Protein AF-0000000084445459 (afdb_homodimer)

Organism: NCBI:txid207340

pLDDT: mean 95.45, std 6.91, range [26.14, 98.94]

InterPro domains:
  IPR000587 Creatinase, N-terminal [PF01321] (14-141)
  IPR000994 Peptidase M24 [PF00557] (312-526)
  IPR029149 Creatinase/Aminopeptidase P/Spt16, N-terminal [G3DSA:3.40.350.10] (8-148)
  IPR029149 Creatinase/Aminopeptidase P/Spt16, N-terminal [G3DSA:3.40.350.10] (149-299)
  IPR029149 Creatinase/Aminopeptidase P/Spt16, N-terminal [SSF53092] (13-140)
  IPR032416 Peptidase M24, C-terminal domain [PF16188] (536-599)
  IPR033740 Aminopeptidase P [cd01085] (311-531)
  IPR036005 Creatinase/aminopeptidase-like [G3DSA:3.90.230.10] (302-599)
  IPR036005 Creatinase/aminopeptidase-like [SSF55920] (305-560)
  IPR050422 Xaa-Pro aminopeptidase P [PTHR43763] (5-599)

Structure (mmCIF, N/CA/C/O backbone):
data_AF-0000000084445459-model_v1
#
loop_
_entity.id
_entity.type
_entity.pdbx_description
1 polymer 'X-Pro aminopeptidase'
#
loop_
_atom_site.group_PDB
_atom_site.id
_atom_site.type_symbol
_atom_site.label_atom_id
_atom_site.label_alt_id
_atom_site.label_comp_id
_atom_site.label_asym_id
_atom_site.label_entity_id
_atom_site.label_seq_id
_atom_site.pdbx_PDB_ins_code
_atom_site.Cartn_x
_atom_site.Cartn_y
_atom_site.Cartn_z
_atom_site.occupancy
_atom_site.B_iso_or_equiv
_atom_site.auth_seq_id
_atom_site.auth_comp_id
_atom_site.auth_asym_id
_atom_site.auth_atom_id
_atom_site.pdbx_PDB_model_num
ATOM 1 N N . MET A 1 1 ? 0.961 -32.969 -24.312 1 26.14 1 MET A N 1
ATOM 2 C CA . MET A 1 1 ? 0.76 -31.781 -25.156 1 26.14 1 MET A CA 1
ATOM 3 C C . MET A 1 1 ? -0.561 -31.875 -25.922 1 26.14 1 MET A C 1
ATOM 5 O O . MET A 1 1 ? -0.675 -32.625 -26.875 1 26.14 1 MET A O 1
ATOM 9 N N . SER A 1 2 ? -1.608 -31.953 -25.141 1 30.81 2 SER A N 1
ATOM 10 C CA . SER A 1 2 ? -2.84 -32.25 -25.875 1 30.81 2 SER A CA 1
ATOM 11 C C . SER A 1 2 ? -3.01 -31.297 -27.062 1 30.81 2 SER A C 1
ATOM 13 O O . SER A 1 2 ? -2.775 -30.094 -26.953 1 30.81 2 SER A O 1
ATOM 15 N N . ALA A 1 3 ? -2.773 -31.781 -28.125 1 37.22 3 ALA A N 1
ATOM 16 C CA . ALA A 1 3 ? -3.055 -31.141 -29.406 1 37.22 3 ALA A CA 1
ATOM 17 C C . ALA A 1 3 ? -4.359 -30.359 -29.359 1 37.22 3 ALA A C 1
ATOM 19 O O . ALA A 1 3 ? -5.438 -30.938 -29.234 1 37.22 3 ALA A O 1
ATOM 20 N N . VAL A 1 4 ? -4.324 -29.156 -28.859 1 42.72 4 VAL A N 1
ATOM 21 C CA . VAL A 1 4 ? -5.523 -28.328 -28.938 1 42.72 4 VAL A CA 1
ATOM 22 C C . VAL A 1 4 ? -6.047 -28.297 -30.375 1 42.72 4 VAL A C 1
ATOM 24 O O . VAL A 1 4 ? -5.355 -27.828 -31.281 1 42.72 4 VAL A O 1
ATOM 27 N N . VAL A 1 5 ? -6.875 -29.203 -30.766 1 43.19 5 VAL A N 1
ATOM 28 C CA . VAL A 1 5 ? -7.586 -29.141 -32.031 1 43.19 5 VAL A CA 1
ATOM 29 C C . VAL A 1 5 ? -8.148 -27.734 -32.25 1 43.19 5 VAL A C 1
ATOM 31 O O . VAL A 1 5 ? -8.852 -27.203 -31.391 1 43.19 5 VAL A O 1
ATOM 34 N N . PRO A 1 6 ? -7.57 -27.062 -33.312 1 51.88 6 PRO A N 1
ATOM 35 C CA . PRO A 1 6 ? -8.148 -25.75 -33.594 1 51.88 6 PRO A CA 1
ATOM 36 C C . PRO A 1 6 ? -9.672 -25.781 -33.656 1 51.88 6 PRO A C 1
ATOM 38 O O . PRO A 1 6 ? -10.258 -26.75 -34.156 1 51.88 6 PRO A O 1
ATOM 41 N N . PRO A 1 7 ? -10.289 -24.875 -32.875 1 59.19 7 PRO A N 1
ATOM 42 C CA . PRO A 1 7 ? -11.75 -24.844 -32.906 1 59.19 7 PRO A CA 1
ATOM 43 C C . PRO A 1 7 ? -12.305 -24.797 -34.344 1 59.19 7 PRO A C 1
ATOM 45 O O . PRO A 1 7 ? -11.648 -24.281 -35.25 1 59.19 7 PRO A O 1
ATOM 48 N N . ALA A 1 8 ? -13.305 -25.484 -34.656 1 67.94 8 ALA A N 1
ATOM 49 C CA . ALA A 1 8 ? -14.008 -25.609 -35.938 1 67.94 8 ALA A CA 1
ATOM 50 C C . ALA A 1 8 ? -14.391 -24.234 -36.5 1 67.94 8 ALA A C 1
ATOM 52 O O . ALA A 1 8 ? -14.477 -24.062 -37.719 1 67.94 8 ALA A O 1
ATOM 53 N N . SER A 1 9 ? -14.445 -23.25 -35.594 1 80.12 9 SER A N 1
ATOM 54 C CA . SER A 1 9 ? -14.898 -21.938 -36.031 1 80.12 9 SER A CA 1
ATOM 55 C C . SER A 1 9 ? -13.812 -20.891 -35.844 1 80.12 9 SER A C 1
ATOM 57 O O . SER A 1 9 ? -12.984 -21 -34.906 1 80.12 9 SER A O 1
ATOM 59 N N . SER A 1 10 ? -13.797 -19.969 -36.719 1 86.56 10 SER A N 1
ATOM 60 C CA . SER A 1 10 ? -12.859 -18.844 -36.625 1 86.56 10 SER A CA 1
ATOM 61 C C . SER A 1 10 ? -13.25 -17.875 -35.5 1 86.56 10 SER A C 1
ATOM 63 O O . SER A 1 10 ? -14.398 -17.875 -35.062 1 86.56 10 SER A O 1
ATOM 65 N N . PRO A 1 11 ? -12.297 -17.094 -35 1 89.69 11 PRO A N 1
ATOM 66 C CA . PRO A 1 11 ? -12.617 -16.094 -33.969 1 89.69 11 PRO A CA 1
ATOM 67 C C . PRO A 1 11 ? -13.734 -15.148 -34.406 1 89.69 11 PRO A C 1
ATOM 69 O O . PRO A 1 11 ? -14.57 -14.766 -33.594 1 89.69 11 PRO A O 1
ATOM 72 N N . GLY A 1 12 ? -13.711 -14.781 -35.688 1 92.81 12 GLY A N 1
ATOM 73 C CA . GLY A 1 12 ? -14.773 -13.93 -36.188 1 92.81 12 GLY A CA 1
ATOM 74 C C . GLY A 1 12 ? -16.141 -14.578 -36.125 1 92.81 12 GLY A C 1
ATOM 75 O O . GLY A 1 12 ? -17.125 -13.93 -35.75 1 92.81 12 GLY A O 1
ATOM 76 N N . GLU A 1 13 ? -16.203 -15.82 -36.5 1 93.88 13 GLU A N 1
ATOM 77 C CA . GLU A 1 13 ? -17.453 -16.562 -36.438 1 93.88 13 GLU A CA 1
ATOM 78 C C . GLU A 1 13 ? -17.922 -16.719 -35 1 93.88 13 GLU A C 1
ATOM 80 O O . GLU A 1 13 ? -19.125 -16.641 -34.719 1 93.88 13 GLU A O 1
ATOM 85 N N . ARG A 1 14 ? -17.016 -16.953 -34.125 1 95.44 14 ARG A N 1
ATOM 86 C CA . ARG A 1 14 ? -17.359 -17.109 -32.719 1 95.44 14 ARG A CA 1
ATOM 87 C C . ARG A 1 14 ? -17.922 -15.812 -32.156 1 95.44 14 ARG A C 1
ATOM 89 O O . ARG A 1 14 ? -18.891 -15.828 -31.406 1 95.44 14 ARG A O 1
ATOM 96 N N . LEU A 1 15 ? -17.281 -14.672 -32.531 1 96 15 LEU A N 1
ATOM 97 C CA . LEU A 1 15 ? -17.734 -13.359 -32.094 1 96 15 LEU A CA 1
ATOM 98 C C . LEU A 1 15 ? -19.141 -13.062 -32.594 1 96 15 LEU A C 1
ATOM 100 O O . LEU A 1 15 ? -19.984 -12.57 -31.844 1 96 15 LEU A O 1
ATOM 104 N N . GLU A 1 16 ? -19.406 -13.414 -33.812 1 94.56 16 GLU A N 1
ATOM 105 C CA . GLU A 1 16 ? -20.719 -13.188 -34.406 1 94.56 16 GLU A CA 1
ATOM 106 C C . GLU A 1 16 ? -21.781 -14.094 -33.781 1 94.56 16 GLU A C 1
ATOM 108 O O . GLU A 1 16 ? -22.922 -13.68 -33.594 1 94.56 16 GLU A O 1
ATOM 113 N N . ALA A 1 17 ? -21.406 -15.289 -33.562 1 94.56 17 ALA A N 1
ATOM 114 C CA . ALA A 1 17 ? -22.328 -16.203 -32.875 1 94.56 17 ALA A CA 1
ATOM 115 C C . ALA A 1 17 ? -22.75 -15.672 -31.516 1 94.56 17 ALA A C 1
ATOM 117 O O . ALA A 1 17 ? -23.922 -15.734 -31.141 1 94.56 17 ALA A O 1
ATOM 118 N N . LEU A 1 18 ? -21.766 -15.172 -30.719 1 96.06 18 LEU A N 1
ATOM 119 C CA . LEU A 1 18 ? -22.078 -14.578 -29.422 1 96.06 18 LEU A CA 1
ATOM 120 C C . LEU A 1 18 ? -23 -13.383 -29.578 1 96.06 18 LEU A C 1
ATOM 122 O O . LEU A 1 18 ? -23.984 -13.25 -28.844 1 96.06 18 LEU A O 1
ATOM 126 N N . ARG A 1 19 ? -22.75 -12.508 -30.562 1 96 19 ARG A N 1
ATOM 127 C CA . ARG A 1 19 ? -23.578 -11.32 -30.797 1 96 19 ARG A CA 1
ATOM 128 C C . ARG A 1 19 ? -25.016 -11.703 -31.109 1 96 19 ARG A C 1
ATOM 130 O O . ARG A 1 19 ? -25.953 -11.055 -30.641 1 96 19 ARG A O 1
ATOM 137 N N . ARG A 1 20 ? -25.188 -12.727 -31.828 1 94.5 20 ARG A N 1
ATOM 138 C CA . ARG A 1 20 ? -26.531 -13.203 -32.156 1 94.5 20 ARG A CA 1
ATOM 139 C C . ARG A 1 20 ? -27.266 -13.664 -30.891 1 94.5 20 ARG A C 1
ATOM 141 O O . ARG A 1 20 ? -28.453 -13.414 -30.719 1 94.5 20 ARG A O 1
ATOM 148 N N . ASN A 1 21 ? -26.578 -14.273 -30.047 1 95.38 21 ASN A N 1
ATOM 149 C CA . ASN A 1 21 ? -27.172 -14.805 -28.828 1 95.38 21 ASN A CA 1
ATOM 150 C C . ASN A 1 21 ? -27.5 -13.688 -27.828 1 95.38 21 ASN A C 1
ATOM 152 O O . ASN A 1 21 ? -28.344 -13.867 -26.953 1 95.38 21 ASN A O 1
ATOM 156 N N . LEU A 1 22 ? -26.797 -12.516 -27.906 1 94.81 22 LEU A N 1
ATOM 157 C CA . LEU A 1 22 ? -27.031 -11.406 -26.984 1 94.81 22 LEU A CA 1
ATOM 158 C C . LEU A 1 22 ? -28.453 -10.852 -27.141 1 94.81 22 LEU A C 1
ATOM 160 O O . LEU A 1 22 ? -29.125 -10.562 -26.156 1 94.81 22 LEU A O 1
ATOM 164 N N . ALA A 1 23 ? -28.812 -10.75 -28.328 1 87.31 23 ALA A N 1
ATOM 165 C CA . ALA A 1 23 ? -30.156 -10.242 -28.625 1 87.31 23 ALA A CA 1
ATOM 166 C C . ALA A 1 23 ? -31.234 -11.125 -27.984 1 87.31 23 ALA A C 1
ATOM 168 O O . ALA A 1 23 ? -32.188 -10.625 -27.406 1 87.31 23 ALA A O 1
ATOM 169 N N . ALA A 1 24 ? -31.031 -12.32 -28.062 1 89.31 24 ALA A N 1
ATOM 170 C CA . ALA A 1 24 ? -31.984 -13.289 -27.5 1 89.31 24 ALA A CA 1
ATOM 171 C C . ALA A 1 24 ? -32.031 -13.188 -25.984 1 89.31 24 ALA A C 1
ATOM 173 O O . ALA A 1 24 ? -33.062 -13.422 -25.375 1 89.31 24 ALA A O 1
ATOM 174 N N . ALA A 1 25 ? -30.953 -12.844 -25.344 1 92.56 25 ALA A N 1
ATOM 175 C CA . ALA A 1 25 ? -30.844 -12.758 -23.891 1 92.56 25 ALA A CA 1
ATOM 176 C C . ALA A 1 25 ? -31.297 -11.391 -23.391 1 92.56 25 ALA A C 1
ATOM 178 O O . ALA A 1 25 ? -31.344 -11.148 -22.188 1 92.56 25 ALA A O 1
ATOM 179 N N . GLY A 1 26 ? -31.594 -10.453 -24.297 1 93.12 26 GLY A N 1
ATOM 180 C CA . GLY A 1 26 ? -32.125 -9.141 -23.922 1 93.12 26 GLY A CA 1
ATOM 181 C C . GLY A 1 26 ? -31.047 -8.188 -23.438 1 93.12 26 GLY A C 1
ATOM 182 O O . GLY A 1 26 ? -31.312 -7.344 -22.578 1 93.12 26 GLY A O 1
ATOM 183 N N . VAL A 1 27 ? -29.797 -8.43 -23.828 1 97.44 27 VAL A N 1
ATOM 184 C CA . VAL A 1 27 ? -28.703 -7.551 -23.422 1 97.44 27 VAL A CA 1
ATOM 185 C C . VAL A 1 27 ? -28 -7 -24.672 1 97.44 27 VAL A C 1
ATOM 187 O O . VAL A 1 27 ? -28.203 -7.512 -25.781 1 97.44 27 VAL A O 1
ATOM 190 N N . GLU A 1 28 ? -27.312 -5.945 -24.484 1 97.06 28 GLU A N 1
ATOM 191 C CA . GLU A 1 28 ? -26.656 -5.234 -25.578 1 97.06 28 GLU A CA 1
ATOM 192 C C . GLU A 1 28 ? -25.141 -5.426 -25.516 1 97.06 28 GLU A C 1
ATOM 194 O O . GLU A 1 28 ? -24.406 -4.734 -26.219 1 97.06 28 GLU A O 1
ATOM 199 N N . GLY A 1 29 ? -24.688 -6.285 -24.75 1 97.81 29 GLY A N 1
ATOM 200 C CA . GLY A 1 29 ? -23.281 -6.645 -24.594 1 97.81 29 GLY A CA 1
ATOM 201 C C . GLY A 1 29 ? -23.062 -7.742 -23.578 1 97.81 29 GLY A C 1
ATOM 202 O O . GLY A 1 29 ? -24.016 -8.219 -22.953 1 97.81 29 GLY A O 1
ATOM 203 N N . PHE A 1 30 ? -21.781 -8.188 -23.469 1 98.19 30 PHE A N 1
ATOM 204 C CA . PHE A 1 30 ? -21.484 -9.297 -22.578 1 98.19 30 PHE A CA 1
ATOM 205 C C . PHE A 1 30 ? -20.031 -9.258 -22.141 1 98.19 30 PHE A C 1
ATOM 207 O O . PHE A 1 30 ? -19.141 -8.969 -22.953 1 98.19 30 PHE A O 1
ATOM 214 N N . VAL A 1 31 ? -19.828 -9.477 -20.844 1 98.25 31 VAL A N 1
ATOM 215 C CA . VAL A 1 31 ? -18.5 -9.555 -20.266 1 98.25 31 VAL A CA 1
ATOM 216 C C . VAL A 1 31 ? -18.031 -11.008 -20.219 1 98.25 31 VAL A C 1
ATOM 218 O O . VAL A 1 31 ? -18.75 -11.875 -19.703 1 98.25 31 VAL A O 1
ATOM 221 N N . VAL A 1 32 ? -16.859 -11.305 -20.734 1 97.75 32 VAL A N 1
ATOM 222 C CA . VAL A 1 32 ? -16.281 -12.641 -20.703 1 97.75 32 VAL A CA 1
ATOM 223 C C . VAL A 1 32 ? -14.992 -12.617 -19.891 1 97.75 32 VAL A C 1
ATOM 225 O O . VAL A 1 32 ? -13.922 -12.336 -20.422 1 97.75 32 VAL A O 1
ATOM 228 N N . PRO A 1 33 ? -15.109 -13.016 -18.656 1 96.56 33 PRO A N 1
ATOM 229 C CA . PRO A 1 33 ? -13.883 -13.086 -17.844 1 96.56 33 PRO A CA 1
ATOM 230 C C . PRO A 1 33 ? -13.039 -14.32 -18.141 1 96.56 33 PRO A C 1
ATOM 232 O O . PRO A 1 33 ? -13.523 -15.258 -18.781 1 96.56 33 PRO A O 1
ATOM 235 N N . ARG A 1 34 ? -11.805 -14.289 -17.75 1 94.94 34 ARG A N 1
ATOM 236 C CA . ARG A 1 34 ? -10.914 -15.438 -17.859 1 94.94 34 ARG A CA 1
ATOM 237 C C . ARG A 1 34 ? -11.289 -16.516 -16.844 1 94.94 34 ARG A C 1
ATOM 239 O O . ARG A 1 34 ? -10.984 -17.688 -17.047 1 94.94 34 ARG A O 1
ATOM 246 N N . SER A 1 35 ? -11.977 -16.219 -15.867 1 93.94 35 SER A N 1
ATOM 247 C CA . SER A 1 35 ? -12.203 -17.078 -14.711 1 93.94 35 SER A CA 1
ATOM 248 C C . SER A 1 35 ? -13.281 -18.109 -15.008 1 93.94 35 SER A C 1
ATOM 250 O O . SER A 1 35 ? -14.117 -17.922 -15.891 1 93.94 35 SER A O 1
ATOM 252 N N . ASP A 1 36 ? -13.195 -19.234 -14.281 1 95.75 36 ASP A N 1
ATOM 253 C CA . ASP A 1 36 ? -14.25 -20.234 -14.211 1 95.75 36 ASP A CA 1
ATOM 254 C C . ASP A 1 36 ? -15.07 -20.078 -12.93 1 95.75 36 ASP A C 1
ATOM 256 O O . ASP A 1 36 ? -15.062 -19.031 -12.305 1 95.75 36 ASP A O 1
ATOM 260 N N . GLU A 1 37 ? -15.867 -21.094 -12.609 1 96.25 37 GLU A N 1
ATOM 261 C CA . GLU A 1 37 ? -16.781 -21.016 -11.469 1 96.25 37 GLU A CA 1
ATOM 262 C C . GLU A 1 37 ? -16.031 -21.078 -10.148 1 96.25 37 GLU A C 1
ATOM 264 O O . GLU A 1 37 ? -16.594 -20.812 -9.086 1 96.25 37 GLU A O 1
ATOM 269 N N . TYR A 1 38 ? -14.734 -21.438 -10.18 1 96.81 38 TYR A N 1
ATOM 270 C CA . TYR A 1 38 ? -13.898 -21.5 -8.984 1 96.81 38 TYR A CA 1
ATOM 271 C C . TYR A 1 38 ? -13.039 -20.25 -8.859 1 96.81 38 TYR A C 1
ATOM 273 O O . TYR A 1 38 ? -12.328 -20.078 -7.867 1 96.81 38 TYR A O 1
ATOM 281 N N . LEU A 1 39 ? -13.102 -19.375 -9.898 1 95.12 39 LEU A N 1
ATOM 282 C CA . LEU A 1 39 ? -12.359 -18.125 -10.016 1 95.12 39 LEU A CA 1
ATOM 283 C C . LEU A 1 39 ? -10.859 -18.375 -9.914 1 95.12 39 LEU A C 1
ATOM 285 O O . LEU A 1 39 ? -10.125 -17.562 -9.344 1 95.12 39 LEU A O 1
ATOM 289 N N . GLY A 1 40 ? -10.445 -19.516 -10.352 1 89.06 40 GLY A N 1
ATOM 290 C CA . GLY A 1 40 ? -9.039 -19.875 -10.266 1 89.06 40 GLY A CA 1
ATOM 291 C C . GLY A 1 40 ? -8.195 -19.25 -11.352 1 89.06 40 GLY A C 1
ATOM 292 O O . GLY A 1 40 ? -8.711 -18.812 -12.383 1 89.06 40 GLY A O 1
ATOM 293 N N . GLU A 1 41 ? -6.949 -19.156 -11.125 1 86.62 41 GLU A N 1
ATOM 294 C CA . GLU A 1 41 ? -5.977 -18.672 -12.102 1 86.62 41 GLU A CA 1
ATOM 295 C C . GLU A 1 41 ? -5.871 -19.625 -13.289 1 86.62 41 GLU A C 1
ATOM 297 O O . GLU A 1 41 ? -5.832 -19.172 -14.438 1 86.62 41 GLU A O 1
ATOM 302 N N . TYR A 1 42 ? -5.828 -20.922 -12.945 1 87.94 42 TYR A N 1
ATOM 303 C CA . TYR A 1 42 ? -5.824 -21.953 -13.984 1 87.94 42 TYR A CA 1
ATOM 304 C C . TYR A 1 42 ? -7.227 -22.516 -14.188 1 87.94 42 TYR A C 1
ATOM 306 O O . TYR A 1 42 ? -7.941 -22.797 -13.219 1 87.94 42 TYR A O 1
ATOM 314 N N . VAL A 1 43 ? -7.574 -22.594 -15.477 1 93.38 43 VAL A N 1
ATOM 315 C CA . VAL A 1 43 ? -8.898 -23.125 -15.797 1 93.38 43 VAL A CA 1
ATOM 316 C C . VAL A 1 43 ? -8.766 -24.328 -16.719 1 93.38 43 VAL A C 1
ATOM 318 O O . VAL A 1 43 ? -7.848 -24.375 -17.547 1 93.38 43 VAL A O 1
ATOM 321 N N . PRO A 1 44 ? -9.617 -25.328 -16.516 1 95.06 44 PRO A N 1
ATOM 322 C CA . PRO A 1 44 ? -9.586 -26.453 -17.453 1 95.06 44 PRO A CA 1
ATOM 323 C C . PRO A 1 44 ? -10.031 -26.078 -18.859 1 95.06 44 PRO A C 1
ATOM 325 O O . PRO A 1 44 ? -10.68 -25.047 -19.047 1 95.06 44 PRO A O 1
ATOM 328 N N . GLY A 1 45 ? -9.625 -26.891 -19.766 1 94.19 45 GLY A N 1
ATOM 329 C CA . GLY A 1 45 ? -9.977 -26.656 -21.156 1 94.19 45 GLY A CA 1
ATOM 330 C C . GLY A 1 45 ? -11.453 -26.406 -21.359 1 94.19 45 GLY A C 1
ATOM 331 O O . GLY A 1 45 ? -11.844 -25.609 -22.219 1 94.19 45 GLY A O 1
ATOM 332 N N . SER A 1 46 ? -12.289 -27 -20.547 1 95.62 46 SER A N 1
ATOM 333 C CA . SER A 1 46 ? -13.742 -26.906 -20.656 1 95.62 46 SER A CA 1
ATOM 334 C C . SER A 1 46 ? -14.227 -25.516 -20.234 1 95.62 46 SER A C 1
ATOM 336 O O . SER A 1 46 ? -15.367 -25.141 -20.516 1 95.62 46 SER A O 1
ATOM 338 N N . ALA A 1 47 ? -13.375 -24.703 -19.609 1 96 47 ALA A N 1
ATOM 339 C CA . ALA A 1 47 ? -13.797 -23.422 -19.062 1 96 47 ALA A CA 1
ATOM 340 C C . ALA A 1 47 ? -13.008 -22.266 -19.688 1 96 47 ALA A C 1
ATOM 342 O O . ALA A 1 47 ? -13.133 -21.125 -19.25 1 96 47 ALA A O 1
ATOM 343 N N . GLU A 1 48 ? -12.203 -22.5 -20.656 1 95.38 48 GLU A N 1
ATOM 344 C CA . GLU A 1 48 ? -11.375 -21.484 -21.297 1 95.38 48 GLU A CA 1
ATOM 345 C C . GLU A 1 48 ? -12.195 -20.656 -22.266 1 95.38 48 GLU A C 1
ATOM 347 O O . GLU A 1 48 ? -11.859 -20.547 -23.453 1 95.38 48 GLU A O 1
ATOM 352 N N . ARG A 1 49 ? -13.211 -19.953 -21.812 1 96.19 49 ARG A N 1
ATOM 353 C CA . ARG A 1 49 ? -14.148 -19.188 -22.609 1 96.19 49 ARG A CA 1
ATOM 354 C C . ARG A 1 49 ? -13.445 -18.016 -23.312 1 96.19 49 ARG A C 1
ATOM 356 O O . ARG A 1 49 ? -13.664 -17.766 -24.5 1 96.19 49 ARG A O 1
ATOM 363 N N . LEU A 1 50 ? -12.609 -17.344 -22.562 1 96.25 50 LEU A N 1
ATOM 364 C CA . LEU A 1 50 ? -11.906 -16.203 -23.141 1 96.25 50 LEU A CA 1
ATOM 365 C C . LEU A 1 50 ? -11.008 -16.656 -24.297 1 96.25 50 LEU A C 1
ATOM 367 O O . LEU A 1 50 ? -10.977 -16.016 -25.344 1 96.25 50 LEU A O 1
ATOM 371 N N . ALA A 1 51 ? -10.281 -17.766 -24.062 1 94.06 51 ALA A N 1
ATOM 372 C CA . ALA A 1 51 ? -9.406 -18.297 -25.094 1 94.06 51 ALA A CA 1
ATOM 373 C C . ALA A 1 51 ? -10.203 -18.734 -26.312 1 94.06 51 ALA A C 1
ATOM 375 O O . ALA A 1 51 ? -9.797 -18.484 -27.453 1 94.06 51 ALA A O 1
ATOM 376 N N . TRP A 1 52 ? -11.281 -19.391 -26.109 1 95.31 52 TRP A N 1
ATOM 377 C CA . TRP A 1 52 ? -12.117 -19.859 -27.219 1 95.31 52 TRP A CA 1
ATOM 378 C C . TRP A 1 52 ? -12.633 -18.688 -28.047 1 95.31 52 TRP A C 1
ATOM 380 O O . TRP A 1 52 ? -12.57 -18.719 -29.281 1 95.31 52 TRP A O 1
ATOM 390 N N . LEU A 1 53 ? -13.047 -17.641 -27.375 1 96.5 53 LEU A N 1
ATOM 391 C CA . LEU A 1 53 ? -13.688 -16.516 -28.016 1 96.5 53 LEU A CA 1
ATOM 392 C C . LEU A 1 53 ? -12.672 -15.656 -28.766 1 96.5 53 LEU A C 1
ATOM 394 O O . LEU A 1 53 ? -12.922 -15.219 -29.891 1 96.5 53 LEU A O 1
ATOM 398 N N . THR A 1 54 ? -11.5 -15.422 -28.141 1 95.62 54 THR A N 1
ATOM 399 C CA . THR A 1 54 ? -10.617 -14.367 -28.625 1 95.62 54 THR A CA 1
ATOM 400 C C . THR A 1 54 ? -9.344 -14.961 -29.219 1 95.62 54 THR A C 1
ATOM 402 O O . THR A 1 54 ? -8.617 -14.289 -29.953 1 95.62 54 THR A O 1
ATOM 405 N N . GLY A 1 55 ? -9.008 -16.156 -28.781 1 92.31 55 GLY A N 1
ATOM 406 C CA . GLY A 1 55 ? -7.711 -16.734 -29.094 1 92.31 55 GLY A CA 1
ATOM 407 C C . GLY A 1 55 ? -6.656 -16.438 -28.047 1 92.31 55 GLY A C 1
ATOM 408 O O . GLY A 1 55 ? -5.598 -17.062 -28.016 1 92.31 55 GLY A O 1
ATOM 409 N N . PHE A 1 56 ? -6.949 -15.5 -27.156 1 92.75 56 PHE A N 1
ATOM 410 C CA . PHE A 1 56 ? -5.988 -15.117 -26.141 1 92.75 56 PHE A CA 1
ATOM 411 C C . PHE A 1 56 ? -5.891 -16.188 -25.047 1 92.75 56 PHE A C 1
ATOM 413 O O . PHE A 1 56 ? -6.883 -16.5 -24.391 1 92.75 56 PHE A O 1
ATOM 420 N N . THR A 1 57 ? -4.688 -16.656 -24.734 1 89.12 57 THR A N 1
ATOM 421 C CA . THR A 1 57 ? -4.543 -17.797 -23.844 1 89.12 57 THR A CA 1
ATOM 422 C C . THR A 1 57 ? -3.82 -17.391 -22.562 1 89.12 57 THR A C 1
ATOM 424 O O . THR A 1 57 ? -3.416 -18.25 -21.766 1 89.12 57 THR A O 1
ATOM 427 N N . GLY A 1 58 ? -3.631 -16.094 -22.375 1 87.44 58 GLY A N 1
ATOM 428 C CA . GLY A 1 58 ? -3.018 -15.648 -21.125 1 87.44 58 GLY A CA 1
ATOM 429 C C . GLY A 1 58 ? -3.861 -15.953 -19.906 1 87.44 58 GLY A C 1
ATOM 430 O O . GLY A 1 58 ? -5.062 -16.203 -20.016 1 87.44 58 GLY A O 1
ATOM 431 N N . SER A 1 59 ? -3.238 -15.883 -18.734 1 86.44 59 SER A N 1
ATOM 432 C CA . SER A 1 59 ? -3.895 -16.312 -17.5 1 86.44 59 SER A CA 1
ATOM 433 C C . SER A 1 59 ? -4.602 -15.148 -16.812 1 86.44 59 SER A C 1
ATOM 435 O O . SER A 1 59 ? -5.074 -15.281 -15.68 1 86.44 59 SER A O 1
ATOM 437 N N . ALA A 1 60 ? -4.609 -14 -17.406 1 87.44 60 ALA A N 1
ATOM 438 C CA . ALA A 1 60 ? -5.312 -12.852 -16.844 1 87.44 60 ALA A CA 1
ATOM 439 C C . ALA A 1 60 ? -5.895 -11.977 -17.938 1 87.44 60 ALA A C 1
ATOM 441 O O . ALA A 1 60 ? -5.184 -11.578 -18.859 1 87.44 60 ALA A O 1
ATOM 442 N N . GLY A 1 61 ? -7.148 -11.695 -17.828 1 91.94 61 GLY A N 1
ATOM 443 C CA . GLY A 1 61 ? -7.801 -10.844 -18.812 1 91.94 61 GLY A CA 1
ATOM 444 C C . GLY A 1 61 ? -9.305 -11.008 -18.828 1 91.94 61 GLY A C 1
ATOM 445 O O . GLY A 1 61 ? -9.867 -11.812 -18.078 1 91.94 61 GLY A O 1
ATOM 446 N N . LEU A 1 62 ? -9.906 -10.18 -19.562 1 96.5 62 LEU A N 1
ATOM 447 C CA . LEU A 1 62 ? -11.336 -10.281 -19.844 1 96.5 62 LEU A CA 1
ATOM 448 C C . LEU A 1 62 ? -11.672 -9.648 -21.188 1 96.5 62 LEU A C 1
ATOM 450 O O . LEU A 1 62 ? -10.859 -8.914 -21.75 1 96.5 62 LEU A O 1
ATOM 454 N N . ALA A 1 63 ? -12.75 -10 -21.734 1 98 63 ALA A N 1
ATOM 455 C CA . ALA A 1 63 ? -13.266 -9.406 -22.969 1 98 63 ALA A CA 1
ATOM 456 C C . ALA A 1 63 ? -14.656 -8.828 -22.766 1 98 63 ALA A C 1
ATOM 458 O O . ALA A 1 63 ? -15.414 -9.305 -21.922 1 98 63 ALA A O 1
ATOM 459 N N . ILE A 1 64 ? -14.93 -7.809 -23.438 1 98.44 64 ILE A N 1
ATOM 460 C CA . ILE A 1 64 ? -16.281 -7.246 -23.5 1 98.44 64 ILE A CA 1
ATOM 461 C C . ILE A 1 64 ? -16.734 -7.164 -24.953 1 98.44 64 ILE A C 1
ATOM 463 O O . ILE A 1 64 ? -16 -6.66 -25.812 1 98.44 64 ILE A O 1
ATOM 467 N N . VAL A 1 65 ? -17.859 -7.656 -25.203 1 98.12 65 VAL A N 1
ATOM 468 C CA . VAL A 1 65 ? -18.422 -7.684 -26.562 1 98.12 65 VAL A CA 1
ATOM 469 C C . VAL A 1 65 ? -19.672 -6.805 -26.625 1 98.12 65 VAL A C 1
ATOM 471 O O . VAL A 1 65 ? -20.609 -6.996 -25.859 1 98.12 65 VAL A O 1
ATOM 474 N N . LEU A 1 66 ? -19.656 -5.816 -27.453 1 97.5 66 LEU A N 1
ATOM 475 C CA . LEU A 1 66 ? -20.812 -5.012 -27.828 1 97.5 66 LEU A CA 1
ATOM 476 C C . LEU A 1 66 ? -21.266 -5.332 -29.25 1 97.5 66 LEU A C 1
ATOM 478 O O . LEU A 1 66 ? -20.578 -6.047 -29.969 1 97.5 66 LEU A O 1
ATOM 482 N N . PRO A 1 67 ? -22.453 -4.84 -29.656 1 95.25 67 PRO A N 1
ATOM 483 C CA . PRO A 1 67 ? -22.938 -5.152 -31 1 95.25 67 PRO A CA 1
ATOM 484 C C . PRO A 1 67 ? -22 -4.641 -32.094 1 95.25 67 PRO A C 1
ATOM 486 O O . PRO A 1 67 ? -21.828 -5.305 -33.125 1 95.25 67 PRO A O 1
ATOM 489 N N . GLU A 1 68 ? -21.344 -3.535 -31.875 1 94.75 68 GLU A N 1
ATOM 490 C CA . GLU A 1 68 ? -20.625 -2.881 -32.969 1 94.75 68 GLU A CA 1
ATOM 491 C C . GLU A 1 68 ? -19.109 -2.895 -32.719 1 94.75 68 GLU A C 1
ATOM 493 O O . GLU A 1 68 ? -18.328 -2.535 -33.594 1 94.75 68 GLU A O 1
ATOM 498 N N . ARG A 1 69 ? -18.656 -3.254 -31.531 1 96.56 69 ARG A N 1
ATOM 499 C CA . ARG A 1 69 ? -17.234 -3.27 -31.188 1 96.56 69 ARG A CA 1
ATOM 500 C C . ARG A 1 69 ? -16.969 -4.234 -30.047 1 96.56 69 ARG A C 1
ATOM 502 O O . ARG A 1 69 ? -17.891 -4.66 -29.344 1 96.56 69 ARG A O 1
ATOM 509 N N . ALA A 1 70 ? -15.758 -4.66 -29.859 1 98.19 70 ALA A N 1
ATOM 510 C CA . ALA A 1 70 ? -15.32 -5.57 -28.812 1 98.19 70 ALA A CA 1
ATOM 511 C C . ALA A 1 70 ? -13.898 -5.254 -28.359 1 98.19 70 ALA A C 1
ATOM 513 O O . ALA A 1 70 ? -13.102 -4.719 -29.141 1 98.19 70 ALA A O 1
ATOM 514 N N . ALA A 1 71 ? -13.633 -5.574 -27.094 1 98.38 71 ALA A N 1
ATOM 515 C CA . ALA A 1 71 ? -12.305 -5.289 -26.547 1 98.38 71 ALA A CA 1
ATOM 516 C C . ALA A 1 71 ? 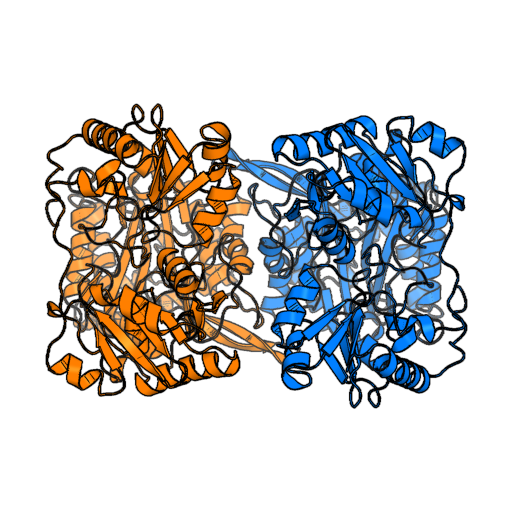-11.812 -6.441 -25.688 1 98.38 71 ALA A C 1
ATOM 518 O O . ALA A 1 71 ? -12.609 -7.137 -25.047 1 98.38 71 ALA A O 1
ATOM 519 N N . VAL A 1 72 ? -10.516 -6.668 -25.766 1 97.56 72 VAL A N 1
ATOM 520 C CA . VAL A 1 72 ? -9.805 -7.566 -24.859 1 97.56 72 VAL A CA 1
ATOM 521 C C . VAL A 1 72 ? -8.906 -6.754 -23.922 1 97.56 72 VAL A C 1
ATOM 523 O O . VAL A 1 72 ? -8.195 -5.852 -24.375 1 97.56 72 VAL A O 1
ATOM 526 N N . PHE A 1 73 ? -9.039 -7.02 -22.641 1 96.69 73 PHE A N 1
ATOM 527 C CA . PHE A 1 73 ? -8.266 -6.332 -21.625 1 96.69 73 PHE A CA 1
ATOM 528 C C . PHE A 1 73 ? -7.258 -7.277 -20.984 1 96.69 73 PHE A C 1
ATOM 530 O O . PHE A 1 73 ? -7.617 -8.367 -20.531 1 96.69 73 PHE A O 1
ATOM 537 N N . THR A 1 74 ? -5.98 -6.922 -20.938 1 93.69 74 THR A N 1
ATOM 538 C CA . THR A 1 74 ? -4.945 -7.703 -20.266 1 93.69 74 THR A CA 1
ATOM 539 C C . THR A 1 74 ? -3.994 -6.789 -19.5 1 93.69 74 THR A C 1
ATOM 541 O O . THR A 1 74 ? -4.086 -5.566 -19.594 1 93.69 74 THR A O 1
ATOM 544 N N . ASP A 1 75 ? -3.15 -7.34 -18.688 1 87.25 75 ASP A N 1
ATOM 545 C CA . ASP A 1 75 ? -2.164 -6.527 -17.984 1 87.25 75 ASP A CA 1
ATOM 546 C C . ASP A 1 75 ? -0.815 -6.559 -18.688 1 87.25 75 ASP A C 1
ATOM 548 O O . ASP A 1 75 ? -0.693 -7.125 -19.781 1 87.25 75 ASP A O 1
ATOM 552 N N . GLY A 1 76 ? 0.18 -5.832 -18.188 1 82.12 76 GLY A N 1
ATOM 553 C CA . GLY A 1 76 ? 1.466 -5.621 -18.844 1 82.12 76 GLY A CA 1
ATOM 554 C C . GLY A 1 76 ? 2.199 -6.914 -19.141 1 82.12 76 GLY A C 1
ATOM 555 O O . GLY A 1 76 ? 2.998 -6.973 -20.078 1 82.12 76 GLY A O 1
ATOM 556 N N . ARG A 1 77 ? 1.896 -8.062 -18.531 1 84.81 77 ARG A N 1
ATOM 557 C CA . ARG A 1 77 ? 2.535 -9.359 -18.734 1 84.81 77 ARG A CA 1
ATOM 558 C C . ARG A 1 77 ? 2.193 -9.938 -20.094 1 84.81 77 ARG A C 1
ATOM 560 O O . ARG A 1 77 ? 2.932 -10.773 -20.625 1 84.81 77 ARG A O 1
ATOM 567 N N . TYR A 1 78 ? 1.007 -9.43 -20.562 1 87 78 TYR A N 1
ATOM 568 C CA . TYR A 1 78 ? 0.478 -10.164 -21.703 1 87 78 TYR A CA 1
ATOM 569 C C . TYR A 1 78 ? 0.28 -9.242 -22.891 1 87 78 TYR A C 1
ATOM 571 O O . TYR A 1 78 ? -0.365 -9.617 -23.875 1 87 78 TYR A O 1
ATOM 579 N N . THR A 1 79 ? 0.752 -8.055 -22.828 1 85.5 79 THR A N 1
ATOM 580 C CA . THR A 1 79 ? 0.545 -7.102 -23.922 1 85.5 79 THR A CA 1
ATOM 581 C C . THR A 1 79 ? 1.023 -7.68 -25.25 1 85.5 79 THR A C 1
ATOM 583 O O . THR A 1 79 ? 0.284 -7.68 -26.234 1 85.5 79 THR A O 1
ATOM 586 N N . THR A 1 80 ? 2.23 -8.211 -25.219 1 84.44 80 THR A N 1
ATOM 587 C CA . THR A 1 80 ? 2.805 -8.773 -26.438 1 84.44 80 THR A CA 1
ATOM 588 C C . THR A 1 80 ? 2.051 -10.031 -26.859 1 84.44 80 THR A C 1
ATOM 590 O O . THR A 1 80 ? 1.799 -10.242 -28.047 1 84.44 80 THR A O 1
ATOM 593 N N . GLN A 1 81 ? 1.681 -10.82 -25.922 1 86.5 81 GLN A N 1
ATOM 594 C CA . GLN A 1 81 ? 0.954 -12.055 -26.203 1 86.5 81 GLN A CA 1
ATOM 595 C C . GLN A 1 81 ? -0.426 -11.758 -26.781 1 86.5 81 GLN A C 1
ATOM 597 O O . GLN A 1 81 ? -0.847 -12.398 -27.75 1 86.5 81 GLN A O 1
ATOM 602 N N . ALA A 1 82 ? -1.101 -10.812 -26.234 1 91.44 82 ALA A N 1
ATOM 603 C CA . ALA A 1 82 ? -2.422 -10.438 -26.719 1 91.44 82 ALA A CA 1
ATOM 604 C C . ALA A 1 82 ? -2.346 -9.922 -28.156 1 91.44 82 ALA A C 1
ATOM 606 O O . ALA A 1 82 ? -3.213 -10.234 -28.984 1 91.44 82 ALA A O 1
ATOM 607 N N . ALA A 1 83 ? -1.313 -9.188 -28.453 1 89.81 83 ALA A N 1
ATOM 608 C CA . ALA A 1 83 ? -1.123 -8.664 -29.797 1 89.81 83 ALA A CA 1
ATOM 609 C C . ALA A 1 83 ? -0.897 -9.789 -30.797 1 89.81 83 ALA A C 1
ATOM 611 O O . ALA A 1 83 ? -1.364 -9.727 -31.938 1 89.81 83 ALA A O 1
ATOM 612 N N . ALA A 1 84 ? -0.243 -10.82 -30.328 1 84.5 84 ALA A N 1
ATOM 613 C CA . ALA A 1 84 ? 0.106 -11.93 -31.203 1 84.5 84 ALA A CA 1
ATOM 614 C C . ALA A 1 84 ? -1.074 -12.883 -31.375 1 84.5 84 ALA A C 1
ATOM 616 O O . ALA A 1 84 ? -1.204 -13.539 -32.406 1 84.5 84 ALA A O 1
ATOM 617 N N . GLN A 1 85 ? -1.979 -12.914 -30.391 1 90.06 85 GLN A N 1
ATOM 618 C CA . GLN A 1 85 ? -2.957 -14 -30.359 1 90.06 85 GLN A CA 1
ATOM 619 C C . GLN A 1 85 ? -4.344 -13.5 -30.766 1 90.06 85 GLN A C 1
ATOM 621 O O . GLN A 1 85 ? -5.242 -14.297 -31.031 1 90.06 85 GLN A O 1
ATOM 626 N N . THR A 1 86 ? -4.52 -12.211 -30.812 1 94.94 86 THR A N 1
ATOM 627 C CA . THR A 1 86 ? -5.848 -11.688 -31.125 1 94.94 86 THR A CA 1
ATOM 628 C C . THR A 1 86 ? -5.828 -10.859 -32.406 1 94.94 86 THR A C 1
ATOM 630 O O . THR A 1 86 ? -4.84 -10.18 -32.688 1 94.94 86 THR A O 1
ATOM 633 N N . ASP A 1 87 ? -6.918 -10.906 -33.188 1 94.88 87 ASP A N 1
ATOM 634 C CA . ASP A 1 87 ? -7.074 -10.156 -34.406 1 94.88 87 ASP A CA 1
ATOM 635 C C . ASP A 1 87 ? -7.465 -8.703 -34.125 1 94.88 87 ASP A C 1
ATOM 637 O O . ASP A 1 87 ? -8.555 -8.438 -33.625 1 94.88 87 ASP A O 1
ATOM 641 N N . PRO A 1 88 ? -6.645 -7.789 -34.5 1 94.94 88 PRO A N 1
ATOM 642 C CA . PRO A 1 88 ? -6.938 -6.383 -34.219 1 94.94 88 PRO A CA 1
ATOM 643 C C . PRO A 1 88 ? -8.172 -5.871 -34.969 1 94.94 88 PRO A C 1
ATOM 645 O O . PRO A 1 88 ? -8.719 -4.828 -34.594 1 94.94 88 PRO A O 1
ATOM 648 N N . ALA A 1 89 ? -8.562 -6.535 -35.969 1 95.56 89 ALA A N 1
ATOM 649 C CA . ALA A 1 89 ? -9.773 -6.148 -36.688 1 95.56 89 ALA A CA 1
ATOM 650 C C . ALA A 1 89 ? -11.023 -6.488 -35.875 1 95.56 89 ALA A C 1
ATOM 652 O O . ALA A 1 89 ? -12.078 -5.879 -36.062 1 95.56 89 ALA A O 1
ATOM 653 N N . LEU A 1 90 ? -10.891 -7.41 -35 1 96.75 90 LEU A N 1
ATOM 654 C CA . LEU A 1 90 ? -12.023 -7.879 -34.219 1 96.75 90 LEU A CA 1
ATOM 655 C C . LEU A 1 90 ? -12 -7.289 -32.812 1 96.75 90 LEU A C 1
ATOM 657 O O . LEU A 1 90 ? -13.055 -7.078 -32.188 1 96.75 90 LEU A O 1
ATOM 661 N N . TRP A 1 91 ? -10.805 -7.113 -32.25 1 97.81 91 TRP A N 1
ATOM 662 C CA . TRP A 1 91 ? -10.664 -6.797 -30.844 1 97.81 91 TRP A CA 1
ATOM 663 C C . TRP A 1 91 ? -9.828 -5.539 -30.641 1 97.81 91 TRP A C 1
ATOM 665 O O . TRP A 1 91 ? -8.672 -5.48 -31.062 1 97.81 91 TRP A O 1
ATOM 675 N N . GLU A 1 92 ? -10.406 -4.562 -29.922 1 97.62 92 GLU A N 1
ATOM 676 C CA . GLU A 1 92 ? -9.57 -3.523 -29.328 1 97.62 92 GLU A CA 1
ATOM 677 C C . GLU A 1 92 ? -8.742 -4.07 -28.172 1 97.62 92 GLU A C 1
ATOM 679 O O . GLU A 1 92 ? -9.25 -4.809 -27.328 1 97.62 92 GLU A O 1
ATOM 684 N N . ARG A 1 93 ? -7.5 -3.812 -28.219 1 96.62 93 ARG A N 1
ATOM 685 C CA . ARG A 1 93 ? -6.605 -4.258 -27.156 1 96.62 93 ARG A CA 1
ATOM 686 C C . ARG A 1 93 ? -6.387 -3.154 -26.125 1 96.62 93 ARG A C 1
ATOM 688 O O . ARG A 1 93 ? -5.973 -2.047 -26.484 1 96.62 93 ARG A O 1
ATOM 695 N N . ARG A 1 94 ? -6.758 -3.523 -24.875 1 95.94 94 ARG A N 1
ATOM 696 C CA . ARG A 1 94 ? -6.676 -2.518 -23.812 1 95.94 94 ARG A CA 1
ATOM 697 C C . ARG A 1 94 ? -5.898 -3.047 -22.609 1 95.94 94 ARG A C 1
ATOM 699 O O . ARG A 1 94 ? -5.902 -4.25 -22.344 1 95.94 94 ARG A O 1
ATOM 706 N N . HIS A 1 95 ? -5.148 -2.164 -21.984 1 90.81 95 HIS A N 1
ATOM 707 C CA . HIS A 1 95 ? -4.457 -2.506 -20.734 1 90.81 95 HIS A CA 1
ATOM 708 C C . HIS A 1 95 ? -5.402 -2.443 -19.547 1 90.81 95 HIS A C 1
ATOM 710 O O . HIS A 1 95 ? -5.992 -1.396 -19.266 1 90.81 95 HIS A O 1
ATOM 716 N N . ILE A 1 96 ? -5.473 -3.453 -18.781 1 89.62 96 ILE A N 1
ATOM 717 C CA . ILE A 1 96 ? -6.527 -3.654 -17.781 1 89.62 96 ILE A CA 1
ATOM 718 C C . ILE A 1 96 ? -6.395 -2.615 -16.672 1 89.62 96 ILE A C 1
ATOM 720 O O . ILE A 1 96 ? -7.391 -2.207 -16.078 1 89.62 96 ILE A O 1
ATOM 724 N N . THR A 1 97 ? -5.184 -2.158 -16.359 1 82.5 97 THR A N 1
ATOM 725 C CA . THR A 1 97 ? -4.953 -1.184 -15.297 1 82.5 97 THR A CA 1
ATOM 726 C C . THR A 1 97 ? -4.945 0.235 -15.852 1 82.5 97 THR A C 1
ATOM 728 O O . THR A 1 97 ? -5.539 1.144 -15.273 1 82.5 97 THR A O 1
ATOM 731 N N . GLU A 1 98 ? -4.305 0.455 -17.031 1 82.19 98 GLU A N 1
ATOM 732 C CA . GLU A 1 98 ? -4.152 1.785 -17.609 1 82.19 98 GLU A CA 1
ATOM 733 C C . GLU A 1 98 ? -5.406 2.201 -18.375 1 82.19 98 GLU A C 1
ATOM 735 O O . GLU A 1 98 ? -5.699 3.393 -18.5 1 82.19 98 GLU A O 1
ATOM 740 N N . GLU A 1 99 ? -6.094 1.241 -18.859 1 90.88 99 GLU A N 1
ATOM 741 C CA . GLU A 1 99 ? -7.34 1.426 -19.609 1 90.88 99 GLU A CA 1
ATOM 742 C C . GLU A 1 99 ? -8.422 0.462 -19.109 1 90.88 99 GLU A C 1
ATOM 744 O O . GLU A 1 99 ? -8.875 -0.4 -19.875 1 90.88 99 GLU A O 1
ATOM 749 N N . PRO A 1 100 ? -8.906 0.754 -17.938 1 92.06 100 PRO A N 1
ATOM 750 C CA . PRO A 1 100 ? -9.789 -0.21 -17.281 1 92.06 100 PRO A CA 1
ATOM 751 C C . PRO A 1 100 ? -11.086 -0.448 -18.047 1 92.06 100 PRO A C 1
ATOM 753 O O . PRO A 1 100 ? -11.602 0.469 -18.703 1 92.06 100 PRO A O 1
ATOM 756 N N . ALA A 1 101 ? -11.617 -1.595 -17.922 1 96 101 ALA A N 1
ATOM 757 C CA . ALA A 1 101 ? -12.836 -2.033 -18.594 1 96 101 ALA A CA 1
ATOM 758 C C . ALA A 1 101 ? -14.008 -1.115 -18.25 1 96 101 ALA A C 1
ATOM 760 O O . ALA A 1 101 ? -14.852 -0.833 -19.109 1 96 101 ALA A O 1
ATOM 761 N N . ALA A 1 102 ? -14.055 -0.622 -17.062 1 94.19 102 ALA A N 1
ATOM 762 C CA . ALA A 1 102 ? -15.141 0.257 -16.641 1 94.19 102 ALA A CA 1
ATOM 763 C C . ALA A 1 102 ? -15.141 1.554 -17.438 1 94.19 102 ALA A C 1
ATOM 765 O O . ALA A 1 102 ? -16.203 2.072 -17.797 1 94.19 102 ALA A O 1
ATOM 766 N N . ASP A 1 103 ? -13.977 2.074 -17.719 1 92.69 103 ASP A N 1
ATOM 767 C CA . ASP A 1 103 ? -13.867 3.295 -18.5 1 92.69 103 ASP A CA 1
ATOM 768 C C . ASP A 1 103 ? -14.32 3.062 -19.953 1 92.69 103 ASP A C 1
ATOM 770 O O . ASP A 1 103 ? -14.992 3.914 -20.531 1 92.69 103 ASP A O 1
ATOM 774 N N . TRP A 1 104 ? -13.898 1.958 -20.484 1 96.25 104 TRP A N 1
ATOM 775 C CA . TRP A 1 104 ? -14.297 1.582 -21.828 1 96.25 104 TRP A CA 1
ATOM 776 C C . TRP A 1 104 ? -15.812 1.445 -21.938 1 96.25 104 TRP A C 1
ATOM 778 O O . TRP A 1 104 ? -16.422 1.917 -22.891 1 96.25 104 TRP A O 1
ATOM 788 N N . LEU A 1 105 ? -16.438 0.863 -20.938 1 96.12 105 LEU A N 1
ATOM 789 C CA . LEU A 1 105 ? -17.875 0.72 -20.891 1 96.12 105 LEU A CA 1
ATOM 790 C C . LEU A 1 105 ? -18.562 2.08 -20.75 1 96.12 105 LEU A C 1
ATOM 792 O O . LEU A 1 105 ? -19.594 2.328 -21.391 1 96.12 105 LEU A O 1
ATOM 796 N N . ARG A 1 106 ? -17.969 2.877 -19.922 1 91.69 106 ARG A N 1
ATOM 797 C CA . ARG A 1 106 ? -18.516 4.219 -19.75 1 91.69 106 ARG A CA 1
ATOM 798 C C . ARG A 1 106 ? -18.547 4.969 -21.078 1 91.69 106 ARG A C 1
ATOM 800 O O . ARG A 1 106 ? -19.5 5.699 -21.359 1 91.69 106 ARG A O 1
ATOM 807 N N . GLU A 1 107 ? -17.578 4.852 -21.891 1 93.12 107 GLU A N 1
ATOM 808 C CA . GLU A 1 107 ? -17.453 5.547 -23.172 1 93.12 107 GLU A CA 1
ATOM 809 C C . GLU A 1 107 ? -18.406 4.953 -24.219 1 93.12 107 GLU A C 1
ATOM 811 O O . GLU A 1 107 ? -18.969 5.684 -25.031 1 93.12 107 GLU A O 1
ATOM 816 N N . HIS A 1 108 ? -18.641 3.652 -24.109 1 95.38 108 HIS A N 1
ATOM 817 C CA . HIS A 1 108 ? -19.25 3.025 -25.281 1 95.38 108 HIS A CA 1
ATOM 818 C C . HIS A 1 108 ? -20.594 2.383 -24.938 1 95.38 108 HIS A C 1
ATOM 820 O O . HIS A 1 108 ? -21.344 1.988 -25.828 1 95.38 108 HIS A O 1
ATOM 826 N N . ALA A 1 109 ? -20.891 2.277 -23.641 1 94.31 109 ALA A N 1
ATOM 827 C CA . ALA A 1 109 ? -22.062 1.474 -23.297 1 94.31 109 ALA A CA 1
ATOM 828 C C . ALA A 1 109 ? -22.828 2.094 -22.125 1 94.31 109 ALA A C 1
ATOM 830 O O . ALA A 1 109 ? -23.453 1.382 -21.328 1 94.31 109 ALA A O 1
ATOM 831 N N . LYS A 1 110 ? -22.656 3.379 -21.953 1 88.12 110 LYS A N 1
ATOM 832 C CA . LYS A 1 110 ? -23.391 4.047 -20.891 1 88.12 110 LYS A CA 1
ATOM 833 C C . LYS A 1 110 ? -24.906 3.838 -21.047 1 88.12 110 LYS A C 1
ATOM 835 O O . LYS A 1 110 ? -25.453 4.078 -22.125 1 88.12 110 LYS A O 1
ATOM 840 N N . GLY A 1 111 ? -25.516 3.322 -19.969 1 89.44 111 GLY A N 1
ATOM 841 C CA . GLY A 1 111 ? -26.953 3.139 -19.969 1 89.44 111 GLY A CA 1
ATOM 842 C C . GLY A 1 111 ? -27.406 1.871 -20.688 1 89.44 111 GLY A C 1
ATOM 843 O O . GLY A 1 111 ? -28.578 1.504 -20.641 1 89.44 111 GLY A O 1
ATOM 844 N N . ARG A 1 112 ? -26.453 1.166 -21.281 1 94.94 112 ARG A N 1
ATOM 845 C CA . ARG A 1 112 ? -26.781 -0.059 -22 1 94.94 112 ARG A CA 1
ATOM 846 C C . ARG A 1 112 ? -26.844 -1.252 -21.047 1 94.94 112 ARG A C 1
ATOM 848 O O . ARG A 1 112 ? -26.188 -1.246 -20 1 94.94 112 ARG A O 1
ATOM 855 N N . ARG A 1 113 ? -27.625 -2.203 -21.406 1 97.06 113 ARG A N 1
ATOM 856 C CA . ARG A 1 113 ? -27.719 -3.445 -20.641 1 97.06 113 ARG A CA 1
ATOM 857 C C . ARG A 1 113 ? -26.594 -4.41 -21.031 1 97.06 113 ARG A C 1
ATOM 859 O O . ARG A 1 113 ? -26.578 -4.941 -22.141 1 97.06 113 ARG A O 1
ATOM 866 N N . ILE A 1 114 ? -25.656 -4.582 -20.172 1 98 114 ILE A N 1
ATOM 867 C CA . ILE A 1 114 ? -24.5 -5.453 -20.406 1 98 114 ILE A CA 1
ATOM 868 C C . ILE A 1 114 ? -24.641 -6.719 -19.562 1 98 114 ILE A C 1
ATOM 870 O O . ILE A 1 114 ? -24.641 -6.656 -18.328 1 98 114 ILE A O 1
ATOM 874 N N . GLY A 1 115 ? -24.766 -7.852 -20.188 1 98.19 115 GLY A N 1
ATOM 875 C CA . GLY A 1 115 ? -24.906 -9.117 -19.484 1 98.19 115 GLY A CA 1
ATOM 876 C C . GLY A 1 115 ? -23.594 -9.641 -18.938 1 98.19 115 GLY A C 1
ATOM 877 O O . GLY A 1 115 ? -22.516 -9.289 -19.422 1 98.19 115 GLY A O 1
ATOM 878 N N . TYR A 1 116 ? -23.609 -10.422 -17.906 1 98.06 116 TYR A N 1
ATOM 879 C CA . TYR A 1 116 ? -22.5 -11.188 -17.359 1 98.06 116 TYR A CA 1
ATOM 880 C C . TYR A 1 116 ? -22.984 -12.484 -16.719 1 98.06 116 TYR A C 1
ATOM 882 O O . TYR A 1 116 ? -24.156 -12.609 -16.391 1 98.06 116 TYR A O 1
ATOM 890 N N . ASP A 1 117 ? -22.188 -13.484 -16.719 1 97.62 117 ASP A N 1
ATOM 891 C CA . ASP A 1 117 ? -22.453 -14.719 -15.984 1 97.62 117 ASP A CA 1
ATOM 892 C C . ASP A 1 117 ? -22.062 -14.586 -14.516 1 97.62 117 ASP A C 1
ATOM 894 O O . ASP A 1 117 ? -20.875 -14.562 -14.188 1 97.62 117 ASP A O 1
ATOM 898 N N . PRO A 1 118 ? -23 -14.523 -13.594 1 97.94 118 PRO A N 1
ATOM 899 C CA . PRO A 1 118 ? -22.688 -14.281 -12.188 1 97.94 118 PRO A CA 1
ATOM 900 C C . PRO A 1 118 ? -21.906 -15.438 -11.547 1 97.94 118 PRO A C 1
ATOM 902 O O . PRO A 1 118 ? -21.406 -15.305 -10.43 1 97.94 118 PRO A O 1
ATOM 905 N N . ARG A 1 119 ? -21.734 -16.562 -12.227 1 97.44 119 ARG A N 1
ATOM 906 C CA . ARG A 1 119 ? -20.984 -17.703 -11.703 1 97.44 119 ARG A CA 1
ATOM 907 C C . ARG A 1 119 ? -19.5 -17.562 -12.008 1 97.44 119 ARG A C 1
ATOM 909 O O . ARG A 1 119 ? -18.672 -18.297 -11.453 1 97.44 119 ARG A O 1
ATOM 916 N N . LEU A 1 120 ? -19.188 -16.516 -12.812 1 97.44 120 LEU A N 1
ATOM 917 C CA . LEU A 1 120 ? -17.812 -16.469 -13.297 1 97.44 120 LEU A CA 1
ATOM 918 C C . LEU A 1 120 ? -17.125 -15.188 -12.828 1 97.44 120 LEU A C 1
ATOM 920 O O . LEU A 1 120 ? -15.969 -14.938 -13.18 1 97.44 120 LEU A O 1
ATOM 924 N N . MET A 1 121 ? -17.812 -14.391 -12.055 1 97 121 MET A N 1
ATOM 925 C CA . MET A 1 121 ? -17.234 -13.141 -11.57 1 97 121 MET A CA 1
ATOM 926 C C . MET A 1 121 ? -17.594 -12.906 -10.109 1 97 121 MET A C 1
ATOM 928 O O . MET A 1 121 ? -18.719 -13.203 -9.688 1 97 121 MET A O 1
ATOM 932 N N . PRO A 1 122 ? -16.656 -12.414 -9.406 1 97.06 122 PRO A N 1
ATOM 933 C CA . PRO A 1 122 ? -17 -12.047 -8.031 1 97.06 122 PRO A CA 1
ATOM 934 C C . PRO A 1 122 ? -17.781 -10.734 -7.945 1 97.06 122 PRO A C 1
ATOM 936 O O . PRO A 1 122 ? -17.781 -9.945 -8.891 1 97.06 122 PRO A O 1
ATOM 939 N N . GLU A 1 123 ? -18.375 -10.484 -6.855 1 95.12 123 GLU A N 1
ATOM 940 C CA . GLU A 1 123 ? -19.172 -9.273 -6.672 1 95.12 123 GLU A CA 1
ATOM 941 C C . GLU A 1 123 ? -18.312 -8.023 -6.82 1 95.12 123 GLU A C 1
ATOM 943 O O . GLU A 1 123 ? -18.766 -7.012 -7.367 1 95.12 123 GLU A O 1
ATOM 948 N N . SER A 1 124 ? -17.125 -8.117 -6.328 1 93.88 124 SER A N 1
ATOM 949 C CA . SER A 1 124 ? -16.234 -6.961 -6.383 1 93.88 124 SER A CA 1
ATOM 950 C C . SER A 1 124 ? -15.961 -6.547 -7.824 1 93.88 124 SER A C 1
ATOM 952 O O . SER A 1 124 ? -15.906 -5.355 -8.133 1 93.88 124 SER A O 1
ATOM 954 N N . ALA A 1 125 ? -15.75 -7.469 -8.688 1 94.62 125 ALA A N 1
ATOM 955 C CA . ALA A 1 125 ? -15.492 -7.188 -10.094 1 94.62 125 ALA A CA 1
ATOM 956 C C . ALA A 1 125 ? -16.734 -6.602 -10.773 1 94.62 125 ALA A C 1
ATOM 958 O O . ALA A 1 125 ? -16.625 -5.688 -11.594 1 94.62 125 ALA A O 1
ATOM 959 N N . VAL A 1 126 ? -17.891 -7.117 -10.414 1 95.69 126 VAL A N 1
ATOM 960 C CA . VAL A 1 126 ? -19.141 -6.637 -10.969 1 95.69 126 VAL A CA 1
ATOM 961 C C . VAL A 1 126 ? -19.375 -5.184 -10.562 1 95.69 126 VAL A C 1
ATOM 963 O O . VAL A 1 126 ? -19.75 -4.352 -11.391 1 95.69 126 VAL A O 1
ATOM 966 N N . GLU A 1 127 ? -19.125 -4.949 -9.32 1 90.56 127 GLU A N 1
ATOM 967 C CA . GLU A 1 127 ? -19.297 -3.598 -8.797 1 90.56 127 GLU A CA 1
ATOM 968 C C . GLU A 1 127 ? -18.391 -2.604 -9.516 1 90.56 127 GLU A C 1
ATOM 970 O O . GLU A 1 127 ? -18.812 -1.489 -9.836 1 90.56 127 GLU A O 1
ATOM 975 N N . LYS A 1 128 ? -17.219 -2.971 -9.766 1 90.06 128 LYS A N 1
ATOM 976 C CA . LYS A 1 128 ? -16.266 -2.117 -10.477 1 90.06 128 LYS A CA 1
ATOM 977 C C . LYS A 1 128 ? -16.766 -1.786 -11.883 1 90.06 128 LYS A C 1
ATOM 979 O O . LYS A 1 128 ? -16.625 -0.653 -12.344 1 90.06 128 LYS A O 1
ATOM 984 N N . LEU A 1 129 ? -17.297 -2.764 -12.539 1 94.25 129 LEU A N 1
ATOM 985 C CA . LEU A 1 129 ? -17.812 -2.545 -13.883 1 94.25 129 LEU A CA 1
ATOM 986 C C . LEU A 1 129 ? -19.078 -1.684 -13.836 1 94.25 129 LEU A C 1
ATOM 988 O O . LEU A 1 129 ? -19.312 -0.881 -14.742 1 94.25 129 LEU A O 1
ATOM 992 N N . ALA A 1 130 ? -19.797 -1.885 -12.797 1 88.88 130 ALA A N 1
ATOM 993 C CA . ALA A 1 130 ? -21.047 -1.145 -12.664 1 88.88 130 ALA A CA 1
ATOM 994 C C . ALA A 1 130 ? -20.781 0.353 -12.516 1 88.88 130 ALA A C 1
ATOM 996 O O . ALA A 1 130 ? -21.641 1.174 -12.875 1 88.88 130 ALA A O 1
ATOM 997 N N . ALA A 1 131 ? -19.672 0.702 -12.047 1 81.25 131 ALA A N 1
ATOM 998 C CA . ALA A 1 131 ? -19.297 2.104 -11.875 1 81.25 131 ALA A CA 1
ATOM 999 C C . ALA A 1 131 ? -19.219 2.814 -13.227 1 81.25 131 ALA A C 1
ATOM 1001 O O . ALA A 1 131 ? -19.188 4.047 -13.281 1 81.25 131 ALA A O 1
ATOM 1002 N N . SER A 1 132 ? -19.25 2.084 -14.289 1 87.62 132 SER A N 1
ATOM 1003 C CA . SER A 1 132 ? -19.203 2.625 -15.648 1 87.62 132 SER A CA 1
ATOM 1004 C C . SER A 1 132 ? -20.5 3.332 -16.016 1 87.62 132 SER A C 1
ATOM 1006 O O . SER A 1 132 ? -20.547 4.102 -16.984 1 87.62 132 SER A O 1
ATOM 1008 N N . GLY A 1 133 ? -21.594 3.068 -15.352 1 85.75 133 GLY A N 1
ATOM 1009 C CA . GLY A 1 133 ? -22.906 3.57 -15.719 1 85.75 133 GLY A CA 1
ATOM 1010 C C . GLY A 1 133 ? -23.688 2.605 -16.594 1 85.75 133 GLY A C 1
ATOM 1011 O O . GLY A 1 133 ? -24.875 2.824 -16.859 1 85.75 133 GLY A O 1
ATOM 1012 N N . ALA A 1 134 ? -23.047 1.526 -16.953 1 92.56 134 ALA A N 1
ATOM 1013 C CA . ALA A 1 134 ? -23.781 0.474 -17.656 1 92.56 134 ALA A CA 1
ATOM 1014 C C . ALA A 1 134 ? -24.672 -0.302 -16.688 1 92.56 134 ALA A C 1
ATOM 1016 O O . ALA A 1 134 ? -24.391 -0.352 -15.484 1 92.56 134 ALA A O 1
ATOM 1017 N N . GLU A 1 135 ? -25.703 -0.783 -17.188 1 94.38 135 GLU A N 1
ATOM 1018 C CA . GLU A 1 135 ? -26.531 -1.685 -16.391 1 94.38 135 GLU A CA 1
ATOM 1019 C C . GLU A 1 135 ? -26.047 -3.125 -16.5 1 94.38 135 GLU A C 1
ATOM 1021 O O . GLU A 1 135 ? -26.234 -3.773 -17.531 1 94.38 135 GLU A O 1
ATOM 1026 N N . LEU A 1 136 ? -25.453 -3.611 -15.484 1 96.94 136 LEU A N 1
ATOM 1027 C CA . LEU A 1 136 ? -24.969 -4.988 -15.5 1 96.94 136 LEU A CA 1
ATOM 1028 C C . LEU A 1 136 ? -26.094 -5.965 -15.188 1 96.94 136 LEU A C 1
ATOM 1030 O O . LEU A 1 136 ? -26.734 -5.871 -14.133 1 96.94 136 LEU A O 1
ATOM 1034 N N . VAL A 1 137 ? -26.312 -6.879 -16.062 1 97.38 137 VAL A N 1
ATOM 1035 C CA . VAL A 1 137 ? -27.438 -7.797 -15.961 1 97.38 137 VAL A CA 1
ATOM 1036 C C . VAL A 1 137 ? -26.938 -9.219 -15.75 1 97.38 137 VAL A C 1
ATOM 1038 O O . VAL A 1 137 ? -26.297 -9.797 -16.641 1 97.38 137 VAL A O 1
ATOM 1041 N N . PRO A 1 138 ? -27.172 -9.789 -14.562 1 97.69 138 PRO A N 1
ATOM 1042 C CA . PRO A 1 138 ? -26.828 -11.195 -14.383 1 97.69 138 PRO A CA 1
ATOM 1043 C C . PRO A 1 138 ? -27.656 -12.133 -15.25 1 97.69 138 PRO A C 1
ATOM 1045 O O . PRO A 1 138 ? -28.891 -11.992 -15.312 1 97.69 138 PRO A O 1
ATOM 1048 N N . LEU A 1 139 ? -27 -13.055 -15.906 1 96.94 139 LEU A N 1
ATOM 1049 C CA . LEU A 1 139 ? -27.719 -13.984 -16.781 1 96.94 139 LEU A CA 1
ATOM 1050 C C . LEU A 1 139 ? -27.734 -15.383 -16.172 1 96.94 139 LEU A C 1
ATOM 1052 O O . LEU A 1 139 ? -26.75 -15.82 -15.57 1 96.94 139 LEU A O 1
ATOM 1056 N N . ASP A 1 140 ? -28.766 -16.219 -16.297 1 90.19 140 ASP A N 1
ATOM 1057 C CA . ASP A 1 140 ? -28.859 -17.594 -15.852 1 90.19 140 ASP A CA 1
ATOM 1058 C C . ASP A 1 140 ? -28.094 -18.531 -16.797 1 90.19 140 ASP A C 1
ATOM 1060 O O . ASP A 1 140 ? -27.547 -19.547 -16.359 1 90.19 140 ASP A O 1
ATOM 1064 N N . GLY A 1 141 ? -27.906 -18.188 -17.922 1 90.88 141 GLY A N 1
ATOM 1065 C CA . GLY A 1 141 ? -27.125 -18.922 -18.906 1 90.88 141 GLY A CA 1
ATOM 1066 C C . GLY A 1 141 ? -26.031 -18.078 -19.547 1 90.88 141 GLY A C 1
ATOM 1067 O O . GLY A 1 141 ? -26.062 -16.844 -19.484 1 90.88 141 GLY A O 1
ATOM 1068 N N . ASN A 1 142 ? -25 -18.781 -20 1 95.88 142 ASN A N 1
ATOM 1069 C CA . ASN A 1 142 ? -23.906 -18.109 -20.672 1 95.88 142 ASN A CA 1
ATOM 1070 C C . ASN A 1 142 ? -24.078 -18.141 -22.188 1 95.88 142 ASN A C 1
ATOM 1072 O O . ASN A 1 142 ? -24 -19.203 -22.812 1 95.88 142 ASN A O 1
ATOM 1076 N N . PRO A 1 143 ? -24.297 -17.016 -22.734 1 96 143 PRO A N 1
ATOM 1077 C CA . PRO A 1 143 ? -24.531 -16.969 -24.188 1 96 143 PRO A CA 1
ATOM 1078 C C . PRO A 1 143 ? -23.359 -17.531 -25 1 96 143 PRO A C 1
ATOM 1080 O O . PRO A 1 143 ? -23.547 -17.953 -26.141 1 96 143 PRO A O 1
ATOM 1083 N N . LEU A 1 144 ? -22.188 -17.484 -24.438 1 95.94 144 LEU A N 1
ATOM 1084 C CA . LEU A 1 144 ? -21.031 -18.031 -25.125 1 95.94 144 LEU A CA 1
ATOM 1085 C C . LEU A 1 144 ? -21.078 -19.562 -25.156 1 95.94 144 LEU A C 1
ATOM 1087 O O . LEU A 1 144 ? -20.734 -20.172 -26.172 1 95.94 144 LEU A O 1
ATOM 1091 N N . ASP A 1 145 ? -21.484 -20.172 -24.062 1 94.69 145 ASP A N 1
ATOM 1092 C CA . ASP A 1 145 ? -21.547 -21.625 -23.969 1 94.69 145 ASP A CA 1
ATOM 1093 C C . ASP A 1 145 ? -22.484 -22.203 -25.016 1 94.69 145 ASP A C 1
ATOM 1095 O O . ASP A 1 145 ? -22.25 -23.281 -25.547 1 94.69 145 ASP A O 1
ATOM 1099 N N . ALA A 1 146 ? -23.484 -21.469 -25.344 1 90.25 146 ALA A N 1
ATOM 1100 C CA . ALA A 1 146 ? -24.469 -21.906 -26.328 1 90.25 146 ALA A CA 1
ATOM 1101 C C . ALA A 1 146 ? -23.844 -21.984 -27.719 1 90.25 146 ALA A C 1
ATOM 1103 O O . ALA A 1 146 ? -24.297 -22.766 -28.562 1 90.25 146 ALA A O 1
ATOM 1104 N N . ALA A 1 147 ? -22.828 -21.234 -27.906 1 91.62 147 ALA A N 1
ATOM 1105 C CA . ALA A 1 147 ? -22.188 -21.172 -29.219 1 91.62 147 ALA A CA 1
ATOM 1106 C C . ALA A 1 147 ? -21 -22.125 -29.281 1 91.62 147 ALA A C 1
ATOM 1108 O O . ALA A 1 147 ? -20.469 -22.375 -30.375 1 91.62 147 ALA A O 1
ATOM 1109 N N . TRP A 1 148 ? -20.562 -22.703 -28.172 1 93.94 148 TRP A N 1
ATOM 1110 C CA . TRP A 1 148 ? -19.344 -23.516 -28.078 1 93.94 148 TRP A CA 1
ATOM 1111 C C . TRP A 1 148 ? -19.641 -24.984 -28.297 1 93.94 148 TRP A C 1
ATOM 1113 O O . TRP A 1 148 ? -19.594 -25.797 -27.375 1 93.94 148 TRP A O 1
ATOM 1123 N N . ALA A 1 149 ? -19.734 -25.422 -29.5 1 89.94 149 ALA A N 1
ATOM 1124 C CA . ALA A 1 149 ? -20.219 -26.75 -29.875 1 89.94 149 ALA A CA 1
ATOM 1125 C C . ALA A 1 149 ? -19.172 -27.812 -29.562 1 89.94 149 ALA A C 1
ATOM 1127 O O . ALA A 1 149 ? -19.516 -28.953 -29.234 1 89.94 149 ALA A O 1
ATOM 1128 N N . ASP A 1 150 ? -17.953 -27.531 -29.656 1 91.75 150 ASP A N 1
ATOM 1129 C CA . ASP A 1 150 ? -16.891 -28.5 -29.453 1 91.75 150 ASP A CA 1
ATOM 1130 C C . ASP A 1 150 ? -16.25 -28.344 -28.062 1 91.75 150 ASP A C 1
ATOM 1132 O O . ASP A 1 150 ? -15.062 -28.594 -27.891 1 91.75 150 ASP A O 1
ATOM 1136 N N . ARG A 1 151 ? -17.031 -27.891 -27.125 1 94.44 151 ARG A N 1
ATOM 1137 C CA . ARG A 1 151 ? -16.516 -27.656 -25.781 1 94.44 151 ARG A CA 1
ATOM 1138 C C . ARG A 1 151 ? -15.992 -28.938 -25.156 1 94.44 151 ARG A C 1
ATOM 1140 O O . ARG A 1 151 ? -16.703 -29.953 -25.125 1 94.44 151 ARG A O 1
ATOM 1147 N N . PRO A 1 152 ? -14.797 -28.969 -24.656 1 95.81 152 PRO A N 1
ATOM 1148 C CA . PRO A 1 152 ? -14.273 -30.141 -23.969 1 95.81 152 PRO A CA 1
ATOM 1149 C C . PRO A 1 152 ? -15.07 -30.484 -22.719 1 95.81 152 PRO A C 1
ATOM 1151 O O . PRO A 1 152 ? -15.734 -29.625 -22.125 1 95.81 152 PRO A O 1
ATOM 1154 N N . ALA A 1 153 ? -14.969 -31.75 -22.328 1 95.25 153 ALA A N 1
ATOM 1155 C CA . ALA A 1 153 ? -15.602 -32.188 -21.078 1 95.25 153 ALA A CA 1
ATOM 1156 C C . ALA A 1 153 ? -14.852 -31.641 -19.859 1 95.25 153 ALA A C 1
ATOM 1158 O O . ALA A 1 153 ? -13.625 -31.484 -19.891 1 95.25 153 ALA A O 1
ATOM 1159 N N . PRO A 1 154 ? -15.609 -31.312 -18.828 1 95.62 154 PRO A N 1
ATOM 1160 C CA . PRO A 1 154 ? -14.922 -30.938 -17.594 1 95.62 154 PRO A CA 1
ATOM 1161 C C . PRO A 1 154 ? -14.047 -32.062 -17.047 1 95.62 154 PRO A C 1
ATOM 1163 O O . PRO A 1 154 ? -14.352 -33.219 -17.234 1 95.62 154 PRO A O 1
ATOM 1166 N N . PRO A 1 155 ? -12.969 -31.734 -16.375 1 96.81 155 PRO A N 1
ATOM 1167 C CA . PRO A 1 155 ? -12.109 -32.75 -15.789 1 96.81 155 PRO A CA 1
ATOM 1168 C C . PRO A 1 155 ? -12.781 -33.5 -14.641 1 96.81 155 PRO A C 1
ATOM 1170 O O . PRO A 1 155 ? -13.539 -32.906 -13.875 1 96.81 155 PRO A O 1
ATOM 1173 N N . LEU A 1 156 ? -12.5 -34.781 -14.484 1 97.5 156 LEU A N 1
ATOM 1174 C CA . LEU A 1 156 ? -13.117 -35.625 -13.477 1 97.5 156 LEU A CA 1
ATOM 1175 C C . LEU A 1 156 ? -12.062 -36.469 -12.766 1 97.5 156 LEU A C 1
ATOM 1177 O O . LEU A 1 156 ? -12.336 -37.625 -12.383 1 97.5 156 LEU A O 1
ATOM 1181 N N . ALA A 1 157 ? -10.883 -35.938 -12.656 1 97.25 157 ALA A N 1
ATOM 1182 C CA . ALA A 1 157 ? -9.859 -36.656 -11.922 1 97.25 157 ALA A CA 1
ATOM 1183 C C . ALA A 1 157 ? -10.305 -36.938 -10.492 1 97.25 157 ALA A C 1
ATOM 1185 O O . ALA A 1 157 ? -10.961 -36.125 -9.859 1 97.25 157 ALA A O 1
ATOM 1186 N N . ARG A 1 158 ? -9.883 -38.062 -9.969 1 97.38 158 ARG A N 1
ATOM 1187 C CA . ARG A 1 158 ? -10.258 -38.469 -8.625 1 97.38 158 ARG A CA 1
ATOM 1188 C C . ARG A 1 158 ? -9.672 -37.531 -7.578 1 97.38 158 ARG A C 1
ATOM 1190 O O . ARG A 1 158 ? -8.555 -37.031 -7.73 1 97.38 158 ARG A O 1
ATOM 1197 N N . ALA A 1 159 ? -10.461 -37.281 -6.551 1 98.44 159 ALA A N 1
ATOM 1198 C CA . ALA A 1 159 ? -9.938 -36.625 -5.352 1 98.44 159 ALA A CA 1
ATOM 1199 C C . ALA A 1 159 ? -9.227 -37.625 -4.445 1 98.44 159 ALA A C 1
ATOM 1201 O O . ALA A 1 159 ? -9.711 -38.75 -4.238 1 98.44 159 ALA A O 1
ATOM 1202 N N . VAL A 1 160 ? -8.07 -37.312 -3.945 1 97.88 160 VAL A N 1
ATOM 1203 C CA . VAL A 1 160 ? -7.27 -38.219 -3.143 1 97.88 160 VAL A CA 1
ATOM 1204 C C . VAL A 1 160 ? -6.91 -37.562 -1.812 1 97.88 160 VAL A C 1
ATOM 1206 O O . VAL A 1 160 ? -6.633 -36.375 -1.759 1 97.88 160 VAL A O 1
ATOM 1209 N N . PRO A 1 161 ? -6.922 -38.375 -0.75 1 97.62 161 PRO A N 1
ATOM 1210 C CA . PRO A 1 161 ? -6.5 -37.812 0.537 1 97.62 161 PRO A CA 1
ATOM 1211 C C . PRO A 1 161 ? -5.027 -37.406 0.551 1 97.62 161 PRO A C 1
ATOM 1213 O O . PRO A 1 161 ? -4.188 -38.094 -0.027 1 97.62 161 PRO A O 1
ATOM 1216 N N . GLN A 1 162 ? -4.719 -36.281 1.074 1 96.5 162 GLN A N 1
ATOM 1217 C CA . GLN A 1 162 ? -3.355 -35.875 1.406 1 96.5 162 GLN A CA 1
ATOM 1218 C C . GLN A 1 162 ? -2.963 -36.375 2.797 1 96.5 162 GLN A C 1
ATOM 1220 O O . GLN A 1 162 ? -3.633 -36.062 3.783 1 96.5 162 GLN A O 1
ATOM 1225 N N . ALA A 1 163 ? -1.905 -37.031 2.893 1 94.38 163 ALA A N 1
ATOM 1226 C CA . ALA A 1 163 ? -1.491 -37.688 4.137 1 94.38 163 ALA A CA 1
ATOM 1227 C C . ALA A 1 163 ? -1.1 -36.656 5.184 1 94.38 163 ALA A C 1
ATOM 1229 O O . ALA A 1 163 ? -0.578 -35.594 4.848 1 94.38 163 ALA A O 1
ATOM 1230 N N . ALA A 1 164 ? -1.3 -37 6.43 1 91.88 164 ALA A N 1
ATOM 1231 C CA . ALA A 1 164 ? -0.989 -36.125 7.559 1 91.88 164 ALA A CA 1
ATOM 1232 C C . ALA A 1 164 ? 0.504 -35.781 7.609 1 91.88 164 ALA A C 1
ATOM 1234 O O . ALA A 1 164 ? 0.9 -34.719 8.031 1 91.88 164 ALA A O 1
ATOM 1235 N N . GLU A 1 165 ? 1.273 -36.75 7.16 1 93.81 165 GLU A N 1
ATOM 1236 C CA . GLU A 1 165 ? 2.725 -36.594 7.172 1 93.81 165 GLU A CA 1
ATOM 1237 C C . GLU A 1 165 ? 3.156 -35.406 6.285 1 93.81 165 GLU A C 1
ATOM 1239 O O . GLU A 1 165 ? 4.223 -34.844 6.492 1 93.81 165 GLU A O 1
ATOM 1244 N N . GLN A 1 166 ? 2.375 -35.094 5.359 1 95.25 166 GLN A N 1
ATOM 1245 C CA . GLN A 1 166 ? 2.676 -33.969 4.469 1 95.25 166 GLN A CA 1
ATOM 1246 C C . GLN A 1 166 ? 1.896 -32.719 4.867 1 95.25 166 GLN A C 1
ATOM 1248 O O . GLN A 1 166 ? 2.406 -31.609 4.758 1 95.25 166 GLN A O 1
ATOM 1253 N N . ALA A 1 167 ? 0.679 -32.969 5.363 1 96.69 167 ALA A N 1
ATOM 1254 C CA . ALA A 1 167 ? -0.199 -31.844 5.676 1 96.69 167 ALA A CA 1
ATOM 1255 C C . ALA A 1 167 ? 0.181 -31.203 7.008 1 96.69 167 ALA A C 1
ATOM 1257 O O . ALA A 1 167 ? -0.001 -30 7.203 1 96.69 167 ALA A O 1
ATOM 1258 N N . GLY A 1 168 ? 0.664 -31.969 7.988 1 97.62 168 GLY A N 1
ATOM 1259 C CA . GLY A 1 168 ? 1.126 -31.469 9.273 1 97.62 168 GLY A CA 1
ATOM 1260 C C . GLY A 1 168 ? -0.006 -31.172 10.242 1 97.62 168 GLY A C 1
ATOM 1261 O O . GLY A 1 168 ? 0.22 -31.016 11.438 1 97.62 168 GLY A O 1
ATOM 1262 N N . GLN A 1 169 ? -1.231 -31.016 9.797 1 97.19 169 GLN A N 1
ATOM 1263 C CA . GLN A 1 169 ? -2.418 -30.734 10.594 1 97.19 169 GLN A CA 1
ATOM 1264 C C . GLN A 1 169 ? -3.631 -31.5 10.07 1 97.19 169 GLN A C 1
ATOM 1266 O O . GLN A 1 169 ? -3.836 -31.594 8.859 1 97.19 169 GLN A O 1
ATOM 1271 N N . GLY A 1 170 ? -4.422 -32.062 10.969 1 97.25 170 GLY A N 1
ATOM 1272 C CA . GLY A 1 170 ? -5.602 -32.812 10.555 1 97.25 170 GLY A CA 1
ATOM 1273 C C . GLY A 1 170 ? -6.723 -31.922 10.055 1 97.25 170 GLY A C 1
ATOM 1274 O O . GLY A 1 170 ? -6.812 -30.75 10.438 1 97.25 170 GLY A O 1
ATOM 1275 N N . ALA A 1 171 ? -7.57 -32.531 9.219 1 97.44 171 ALA A N 1
ATOM 1276 C CA . ALA A 1 171 ? -8.703 -31.797 8.664 1 97.44 171 ALA A CA 1
ATOM 1277 C C . ALA A 1 171 ? -9.656 -31.344 9.766 1 97.44 171 ALA A C 1
ATOM 1279 O O . ALA A 1 171 ? -10.227 -30.25 9.688 1 97.44 171 ALA A O 1
ATOM 1280 N N . GLU A 1 172 ? -9.844 -32.156 10.758 1 97.25 172 GLU A N 1
ATOM 1281 C CA . GLU A 1 172 ? -10.734 -31.828 11.867 1 97.25 172 GLU A CA 1
ATOM 1282 C C . GLU A 1 172 ? -10.266 -30.562 12.594 1 97.25 172 GLU A C 1
ATOM 1284 O O . GLU A 1 172 ? -11.062 -29.688 12.891 1 97.25 172 GLU A O 1
ATOM 1289 N N . GLU A 1 173 ? -8.992 -30.562 12.891 1 97.56 173 GLU A N 1
ATOM 1290 C CA . GLU A 1 173 ? -8.43 -29.391 13.57 1 97.56 173 GLU A CA 1
ATOM 1291 C C . GLU A 1 173 ? -8.586 -28.141 12.727 1 97.56 173 GLU A C 1
ATOM 1293 O O . GLU A 1 173 ? -8.898 -27.062 13.25 1 97.56 173 GLU A O 1
ATOM 1298 N N . LYS A 1 174 ? -8.344 -28.266 11.438 1 98.25 174 LYS A N 1
ATOM 1299 C CA . LYS A 1 174 ? -8.469 -27.125 10.523 1 98.25 174 LYS A CA 1
ATOM 1300 C C . LYS A 1 174 ? -9.906 -26.625 10.469 1 98.25 174 LYS A C 1
ATOM 1302 O O . LYS A 1 174 ? -10.156 -25.422 10.555 1 98.25 174 LYS A O 1
ATOM 1307 N N . ARG A 1 175 ? -10.852 -27.516 10.344 1 98.5 175 ARG A N 1
ATOM 1308 C CA . ARG A 1 175 ? -12.266 -27.156 10.297 1 98.5 175 ARG A CA 1
ATOM 1309 C C . ARG A 1 175 ? -12.695 -26.453 11.57 1 98.5 175 ARG A C 1
ATOM 1311 O O . ARG A 1 175 ? -13.422 -25.453 11.523 1 98.5 175 ARG A O 1
ATOM 1318 N N . GLU A 1 176 ? -12.242 -26.953 12.641 1 98.25 176 GLU A N 1
ATOM 1319 C CA . GLU A 1 176 ? -12.617 -26.359 13.922 1 98.25 176 GLU A CA 1
ATOM 1320 C C . GLU A 1 176 ? -12.078 -24.938 14.047 1 98.25 176 GLU A C 1
ATOM 1322 O O . GLU A 1 176 ? -12.766 -24.031 14.539 1 98.25 176 GLU A O 1
ATOM 1327 N N . ALA A 1 177 ? -10.844 -24.781 13.711 1 98.06 177 ALA A N 1
ATOM 1328 C CA . ALA A 1 177 ? -10.242 -23.453 13.773 1 98.06 177 ALA A CA 1
ATOM 1329 C C . ALA A 1 177 ? -11.008 -22.469 12.906 1 98.06 177 ALA A C 1
ATOM 1331 O O . ALA A 1 177 ? -11.281 -21.328 13.328 1 98.06 177 ALA A O 1
ATOM 1332 N N . ALA A 1 178 ? -11.336 -22.844 11.68 1 98.38 178 ALA A N 1
ATOM 1333 C CA . ALA A 1 178 ? -12.094 -21.984 10.773 1 98.38 178 ALA A CA 1
ATOM 1334 C C . ALA A 1 178 ? -13.492 -21.703 11.312 1 98.38 178 ALA A C 1
ATOM 1336 O O . ALA A 1 178 ? -13.984 -20.578 11.227 1 98.38 178 ALA A O 1
ATOM 1337 N N . ALA A 1 179 ? -14.102 -22.719 11.859 1 98.5 179 ALA A N 1
ATOM 1338 C CA . ALA A 1 179 ? -15.43 -22.578 12.445 1 98.5 179 ALA A CA 1
ATOM 1339 C C . ALA A 1 179 ? -15.414 -21.641 13.648 1 98.5 179 ALA A C 1
ATOM 1341 O O . ALA A 1 179 ? -16.344 -20.875 13.852 1 98.5 179 ALA A O 1
ATOM 1342 N N . ALA A 1 180 ? -14.438 -21.781 14.438 1 97.75 180 ALA A N 1
ATOM 1343 C CA . ALA A 1 180 ? -14.289 -20.922 15.602 1 97.75 180 ALA A CA 1
ATOM 1344 C C . ALA A 1 180 ? -14.242 -19.453 15.188 1 97.75 180 ALA A C 1
ATOM 1346 O O . ALA A 1 180 ? -14.773 -18.578 15.883 1 97.75 180 ALA A O 1
ATOM 1347 N N . ALA A 1 181 ? -13.586 -19.188 14.102 1 95.5 181 ALA A N 1
ATOM 1348 C CA . ALA A 1 181 ? -13.539 -17.812 13.586 1 95.5 181 ALA A CA 1
ATOM 1349 C C . ALA A 1 181 ? -14.93 -17.328 13.219 1 95.5 181 ALA A C 1
ATOM 1351 O O . ALA A 1 181 ? -15.266 -16.156 13.453 1 95.5 181 ALA A O 1
ATOM 1352 N N . LEU A 1 182 ? -15.742 -18.172 12.648 1 97 182 LEU A N 1
ATOM 1353 C CA . LEU A 1 182 ? -17.125 -17.812 12.32 1 97 182 LEU A CA 1
ATOM 1354 C C . LEU A 1 182 ? -17.922 -17.516 13.578 1 97 182 LEU A C 1
ATOM 1356 O O . LEU A 1 182 ? -18.641 -16.516 13.648 1 97 182 LEU A O 1
ATOM 1360 N N . ARG A 1 183 ? -17.75 -18.422 14.586 1 95.56 183 ARG A N 1
ATOM 1361 C CA . ARG A 1 183 ? -18.453 -18.219 15.844 1 95.56 183 ARG A CA 1
ATOM 1362 C C . ARG A 1 183 ? -18.078 -16.891 16.484 1 95.56 183 ARG A C 1
ATOM 1364 O O . ARG A 1 183 ? -18.953 -16.156 16.953 1 95.56 183 ARG A O 1
ATOM 1371 N N . THR A 1 184 ? -16.844 -16.641 16.453 1 89 184 THR A N 1
ATOM 1372 C CA . THR A 1 184 ? -16.359 -15.391 17.016 1 89 184 THR A CA 1
ATOM 1373 C C . THR A 1 184 ? -16.984 -14.188 16.328 1 89 184 THR A C 1
ATOM 1375 O O . THR A 1 184 ? -17.281 -13.18 16.969 1 89 184 THR A O 1
ATOM 1378 N N . ALA A 1 185 ? -17.281 -14.281 15.062 1 88.38 185 ALA A N 1
ATOM 1379 C CA . ALA A 1 185 ? -17.828 -13.188 14.273 1 88.38 185 ALA A CA 1
ATOM 1380 C C . ALA A 1 185 ? -19.359 -13.211 14.312 1 88.38 185 ALA A C 1
ATOM 1382 O O . ALA A 1 185 ? -20.016 -12.336 13.742 1 88.38 185 ALA A O 1
ATOM 1383 N N . GLY A 1 186 ? -19.922 -14.188 14.93 1 90.5 186 GLY A N 1
ATOM 1384 C CA . GLY A 1 186 ? -21.359 -14.312 14.984 1 90.5 186 GLY A CA 1
ATOM 1385 C C . GLY A 1 186 ? -21.969 -14.742 13.664 1 90.5 186 GLY A C 1
ATOM 1386 O O . GLY A 1 186 ? -23.062 -14.289 13.305 1 90.5 186 GLY A O 1
ATOM 1387 N N . GLU A 1 187 ? -21.281 -15.539 12.914 1 96.12 187 GLU A N 1
ATOM 1388 C CA . GLU A 1 187 ? -21.719 -16.016 11.609 1 96.12 187 GLU A CA 1
ATOM 1389 C C . GLU A 1 187 ? -22.031 -17.5 11.625 1 96.12 187 GLU A C 1
ATOM 1391 O O . GLU A 1 187 ? -21.406 -18.266 12.375 1 96.12 187 GLU A O 1
ATOM 1396 N N . ASP A 1 188 ? -22.953 -17.891 10.773 1 98.19 188 ASP A N 1
ATOM 1397 C CA . ASP A 1 188 ? -23.453 -19.266 10.852 1 98.19 188 ASP A CA 1
ATOM 1398 C C . ASP A 1 188 ? -22.719 -20.172 9.875 1 98.19 188 ASP A C 1
ATOM 1400 O O . ASP A 1 188 ? -22.625 -21.391 10.094 1 98.19 188 ASP A O 1
ATOM 1404 N N . ALA A 1 189 ? -22.281 -19.625 8.773 1 98.75 189 ALA A N 1
ATOM 1405 C CA . ALA A 1 189 ? -21.641 -20.422 7.727 1 98.75 189 ALA A CA 1
ATOM 1406 C C . ALA A 1 189 ? -20.781 -19.547 6.824 1 98.75 189 ALA A C 1
ATOM 1408 O O . ALA A 1 189 ? -20.844 -18.312 6.887 1 98.75 189 ALA A O 1
ATOM 1409 N N . ALA A 1 190 ? -19.938 -20.188 6.07 1 98.88 190 ALA A N 1
ATOM 1410 C CA . ALA A 1 190 ? -19.125 -19.531 5.047 1 98.88 190 ALA A CA 1
ATOM 1411 C C . ALA A 1 190 ? -19.125 -20.328 3.75 1 98.88 190 ALA A C 1
ATOM 1413 O O . ALA A 1 190 ? -18.984 -21.547 3.771 1 98.88 190 ALA A O 1
ATOM 1414 N N . VAL A 1 191 ? -19.328 -19.625 2.645 1 98.88 191 VAL A N 1
ATOM 1415 C CA . VAL A 1 191 ? -19.172 -20.266 1.337 1 98.88 191 VAL A CA 1
ATOM 1416 C C . VAL A 1 191 ? -17.703 -20.359 0.975 1 98.88 191 VAL A C 1
ATOM 1418 O O . VAL A 1 191 ? -16.969 -19.359 1.003 1 98.88 191 VAL A O 1
ATOM 1421 N N . LEU A 1 192 ? -17.234 -21.547 0.678 1 98.62 192 LEU A N 1
ATOM 1422 C CA . LEU A 1 192 ? -15.875 -21.797 0.188 1 98.62 192 LEU A CA 1
ATOM 1423 C C . LEU A 1 192 ? -15.883 -22.078 -1.309 1 98.62 192 LEU A C 1
ATOM 1425 O O . LEU A 1 192 ? -15.922 -23.25 -1.72 1 98.62 192 LEU A O 1
ATOM 1429 N N . ALA A 1 193 ? -15.766 -21.031 -2.07 1 97.94 193 ALA A N 1
ATOM 1430 C CA . ALA A 1 193 ? -15.883 -21.188 -3.518 1 97.94 193 ALA A CA 1
ATOM 1431 C C . ALA A 1 193 ? -14.531 -21.484 -4.148 1 97.94 193 ALA A C 1
ATOM 1433 O O . ALA A 1 193 ? -14.461 -21.953 -5.293 1 97.94 193 ALA A O 1
ATOM 1434 N N . ASP A 1 194 ? -13.43 -21.234 -3.5 1 96.62 194 ASP A N 1
ATOM 1435 C CA . ASP A 1 194 ? -12.062 -21.484 -3.943 1 96.62 194 ASP A CA 1
ATOM 1436 C C . ASP A 1 194 ? -11.672 -22.938 -3.693 1 96.62 194 ASP A C 1
ATOM 1438 O O . ASP A 1 194 ? -11.57 -23.375 -2.543 1 96.62 194 ASP A O 1
ATOM 1442 N N . ALA A 1 195 ? -11.359 -23.625 -4.723 1 98 195 ALA A N 1
ATOM 1443 C CA . ALA A 1 195 ? -11.023 -25.031 -4.594 1 98 195 ALA A CA 1
ATOM 1444 C C . ALA A 1 195 ? -9.781 -25.234 -3.732 1 98 195 ALA A C 1
ATOM 1446 O O . ALA A 1 195 ? -9.602 -26.297 -3.129 1 98 195 ALA A O 1
ATOM 1447 N N . HIS A 1 196 ? -8.906 -24.25 -3.645 1 98 196 HIS A N 1
ATOM 1448 C CA . HIS A 1 196 ? -7.742 -24.344 -2.771 1 98 196 HIS A CA 1
ATOM 1449 C C . HIS A 1 196 ? -8.156 -24.453 -1.309 1 98 196 HIS A C 1
ATOM 1451 O O . HIS A 1 196 ? -7.484 -25.094 -0.509 1 98 196 HIS A O 1
ATOM 1457 N N . SER A 1 197 ? -9.281 -23.797 -0.967 1 98.31 197 SER A N 1
ATOM 1458 C CA . SER A 1 197 ? -9.758 -23.797 0.412 1 98.31 197 SER A CA 1
ATOM 1459 C C . SER A 1 197 ? -10.297 -25.156 0.815 1 98.31 197 SER A C 1
ATOM 1461 O O . SER A 1 197 ? -9.992 -25.656 1.898 1 98.31 197 SER A O 1
ATOM 1463 N N . THR A 1 198 ? -11.055 -25.75 -0.066 1 98.44 198 THR A N 1
ATOM 1464 C CA . THR A 1 198 ? -11.547 -27.078 0.256 1 98.44 198 THR A CA 1
ATOM 1465 C C . THR A 1 198 ? -10.398 -28.094 0.289 1 98.44 198 THR A C 1
ATOM 1467 O O . THR A 1 198 ? -10.367 -28.969 1.148 1 98.44 198 THR A O 1
ATOM 1470 N N . ALA A 1 199 ? -9.461 -27.953 -0.635 1 98.5 199 ALA A N 1
ATOM 1471 C CA . ALA A 1 199 ? -8.312 -28.859 -0.688 1 98.5 199 ALA A CA 1
ATOM 1472 C C . ALA A 1 199 ? -7.516 -28.797 0.613 1 98.5 199 ALA A C 1
ATOM 1474 O O . ALA A 1 199 ? -7.215 -29.844 1.205 1 98.5 199 ALA A O 1
ATOM 1475 N N . TRP A 1 200 ? -7.16 -27.594 1.069 1 98.69 200 TRP A N 1
ATOM 1476 C CA . TRP A 1 200 ? -6.348 -27.438 2.271 1 98.69 200 TRP A CA 1
ATOM 1477 C C . TRP A 1 200 ? -7.141 -27.812 3.52 1 98.69 200 TRP A C 1
ATOM 1479 O O . TRP A 1 200 ? -6.648 -28.562 4.367 1 98.69 200 TRP A O 1
ATOM 1489 N N . LEU A 1 201 ? -8.375 -27.359 3.643 1 98.69 201 LEU A N 1
ATOM 1490 C CA . LEU A 1 201 ? -9.203 -27.531 4.828 1 98.69 201 LEU A CA 1
ATOM 1491 C C . LEU A 1 201 ? -9.453 -29.016 5.098 1 98.69 201 LEU A C 1
ATOM 1493 O O . LEU A 1 201 ? -9.453 -29.453 6.254 1 98.69 201 LEU A O 1
ATOM 1497 N N . LEU A 1 202 ? -9.664 -29.75 3.975 1 98.75 202 LEU A N 1
ATOM 1498 C CA . LEU A 1 202 ? -10.094 -31.125 4.121 1 98.75 202 LEU A CA 1
ATOM 1499 C C . LEU A 1 202 ? -8.945 -32.094 3.824 1 98.75 202 LEU A C 1
ATOM 1501 O O . LEU A 1 202 ? -9.141 -33.312 3.814 1 98.75 202 LEU A O 1
ATOM 1505 N N . ASN A 1 203 ? -7.777 -31.594 3.555 1 98.44 203 ASN A N 1
ATOM 1506 C CA . ASN A 1 203 ? -6.621 -32.406 3.199 1 98.44 203 ASN A CA 1
ATOM 1507 C C . ASN A 1 203 ? -6.93 -33.344 2.029 1 98.44 203 ASN A C 1
ATOM 1509 O O . ASN A 1 203 ? -6.691 -34.531 2.109 1 98.44 203 ASN A O 1
ATOM 1513 N N . ILE A 1 204 ? -7.391 -32.781 0.944 1 98.56 204 ILE A N 1
ATOM 1514 C CA . ILE A 1 204 ? -7.602 -33.531 -0.287 1 98.56 204 ILE A CA 1
ATOM 1515 C C . ILE A 1 204 ? -6.84 -32.875 -1.434 1 98.56 204 ILE A C 1
ATOM 1517 O O . ILE A 1 204 ? -6.531 -31.672 -1.376 1 98.56 204 ILE A O 1
ATOM 1521 N N . ARG A 1 205 ? -6.473 -33.562 -2.422 1 98.38 205 ARG A N 1
ATOM 1522 C CA . ARG A 1 205 ? -5.828 -33.125 -3.652 1 98.38 205 ARG A CA 1
ATOM 1523 C C . ARG A 1 205 ? -6.422 -33.844 -4.867 1 98.38 205 ARG A C 1
ATOM 1525 O O . ARG A 1 205 ? -7.348 -34.625 -4.738 1 98.38 205 ARG A O 1
ATOM 1532 N N . GLY A 1 206 ? -5.977 -33.469 -6.031 1 97.69 206 GLY A N 1
ATOM 1533 C CA . GLY A 1 206 ? -6.496 -34.062 -7.25 1 97.69 206 GLY A CA 1
ATOM 1534 C C . GLY A 1 206 ? -5.727 -33.656 -8.492 1 97.69 206 GLY A C 1
ATOM 1535 O O . GLY A 1 206 ? -4.672 -33.031 -8.398 1 97.69 206 GLY A O 1
ATOM 1536 N N . GLY A 1 207 ? -6.199 -34.094 -9.648 1 97.25 207 GLY A N 1
ATOM 1537 C CA . GLY A 1 207 ? -5.504 -33.875 -10.906 1 97.25 207 GLY A CA 1
ATOM 1538 C C . GLY A 1 207 ? -6.359 -33.156 -11.938 1 97.25 207 GLY A C 1
ATOM 1539 O O . GLY A 1 207 ? -6.168 -33.344 -13.148 1 97.25 207 GLY A O 1
ATOM 1540 N N . ASP A 1 208 ? -7.379 -32.406 -11.461 1 97.56 208 ASP A N 1
ATOM 1541 C CA . ASP A 1 208 ? -8.289 -31.75 -12.398 1 97.56 208 ASP A CA 1
ATOM 1542 C C . ASP A 1 208 ? -7.547 -30.719 -13.25 1 97.56 208 ASP A C 1
ATOM 1544 O O . ASP A 1 208 ? -7.98 -30.391 -14.352 1 97.56 208 ASP A O 1
ATOM 1548 N N . LEU A 1 209 ? -6.469 -30.188 -12.734 1 95.69 209 LEU A N 1
ATOM 1549 C CA . LEU A 1 209 ? -5.621 -29.234 -13.438 1 95.69 209 LEU A CA 1
ATOM 1550 C C . LEU A 1 209 ? -4.203 -29.781 -13.586 1 95.69 209 LEU A C 1
ATOM 1552 O O . LEU A 1 209 ? -3.678 -30.422 -12.672 1 95.69 209 LEU A O 1
ATOM 1556 N N . GLU A 1 210 ? -3.574 -29.531 -14.648 1 91.88 210 GLU A N 1
ATOM 1557 C CA . GLU A 1 210 ? -2.295 -30.141 -15.008 1 91.88 210 GLU A CA 1
ATOM 1558 C C . GLU A 1 210 ? -1.199 -29.734 -14.023 1 91.88 210 GLU A C 1
ATOM 1560 O O . GLU A 1 210 ? -0.331 -30.547 -13.688 1 91.88 210 GLU A O 1
ATOM 1565 N N . ASN A 1 211 ? -1.154 -28.547 -13.57 1 95.06 211 ASN A N 1
ATOM 1566 C CA . ASN A 1 211 ? -0.014 -28.047 -12.812 1 95.06 211 ASN A CA 1
ATOM 1567 C C . ASN A 1 211 ? -0.403 -27.719 -11.375 1 95.06 211 ASN A C 1
ATOM 1569 O O . ASN A 1 211 ? 0.437 -27.281 -10.586 1 95.06 211 ASN A O 1
ATOM 1573 N N . THR A 1 212 ? -1.621 -27.891 -11.016 1 96.56 212 THR A N 1
ATOM 1574 C CA . THR A 1 212 ? -2.121 -27.578 -9.68 1 96.56 212 THR A CA 1
ATOM 1575 C C . THR A 1 212 ? -2.891 -28.766 -9.102 1 96.56 212 THR A C 1
ATOM 1577 O O . THR A 1 212 ? -3.904 -29.188 -9.664 1 96.56 212 THR A O 1
ATOM 1580 N N . PRO A 1 213 ? -2.434 -29.328 -8.039 1 97.44 213 PRO A N 1
ATOM 1581 C CA . PRO A 1 213 ? -3.023 -30.547 -7.504 1 97.44 213 PRO A CA 1
ATOM 1582 C C . PRO A 1 213 ? -4.375 -30.312 -6.836 1 97.44 213 PRO A C 1
ATOM 1584 O O . PRO A 1 213 ? -4.5 -30.469 -5.617 1 97.44 213 PRO A O 1
ATOM 1587 N N . LEU A 1 214 ? -5.387 -30.125 -7.652 1 97.75 214 LEU A N 1
ATOM 1588 C CA . LEU A 1 214 ? -6.715 -29.812 -7.137 1 97.75 214 LEU A CA 1
ATOM 1589 C C . LEU A 1 214 ? -7.75 -30.797 -7.664 1 97.75 214 LEU A C 1
ATOM 1591 O O . LEU A 1 214 ? -7.699 -31.188 -8.828 1 97.75 214 LEU A O 1
ATOM 1595 N N . ALA A 1 215 ? -8.578 -31.234 -6.844 1 98.12 215 ALA A N 1
ATOM 1596 C CA . ALA A 1 215 ? -9.914 -31.719 -7.219 1 98.12 215 ALA A CA 1
ATOM 1597 C C . ALA A 1 215 ? -10.93 -30.578 -7.168 1 98.12 215 ALA A C 1
ATOM 1599 O O . ALA A 1 215 ? -11.352 -30.156 -6.086 1 98.12 215 ALA A O 1
ATOM 1600 N N . LEU A 1 216 ? -11.305 -30.062 -8.273 1 98.19 216 LEU A N 1
ATOM 1601 C CA . LEU A 1 216 ? -12.188 -28.906 -8.32 1 98.19 216 LEU A CA 1
ATOM 1602 C C . LEU A 1 216 ? -13.469 -29.172 -7.543 1 98.19 216 LEU A C 1
ATOM 1604 O O . LEU A 1 216 ? -14.203 -30.109 -7.848 1 98.19 216 LEU A O 1
ATOM 1608 N N . SER A 1 217 ? -13.672 -28.438 -6.551 1 98.44 217 SER A N 1
ATOM 1609 C CA . SER A 1 217 ? -14.805 -28.562 -5.641 1 98.44 217 SER A CA 1
ATOM 1610 C C . SER A 1 217 ? -15.055 -27.266 -4.883 1 98.44 217 SER A C 1
ATOM 1612 O O . SER A 1 217 ? -14.242 -26.344 -4.945 1 98.44 217 SER A O 1
ATOM 1614 N N . GLN A 1 218 ? -16.172 -27.109 -4.32 1 98.62 218 GLN A N 1
ATOM 1615 C CA . GLN A 1 218 ? -16.562 -26.016 -3.445 1 98.62 218 GLN A CA 1
ATOM 1616 C C . GLN A 1 218 ? -17.141 -26.531 -2.131 1 98.62 218 GLN A C 1
ATOM 1618 O O . GLN A 1 218 ? -17.359 -27.734 -1.977 1 98.62 218 GLN A O 1
ATOM 1623 N N . GLY A 1 219 ? -17.312 -25.656 -1.187 1 98.75 219 GLY A N 1
ATOM 1624 C CA . GLY A 1 219 ? -17.781 -26.125 0.108 1 98.75 219 GLY A CA 1
ATOM 1625 C C . GLY A 1 219 ? -18.609 -25.109 0.854 1 98.75 219 GLY A C 1
ATOM 1626 O O . GLY A 1 219 ? -18.641 -23.938 0.482 1 98.75 219 GLY A O 1
ATOM 1627 N N . LEU A 1 220 ? -19.359 -25.531 1.757 1 98.88 220 LEU A N 1
ATOM 1628 C CA . LEU A 1 220 ? -20.078 -24.75 2.768 1 98.88 220 LEU A CA 1
ATOM 1629 C C . LEU A 1 220 ? -19.625 -25.156 4.172 1 98.88 220 LEU A C 1
ATOM 1631 O O . LEU A 1 220 ? -19.906 -26.266 4.617 1 98.88 220 LEU A O 1
ATOM 1635 N N . LEU A 1 221 ? -18.906 -24.297 4.797 1 98.88 221 LEU A N 1
ATOM 1636 C CA . LEU A 1 221 ? -18.438 -24.531 6.164 1 98.88 221 LEU A CA 1
ATOM 1637 C C . LEU A 1 221 ? -19.422 -23.938 7.172 1 98.88 221 LEU A C 1
ATOM 1639 O O . LEU A 1 221 ? -19.797 -22.766 7.074 1 98.88 221 LEU A O 1
ATOM 1643 N N . ARG A 1 222 ? -19.844 -24.688 8.07 1 98.62 222 ARG A N 1
ATOM 1644 C CA . ARG A 1 222 ? -20.766 -24.219 9.102 1 98.62 222 ARG A CA 1
ATOM 1645 C C . ARG A 1 222 ? -20.016 -23.906 10.398 1 98.62 222 ARG A C 1
ATOM 1647 O O . ARG A 1 222 ? -18.938 -24.438 10.633 1 98.62 222 ARG A O 1
ATOM 1654 N N . ALA A 1 223 ? -20.656 -23.172 11.273 1 98.25 223 ALA A N 1
ATOM 1655 C CA . ALA A 1 223 ? -20.062 -22.719 12.523 1 98.25 223 ALA A CA 1
ATOM 1656 C C . ALA A 1 223 ? -19.797 -23.891 13.477 1 98.25 223 ALA A C 1
ATOM 1658 O O . ALA A 1 223 ? -19.031 -23.75 14.438 1 98.25 223 ALA A O 1
ATOM 1659 N N . ASP A 1 224 ? -20.391 -25.016 13.273 1 98.25 224 ASP A N 1
ATOM 1660 C CA . ASP A 1 224 ? -20.172 -26.172 14.148 1 98.25 224 ASP A CA 1
ATOM 1661 C C . ASP A 1 224 ? -19.031 -27.031 13.641 1 98.25 224 ASP A C 1
ATOM 1663 O O . ASP A 1 224 ? -18.75 -28.094 14.195 1 98.25 224 ASP A O 1
ATOM 1667 N N . GLY A 1 225 ? -18.422 -26.656 12.531 1 98.19 225 GLY A N 1
ATOM 1668 C CA . GLY A 1 225 ? -17.25 -27.359 12.023 1 98.19 225 GLY A CA 1
ATOM 1669 C C . GLY A 1 225 ? -17.594 -28.375 10.945 1 98.19 225 GLY A C 1
ATOM 1670 O O . GLY A 1 225 ? -16.703 -28.969 10.336 1 98.19 225 GLY A O 1
ATOM 1671 N N . THR A 1 226 ? -18.891 -28.594 10.648 1 98.62 226 THR A N 1
ATOM 1672 C CA . THR A 1 226 ? -19.281 -29.5 9.578 1 98.62 226 THR A CA 1
ATOM 1673 C C . THR A 1 226 ? -19.156 -28.812 8.219 1 98.62 226 THR A C 1
ATOM 1675 O O . THR A 1 226 ? -19.188 -27.578 8.133 1 98.62 226 THR A O 1
ATOM 1678 N N . VAL A 1 227 ? -18.938 -29.641 7.191 1 98.81 227 VAL A N 1
ATOM 1679 C CA . VAL A 1 227 ? -18.75 -29.125 5.84 1 98.81 227 VAL A CA 1
ATOM 1680 C C . VAL A 1 227 ? -19.625 -29.891 4.859 1 98.81 227 VAL A C 1
ATOM 1682 O O . VAL A 1 227 ? -19.734 -31.125 4.949 1 98.81 227 VAL A O 1
ATOM 1685 N N . ASP A 1 228 ? -20.375 -29.203 4.012 1 98.81 228 ASP A N 1
ATOM 1686 C CA . ASP A 1 228 ? -20.875 -29.797 2.77 1 98.81 228 ASP A CA 1
ATOM 1687 C C . ASP A 1 228 ? -19.859 -29.625 1.638 1 98.81 228 ASP A C 1
ATOM 1689 O O . ASP A 1 228 ? -19.531 -28.5 1.26 1 98.81 228 ASP A O 1
ATOM 1693 N N . LEU A 1 229 ? -19.312 -30.688 1.194 1 98.88 229 LEU A N 1
ATOM 1694 C CA . LEU A 1 229 ? -18.391 -30.641 0.063 1 98.88 229 LEU A CA 1
ATOM 1695 C C . LEU A 1 229 ? -19.125 -30.906 -1.246 1 98.88 229 LEU A C 1
ATOM 1697 O O . LEU A 1 229 ? -19.688 -31.984 -1.449 1 98.88 229 LEU A O 1
ATOM 1701 N N . PHE A 1 230 ? -19.188 -29.891 -2.078 1 98.81 230 PHE A N 1
ATOM 1702 C CA . PHE A 1 230 ? -19.812 -30.016 -3.389 1 98.81 230 PHE A CA 1
ATOM 1703 C C . PHE A 1 230 ? -18.797 -30.438 -4.438 1 98.81 230 PHE A C 1
ATOM 1705 O O . PHE A 1 230 ? -17.984 -29.625 -4.887 1 98.81 230 PHE A O 1
ATOM 1712 N N . ILE A 1 231 ? -18.828 -31.656 -4.863 1 98.69 231 ILE A N 1
ATOM 1713 C CA . ILE A 1 231 ? -17.844 -32.281 -5.734 1 98.69 231 ILE A CA 1
ATOM 1714 C C . ILE A 1 231 ? -18.531 -33.312 -6.645 1 98.69 231 ILE A C 1
ATOM 1716 O O . ILE A 1 231 ? -19.5 -33.938 -6.246 1 98.69 231 ILE A O 1
ATOM 1720 N N . ALA A 1 232 ? -18.078 -33.406 -7.914 1 98.12 232 ALA A N 1
ATOM 1721 C CA . ALA A 1 232 ? -18.641 -34.406 -8.82 1 98.12 232 ALA A CA 1
ATOM 1722 C C . ALA A 1 232 ? -18.516 -35.812 -8.219 1 98.12 232 ALA A C 1
ATOM 1724 O O . ALA A 1 232 ? -17.438 -36.219 -7.82 1 98.12 232 ALA A O 1
ATOM 1725 N N . PRO A 1 233 ? -19.609 -36.531 -8.266 1 97.5 233 PRO A N 1
ATOM 1726 C CA . PRO A 1 233 ? -19.594 -37.844 -7.637 1 97.5 233 PRO A CA 1
ATOM 1727 C C . PRO A 1 233 ? -18.547 -38.781 -8.242 1 97.5 233 PRO A C 1
ATOM 1729 O O . PRO A 1 233 ? -17.984 -39.625 -7.539 1 97.5 233 PRO A O 1
ATOM 1732 N N . ALA A 1 234 ? -18.25 -38.594 -9.461 1 97.5 234 ALA A N 1
ATOM 1733 C CA . ALA A 1 234 ? -17.312 -39.438 -10.172 1 97.5 234 ALA A CA 1
ATOM 1734 C C . ALA A 1 234 ? -15.906 -39.312 -9.578 1 97.5 234 ALA A C 1
ATOM 1736 O O . ALA A 1 234 ? -15.055 -40.188 -9.797 1 97.5 234 ALA A O 1
ATOM 1737 N N . LYS A 1 235 ? -15.641 -38.25 -8.805 1 98.12 235 LYS A N 1
ATOM 1738 C CA . LYS A 1 235 ? -14.312 -38 -8.234 1 98.12 235 LYS A CA 1
ATOM 1739 C C . LYS A 1 235 ? -14.148 -38.719 -6.895 1 98.12 235 LYS A C 1
ATOM 1741 O O . LYS A 1 235 ? -13.039 -38.781 -6.348 1 98.12 235 LYS A O 1
ATOM 1746 N N . VAL A 1 236 ? -15.203 -39.281 -6.379 1 98.25 236 VAL A N 1
ATOM 1747 C CA . VAL A 1 236 ? -15.234 -39.75 -4.996 1 98.25 236 VAL A CA 1
ATOM 1748 C C . VAL A 1 236 ? -15.172 -41.281 -4.961 1 98.25 236 VAL A C 1
ATOM 1750 O O . VAL A 1 236 ? -15.992 -41.969 -5.586 1 98.25 236 VAL A O 1
ATOM 1753 N N . ASP A 1 237 ? -14.219 -41.812 -4.266 1 97.44 237 ASP A N 1
ATOM 1754 C CA . ASP A 1 237 ? -14.164 -43.25 -4.02 1 97.44 237 ASP A CA 1
ATOM 1755 C C . ASP A 1 237 ? -14.258 -43.562 -2.525 1 97.44 237 ASP A C 1
ATOM 1757 O O . ASP A 1 237 ? -14.531 -42.688 -1.72 1 97.44 237 ASP A O 1
ATOM 1761 N N . GLU A 1 238 ? -14.117 -44.781 -2.188 1 96.5 238 GLU A N 1
ATOM 1762 C CA . GLU A 1 238 ? -14.312 -45.219 -0.807 1 96.5 238 GLU A CA 1
ATOM 1763 C C . GLU A 1 238 ? -13.211 -44.688 0.105 1 96.5 238 GLU A C 1
ATOM 1765 O O . GLU A 1 238 ? -13.469 -44.344 1.267 1 96.5 238 GLU A O 1
ATOM 1770 N N . ALA A 1 239 ? -12.078 -44.625 -0.388 1 95.81 239 ALA A N 1
ATOM 1771 C CA . ALA A 1 239 ? -10.953 -44.094 0.395 1 95.81 239 ALA A CA 1
ATOM 1772 C C . ALA A 1 239 ? -11.172 -42.656 0.775 1 95.81 239 ALA A C 1
ATOM 1774 O O . ALA A 1 239 ? -10.883 -42.25 1.901 1 95.81 239 ALA A O 1
ATOM 1775 N N . LEU A 1 240 ? -11.625 -41.875 -0.164 1 97.06 240 LEU A N 1
ATOM 1776 C CA . LEU A 1 240 ? -11.914 -40.469 0.104 1 97.06 240 LEU A CA 1
ATOM 1777 C C . LEU A 1 240 ? -13.031 -40.344 1.136 1 97.06 240 LEU A C 1
ATOM 1779 O O . LEU A 1 240 ? -12.945 -39.5 2.039 1 97.06 240 LEU A O 1
ATOM 1783 N N . ARG A 1 241 ? -14.117 -41.094 0.995 1 97.38 241 ARG A N 1
ATOM 1784 C CA . ARG A 1 241 ? -15.227 -41.062 1.946 1 97.38 241 ARG A CA 1
ATOM 1785 C C . ARG A 1 241 ? -14.734 -41.344 3.367 1 97.38 241 ARG A C 1
ATOM 1787 O O . ARG A 1 241 ? -15.125 -40.625 4.305 1 97.38 241 ARG A O 1
ATOM 1794 N N . ALA A 1 242 ? -13.938 -42.344 3.42 1 96.88 242 ALA A N 1
ATOM 1795 C CA . ALA A 1 242 ? -13.391 -42.719 4.727 1 96.88 242 ALA A CA 1
ATOM 1796 C C . ALA A 1 242 ? -12.539 -41.562 5.293 1 96.88 242 ALA A C 1
ATOM 1798 O O . ALA A 1 242 ? -12.594 -41.281 6.492 1 96.88 242 ALA A O 1
ATOM 1799 N N . HIS A 1 243 ? -11.75 -40.969 4.488 1 96.94 243 HIS A N 1
ATOM 1800 C CA . HIS A 1 243 ? -10.875 -39.875 4.871 1 96.94 243 HIS A CA 1
ATOM 1801 C C . HIS A 1 243 ? -11.688 -38.688 5.371 1 96.94 243 HIS A C 1
ATOM 1803 O O . HIS A 1 243 ? -11.328 -38.062 6.375 1 96.94 243 HIS A O 1
ATOM 1809 N N . LEU A 1 244 ? -12.75 -38.312 4.758 1 97.62 244 LEU A N 1
ATOM 1810 C CA . LEU A 1 244 ? -13.547 -37.125 5.059 1 97.62 244 LEU A CA 1
ATOM 1811 C C . LEU A 1 244 ? -14.336 -37.312 6.352 1 97.62 244 LEU A C 1
ATOM 1813 O O . LEU A 1 244 ? -14.516 -36.375 7.121 1 97.62 244 LEU A O 1
ATOM 1817 N N . GLY A 1 245 ? -14.812 -38.594 6.52 1 96 245 GLY A N 1
ATOM 1818 C CA . GLY A 1 245 ? -15.539 -38.906 7.738 1 96 245 GLY A CA 1
ATOM 1819 C C . GLY A 1 245 ? -16.953 -38.375 7.75 1 96 245 GLY A C 1
ATOM 1820 O O . GLY A 1 245 ? -17.453 -37.906 6.723 1 96 245 GLY A O 1
ATOM 1821 N N . ASN A 1 246 ? -17.578 -38.312 8.891 1 95 246 ASN A N 1
ATOM 1822 C CA . ASN A 1 246 ? -19.016 -38.062 9.031 1 95 246 ASN A CA 1
ATOM 1823 C C . ASN A 1 246 ? -19.281 -36.562 9.125 1 95 246 ASN A C 1
ATOM 1825 O O . ASN A 1 246 ? -20.406 -36.094 8.93 1 95 246 ASN A O 1
ATOM 1829 N N . ALA A 1 247 ? -18.25 -35.812 9.438 1 96.31 247 ALA A N 1
ATOM 1830 C CA . ALA A 1 247 ? -18.422 -34.375 9.609 1 96.31 247 ALA A CA 1
ATOM 1831 C C . ALA A 1 247 ? -18.453 -33.656 8.258 1 96.31 247 ALA A C 1
ATOM 1833 O O . ALA A 1 247 ? -18.797 -32.5 8.188 1 96.31 247 ALA A O 1
ATOM 1834 N N . VAL A 1 248 ? -18.141 -34.375 7.18 1 98.56 248 VAL A N 1
ATOM 1835 C CA . VAL A 1 248 ? -18.172 -33.812 5.832 1 98.56 248 VAL A CA 1
ATOM 1836 C C . VAL A 1 248 ? -19.219 -34.562 4.988 1 98.56 248 VAL A C 1
ATOM 1838 O O . VAL A 1 248 ? -19.109 -35.75 4.762 1 98.56 248 VAL A O 1
ATOM 1841 N N . ALA A 1 249 ? -20.203 -33.844 4.562 1 98.44 249 ALA A N 1
ATOM 1842 C CA . ALA A 1 249 ? -21.234 -34.406 3.682 1 98.44 249 ALA A CA 1
ATOM 1843 C C . ALA A 1 249 ? -20.875 -34.156 2.215 1 98.44 249 ALA A C 1
ATOM 1845 O O . ALA A 1 249 ? -20.484 -33.062 1.829 1 98.44 249 ALA A O 1
ATOM 1846 N N . LEU A 1 250 ? -20.938 -35.219 1.411 1 98.44 250 LEU A N 1
ATOM 1847 C CA . LEU A 1 250 ? -20.703 -35.125 -0.026 1 98.44 250 LEU A CA 1
ATOM 1848 C C . LEU A 1 250 ? -21.984 -34.75 -0.763 1 98.44 250 LEU A C 1
ATOM 1850 O O . LEU A 1 250 ? -23.016 -35.375 -0.56 1 98.44 250 LEU A O 1
ATOM 1854 N N . ARG A 1 251 ? -21.891 -33.719 -1.54 1 98.38 251 ARG A N 1
ATOM 1855 C CA . ARG A 1 251 ? -23.016 -33.219 -2.326 1 98.38 251 ARG A CA 1
ATOM 1856 C C . ARG A 1 251 ? -22.625 -33.031 -3.785 1 98.38 251 ARG A C 1
ATOM 1858 O O . ARG A 1 251 ? -21.484 -32.688 -4.082 1 98.38 251 ARG A O 1
ATOM 1865 N N . ALA A 1 252 ? -23.562 -33.25 -4.688 1 97.94 252 ALA A N 1
ATOM 1866 C CA . ALA A 1 252 ? -23.344 -32.875 -6.086 1 97.94 252 ALA A CA 1
ATOM 1867 C C . ALA A 1 252 ? -23.375 -31.375 -6.285 1 97.94 252 ALA A C 1
ATOM 1869 O O . ALA A 1 252 ? -24.141 -30.672 -5.629 1 97.94 252 ALA A O 1
ATOM 1870 N N . PRO A 1 253 ? -22.547 -30.906 -7.219 1 97.56 253 PRO A N 1
ATOM 1871 C CA . PRO A 1 253 ? -22.516 -29.453 -7.461 1 97.56 253 PRO A CA 1
ATOM 1872 C C . PRO A 1 253 ? -23.891 -28.891 -7.789 1 97.56 253 PRO A C 1
ATOM 1874 O O . PRO A 1 253 ? -24.188 -27.734 -7.453 1 97.56 253 PRO A O 1
ATOM 1877 N N . GLU A 1 254 ? -24.781 -29.609 -8.328 1 96.94 254 GLU A N 1
ATOM 1878 C CA . GLU A 1 254 ? -26.109 -29.172 -8.742 1 96.94 254 GLU A CA 1
ATOM 1879 C C . GLU A 1 254 ? -27.016 -28.953 -7.539 1 96.94 254 GLU A C 1
ATOM 1881 O O . GLU A 1 254 ? -28.094 -28.344 -7.668 1 96.94 254 GLU A O 1
ATOM 1886 N N . GLU A 1 255 ? -26.562 -29.328 -6.41 1 98.19 255 GLU A N 1
ATOM 1887 C CA . GLU A 1 255 ? -27.391 -29.234 -5.211 1 98.19 255 GLU A CA 1
ATOM 1888 C C . GLU A 1 255 ? -27.203 -27.891 -4.512 1 98.19 255 GLU A C 1
ATOM 1890 O O . GLU A 1 255 ? -27.844 -27.609 -3.502 1 98.19 255 GLU A O 1
ATOM 1895 N N . TRP A 1 256 ? -26.406 -27.016 -4.996 1 98.12 256 TRP A N 1
ATOM 1896 C CA . TRP A 1 256 ? -26.094 -25.734 -4.379 1 98.12 256 TRP A CA 1
ATOM 1897 C C . TRP A 1 256 ? -27.375 -24.922 -4.156 1 98.12 256 TRP A C 1
ATOM 1899 O O . TRP A 1 256 ? -27.578 -24.359 -3.076 1 98.12 256 TRP A O 1
ATOM 1909 N N . PRO A 1 257 ? -28.297 -24.828 -5.195 1 97.94 257 PRO A N 1
ATOM 1910 C CA . PRO A 1 257 ? -29.5 -24 -4.98 1 97.94 257 PRO A CA 1
ATOM 1911 C C . PRO A 1 257 ? -30.297 -24.438 -3.75 1 97.94 257 PRO A C 1
ATOM 1913 O O . PRO A 1 257 ? -30.719 -23.594 -2.959 1 97.94 257 PRO A O 1
ATOM 1916 N N . GLU A 1 258 ? -30.438 -25.703 -3.58 1 98.06 258 GLU A N 1
ATOM 1917 C CA . GLU A 1 258 ? -31.156 -26.219 -2.422 1 98.06 258 GLU A CA 1
ATOM 1918 C C . GLU A 1 258 ? -30.422 -25.906 -1.125 1 98.06 258 GLU A C 1
ATOM 1920 O O . GLU A 1 258 ? -31.031 -25.484 -0.137 1 98.06 258 GLU A O 1
ATOM 1925 N N . ALA A 1 259 ? -29.156 -26.125 -1.132 1 98.38 259 ALA A N 1
ATOM 1926 C CA . ALA A 1 259 ? -28.328 -25.875 0.051 1 98.38 259 ALA A CA 1
ATOM 1927 C C . ALA A 1 259 ? -28.422 -24.406 0.461 1 98.38 259 ALA A C 1
ATOM 1929 O O . ALA A 1 259 ? -28.484 -24.078 1.651 1 98.38 259 ALA A O 1
ATOM 1930 N N . LEU A 1 260 ? -28.391 -23.469 -0.492 1 98.56 260 LEU A N 1
ATOM 1931 C CA . LEU A 1 260 ? -28.422 -22.047 -0.212 1 98.56 260 LEU A CA 1
ATOM 1932 C C . LEU A 1 260 ? -29.781 -21.625 0.308 1 98.56 260 LEU A C 1
ATOM 1934 O O . LEU A 1 260 ? -29.891 -20.766 1.193 1 98.56 260 LEU A O 1
ATOM 1938 N N . ARG A 1 261 ? -30.828 -22.156 -0.221 1 98.06 261 ARG A N 1
ATOM 1939 C CA . ARG A 1 261 ? -32.188 -21.859 0.255 1 98.06 261 ARG A CA 1
ATOM 1940 C C . ARG A 1 261 ? -32.344 -22.25 1.724 1 98.06 261 ARG A C 1
ATOM 1942 O O . ARG A 1 261 ? -33.031 -21.562 2.473 1 98.06 261 ARG A O 1
ATOM 1949 N N . ALA A 1 262 ? -31.688 -23.297 2.066 1 98.19 262 ALA A N 1
ATOM 1950 C CA . ALA A 1 262 ? -31.781 -23.812 3.428 1 98.19 262 ALA A CA 1
ATOM 1951 C C . ALA A 1 262 ? -31.109 -22.859 4.426 1 98.19 262 ALA A C 1
ATOM 1953 O O . ALA A 1 262 ? -31.281 -23.016 5.637 1 98.19 262 ALA A O 1
ATOM 1954 N N . LEU A 1 263 ? -30.469 -21.859 3.998 1 98.5 263 LEU A N 1
ATOM 1955 C CA . LEU A 1 263 ? -29.75 -20.953 4.871 1 98.5 263 LEU A CA 1
ATOM 1956 C C . LEU A 1 263 ? -30.562 -19.688 5.141 1 98.5 263 LEU A C 1
ATOM 1958 O O . LEU A 1 263 ? -30.016 -18.688 5.613 1 98.5 263 LEU A O 1
ATOM 1962 N N . ALA A 1 264 ? -31.812 -19.703 4.793 1 98 264 ALA A N 1
ATOM 1963 C CA . ALA A 1 264 ? -32.688 -18.594 5.086 1 98 264 ALA A CA 1
ATOM 1964 C C . ALA A 1 264 ? -32.562 -18.156 6.543 1 98 264 ALA A C 1
ATOM 1966 O O . ALA A 1 264 ? -32.562 -19 7.449 1 98 264 ALA A O 1
ATOM 1967 N N . GLY A 1 265 ? -32.438 -16.828 6.719 1 97.5 265 GLY A N 1
ATOM 1968 C CA . GLY A 1 265 ? -32.406 -16.281 8.062 1 97.5 265 GLY A CA 1
ATOM 1969 C C . GLY A 1 265 ? -31.047 -16.406 8.719 1 97.5 265 GLY A C 1
ATOM 1970 O O . GLY A 1 265 ? -30.828 -15.93 9.836 1 97.5 265 GLY A O 1
ATOM 1971 N N . ARG A 1 266 ? -30.109 -17.047 8.031 1 97.81 266 ARG A N 1
ATOM 1972 C CA . ARG A 1 266 ? -28.766 -17.25 8.594 1 97.81 266 ARG A CA 1
ATOM 1973 C C . ARG A 1 266 ? -27.797 -16.172 8.125 1 97.81 266 ARG A C 1
ATOM 1975 O O . ARG A 1 266 ? -28.047 -15.5 7.121 1 97.81 266 ARG A O 1
ATOM 1982 N N . ARG A 1 267 ? -26.781 -15.922 8.914 1 97.19 267 ARG A N 1
ATOM 1983 C CA . ARG A 1 267 ? -25.688 -15.039 8.539 1 97.19 267 ARG A CA 1
ATOM 1984 C C . ARG A 1 267 ? -24.562 -15.812 7.852 1 97.19 267 ARG A C 1
ATOM 1986 O O . ARG A 1 267 ? -23.906 -16.641 8.477 1 97.19 267 ARG A O 1
ATOM 1993 N N . VAL A 1 268 ? -24.391 -15.57 6.598 1 98.62 268 VAL A N 1
ATOM 1994 C CA . VAL A 1 268 ? -23.469 -16.375 5.797 1 98.62 268 VAL A CA 1
ATOM 1995 C C . VAL A 1 268 ? -22.344 -15.492 5.273 1 98.62 268 VAL A C 1
ATOM 1997 O O . VAL A 1 268 ? -22.594 -14.492 4.605 1 98.62 268 VAL A O 1
ATOM 2000 N N . ARG A 1 269 ? -21.094 -15.867 5.621 1 98.25 269 ARG A N 1
ATOM 2001 C CA . ARG A 1 269 ? -19.922 -15.156 5.129 1 98.25 269 ARG A CA 1
ATOM 2002 C C . ARG A 1 269 ? -19.641 -15.516 3.672 1 98.25 269 ARG A C 1
ATOM 2004 O O . ARG A 1 269 ? -19.625 -16.688 3.307 1 98.25 269 ARG A O 1
ATOM 2011 N N . VAL A 1 270 ? -19.484 -14.516 2.83 1 98.31 270 VAL A N 1
ATOM 2012 C CA . VAL A 1 270 ? -19.109 -14.656 1.429 1 98.31 270 VAL A CA 1
ATOM 2013 C C . VAL A 1 270 ? -17.922 -13.734 1.122 1 98.31 270 VAL A C 1
ATOM 2015 O O . VAL A 1 270 ? -18 -12.523 1.342 1 98.31 270 VAL A O 1
ATOM 2018 N N . ASP A 1 271 ? -16.844 -14.32 0.697 1 97.38 271 ASP A N 1
ATOM 2019 C CA . ASP A 1 271 ? -15.703 -13.5 0.272 1 97.38 271 ASP A CA 1
ATOM 2020 C C . ASP A 1 271 ? -16.031 -12.75 -1.016 1 97.38 271 ASP A C 1
ATOM 2022 O O . ASP A 1 271 ? -16.234 -13.359 -2.066 1 97.38 271 ASP A O 1
ATOM 2026 N N . PRO A 1 272 ? -16.031 -11.492 -1.018 1 95.56 272 PRO A N 1
ATOM 2027 C CA . PRO A 1 272 ? -16.469 -10.75 -2.199 1 95.56 272 PRO A CA 1
ATOM 2028 C C . PRO A 1 272 ? -15.461 -10.812 -3.346 1 95.56 272 PRO A C 1
ATOM 2030 O O . PRO A 1 272 ? -15.797 -10.477 -4.484 1 95.56 272 PRO A O 1
ATOM 2033 N N . ASP A 1 273 ? -14.234 -11.305 -3.117 1 94.12 273 ASP A N 1
ATOM 2034 C CA . ASP A 1 273 ? -13.18 -11.328 -4.129 1 94.12 273 ASP A CA 1
ATOM 2035 C C . ASP A 1 273 ? -12.969 -12.742 -4.664 1 94.12 273 ASP A C 1
ATOM 2037 O O . ASP A 1 273 ? -12.438 -12.93 -5.762 1 94.12 273 ASP A O 1
ATOM 2041 N N . LEU A 1 274 ? -13.398 -13.742 -3.852 1 95.5 274 LEU A N 1
ATOM 2042 C CA . LEU A 1 274 ? -13.031 -15.117 -4.195 1 95.5 274 LEU A CA 1
ATOM 2043 C C . LEU A 1 274 ? -14.273 -15.961 -4.461 1 95.5 274 LEU A C 1
ATOM 2045 O O . LEU A 1 274 ? -14.172 -17.156 -4.766 1 95.5 274 LEU A O 1
ATOM 2049 N N . THR A 1 275 ? -15.43 -15.289 -4.312 1 98.12 275 THR A N 1
ATOM 2050 C CA . THR A 1 275 ? -16.672 -16.031 -4.496 1 98.12 275 THR A CA 1
ATOM 2051 C C . THR A 1 275 ? -17.484 -15.453 -5.656 1 98.12 275 THR A C 1
ATOM 2053 O O . THR A 1 275 ? -17.672 -14.234 -5.742 1 98.12 275 THR A O 1
ATOM 2056 N N . PRO A 1 276 ? -17.875 -16.328 -6.574 1 98.06 276 PRO A N 1
ATOM 2057 C CA . PRO A 1 276 ? -18.766 -15.828 -7.629 1 98.06 276 PRO A CA 1
ATOM 2058 C C . PRO A 1 276 ? -19.969 -15.078 -7.078 1 98.06 276 PRO A C 1
ATOM 2060 O O . PRO A 1 276 ? -20.531 -15.477 -6.059 1 98.06 276 PRO A O 1
ATOM 2063 N N . ALA A 1 277 ? -20.359 -14.07 -7.773 1 98 277 ALA A N 1
ATOM 2064 C CA . ALA A 1 277 ? -21.469 -13.211 -7.348 1 98 277 ALA A CA 1
ATOM 2065 C C . ALA A 1 277 ? -22.75 -14.008 -7.184 1 98 277 ALA A C 1
ATOM 2067 O O . ALA A 1 277 ? -23.609 -13.648 -6.375 1 98 277 ALA A O 1
ATOM 2068 N N . TRP A 1 278 ? -22.875 -15.086 -7.867 1 98.12 278 TRP A N 1
ATOM 2069 C CA . TRP A 1 278 ? -24.047 -15.945 -7.875 1 98.12 278 TRP A CA 1
ATOM 2070 C C . TRP A 1 278 ? -24.422 -16.375 -6.457 1 98.12 278 TRP A C 1
ATOM 2072 O O . TRP A 1 278 ? -25.594 -16.422 -6.098 1 98.12 278 TRP A O 1
ATOM 2082 N N . PHE A 1 279 ? -23.484 -16.688 -5.68 1 98.62 279 PHE A N 1
ATOM 2083 C CA . PHE A 1 279 ? -23.734 -17.188 -4.332 1 98.62 279 PHE A CA 1
ATOM 2084 C C . PHE A 1 279 ? -24.391 -16.125 -3.469 1 98.62 279 PHE A C 1
ATOM 2086 O O . PHE A 1 279 ? -25.406 -16.406 -2.816 1 98.62 279 PHE A O 1
ATOM 2093 N N . ALA A 1 280 ? -23.797 -14.961 -3.438 1 98.12 280 ALA A N 1
ATOM 2094 C CA . ALA A 1 280 ? -24.391 -13.883 -2.654 1 98.12 280 ALA A CA 1
ATOM 2095 C C . ALA A 1 280 ? -25.797 -13.57 -3.139 1 98.12 280 ALA A C 1
ATOM 2097 O O . ALA A 1 280 ? -26.703 -13.344 -2.33 1 98.12 280 ALA A O 1
ATOM 2098 N N . MET A 1 281 ? -26.016 -13.523 -4.426 1 97.19 281 MET A N 1
ATOM 2099 C CA . MET A 1 281 ? -27.328 -13.266 -5.023 1 97.19 281 MET A CA 1
ATOM 2100 C C . MET A 1 281 ? -28.359 -14.281 -4.543 1 97.19 281 MET A C 1
ATOM 2102 O O . MET A 1 281 ? -29.438 -13.906 -4.078 1 97.19 281 MET A O 1
ATOM 2106 N N . ARG A 1 282 ? -28.016 -15.531 -4.609 1 97.94 282 ARG A N 1
ATOM 2107 C CA . ARG A 1 282 ? -28.938 -16.594 -4.25 1 97.94 282 ARG A CA 1
ATOM 2108 C C . ARG A 1 282 ? -29.219 -16.609 -2.748 1 97.94 282 ARG A C 1
ATOM 2110 O O . ARG A 1 282 ? -30.328 -16.891 -2.316 1 97.94 282 ARG A O 1
ATOM 2117 N N . LEU A 1 283 ? -28.188 -16.328 -1.986 1 98.56 283 LEU A N 1
ATOM 2118 C CA . LEU A 1 283 ? -28.359 -16.25 -0.539 1 98.56 283 LEU A CA 1
ATOM 2119 C C . LEU A 1 283 ? -29.328 -15.141 -0.159 1 98.56 283 LEU A C 1
ATOM 2121 O O . LEU A 1 283 ? -30.234 -15.352 0.646 1 98.56 283 LEU A O 1
ATOM 2125 N N . ARG A 1 284 ? -29.156 -13.984 -0.72 1 97.19 284 ARG A N 1
ATOM 2126 C CA . ARG A 1 284 ? -30.062 -12.867 -0.447 1 97.19 284 ARG A CA 1
ATOM 2127 C C . ARG A 1 284 ? -31.484 -13.188 -0.87 1 97.19 284 ARG A C 1
ATOM 2129 O O . ARG A 1 284 ? -32.438 -12.891 -0.144 1 97.19 284 ARG A O 1
ATOM 2136 N N . GLU A 1 285 ? -31.625 -13.789 -1.998 1 97.12 285 GLU A N 1
ATOM 2137 C CA . GLU A 1 285 ? -32.938 -14.203 -2.492 1 97.12 285 GLU A CA 1
ATOM 2138 C C . GLU A 1 285 ? -33.594 -15.18 -1.525 1 97.12 285 GLU A C 1
ATOM 2140 O O . GLU A 1 285 ? -34.812 -15.164 -1.369 1 97.12 285 GLU A O 1
ATOM 2145 N N . ALA A 1 286 ? -32.75 -15.969 -0.957 1 97.75 286 ALA A N 1
ATOM 2146 C CA . ALA A 1 286 ? -33.281 -16.984 -0.04 1 97.75 286 ALA A CA 1
ATOM 2147 C C . ALA A 1 286 ? -33.625 -16.375 1.315 1 97.75 286 ALA A C 1
ATOM 2149 O O . ALA A 1 286 ? -34.25 -17.031 2.156 1 97.75 286 ALA A O 1
ATOM 2150 N N . GLY A 1 287 ? -33.219 -15.164 1.527 1 97.62 287 GLY A N 1
ATOM 2151 C CA . GLY A 1 287 ? -33.531 -14.5 2.783 1 97.62 287 GLY A CA 1
ATOM 2152 C C . GLY A 1 287 ? -32.406 -14.609 3.801 1 97.62 287 GLY A C 1
ATOM 2153 O O . GLY A 1 287 ? -32.594 -14.328 4.984 1 97.62 287 GLY A O 1
ATOM 2154 N N . ALA A 1 288 ? -31.219 -15.039 3.363 1 98.19 288 ALA A N 1
ATOM 2155 C CA . ALA A 1 288 ? -30.047 -15.047 4.238 1 98.19 288 ALA A CA 1
ATOM 2156 C C . ALA A 1 288 ? -29.422 -13.664 4.34 1 98.19 288 ALA A C 1
ATOM 2158 O O . ALA A 1 288 ? -29.688 -12.789 3.506 1 98.19 288 ALA A O 1
ATOM 2159 N N . THR A 1 289 ? -28.719 -13.414 5.414 1 96.19 289 THR A N 1
ATOM 2160 C CA . THR A 1 289 ? -27.891 -12.219 5.543 1 96.19 289 THR A CA 1
ATOM 2161 C C . THR A 1 289 ? -26.469 -12.5 5.066 1 96.19 289 THR A C 1
ATOM 2163 O O . THR A 1 289 ? -25.734 -13.281 5.684 1 96.19 289 THR A O 1
ATOM 2166 N N . VAL A 1 290 ? -26.125 -11.875 4 1 97.31 290 VAL A N 1
ATOM 2167 C CA . VAL A 1 290 ? -24.797 -12.062 3.453 1 97.31 290 VAL A CA 1
ATOM 2168 C C . VAL A 1 290 ? -23.812 -11.133 4.152 1 97.31 290 VAL A C 1
ATOM 2170 O O . VAL A 1 290 ? -24 -9.914 4.18 1 97.31 290 VAL A O 1
ATOM 2173 N N . VAL A 1 291 ? -22.828 -11.711 4.766 1 94.19 291 VAL A N 1
ATOM 2174 C CA . VAL A 1 291 ? -21.766 -10.93 5.398 1 94.19 291 VAL A CA 1
ATOM 2175 C C . VAL A 1 291 ? -20.5 -10.992 4.543 1 94.19 291 VAL A C 1
ATOM 2177 O O . VAL A 1 291 ? -19.953 -12.078 4.301 1 94.19 291 VAL A O 1
ATOM 2180 N N . ALA A 1 292 ? -20.094 -9.82 4.066 1 93.94 292 ALA A N 1
ATOM 2181 C CA . ALA A 1 292 ? -18.844 -9.766 3.318 1 93.94 292 ALA A CA 1
ATOM 2182 C C . ALA A 1 292 ? -17.641 -10 4.234 1 93.94 292 ALA A C 1
ATOM 2184 O O . ALA A 1 292 ? -17.469 -9.289 5.227 1 93.94 292 ALA A O 1
ATOM 2185 N N . GLY A 1 293 ? -16.875 -11.031 3.988 1 94.25 293 GLY A N 1
ATOM 2186 C CA . GLY A 1 293 ? -15.688 -11.352 4.762 1 94.25 293 GLY A CA 1
ATOM 2187 C C . GLY A 1 293 ? -14.734 -12.289 4.031 1 94.25 293 GLY A C 1
ATOM 2188 O O . GLY A 1 293 ? -15.141 -12.984 3.1 1 94.25 293 GLY A O 1
ATOM 2189 N N . GLU A 1 294 ? -13.523 -12.305 4.465 1 95.25 294 GLU A N 1
ATOM 2190 C CA . GLU A 1 294 ? -12.516 -13.164 3.844 1 95.25 294 GLU A CA 1
ATOM 2191 C C . GLU A 1 294 ? -12.805 -14.641 4.105 1 95.25 294 GLU A C 1
ATOM 2193 O O . GLU A 1 294 ? -13.266 -15 5.191 1 95.25 294 GLU A O 1
ATOM 2198 N N . ASP A 1 295 ? -12.484 -15.414 3.111 1 97.5 295 ASP A N 1
ATOM 2199 C CA . ASP A 1 295 ? -12.5 -16.859 3.287 1 97.5 295 ASP A CA 1
ATOM 2200 C C . ASP A 1 295 ? -11.695 -17.281 4.52 1 97.5 295 ASP A C 1
ATOM 2202 O O . ASP A 1 295 ? -10.492 -17.016 4.602 1 97.5 295 ASP A O 1
ATOM 2206 N N . PRO A 1 296 ? -12.328 -17.891 5.504 1 97.75 296 PRO A N 1
ATOM 2207 C CA . PRO A 1 296 ? -11.648 -18.172 6.773 1 97.75 296 PRO A CA 1
ATOM 2208 C C . PRO A 1 296 ? -10.508 -19.172 6.621 1 97.75 296 PRO A C 1
ATOM 2210 O O . PRO A 1 296 ? -9.734 -19.391 7.562 1 97.75 296 PRO A O 1
ATOM 2213 N N . VAL A 1 297 ? -10.352 -19.75 5.445 1 98.12 297 VAL A N 1
ATOM 2214 C CA . VAL A 1 297 ? -9.336 -20.766 5.191 1 98.12 297 VAL A CA 1
ATOM 2215 C C . VAL A 1 297 ? -8.109 -20.125 4.539 1 98.12 297 VAL A C 1
ATOM 2217 O O . VAL A 1 297 ? -7.02 -20.688 4.566 1 98.12 297 VAL A O 1
ATOM 2220 N N . ARG A 1 298 ? -8.25 -18.953 3.969 1 97.38 298 ARG A N 1
ATOM 2221 C CA . ARG A 1 298 ? -7.246 -18.359 3.1 1 97.38 298 ARG A CA 1
ATOM 2222 C C . ARG A 1 298 ? -5.988 -18 3.885 1 97.38 298 ARG A C 1
ATOM 2224 O O . ARG A 1 298 ? -4.883 -18.406 3.512 1 97.38 298 ARG A O 1
ATOM 2231 N N . LEU A 1 299 ? -6.086 -17.266 5.004 1 97.38 299 LEU A N 1
ATOM 2232 C CA . LEU A 1 299 ? -4.934 -16.812 5.773 1 97.38 299 LEU A CA 1
ATOM 2233 C C . LEU A 1 299 ? -4.262 -17.969 6.492 1 97.38 299 LEU A C 1
ATOM 2235 O O . LEU A 1 299 ? -3.035 -18.094 6.457 1 97.38 299 LEU A O 1
ATOM 2239 N N . PRO A 1 300 ? -5.047 -18.859 7.137 1 98 300 PRO A N 1
ATOM 2240 C CA . PRO A 1 300 ? -4.406 -20.016 7.766 1 98 300 PRO A CA 1
ATOM 2241 C C . PRO A 1 300 ? -3.617 -20.859 6.77 1 98 300 PRO A C 1
ATOM 2243 O O . PRO A 1 300 ? -2.52 -21.328 7.082 1 98 300 PRO A O 1
ATOM 2246 N N . ARG A 1 301 ? -4.184 -21.031 5.586 1 97.81 301 ARG A N 1
ATOM 2247 C CA . ARG A 1 301 ? -3.51 -21.781 4.535 1 97.81 301 ARG A CA 1
ATOM 2248 C C . ARG A 1 301 ? -2.199 -21.109 4.133 1 97.81 301 ARG A C 1
ATOM 2250 O O . ARG A 1 301 ? -1.215 -21.797 3.836 1 97.81 301 ARG A O 1
ATOM 2257 N N . ALA A 1 302 ? -2.121 -19.812 4.145 1 98.25 302 ALA A N 1
ATOM 2258 C CA . ALA A 1 302 ? -0.943 -19.047 3.734 1 98.25 302 ALA A CA 1
ATOM 2259 C C . ALA A 1 302 ? 0.172 -19.172 4.77 1 98.25 302 ALA A C 1
ATOM 2261 O O . ALA A 1 302 ? 1.346 -18.953 4.453 1 98.25 302 ALA A O 1
ATOM 2262 N N . ARG A 1 303 ? -0.153 -19.438 6.016 1 98.38 303 ARG A N 1
ATOM 2263 C CA . ARG A 1 303 ? 0.804 -19.641 7.098 1 98.38 303 ARG A CA 1
ATOM 2264 C C . ARG A 1 303 ? 1.173 -21.109 7.227 1 98.38 303 ARG A C 1
ATOM 2266 O O . ARG A 1 303 ? 0.578 -21.844 8.023 1 98.38 303 ARG A O 1
ATOM 2273 N N . LYS A 1 304 ? 2.193 -21.5 6.531 1 98.75 304 LYS A N 1
ATOM 2274 C CA . LYS A 1 304 ? 2.584 -22.906 6.535 1 98.75 304 LYS A CA 1
ATOM 2275 C C . LYS A 1 304 ? 2.979 -23.359 7.938 1 98.75 304 LYS A C 1
ATOM 2277 O O . LYS A 1 304 ? 3.705 -22.656 8.648 1 98.75 304 LYS A O 1
ATOM 2282 N N . ASN A 1 305 ? 2.461 -24.5 8.398 1 98.19 305 ASN A N 1
ATOM 2283 C CA . ASN A 1 305 ? 2.854 -25.094 9.672 1 98.19 305 ASN A CA 1
ATOM 2284 C C . ASN A 1 305 ? 4.25 -25.703 9.609 1 98.19 305 ASN A C 1
ATOM 2286 O O . ASN A 1 305 ? 4.902 -25.656 8.562 1 98.19 305 ASN A O 1
ATOM 2290 N N . ALA A 1 306 ? 4.742 -26.266 10.695 1 98.19 306 ALA A N 1
ATOM 2291 C CA . ALA A 1 306 ? 6.121 -26.75 10.797 1 98.19 306 ALA A CA 1
ATOM 2292 C C . ALA A 1 306 ? 6.395 -27.859 9.789 1 98.19 306 ALA A C 1
ATOM 2294 O O . ALA A 1 306 ? 7.477 -27.922 9.203 1 98.19 306 ALA A O 1
ATOM 2295 N N . VAL A 1 307 ? 5.453 -28.734 9.539 1 98.56 307 VAL A N 1
ATOM 2296 C CA . VAL A 1 307 ? 5.605 -29.859 8.617 1 98.56 307 VAL A CA 1
ATOM 2297 C C . VAL A 1 307 ? 5.668 -29.344 7.184 1 98.56 307 VAL A C 1
ATOM 2299 O O . VAL A 1 307 ? 6.512 -29.781 6.395 1 98.56 307 VAL A O 1
ATOM 2302 N N . GLU A 1 308 ? 4.789 -28.453 6.863 1 98.62 308 GLU A N 1
ATOM 2303 C CA . GLU A 1 308 ? 4.789 -27.859 5.527 1 98.62 308 GLU A CA 1
ATOM 2304 C C . GLU A 1 308 ? 6.082 -27.094 5.262 1 98.62 308 GLU A C 1
ATOM 2306 O O . GLU A 1 308 ? 6.613 -27.141 4.148 1 98.62 308 GLU A O 1
ATOM 2311 N N . GLN A 1 309 ? 6.578 -26.375 6.254 1 98.75 309 GLN A N 1
ATOM 2312 C CA . GLN A 1 309 ? 7.844 -25.656 6.113 1 98.75 309 GLN A CA 1
ATOM 2313 C C . GLN A 1 309 ? 9 -26.625 5.863 1 98.75 309 GLN A C 1
ATOM 2315 O O . GLN A 1 309 ? 9.828 -26.391 4.984 1 98.75 309 GLN A O 1
ATOM 2320 N N . ALA A 1 310 ? 9.07 -27.656 6.648 1 98.62 310 ALA A N 1
ATOM 2321 C CA . ALA A 1 310 ? 10.102 -28.688 6.453 1 98.62 310 ALA A CA 1
ATOM 2322 C C . ALA A 1 310 ? 9.977 -29.328 5.074 1 98.62 310 ALA A C 1
ATOM 2324 O O . ALA A 1 310 ? 10.984 -29.625 4.43 1 98.62 310 ALA A O 1
ATOM 2325 N N . GLY A 1 311 ? 8.742 -29.609 4.676 1 98.5 311 GLY A N 1
ATOM 2326 C CA . GLY A 1 311 ? 8.5 -30.125 3.342 1 98.5 311 GLY A CA 1
ATOM 2327 C C . GLY A 1 311 ? 9.023 -29.219 2.242 1 98.5 311 GLY A C 1
ATOM 2328 O O . GLY A 1 311 ? 9.617 -29.688 1.273 1 98.5 311 GLY A O 1
ATOM 2329 N N . ALA A 1 312 ? 8.789 -27.953 2.369 1 98.69 312 ALA A N 1
ATOM 2330 C CA . ALA A 1 312 ? 9.297 -27 1.395 1 98.69 312 ALA A CA 1
ATOM 2331 C C . ALA A 1 312 ? 10.82 -27.047 1.321 1 98.69 312 ALA A C 1
ATOM 2333 O O . ALA A 1 312 ? 11.398 -27.031 0.23 1 98.69 312 ALA A O 1
ATOM 2334 N N . ARG A 1 313 ? 11.516 -27.094 2.492 1 98.62 313 ARG A N 1
ATOM 2335 C CA . ARG A 1 313 ? 12.969 -27.188 2.529 1 98.62 313 ARG A CA 1
ATOM 2336 C C . ARG A 1 313 ? 13.453 -28.438 1.787 1 98.62 313 ARG A C 1
ATOM 2338 O O . ARG A 1 313 ? 14.367 -28.359 0.965 1 98.62 313 ARG A O 1
ATOM 2345 N N . THR A 1 314 ? 12.805 -29.531 2.018 1 98.25 314 THR A N 1
ATOM 2346 C CA . THR A 1 314 ? 13.219 -30.797 1.419 1 98.25 314 THR A CA 1
ATOM 2347 C C . THR A 1 314 ? 12.922 -30.812 -0.077 1 98.25 314 THR A C 1
ATOM 2349 O O . THR A 1 314 ? 13.703 -31.328 -0.869 1 98.25 314 THR A O 1
ATOM 2352 N N . ALA A 1 315 ? 11.766 -30.266 -0.41 1 98.62 315 ALA A N 1
ATOM 2353 C CA . ALA A 1 315 ? 11.406 -30.188 -1.823 1 98.62 315 ALA A CA 1
ATOM 2354 C C . ALA A 1 315 ? 12.422 -29.344 -2.598 1 98.62 315 ALA A C 1
ATOM 2356 O O . ALA A 1 315 ? 12.812 -29.703 -3.713 1 98.62 315 ALA A O 1
ATOM 2357 N N . HIS A 1 316 ? 12.844 -28.25 -2.025 1 98.75 316 HIS A N 1
ATOM 2358 C CA . HIS A 1 316 ? 13.805 -27.391 -2.705 1 98.75 316 HIS A CA 1
ATOM 2359 C C . HIS A 1 316 ? 15.18 -28.047 -2.789 1 98.75 316 HIS A C 1
ATOM 2361 O O . HIS A 1 316 ? 15.883 -27.891 -3.787 1 98.75 316 HIS A O 1
ATOM 2367 N N . ALA A 1 317 ? 15.555 -28.734 -1.738 1 98.44 317 ALA A N 1
ATOM 2368 C CA . ALA A 1 317 ? 16.812 -29.484 -1.78 1 98.44 317 ALA A CA 1
ATOM 2369 C C . ALA A 1 317 ? 16.781 -30.531 -2.885 1 98.44 317 ALA A C 1
ATOM 2371 O O . ALA A 1 317 ? 17.766 -30.719 -3.604 1 98.44 317 ALA A O 1
ATOM 2372 N N . ARG A 1 318 ? 15.68 -31.25 -2.998 1 98.06 318 ARG A N 1
ATOM 2373 C CA . ARG A 1 318 ? 15.484 -32.25 -4.043 1 98.06 318 ARG A CA 1
ATOM 2374 C C . ARG A 1 318 ? 15.523 -31.609 -5.426 1 98.06 318 ARG A C 1
ATOM 2376 O O . ARG A 1 318 ? 16.219 -32.094 -6.32 1 98.06 318 ARG A O 1
ATOM 2383 N N . ASP A 1 319 ? 14.812 -30.531 -5.609 1 98.69 319 ASP A N 1
ATOM 2384 C CA . ASP A 1 319 ? 14.742 -29.828 -6.887 1 98.69 319 ASP A CA 1
ATOM 2385 C C . ASP A 1 319 ? 16.109 -29.266 -7.285 1 98.69 319 ASP A C 1
ATOM 2387 O O . ASP A 1 319 ? 16.422 -29.172 -8.477 1 98.69 319 ASP A O 1
ATOM 2391 N N . ALA A 1 320 ? 16.906 -28.906 -6.285 1 98.75 320 ALA A N 1
ATOM 2392 C CA . ALA A 1 320 ? 18.219 -28.344 -6.523 1 98.75 320 ALA A CA 1
ATOM 2393 C C . ALA A 1 320 ? 19.109 -29.328 -7.289 1 98.75 320 ALA A C 1
ATOM 2395 O O . ALA A 1 320 ? 19.938 -28.922 -8.102 1 98.75 320 ALA A O 1
ATOM 2396 N N . VAL A 1 321 ? 18.922 -30.547 -7.059 1 98.44 321 VAL A N 1
ATOM 2397 C CA . VAL A 1 321 ? 19.703 -31.578 -7.758 1 98.44 321 VAL A CA 1
ATOM 2398 C C . VAL A 1 321 ? 19.344 -31.562 -9.242 1 98.44 321 VAL A C 1
ATOM 2400 O O . VAL A 1 321 ? 20.219 -31.594 -10.102 1 98.44 321 VAL A O 1
ATOM 2403 N N . ALA A 1 322 ? 18.031 -31.547 -9.508 1 98.56 322 ALA A N 1
ATOM 2404 C CA . ALA A 1 322 ? 17.578 -31.484 -10.898 1 98.56 322 ALA A CA 1
ATOM 2405 C C . ALA A 1 322 ? 18.078 -30.203 -11.57 1 98.56 322 ALA A C 1
ATOM 2407 O O . ALA A 1 322 ? 18.531 -30.234 -12.719 1 98.56 322 ALA A O 1
ATOM 2408 N N . LEU A 1 323 ? 18 -29.094 -10.906 1 98.75 323 LEU A N 1
ATOM 2409 C CA . LEU A 1 323 ? 18.422 -27.797 -11.445 1 98.75 323 LEU A CA 1
ATOM 2410 C C . LEU A 1 323 ? 19.922 -27.797 -11.75 1 98.75 323 LEU A C 1
ATOM 2412 O O . LEU A 1 323 ? 20.344 -27.328 -12.805 1 98.75 323 LEU A O 1
ATOM 2416 N N . ALA A 1 324 ? 20.703 -28.312 -10.812 1 98.69 324 ALA A N 1
ATOM 2417 C CA . ALA A 1 324 ? 22.156 -28.344 -11.008 1 98.69 324 ALA A CA 1
ATOM 2418 C C . ALA A 1 324 ? 22.516 -29.219 -12.203 1 98.69 324 ALA A C 1
ATOM 2420 O O . ALA A 1 324 ? 23.406 -28.875 -12.984 1 98.69 324 ALA A O 1
ATOM 2421 N N . ARG A 1 325 ? 21.875 -30.375 -12.367 1 98.5 325 ARG A N 1
ATOM 2422 C CA . ARG A 1 325 ? 22.109 -31.234 -13.516 1 98.5 325 ARG A CA 1
ATOM 2423 C C . ARG A 1 325 ? 21.75 -30.516 -14.82 1 98.5 325 ARG A C 1
ATOM 2425 O O . ARG A 1 325 ? 22.484 -30.625 -15.805 1 98.5 325 ARG A O 1
ATOM 2432 N N . PHE A 1 326 ? 20.719 -29.891 -14.836 1 98.69 326 PHE A N 1
ATOM 2433 C CA . PHE A 1 326 ? 20.281 -29.141 -16.016 1 98.69 326 PHE A CA 1
ATOM 2434 C C . PHE A 1 326 ? 21.297 -28.047 -16.359 1 98.69 326 PHE A C 1
ATOM 2436 O O . PHE A 1 326 ? 21.688 -27.906 -17.516 1 98.69 326 PHE A O 1
ATOM 2443 N N . LEU A 1 327 ? 21.594 -27.203 -15.289 1 98.62 327 LEU A N 1
ATOM 2444 C CA . LEU A 1 327 ? 22.516 -26.078 -15.516 1 98.62 327 LEU A CA 1
ATOM 2445 C C . LEU A 1 327 ? 23.859 -26.578 -16.031 1 98.62 327 LEU A C 1
ATOM 2447 O O . LEU A 1 327 ? 24.469 -25.953 -16.906 1 98.62 327 LEU A O 1
ATOM 2451 N N . HIS A 1 328 ? 24.344 -27.703 -15.531 1 98.25 328 HIS A N 1
ATOM 2452 C CA . HIS A 1 328 ? 25.562 -28.328 -16.031 1 98.25 328 HIS A CA 1
ATOM 2453 C C . HIS A 1 328 ? 25.406 -28.75 -17.484 1 98.25 328 HIS A C 1
ATOM 2455 O O . HIS A 1 328 ? 26.266 -28.469 -18.328 1 98.25 328 HIS A O 1
ATOM 2461 N N . TRP A 1 329 ? 24.312 -29.5 -17.75 1 98.25 329 TRP A N 1
ATOM 2462 C CA . TRP A 1 329 ? 24.016 -29.922 -19.125 1 98.25 329 TRP A CA 1
ATOM 2463 C C . TRP A 1 329 ? 23.984 -28.719 -20.062 1 98.25 329 TRP A C 1
ATOM 2465 O O . TRP A 1 329 ? 24.594 -28.75 -21.141 1 98.25 329 TRP A O 1
ATOM 2475 N N . PHE A 1 330 ? 23.281 -27.672 -19.656 1 97.88 330 PHE A N 1
ATOM 2476 C CA . PHE A 1 330 ? 23.078 -26.469 -20.453 1 97.88 330 PHE A CA 1
ATOM 2477 C C . PHE A 1 330 ? 24.406 -25.781 -20.734 1 97.88 330 PHE A C 1
ATOM 2479 O O . PHE A 1 330 ? 24.641 -25.312 -21.859 1 97.88 330 PHE A O 1
ATOM 2486 N N . ALA A 1 331 ? 25.266 -25.703 -19.734 1 95.88 331 ALA A N 1
ATOM 2487 C CA . ALA A 1 331 ? 26.578 -25.062 -19.859 1 95.88 331 ALA A CA 1
ATOM 2488 C C . ALA A 1 331 ? 27.406 -25.75 -20.953 1 95.88 331 ALA A C 1
ATOM 2490 O O . ALA A 1 331 ? 28.203 -25.109 -21.625 1 95.88 331 ALA A O 1
ATOM 2491 N N . GLY A 1 332 ? 27.219 -27.016 -21.125 1 94.56 332 GLY A N 1
ATOM 2492 C CA . GLY A 1 332 ? 27.938 -27.75 -22.156 1 94.56 332 GLY A CA 1
ATOM 2493 C C . GLY A 1 332 ? 27.234 -27.75 -23.5 1 94.56 332 GLY A C 1
ATOM 2494 O O . GLY A 1 332 ? 27.891 -27.625 -24.547 1 94.56 332 GLY A O 1
ATOM 2495 N N . ALA A 1 333 ? 25.953 -27.812 -23.5 1 95 333 ALA A N 1
ATOM 2496 C CA . ALA A 1 333 ? 25.156 -28.031 -24.703 1 95 333 ALA A CA 1
ATOM 2497 C C . ALA A 1 333 ? 24.938 -26.734 -25.469 1 95 333 ALA A C 1
ATOM 2499 O O . ALA A 1 333 ? 24.953 -26.703 -26.688 1 95 333 ALA A O 1
ATOM 2500 N N . ALA A 1 334 ? 24.703 -25.641 -24.781 1 92.19 334 ALA A N 1
ATOM 2501 C CA . ALA A 1 334 ? 24.281 -24.391 -25.406 1 92.19 334 ALA A CA 1
ATOM 2502 C C . ALA A 1 334 ? 25.328 -23.859 -26.375 1 92.19 334 ALA A C 1
ATOM 2504 O O . ALA A 1 334 ? 25.016 -23.484 -27.5 1 92.19 334 ALA A O 1
ATOM 2505 N N . PRO A 1 335 ? 26.641 -23.891 -25.984 1 90.56 335 PRO A N 1
ATOM 2506 C CA . PRO A 1 335 ? 27.656 -23.359 -26.906 1 90.56 335 PRO A CA 1
ATOM 2507 C C . PRO A 1 335 ? 27.812 -24.234 -28.156 1 90.56 335 PRO A C 1
ATOM 2509 O O . PRO A 1 335 ? 28.344 -23.766 -29.172 1 90.56 335 PRO A O 1
ATOM 2512 N N . GLN A 1 336 ? 27.391 -25.438 -28.109 1 91.62 336 GLN A N 1
ATOM 2513 C CA . GLN A 1 336 ? 27.531 -26.359 -29.234 1 91.62 336 GLN A CA 1
ATOM 2514 C C . GLN A 1 336 ? 26.391 -26.172 -30.234 1 91.62 336 GLN A C 1
ATOM 2516 O O . GLN A 1 336 ? 26.5 -26.594 -31.391 1 91.62 336 GLN A O 1
ATOM 2521 N N . GLY A 1 337 ? 25.375 -25.625 -29.703 1 91.81 337 GLY A N 1
ATOM 2522 C CA . GLY A 1 337 ? 24.203 -25.469 -30.562 1 91.81 337 GLY A CA 1
ATOM 2523 C C . GLY A 1 337 ? 23.391 -26.75 -30.688 1 91.81 337 GLY A C 1
ATOM 2524 O O . GLY A 1 337 ? 23.703 -27.766 -30.062 1 91.81 337 GLY A O 1
ATOM 2525 N N . GLY A 1 338 ? 22.188 -26.609 -31.359 1 94.19 338 GLY A N 1
ATOM 2526 C CA . GLY A 1 338 ? 21.359 -27.781 -31.625 1 94.19 338 GLY A CA 1
ATOM 2527 C C . GLY A 1 338 ? 20.203 -27.938 -30.641 1 94.19 338 GLY A C 1
ATOM 2528 O O . GLY A 1 338 ? 19.391 -28.844 -30.781 1 94.19 338 GLY A O 1
ATOM 2529 N N . GLN A 1 339 ? 20.219 -27.125 -29.641 1 96.88 339 GLN A N 1
ATOM 2530 C CA . GLN A 1 339 ? 19.125 -27.156 -28.672 1 96.88 339 GLN A CA 1
ATOM 2531 C C . GLN A 1 339 ? 18.094 -26.078 -28.984 1 96.88 339 GLN A C 1
ATOM 2533 O O . GLN A 1 339 ? 18.391 -25.094 -29.672 1 96.88 339 GLN A O 1
ATOM 2538 N N . SER A 1 340 ? 16.922 -26.266 -28.562 1 98.06 340 SER A N 1
ATOM 2539 C CA . SER A 1 340 ? 15.836 -25.297 -28.688 1 98.06 340 SER A CA 1
ATOM 2540 C C . SER A 1 340 ? 15.195 -25 -27.328 1 98.06 340 SER A C 1
ATOM 2542 O O . SER A 1 340 ? 15.555 -25.625 -26.328 1 98.06 340 SER A O 1
ATOM 2544 N N . GLU A 1 341 ? 14.312 -24.031 -27.328 1 98.31 341 GLU A N 1
ATOM 2545 C CA . GLU A 1 341 ? 13.578 -23.703 -26.109 1 98.31 341 GLU A CA 1
ATOM 2546 C C . GLU A 1 341 ? 12.836 -24.922 -25.562 1 98.31 341 GLU A C 1
ATOM 2548 O O . GLU A 1 341 ? 12.82 -25.156 -24.359 1 98.31 341 GLU A O 1
ATOM 2553 N N . ILE A 1 342 ? 12.266 -25.734 -26.438 1 98.06 342 ILE A N 1
ATOM 2554 C CA . ILE A 1 342 ? 11.492 -26.906 -26.031 1 98.06 342 ILE A CA 1
ATOM 2555 C C . ILE A 1 342 ? 12.43 -27.984 -25.5 1 98.06 342 ILE A C 1
ATOM 2557 O O . ILE A 1 342 ? 12.188 -28.578 -24.438 1 98.06 342 ILE A O 1
ATOM 2561 N N . THR A 1 343 ? 13.523 -28.25 -26.281 1 98.12 343 THR A N 1
ATOM 2562 C CA . THR A 1 343 ? 14.43 -29.312 -25.859 1 98.12 343 THR A CA 1
ATOM 2563 C C . THR A 1 343 ? 15.039 -28.969 -24.5 1 98.12 343 THR A C 1
ATOM 2565 O O . THR A 1 343 ? 15.273 -29.875 -23.672 1 98.12 343 THR A O 1
ATOM 2568 N N . ALA A 1 344 ? 15.32 -27.719 -24.234 1 98.38 344 ALA A N 1
ATOM 2569 C CA . ALA A 1 344 ? 15.859 -27.312 -22.938 1 98.38 344 ALA A CA 1
ATOM 2570 C C . ALA A 1 344 ? 14.836 -27.516 -21.828 1 98.38 344 ALA A C 1
ATOM 2572 O O . ALA A 1 344 ? 15.156 -28.062 -20.781 1 98.38 344 ALA A O 1
ATOM 2573 N N . ALA A 1 345 ? 13.594 -27.062 -22.047 1 98.19 345 ALA A N 1
ATOM 2574 C CA . ALA A 1 345 ? 12.531 -27.25 -21.062 1 98.19 345 ALA A CA 1
ATOM 2575 C C . ALA A 1 345 ? 12.305 -28.734 -20.781 1 98.19 345 ALA A C 1
ATOM 2577 O O . ALA A 1 345 ? 12.125 -29.125 -19.625 1 98.19 345 ALA A O 1
ATOM 2578 N N . GLU A 1 346 ? 12.336 -29.531 -21.797 1 97.94 346 GLU A N 1
ATOM 2579 C CA . GLU A 1 346 ? 12.117 -30.953 -21.656 1 97.94 346 GLU A CA 1
ATOM 2580 C C . GLU A 1 346 ? 13.258 -31.625 -20.875 1 97.94 346 GLU A C 1
ATOM 2582 O O . GLU A 1 346 ? 13.031 -32.562 -20.125 1 97.94 346 GLU A O 1
ATOM 2587 N N . LYS A 1 347 ? 14.453 -31.188 -21.156 1 98.44 347 LYS A N 1
ATOM 2588 C CA . LYS A 1 347 ? 15.602 -31.719 -20.438 1 98.44 347 LYS A CA 1
ATOM 2589 C C . LYS A 1 347 ? 15.484 -31.484 -18.938 1 98.44 347 LYS A C 1
ATOM 2591 O O . LYS A 1 347 ? 15.75 -32.375 -18.141 1 98.44 347 LYS A O 1
ATOM 2596 N N . LEU A 1 348 ? 15.148 -30.281 -18.531 1 98.62 348 LEU A N 1
ATOM 2597 C CA . LEU A 1 348 ? 14.953 -29.969 -17.125 1 98.62 348 LEU A CA 1
ATOM 2598 C C . LEU A 1 348 ? 13.836 -30.828 -16.531 1 98.62 348 LEU A C 1
ATOM 2600 O O . LEU A 1 348 ? 13.969 -31.344 -15.422 1 98.62 348 LEU A O 1
ATOM 2604 N N . LEU A 1 349 ? 12.742 -30.953 -17.25 1 98.44 349 LEU A N 1
ATOM 2605 C CA . LEU A 1 349 ? 11.625 -31.781 -16.797 1 98.44 349 LEU A CA 1
ATOM 2606 C C . LEU A 1 349 ? 12.055 -33.219 -16.625 1 98.44 349 LEU A C 1
ATOM 2608 O O . LEU A 1 349 ? 11.625 -33.906 -15.688 1 98.44 349 LEU A O 1
ATOM 2612 N N . GLU A 1 350 ? 12.859 -33.688 -17.578 1 98.5 350 GLU A N 1
ATOM 2613 C CA . GLU A 1 350 ? 13.391 -35.062 -17.484 1 98.5 350 GLU A CA 1
ATOM 2614 C C . GLU A 1 350 ? 14.141 -35.281 -16.172 1 98.5 350 GLU A C 1
ATOM 2616 O O . GLU A 1 350 ? 13.953 -36.281 -15.508 1 98.5 350 GLU A O 1
ATOM 2621 N N . PHE A 1 351 ? 14.992 -34.344 -15.805 1 98.62 351 PHE A N 1
ATOM 2622 C CA . PHE A 1 351 ? 15.742 -34.438 -14.555 1 98.62 351 PHE A CA 1
ATOM 2623 C C . PHE A 1 351 ? 14.805 -34.406 -13.352 1 98.62 351 PHE A C 1
ATOM 2625 O O . PHE A 1 351 ? 15.031 -35.125 -12.375 1 98.62 351 PHE A O 1
ATOM 2632 N N . ARG A 1 352 ? 13.734 -33.594 -13.344 1 98.56 352 ARG A N 1
ATOM 2633 C CA . ARG A 1 352 ? 12.797 -33.5 -12.234 1 98.56 352 ARG A CA 1
ATOM 2634 C C . ARG A 1 352 ? 11.961 -34.781 -12.102 1 98.56 352 ARG A C 1
ATOM 2636 O O . ARG A 1 352 ? 11.68 -35.219 -10.992 1 98.56 352 ARG A O 1
ATOM 2643 N N . ARG A 1 353 ? 11.562 -35.344 -13.227 1 98.12 353 ARG A N 1
ATOM 2644 C CA . ARG A 1 353 ? 10.734 -36.562 -13.242 1 98.12 353 ARG A CA 1
ATOM 2645 C C . ARG A 1 353 ? 11.445 -37.719 -12.555 1 98.12 353 ARG A C 1
ATOM 2647 O O . ARG A 1 353 ? 10.797 -38.625 -12.031 1 98.12 353 ARG A O 1
ATOM 2654 N N . ALA A 1 354 ? 12.711 -37.656 -12.531 1 97.19 354 ALA A N 1
ATOM 2655 C CA . ALA A 1 354 ? 13.5 -38.719 -11.961 1 97.19 354 ALA A CA 1
ATOM 2656 C C . ALA A 1 354 ? 13.57 -38.625 -10.438 1 97.19 354 ALA A C 1
ATOM 2658 O O . ALA A 1 354 ? 14.023 -39.531 -9.758 1 97.19 354 ALA A O 1
ATOM 2659 N N . LEU A 1 355 ? 13.109 -37.562 -9.875 1 97.5 355 LEU A N 1
ATOM 2660 C CA . LEU A 1 355 ? 13.227 -37.312 -8.438 1 97.5 355 LEU A CA 1
ATOM 2661 C C . LEU A 1 355 ? 12.062 -37.938 -7.684 1 97.5 355 LEU A C 1
ATOM 2663 O O . LEU A 1 355 ? 10.93 -37.969 -8.172 1 97.5 355 LEU A O 1
ATOM 2667 N N . PRO A 1 356 ? 12.312 -38.438 -6.5 1 97.12 356 PRO A N 1
ATOM 2668 C CA . PRO A 1 356 ? 11.219 -38.938 -5.68 1 97.12 356 PRO A CA 1
ATOM 2669 C C . PRO A 1 356 ? 10.172 -37.875 -5.359 1 97.12 356 PRO A C 1
ATOM 2671 O O . PRO A 1 356 ? 10.516 -36.719 -5.172 1 97.12 356 PRO A O 1
ATOM 2674 N N . LEU A 1 357 ? 8.906 -38.25 -5.25 1 97.19 357 LEU A N 1
ATOM 2675 C CA . LEU A 1 357 ? 7.766 -37.438 -4.816 1 97.19 357 LEU A CA 1
ATOM 2676 C C . LEU A 1 357 ? 7.348 -36.469 -5.898 1 97.19 357 LEU A C 1
ATOM 2678 O O . LEU A 1 357 ? 6.371 -35.719 -5.734 1 97.19 357 LEU A O 1
ATOM 2682 N N . PHE A 1 358 ? 8.109 -36.438 -7.062 1 98.19 358 PHE A N 1
ATOM 2683 C CA . PHE A 1 358 ? 7.711 -35.562 -8.156 1 98.19 358 PHE A CA 1
ATOM 2684 C C . PHE A 1 358 ? 6.32 -35.938 -8.664 1 98.19 358 PHE A C 1
ATOM 2686 O O . PHE A 1 358 ? 6.004 -37.094 -8.836 1 98.19 358 PHE A O 1
ATOM 2693 N N . ARG A 1 359 ? 5.449 -34.938 -8.938 1 97.62 359 ARG A N 1
ATOM 2694 C CA . ARG A 1 359 ? 4.098 -35.188 -9.43 1 97.62 359 ARG A CA 1
ATOM 2695 C C . ARG A 1 359 ? 3.859 -34.469 -10.758 1 97.62 359 ARG A C 1
ATOM 2697 O O . ARG A 1 359 ? 3.209 -35.031 -11.656 1 97.62 359 ARG A O 1
ATOM 2704 N N . ALA A 1 360 ? 4.363 -33.219 -10.875 1 97.5 360 ALA A N 1
ATOM 2705 C CA . ALA A 1 360 ? 4.195 -32.406 -12.07 1 97.5 360 ALA A CA 1
ATOM 2706 C C . ALA A 1 360 ? 5.031 -31.125 -11.984 1 97.5 360 ALA A C 1
ATOM 2708 O O . ALA A 1 360 ? 5.629 -30.844 -10.938 1 97.5 360 ALA A O 1
ATOM 2709 N N . GLU A 1 361 ? 5.148 -30.438 -13.102 1 97.62 361 GLU A N 1
ATOM 2710 C CA . GLU A 1 361 ? 5.602 -29.062 -13.016 1 97.62 361 GLU A CA 1
ATOM 2711 C C . GLU A 1 361 ? 4.582 -28.188 -12.281 1 97.62 361 GLU A C 1
ATOM 2713 O O . GLU A 1 361 ? 3.377 -28.438 -12.359 1 97.62 361 GLU A O 1
ATOM 2718 N N . SER A 1 362 ? 5.016 -27.234 -11.508 1 97.88 362 SER A N 1
ATOM 2719 C CA . SER A 1 362 ? 4.102 -26.391 -10.75 1 97.88 362 SER A CA 1
ATOM 2720 C C . SER A 1 362 ? 3.395 -25.375 -11.648 1 97.88 362 SER A C 1
ATOM 2722 O O . SER A 1 362 ? 2.406 -24.766 -11.242 1 97.88 362 SER A O 1
ATOM 2724 N N . PHE A 1 363 ? 3.838 -25.109 -12.836 1 95.19 363 PHE A N 1
ATOM 2725 C CA . PHE A 1 363 ? 3.295 -24.344 -13.945 1 95.19 363 PHE A CA 1
ATOM 2726 C C . PHE A 1 363 ? 4.039 -24.656 -15.242 1 95.19 363 PHE A C 1
ATOM 2728 O O . PHE A 1 363 ? 5.121 -25.25 -15.211 1 95.19 363 PHE A O 1
ATOM 2735 N N . PRO A 1 364 ? 3.467 -24.312 -16.375 1 92.62 364 PRO A N 1
ATOM 2736 C CA . PRO A 1 364 ? 4.246 -24.531 -17.594 1 92.62 364 PRO A CA 1
ATOM 2737 C C . PRO A 1 364 ? 5.523 -23.688 -17.641 1 92.62 364 PRO A C 1
ATOM 2739 O O . PRO A 1 364 ? 5.473 -22.469 -17.484 1 92.62 364 PRO A O 1
ATOM 2742 N N . ALA A 1 365 ? 6.645 -24.328 -17.875 1 96.06 365 ALA A N 1
ATOM 2743 C CA . ALA A 1 365 ? 7.941 -23.656 -17.828 1 96.06 365 ALA A CA 1
ATOM 2744 C C . ALA A 1 365 ? 8.008 -22.531 -18.859 1 96.06 365 ALA A C 1
ATOM 2746 O O . ALA A 1 365 ? 7.527 -22.688 -19.984 1 96.06 365 ALA A O 1
ATOM 2747 N N . ILE A 1 366 ? 8.477 -21.422 -18.484 1 96.06 366 ILE A N 1
ATOM 2748 C CA . ILE A 1 366 ? 8.875 -20.359 -19.406 1 96.06 366 ILE A CA 1
ATOM 2749 C C . ILE A 1 366 ? 10.312 -20.594 -19.859 1 96.06 366 ILE A C 1
ATOM 2751 O O . ILE A 1 366 ? 11.25 -20.5 -19.062 1 96.06 366 ILE A O 1
ATOM 2755 N N . SER A 1 367 ? 10.484 -21.016 -21.031 1 98 367 SER A N 1
ATOM 2756 C CA . SER A 1 367 ? 11.766 -21.25 -21.688 1 98 367 SER A CA 1
ATOM 2757 C C . SER A 1 367 ? 11.961 -20.312 -22.875 1 98 367 SER A C 1
ATOM 2759 O O . SER A 1 367 ? 11.453 -20.578 -23.969 1 98 367 SER A O 1
ATOM 2761 N N . GLY A 1 368 ? 12.648 -19.219 -22.641 1 97.5 368 GLY A N 1
ATOM 2762 C CA . GLY A 1 368 ? 12.727 -18.172 -23.641 1 97.5 368 GLY A CA 1
ATOM 2763 C C . GLY A 1 368 ? 14.156 -17.812 -24 1 97.5 368 GLY A C 1
ATOM 2764 O O . GLY A 1 368 ? 14.906 -17.312 -23.172 1 97.5 368 GLY A O 1
ATOM 2765 N N . ALA A 1 369 ? 14.578 -18 -25.281 1 97.25 369 ALA A N 1
ATOM 2766 C CA . ALA A 1 369 ? 15.883 -17.609 -25.812 1 97.25 369 ALA A CA 1
ATOM 2767 C C . ALA A 1 369 ? 15.797 -16.281 -26.547 1 97.25 369 ALA A C 1
ATOM 2769 O O . ALA A 1 369 ? 14.875 -16.047 -27.344 1 97.25 369 ALA A O 1
ATOM 2770 N N . GLY A 1 370 ? 16.75 -15.398 -26.281 1 96.25 370 GLY A N 1
ATOM 2771 C CA . GLY A 1 370 ? 16.766 -14.117 -26.953 1 96.25 370 GLY A CA 1
ATOM 2772 C C . GLY A 1 370 ? 15.461 -13.352 -26.797 1 96.25 370 GLY A C 1
ATOM 2773 O O . GLY A 1 370 ? 14.984 -13.156 -25.672 1 96.25 370 GLY A O 1
ATOM 2774 N N . PRO A 1 371 ? 14.844 -12.953 -27.922 1 95 371 PRO A N 1
ATOM 2775 C CA . PRO A 1 371 ? 13.648 -12.117 -27.891 1 95 371 PRO A CA 1
ATOM 2776 C C . PRO A 1 371 ? 12.492 -12.773 -27.125 1 95 371 PRO A C 1
ATOM 2778 O O . PRO A 1 371 ? 11.68 -12.086 -26.516 1 95 371 PRO A O 1
ATOM 2781 N N . ASN A 1 372 ? 12.414 -14.109 -27.141 1 94.94 372 ASN A N 1
ATOM 2782 C CA . ASN A 1 372 ? 11.328 -14.797 -26.453 1 94.94 372 ASN A CA 1
ATOM 2783 C C . ASN A 1 372 ? 11.445 -14.656 -24.938 1 94.94 372 ASN A C 1
ATOM 2785 O O . ASN A 1 372 ? 10.438 -14.695 -24.234 1 94.94 372 ASN A O 1
ATOM 2789 N N . GLY A 1 373 ? 12.656 -14.453 -24.484 1 95.5 373 GLY A N 1
ATOM 2790 C CA . GLY A 1 373 ? 12.859 -14.227 -23.062 1 95.5 373 GLY A CA 1
ATOM 2791 C C . GLY A 1 373 ? 12.297 -12.906 -22.578 1 95.5 373 GLY A C 1
ATOM 2792 O O . GLY A 1 373 ? 12.102 -12.703 -21.391 1 95.5 373 GLY A O 1
ATOM 2793 N N . ALA A 1 374 ? 12.016 -12.023 -23.5 1 93.88 374 ALA A N 1
ATOM 2794 C CA . ALA A 1 374 ? 11.5 -10.695 -23.172 1 93.88 374 ALA A CA 1
ATOM 2795 C C . ALA A 1 374 ? 9.992 -10.727 -22.953 1 93.88 374 ALA A C 1
ATOM 2797 O O . ALA A 1 374 ? 9.414 -9.773 -22.422 1 93.88 374 ALA A O 1
ATOM 2798 N N . ILE A 1 375 ? 9.414 -11.82 -23.344 1 91 375 ILE A N 1
ATOM 2799 C CA . ILE A 1 375 ? 7.984 -12.008 -23.094 1 91 375 ILE A CA 1
ATOM 2800 C C . ILE A 1 375 ? 7.781 -12.555 -21.688 1 91 375 ILE A C 1
ATOM 2802 O O . ILE A 1 375 ? 8.133 -13.703 -21.406 1 91 375 ILE A O 1
ATOM 2806 N N . VAL A 1 376 ? 7.238 -11.82 -20.797 1 89.5 376 VAL A N 1
ATOM 2807 C CA . VAL A 1 376 ? 7.203 -12.07 -19.359 1 89.5 376 VAL A CA 1
ATOM 2808 C C . VAL A 1 376 ? 6.605 -13.445 -19.094 1 89.5 376 VAL A C 1
ATOM 2810 O O . VAL A 1 376 ? 7.148 -14.219 -18.297 1 89.5 376 VAL A O 1
ATOM 2813 N N . HIS A 1 377 ? 5.5 -13.797 -19.672 1 88.25 377 HIS A N 1
ATOM 2814 C CA . HIS A 1 377 ? 4.867 -15.094 -19.469 1 88.25 377 HIS A CA 1
ATOM 2815 C C . HIS A 1 377 ? 4.895 -15.922 -20.75 1 88.25 377 HIS A C 1
ATOM 2817 O O . HIS A 1 377 ? 3.881 -16.516 -21.125 1 88.25 377 HIS A O 1
ATOM 2823 N N . TYR A 1 378 ? 6.031 -15.984 -21.344 1 89.62 378 TYR A N 1
ATOM 2824 C CA . TYR A 1 378 ? 6.242 -16.75 -22.578 1 89.62 378 TYR A CA 1
ATOM 2825 C C . TYR A 1 378 ? 6 -18.234 -22.344 1 89.62 378 TYR A C 1
ATOM 2827 O O . TYR A 1 378 ? 6.496 -18.812 -21.359 1 89.62 378 TYR A O 1
ATOM 2835 N N . ARG A 1 379 ? 5.172 -18.797 -23.141 1 88.06 379 ARG A N 1
ATOM 2836 C CA . ARG A 1 379 ? 5.031 -20.25 -23.219 1 88.06 379 ARG A CA 1
ATOM 2837 C C . ARG A 1 379 ? 5.418 -20.766 -24.594 1 88.06 379 ARG A C 1
ATOM 2839 O O . ARG A 1 379 ? 4.73 -20.484 -25.578 1 88.06 379 ARG A O 1
ATOM 2846 N N . VAL A 1 380 ? 6.461 -21.484 -24.609 1 90.88 380 VAL A N 1
ATOM 2847 C CA . VAL A 1 380 ? 6.973 -21.984 -25.875 1 90.88 380 VAL A CA 1
ATOM 2848 C C . VAL A 1 380 ? 6.035 -23.062 -26.422 1 90.88 380 VAL A C 1
ATOM 2850 O O . VAL A 1 380 ? 5.504 -23.875 -25.672 1 90.88 380 VAL A O 1
ATOM 2853 N N . THR A 1 381 ? 5.754 -22.969 -27.672 1 87.38 381 THR A N 1
ATOM 2854 C CA . THR A 1 381 ? 5.012 -23.969 -28.453 1 87.38 381 THR A CA 1
ATOM 2855 C C . THR A 1 381 ? 5.828 -24.438 -29.641 1 87.38 381 THR A C 1
ATOM 2857 O O . THR A 1 381 ? 6.906 -23.906 -29.922 1 87.38 381 THR A O 1
ATOM 2860 N N . ALA A 1 382 ? 5.297 -25.438 -30.266 1 89.62 382 ALA A N 1
ATOM 2861 C CA . ALA A 1 382 ? 5.977 -25.938 -31.469 1 89.62 382 ALA A CA 1
ATOM 2862 C C . ALA A 1 382 ? 6.137 -24.828 -32.5 1 89.62 382 ALA A C 1
ATOM 2864 O O . ALA A 1 382 ? 7.129 -24.781 -33.219 1 89.62 382 ALA A O 1
ATOM 2865 N N . GLU A 1 383 ? 5.215 -23.891 -32.531 1 87.62 383 GLU A N 1
ATOM 2866 C CA . GLU A 1 383 ? 5.211 -22.812 -33.531 1 87.62 383 GLU A CA 1
ATOM 2867 C C . GLU A 1 383 ? 6.207 -21.719 -33.125 1 87.62 383 GLU A C 1
ATOM 2869 O O . GLU A 1 383 ? 6.781 -21.062 -34 1 87.62 383 GLU A O 1
ATOM 2874 N N . THR A 1 384 ? 6.422 -21.562 -31.875 1 90 384 THR A N 1
ATOM 2875 C CA . THR A 1 384 ? 7.238 -20.438 -31.422 1 90 384 THR A CA 1
ATOM 2876 C C . THR A 1 384 ? 8.625 -20.906 -31 1 90 384 THR A C 1
ATOM 2878 O O . THR A 1 384 ? 9.492 -20.094 -30.672 1 90 384 THR A O 1
ATOM 2881 N N . ASP A 1 385 ? 8.891 -22.203 -31.047 1 95.88 385 ASP A N 1
ATOM 2882 C CA . ASP A 1 385 ? 10.117 -22.812 -30.562 1 95.88 385 ASP A CA 1
ATOM 2883 C C . ASP A 1 385 ? 11.344 -22.25 -31.281 1 95.88 385 ASP A C 1
ATOM 2885 O O . ASP A 1 385 ? 11.562 -22.578 -32.469 1 95.88 385 ASP A O 1
ATOM 2889 N N . ARG A 1 386 ? 12.078 -21.5 -30.625 1 96.12 386 ARG A N 1
ATOM 2890 C CA . ARG A 1 386 ? 13.297 -20.938 -31.188 1 96.12 386 ARG A CA 1
ATOM 2891 C C . ARG A 1 386 ? 14.516 -21.781 -30.828 1 96.12 386 ARG A C 1
ATOM 2893 O O . ARG A 1 386 ? 14.609 -22.281 -29.703 1 96.12 386 ARG A O 1
ATOM 2900 N N . ALA A 1 387 ? 15.391 -21.844 -31.781 1 97.19 387 ALA A N 1
ATOM 2901 C CA . ALA A 1 387 ? 16.703 -22.406 -31.453 1 97.19 387 ALA A CA 1
ATOM 2902 C C . ALA A 1 387 ? 17.422 -21.516 -30.438 1 97.19 387 ALA A C 1
ATOM 2904 O O . ALA A 1 387 ? 17.328 -20.281 -30.5 1 97.19 387 ALA A O 1
ATOM 2905 N N . ILE A 1 388 ? 18.078 -22.156 -29.5 1 97.81 388 ILE A N 1
ATOM 2906 C CA . ILE A 1 388 ? 18.938 -21.422 -28.578 1 97.81 388 ILE A CA 1
ATOM 2907 C C . ILE A 1 388 ? 20.266 -21.078 -29.25 1 97.81 388 ILE A C 1
ATOM 2909 O O . ILE A 1 388 ? 21.078 -21.969 -29.516 1 97.81 388 ILE A O 1
ATOM 2913 N N . GLY A 1 389 ? 20.422 -19.844 -29.578 1 94.75 389 GLY A N 1
ATOM 2914 C CA . GLY A 1 389 ? 21.609 -19.406 -30.297 1 94.75 389 GLY A CA 1
ATOM 2915 C C . GLY A 1 389 ? 22.812 -19.234 -29.391 1 94.75 389 GLY A C 1
ATOM 2916 O O . GLY A 1 389 ? 22.688 -19.25 -28.156 1 94.75 389 GLY A O 1
ATOM 2917 N N . ARG A 1 390 ? 23.953 -19.062 -30.094 1 92.81 390 ARG A N 1
ATOM 2918 C CA . ARG A 1 390 ? 25.172 -18.734 -29.344 1 92.81 390 ARG A CA 1
ATOM 2919 C C . ARG A 1 390 ? 25.188 -17.266 -28.953 1 92.81 390 ARG A C 1
ATOM 2921 O O . ARG A 1 390 ? 24.719 -16.406 -29.703 1 92.81 390 ARG A O 1
ATOM 2928 N N . ASP A 1 391 ? 25.734 -16.938 -27.781 1 95 391 ASP A N 1
ATOM 2929 C CA . ASP A 1 391 ? 25.984 -15.586 -27.297 1 95 391 ASP A CA 1
ATOM 2930 C C . ASP A 1 391 ? 24.672 -14.797 -27.203 1 95 391 ASP A C 1
ATOM 2932 O O . ASP A 1 391 ? 24.578 -13.688 -27.734 1 95 391 ASP A O 1
ATOM 2936 N N . GLU A 1 392 ? 23.75 -15.391 -26.594 1 96.12 392 GLU A N 1
ATOM 2937 C CA . GLU A 1 392 ? 22.5 -14.711 -26.25 1 96.12 392 GLU A CA 1
ATOM 2938 C C . GLU A 1 392 ? 22.016 -15.102 -24.859 1 96.12 392 GLU A C 1
ATOM 2940 O O . GLU A 1 392 ? 22.625 -15.938 -24.203 1 96.12 392 GLU A O 1
ATOM 2945 N N . CYS A 1 393 ? 20.969 -14.477 -24.469 1 97.19 393 CYS A N 1
ATOM 2946 C CA . CYS A 1 393 ? 20.359 -14.734 -23.172 1 97.19 393 CYS A CA 1
ATOM 2947 C C . CYS A 1 393 ? 19.297 -15.828 -23.281 1 97.19 393 CYS A C 1
ATOM 2949 O O . CYS A 1 393 ? 18.531 -15.859 -24.234 1 97.19 393 CYS A O 1
ATOM 2951 N N . TYR A 1 394 ? 19.312 -16.719 -22.328 1 98.19 394 TYR A N 1
ATOM 2952 C CA . TYR A 1 394 ? 18.281 -17.75 -22.188 1 98.19 394 TYR A CA 1
ATOM 2953 C C . TYR A 1 394 ? 17.656 -17.688 -20.797 1 98.19 394 TYR A C 1
ATOM 2955 O O . TYR A 1 394 ? 18.359 -17.75 -19.781 1 98.19 394 TYR A O 1
ATOM 2963 N N . LEU A 1 395 ? 16.344 -17.531 -20.734 1 98.5 395 LEU A N 1
ATOM 2964 C CA . LEU A 1 395 ? 15.609 -17.453 -19.469 1 98.5 395 LEU A CA 1
ATOM 2965 C C . LEU A 1 395 ? 14.773 -18.703 -19.25 1 98.5 395 LEU A C 1
ATOM 2967 O O . LEU A 1 395 ? 14.016 -19.109 -20.141 1 98.5 395 LEU A O 1
ATOM 2971 N N . ILE A 1 396 ? 14.938 -19.359 -18.125 1 98.56 396 ILE A N 1
ATOM 2972 C CA . ILE A 1 396 ? 14.141 -20.516 -17.75 1 98.56 396 ILE A CA 1
ATOM 2973 C C . ILE A 1 396 ? 13.469 -20.281 -16.406 1 98.56 396 ILE A C 1
ATOM 2975 O O . ILE A 1 396 ? 14.141 -20.156 -15.383 1 98.56 396 ILE A O 1
ATOM 2979 N N . ASP A 1 397 ? 12.203 -20.094 -16.406 1 98.31 397 ASP A N 1
ATOM 2980 C CA . ASP A 1 397 ? 11.312 -20 -15.25 1 98.31 397 ASP A CA 1
ATOM 2981 C C . ASP A 1 397 ? 10.469 -21.25 -15.102 1 98.31 397 ASP A C 1
ATOM 2983 O O . ASP A 1 397 ? 9.664 -21.578 -15.977 1 98.31 397 ASP A O 1
ATOM 2987 N N . SER A 1 398 ? 10.68 -21.969 -14.023 1 98.06 398 SER A N 1
ATOM 2988 C CA . SER A 1 398 ? 10.055 -23.281 -13.883 1 98.06 398 SER A CA 1
ATOM 2989 C C . SER A 1 398 ? 9.953 -23.688 -12.414 1 98.06 398 SER A C 1
ATOM 2991 O O . SER A 1 398 ? 10.578 -23.062 -11.555 1 98.06 398 SER A O 1
ATOM 2993 N N . GLY A 1 399 ? 9.188 -24.656 -12.133 1 98.5 399 GLY A N 1
ATOM 2994 C CA . GLY A 1 399 ? 9.023 -25.234 -10.812 1 98.5 399 GLY A CA 1
ATOM 2995 C C . GLY A 1 399 ? 8.422 -26.625 -10.836 1 98.5 399 GLY A C 1
ATOM 2996 O O . GLY A 1 399 ? 8.094 -27.141 -11.898 1 98.5 399 GLY A O 1
ATOM 2997 N N . ALA A 1 400 ? 8.367 -27.234 -9.664 1 98.69 400 ALA A N 1
ATOM 2998 C CA . ALA A 1 400 ? 7.875 -28.609 -9.547 1 98.69 400 ALA A CA 1
ATOM 2999 C C . ALA A 1 400 ? 6.871 -28.734 -8.406 1 98.69 400 ALA A C 1
ATOM 3001 O O . ALA A 1 400 ? 6.977 -28.031 -7.398 1 98.69 400 ALA A O 1
ATOM 3002 N N . GLN A 1 401 ? 5.93 -29.594 -8.617 1 98.5 401 GLN A N 1
ATOM 3003 C CA . GLN A 1 401 ? 5.082 -30.094 -7.547 1 98.5 401 GLN A CA 1
ATOM 3004 C C . GLN A 1 401 ? 5.641 -31.391 -6.969 1 98.5 401 GLN A C 1
ATOM 3006 O O . GLN A 1 401 ? 5.73 -32.406 -7.672 1 98.5 401 GLN A O 1
ATOM 3011 N N . PHE A 1 402 ? 6.113 -31.312 -5.777 1 98.44 402 PHE A N 1
ATOM 3012 C CA . PHE A 1 402 ? 6.398 -32.5 -4.984 1 98.44 402 PHE A CA 1
ATOM 3013 C C . PHE A 1 402 ? 5.309 -32.719 -3.947 1 98.44 402 PHE A C 1
ATOM 3015 O O . PHE A 1 402 ? 4.652 -31.781 -3.506 1 98.44 402 PHE A O 1
ATOM 3022 N N . LEU A 1 403 ? 5.121 -33.938 -3.535 1 97.75 403 LEU A N 1
ATOM 3023 C CA . LEU A 1 403 ? 4.09 -34.281 -2.555 1 97.75 403 LEU A CA 1
ATOM 3024 C C . LEU A 1 403 ? 4.27 -33.438 -1.282 1 97.75 403 LEU A C 1
ATOM 3026 O O . LEU A 1 403 ? 3.297 -33.188 -0.574 1 97.75 403 LEU A O 1
ATOM 3030 N N . ASP A 1 404 ? 5.484 -33.031 -1.052 1 97.44 404 ASP A N 1
ATOM 3031 C CA . ASP A 1 404 ? 5.777 -32.375 0.215 1 97.44 404 ASP A CA 1
ATOM 3032 C C . ASP A 1 404 ? 6.078 -30.891 0.002 1 97.44 404 ASP A C 1
ATOM 3034 O O . ASP A 1 404 ? 6.516 -30.203 0.925 1 97.44 404 ASP A O 1
ATOM 3038 N N . GLY A 1 405 ? 5.91 -30.406 -1.218 1 97.81 405 GLY A N 1
ATOM 3039 C CA . GLY A 1 405 ? 6.141 -28.969 -1.401 1 97.81 405 GLY A CA 1
ATOM 3040 C C . GLY A 1 405 ? 6.082 -28.547 -2.854 1 97.81 405 GLY A C 1
ATOM 3041 O O . GLY A 1 405 ? 6.066 -29.391 -3.756 1 97.81 405 GLY A O 1
ATOM 3042 N N . THR A 1 406 ? 5.973 -27.266 -3.084 1 98.81 406 THR A N 1
ATOM 3043 C CA . THR A 1 406 ? 5.922 -26.609 -4.391 1 98.81 406 THR A CA 1
ATOM 3044 C C . THR A 1 406 ? 7.137 -25.703 -4.59 1 98.81 406 THR A C 1
ATOM 3046 O O . THR A 1 406 ? 7.52 -24.953 -3.688 1 98.81 406 THR A O 1
ATOM 3049 N N . THR A 1 407 ? 7.82 -25.797 -5.719 1 98.81 407 THR A N 1
ATOM 3050 C CA . THR A 1 407 ? 8.984 -24.953 -5.984 1 98.81 407 THR A CA 1
ATOM 3051 C C . THR A 1 407 ? 8.703 -23.984 -7.137 1 98.81 407 THR A C 1
ATOM 3053 O O . THR A 1 407 ? 7.73 -24.156 -7.871 1 98.81 407 THR A O 1
ATOM 3056 N N . ASP A 1 408 ? 9.391 -22.984 -7.262 1 98.81 408 ASP A N 1
ATOM 3057 C CA . ASP A 1 408 ? 9.359 -21.906 -8.25 1 98.81 408 ASP A CA 1
ATOM 3058 C C . ASP A 1 408 ? 10.703 -21.188 -8.328 1 98.81 408 ASP A C 1
ATOM 3060 O O . ASP A 1 408 ? 11.188 -20.656 -7.324 1 98.81 408 ASP A O 1
ATOM 3064 N N . VAL A 1 409 ? 11.359 -21.219 -9.508 1 98.81 409 VAL A N 1
ATOM 3065 C CA . VAL A 1 409 ? 12.703 -20.656 -9.633 1 98.81 409 VAL A CA 1
ATOM 3066 C C . VAL A 1 409 ? 12.914 -20.141 -11.055 1 98.81 409 VAL A C 1
ATOM 3068 O O . VAL A 1 409 ? 12.453 -20.75 -12.023 1 98.81 409 VAL A O 1
ATOM 3071 N N . THR A 1 410 ? 13.516 -19.031 -11.203 1 98.81 410 THR A N 1
ATOM 3072 C CA . THR A 1 410 ? 13.914 -18.5 -12.5 1 98.81 410 THR A CA 1
ATOM 3073 C C . THR A 1 410 ? 15.414 -18.219 -12.531 1 98.81 410 THR A C 1
ATOM 3075 O O . THR A 1 410 ? 15.969 -17.688 -11.57 1 98.81 410 THR A O 1
ATOM 3078 N N . ARG A 1 411 ? 16.109 -18.656 -13.57 1 98.81 411 ARG A N 1
ATOM 3079 C CA . ARG A 1 411 ? 17.484 -18.281 -13.859 1 98.81 411 ARG A CA 1
ATOM 3080 C C . ARG A 1 411 ? 17.609 -17.75 -15.281 1 98.81 411 ARG A C 1
ATOM 3082 O O . ARG A 1 411 ? 16.953 -18.25 -16.203 1 98.81 411 ARG A O 1
ATOM 3089 N N . THR A 1 412 ? 18.297 -16.734 -15.414 1 98.75 412 THR A N 1
ATOM 3090 C CA . THR A 1 412 ? 18.75 -16.234 -16.703 1 98.75 412 THR A CA 1
ATOM 3091 C C . THR A 1 412 ? 20.188 -16.656 -16.969 1 98.75 412 THR A C 1
ATOM 3093 O O . THR A 1 412 ? 21.078 -16.438 -16.141 1 98.75 412 THR A O 1
ATOM 3096 N N . LEU A 1 413 ? 20.438 -17.203 -18.156 1 98.5 413 LEU A N 1
ATOM 3097 C CA . LEU A 1 413 ? 21.719 -17.844 -18.469 1 98.5 413 LEU A CA 1
ATOM 3098 C C . LEU A 1 413 ? 22.328 -17.234 -19.734 1 98.5 413 LEU A C 1
ATOM 3100 O O . LEU A 1 413 ? 21.609 -16.703 -20.578 1 98.5 413 LEU A O 1
ATOM 3104 N N . TRP A 1 414 ? 23.641 -17.281 -19.828 1 97.75 414 TRP A N 1
ATOM 3105 C CA . TRP A 1 414 ? 24.391 -16.875 -21.016 1 97.75 414 TRP A CA 1
ATOM 3106 C C . TRP A 1 414 ? 24.797 -18.094 -21.844 1 97.75 414 TRP A C 1
ATOM 3108 O O . TRP A 1 414 ? 25.297 -19.094 -21.297 1 97.75 414 TRP A O 1
ATOM 3118 N N . THR A 1 415 ? 24.594 -18.125 -23.172 1 96.44 415 THR A N 1
ATOM 3119 C CA . THR A 1 415 ? 24.734 -19.312 -24 1 96.44 415 THR A CA 1
ATOM 3120 C C . THR A 1 415 ? 26.094 -19.328 -24.688 1 96.44 415 THR A C 1
ATOM 3122 O O . THR A 1 415 ? 26.422 -20.266 -25.422 1 96.44 415 THR A O 1
ATOM 3125 N N . GLY A 1 416 ? 26.844 -18.266 -24.641 1 89.19 416 GLY A N 1
ATOM 3126 C CA . GLY A 1 416 ? 28.031 -18.109 -25.469 1 89.19 416 GLY A CA 1
ATOM 3127 C C . GLY A 1 416 ? 29.281 -18.672 -24.828 1 89.19 416 GLY A C 1
ATOM 3128 O O . GLY A 1 416 ? 29.297 -18.984 -23.625 1 89.19 416 GLY A O 1
ATOM 3129 N N . PRO A 1 417 ? 30.156 -18.984 -25.797 1 89 417 PRO A N 1
ATOM 3130 C CA . PRO A 1 417 ? 31.531 -19.047 -25.266 1 89 417 PRO A CA 1
ATOM 3131 C C . PRO A 1 417 ? 32.156 -17.672 -25.109 1 89 417 PRO A C 1
ATOM 3133 O O . PRO A 1 417 ? 33.188 -17.531 -24.438 1 89 417 PRO A O 1
ATOM 3136 N N . GLY A 1 418 ? 31.484 -16.688 -25.828 1 90.94 418 GLY A N 1
ATOM 3137 C CA . GLY A 1 418 ? 32 -15.336 -25.75 1 90.94 418 GLY A CA 1
ATOM 3138 C C . GLY A 1 418 ? 31.594 -14.602 -24.484 1 90.94 418 GLY A C 1
ATOM 3139 O O . GLY A 1 418 ? 30.812 -15.109 -23.703 1 90.94 418 GLY A O 1
ATOM 3140 N N . GLU A 1 419 ? 32.125 -13.445 -24.438 1 94.5 419 GLU A N 1
ATOM 3141 C CA . GLU A 1 419 ? 31.797 -12.617 -23.297 1 94.5 419 GLU A CA 1
ATOM 3142 C C . GLU A 1 419 ? 30.422 -11.953 -23.469 1 94.5 419 GLU A C 1
ATOM 3144 O O . GLU A 1 419 ? 30.094 -11.492 -24.562 1 94.5 419 GLU A O 1
ATOM 3149 N N . ALA A 1 420 ? 29.625 -11.953 -22.422 1 96.69 420 ALA A N 1
ATOM 3150 C CA . ALA A 1 420 ? 28.328 -11.266 -22.484 1 96.69 420 ALA A CA 1
ATOM 3151 C C . ALA A 1 420 ? 28.516 -9.758 -22.609 1 96.69 420 ALA A C 1
ATOM 3153 O O . ALA A 1 420 ? 29.422 -9.188 -21.984 1 96.69 420 ALA A O 1
ATOM 3154 N N . PRO A 1 421 ? 27.703 -9.047 -23.359 1 96.81 421 PRO A N 1
ATOM 3155 C CA . PRO A 1 421 ? 27.797 -7.594 -23.5 1 96.81 421 PRO A CA 1
ATOM 3156 C C . PRO A 1 421 ? 27.703 -6.871 -22.156 1 96.81 421 PRO A C 1
ATOM 3158 O O . PRO A 1 421 ? 26.938 -7.281 -21.281 1 96.81 421 PRO A O 1
ATOM 3161 N N . ALA A 1 422 ? 28.438 -5.75 -22.062 1 97.25 422 ALA A N 1
ATOM 3162 C CA . ALA A 1 422 ? 28.516 -4.988 -20.828 1 97.25 422 ALA A CA 1
ATOM 3163 C C . ALA A 1 422 ? 27.141 -4.504 -20.375 1 97.25 422 ALA A C 1
ATOM 3165 O O . ALA A 1 422 ? 26.844 -4.504 -19.188 1 97.25 422 ALA A O 1
ATOM 3166 N N . GLU A 1 423 ? 26.328 -4.094 -21.281 1 97.12 423 GLU A N 1
ATOM 3167 C CA . GLU A 1 423 ? 25 -3.578 -20.984 1 97.12 423 GLU A CA 1
ATOM 3168 C C . GLU A 1 423 ? 24.109 -4.672 -20.391 1 97.12 423 GLU A C 1
ATOM 3170 O O . GLU A 1 423 ? 23.344 -4.422 -19.453 1 97.12 423 GLU A O 1
ATOM 3175 N N . LEU A 1 424 ? 24.219 -5.848 -20.953 1 97.69 424 LEU A N 1
ATOM 3176 C CA . LEU A 1 424 ? 23.453 -6.984 -20.438 1 97.69 424 LEU A CA 1
ATOM 3177 C C . LEU A 1 424 ? 23.906 -7.328 -19.016 1 97.69 424 LEU A C 1
ATOM 3179 O O . LEU A 1 424 ? 23.062 -7.578 -18.156 1 97.69 424 LEU A O 1
ATOM 3183 N N . ARG A 1 425 ? 25.188 -7.328 -18.797 1 98.44 425 ARG A N 1
ATOM 3184 C CA . ARG A 1 425 ? 25.719 -7.637 -17.484 1 98.44 425 ARG A CA 1
ATOM 3185 C C . ARG A 1 425 ? 25.297 -6.594 -16.453 1 98.44 425 ARG A C 1
ATOM 3187 O O . ARG A 1 425 ? 25 -6.926 -15.305 1 98.44 425 ARG A O 1
ATOM 3194 N N . GLU A 1 426 ? 25.281 -5.352 -16.859 1 98.44 426 GLU A N 1
ATOM 3195 C CA . GLU A 1 426 ? 24.812 -4.281 -15.977 1 98.44 426 GLU A CA 1
ATOM 3196 C C . GLU A 1 426 ? 23.359 -4.496 -15.578 1 98.44 426 GLU A C 1
ATOM 3198 O O . GLU A 1 426 ? 23.016 -4.391 -14.398 1 98.44 426 GLU A O 1
ATOM 3203 N N . ARG A 1 427 ? 22.547 -4.77 -16.531 1 98.5 427 ARG A N 1
ATOM 3204 C CA . ARG A 1 427 ? 21.109 -4.938 -16.281 1 98.5 427 ARG A CA 1
ATOM 3205 C C . ARG A 1 427 ? 20.844 -6.184 -15.445 1 98.5 427 ARG A C 1
ATOM 3207 O O . ARG A 1 427 ? 20.031 -6.156 -14.523 1 98.5 427 ARG A O 1
ATOM 3214 N N . TYR A 1 428 ? 21.609 -7.277 -15.766 1 98.81 428 TYR A N 1
ATOM 3215 C CA . TYR A 1 428 ? 21.5 -8.484 -14.945 1 98.81 428 TYR A CA 1
ATOM 3216 C C . TYR A 1 428 ? 21.859 -8.195 -13.5 1 98.81 428 TYR A C 1
ATOM 3218 O O . TYR A 1 428 ? 21.172 -8.625 -12.578 1 98.81 428 TYR A O 1
ATOM 3226 N N . THR A 1 429 ? 22.922 -7.461 -13.297 1 98.88 429 THR A N 1
ATOM 3227 C CA . THR A 1 429 ? 23.406 -7.176 -11.961 1 98.88 429 THR A CA 1
ATOM 3228 C C . THR A 1 429 ? 22.422 -6.293 -11.195 1 98.88 429 THR A C 1
ATOM 3230 O O . THR A 1 429 ? 22.25 -6.457 -9.984 1 98.88 429 THR A O 1
ATOM 3233 N N . ARG A 1 430 ? 21.766 -5.375 -11.82 1 98.69 430 ARG A N 1
ATOM 3234 C CA . ARG A 1 430 ? 20.766 -4.535 -11.164 1 98.69 430 ARG A CA 1
ATOM 3235 C C . ARG A 1 430 ? 19.562 -5.359 -10.727 1 98.69 430 ARG A C 1
ATOM 3237 O O . ARG A 1 430 ? 18.984 -5.113 -9.664 1 98.69 430 ARG A O 1
ATOM 3244 N N . VAL A 1 431 ? 19.141 -6.344 -11.578 1 98.88 431 VAL A N 1
ATOM 3245 C CA . VAL A 1 431 ? 18.062 -7.258 -11.188 1 98.88 431 VAL A CA 1
ATOM 3246 C C . VAL A 1 431 ? 18.5 -8.055 -9.961 1 98.88 431 VAL A C 1
ATOM 3248 O O . VAL A 1 431 ? 17.719 -8.203 -9.008 1 98.88 431 VAL A O 1
ATOM 3251 N N . LEU A 1 432 ? 19.719 -8.531 -9.984 1 98.94 4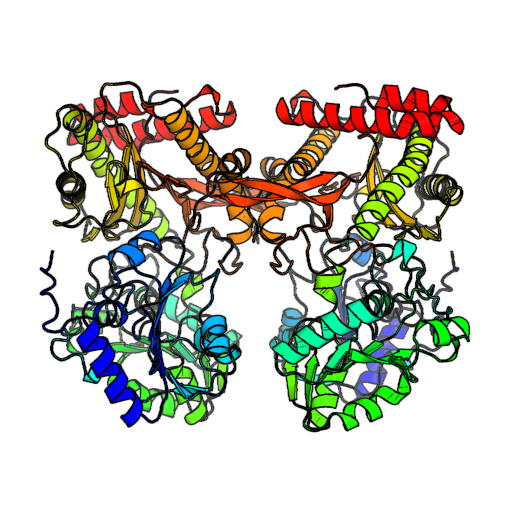32 LEU A N 1
ATOM 3252 C CA . LEU A 1 432 ? 20.25 -9.297 -8.867 1 98.94 432 LEU A CA 1
ATOM 3253 C C . LEU A 1 432 ? 20.281 -8.453 -7.594 1 98.94 432 LEU A C 1
ATOM 3255 O O . LEU A 1 432 ? 19.953 -8.945 -6.512 1 98.94 432 LEU A O 1
ATOM 3259 N N . ARG A 1 433 ? 20.719 -7.184 -7.734 1 98.81 433 ARG A N 1
ATOM 3260 C CA . ARG A 1 433 ? 20.734 -6.281 -6.59 1 98.81 433 ARG A CA 1
ATOM 3261 C C . ARG A 1 433 ? 19.344 -6.129 -5.992 1 98.81 433 ARG A C 1
ATOM 3263 O O . ARG A 1 433 ? 19.188 -6.082 -4.77 1 98.81 433 ARG A O 1
ATOM 3270 N N . GLY A 1 434 ? 18.328 -6.008 -6.852 1 98.81 434 GLY A N 1
ATOM 3271 C CA . GLY A 1 434 ? 16.969 -5.973 -6.363 1 98.81 434 GLY A CA 1
ATOM 3272 C C . GLY A 1 434 ? 16.562 -7.227 -5.613 1 98.81 434 GLY A C 1
ATOM 3273 O O . GLY A 1 434 ? 15.922 -7.148 -4.562 1 98.81 434 GLY A O 1
ATOM 3274 N N . HIS A 1 435 ? 16.938 -8.344 -6.172 1 98.88 435 HIS A N 1
ATOM 3275 C CA . HIS A 1 435 ? 16.688 -9.633 -5.535 1 98.88 435 HIS A CA 1
ATOM 3276 C C . HIS A 1 435 ? 17.328 -9.695 -4.152 1 98.88 435 HIS A C 1
ATOM 3278 O O . HIS A 1 435 ? 16.688 -10.102 -3.184 1 98.88 435 HIS A O 1
ATOM 3284 N N . ILE A 1 436 ? 18.594 -9.289 -4.051 1 98.81 436 ILE A N 1
ATOM 3285 C CA . ILE A 1 436 ? 19.344 -9.312 -2.801 1 98.81 436 ILE A CA 1
ATOM 3286 C C . ILE A 1 436 ? 18.688 -8.367 -1.791 1 98.81 436 ILE A C 1
ATOM 3288 O O . ILE A 1 436 ? 18.578 -8.695 -0.608 1 98.81 436 ILE A O 1
ATOM 3292 N N . ALA A 1 437 ? 18.266 -7.195 -2.242 1 98.5 437 ALA A N 1
ATOM 3293 C CA . ALA A 1 437 ? 17.656 -6.191 -1.365 1 98.5 437 ALA A CA 1
ATOM 3294 C C . ALA A 1 437 ? 16.453 -6.754 -0.627 1 98.5 437 ALA A C 1
ATOM 3296 O O . ALA A 1 437 ? 16.297 -6.535 0.576 1 98.5 437 ALA A O 1
ATOM 3297 N N . LEU A 1 438 ? 15.633 -7.457 -1.32 1 98.31 438 LEU A N 1
ATOM 3298 C CA . LEU A 1 438 ? 14.445 -8.039 -0.708 1 98.31 438 LEU A CA 1
ATOM 3299 C C . LEU A 1 438 ? 14.812 -9.242 0.16 1 98.31 438 LEU A C 1
ATOM 3301 O O . LEU A 1 438 ? 14.305 -9.383 1.276 1 98.31 438 LEU A O 1
ATOM 3305 N N . ALA A 1 439 ? 15.703 -10.094 -0.298 1 98.69 439 ALA A N 1
ATOM 3306 C CA . ALA A 1 439 ? 16.062 -11.328 0.387 1 98.69 439 ALA A CA 1
ATOM 3307 C C . ALA A 1 439 ? 16.719 -11.039 1.739 1 98.69 439 ALA A C 1
ATOM 3309 O O . ALA A 1 439 ? 16.594 -11.836 2.674 1 98.69 439 ALA A O 1
ATOM 3310 N N . THR A 1 440 ? 17.375 -9.891 1.855 1 98.44 440 THR A N 1
ATOM 3311 C CA . THR A 1 440 ? 18.156 -9.602 3.055 1 98.44 440 THR A CA 1
ATOM 3312 C C . THR A 1 440 ? 17.375 -8.68 3.994 1 98.44 440 THR A C 1
ATOM 3314 O O . THR A 1 440 ? 17.906 -8.242 5.02 1 98.44 440 THR A O 1
ATOM 3317 N N . LEU A 1 441 ? 16.219 -8.383 3.701 1 97.81 441 LEU A N 1
ATOM 3318 C CA . LEU A 1 441 ? 15.422 -7.41 4.449 1 97.81 441 LEU A CA 1
ATOM 3319 C C . LEU A 1 441 ? 15.039 -7.965 5.816 1 97.81 441 LEU A C 1
ATOM 3321 O O . LEU A 1 441 ? 14.68 -9.141 5.938 1 97.81 441 LEU A O 1
ATOM 3325 N N . SER A 1 442 ? 15.133 -7.215 6.867 1 97.62 442 SER A N 1
ATOM 3326 C CA . SER A 1 442 ? 14.508 -7.383 8.172 1 97.62 442 SER A CA 1
ATOM 3327 C C . SER A 1 442 ? 13.516 -6.266 8.461 1 97.62 442 SER A C 1
ATOM 3329 O O . SER A 1 442 ? 13.805 -5.09 8.219 1 97.62 442 SER A O 1
ATOM 3331 N N . PHE A 1 443 ? 12.375 -6.551 8.914 1 98 443 PHE A N 1
ATOM 3332 C CA . PHE A 1 443 ? 11.32 -5.551 9.07 1 98 443 PHE A CA 1
ATOM 3333 C C . PHE A 1 443 ? 10.398 -5.906 10.234 1 98 443 PHE A C 1
ATOM 3335 O O . PHE A 1 443 ? 10.305 -7.074 10.617 1 98 443 PHE A O 1
ATOM 3342 N N . PRO A 1 444 ? 9.758 -4.938 10.844 1 96.69 444 PRO A N 1
ATOM 3343 C CA . PRO A 1 444 ? 8.891 -5.219 11.992 1 96.69 444 PRO A CA 1
ATOM 3344 C C . PRO A 1 444 ? 7.598 -5.922 11.602 1 96.69 444 PRO A C 1
ATOM 3346 O O . PRO A 1 444 ? 7.105 -5.746 10.484 1 96.69 444 PRO A O 1
ATOM 3349 N N . LYS A 1 445 ? 7.082 -6.73 12.508 1 95.81 445 LYS A N 1
ATOM 3350 C CA . LYS A 1 445 ? 5.762 -7.332 12.328 1 95.81 445 LYS A CA 1
ATOM 3351 C C . LYS A 1 445 ? 4.719 -6.273 11.977 1 95.81 445 LYS A C 1
ATOM 3353 O O . LYS A 1 445 ? 4.781 -5.145 12.477 1 95.81 445 LYS A O 1
ATOM 3358 N N . GLY A 1 446 ? 3.828 -6.609 11.086 1 94.88 446 GLY A N 1
ATOM 3359 C CA . GLY A 1 446 ? 2.766 -5.691 10.703 1 94.88 446 GLY A CA 1
ATOM 3360 C C . GLY A 1 446 ? 2.947 -5.117 9.312 1 94.88 446 GLY A C 1
ATOM 3361 O O . GLY A 1 446 ? 2.01 -4.559 8.734 1 94.88 446 GLY A O 1
ATOM 3362 N N . VAL A 1 447 ? 4.148 -5.242 8.695 1 97.31 447 VAL A N 1
ATOM 3363 C CA . VAL A 1 447 ? 4.438 -4.754 7.352 1 97.31 447 VAL A CA 1
ATOM 3364 C C . VAL A 1 447 ? 3.84 -5.703 6.316 1 97.31 447 VAL A C 1
ATOM 3366 O O . VAL A 1 447 ? 3.834 -6.922 6.512 1 97.31 447 VAL A O 1
ATOM 3369 N N . ALA A 1 448 ? 3.295 -5.133 5.207 1 97.94 448 ALA A N 1
ATOM 3370 C CA . ALA A 1 448 ? 2.668 -5.918 4.148 1 97.94 448 ALA A CA 1
ATOM 3371 C C . ALA A 1 448 ? 3.514 -5.898 2.877 1 97.94 448 ALA A C 1
ATOM 3373 O O . ALA A 1 448 ? 4.48 -5.137 2.777 1 97.94 448 ALA A O 1
ATOM 3374 N N . GLY A 1 449 ? 3.135 -6.777 1.942 1 98.19 449 GLY A N 1
ATOM 3375 C CA . GLY A 1 449 ? 3.887 -6.988 0.715 1 98.19 449 GLY A CA 1
ATOM 3376 C C . GLY A 1 449 ? 4.016 -5.734 -0.13 1 98.19 449 GLY A C 1
ATOM 3377 O O . GLY A 1 449 ? 5.102 -5.406 -0.607 1 98.19 449 GLY A O 1
ATOM 3378 N N . PRO A 1 450 ? 2.91 -5 -0.393 1 97.81 450 PRO A N 1
ATOM 3379 C CA . PRO A 1 450 ? 2.988 -3.795 -1.22 1 97.81 450 PRO A CA 1
ATOM 3380 C C . PRO A 1 450 ? 3.955 -2.756 -0.657 1 97.81 450 PRO A C 1
ATOM 3382 O O . PRO A 1 450 ? 4.5 -1.942 -1.409 1 97.81 450 PRO A O 1
ATOM 3385 N N . HIS A 1 451 ? 4.25 -2.805 0.618 1 98.12 451 HIS A N 1
ATOM 3386 C CA . HIS A 1 451 ? 5.145 -1.857 1.271 1 98.12 451 HIS A CA 1
ATOM 3387 C C . HIS A 1 451 ? 6.602 -2.156 0.934 1 98.12 451 HIS A C 1
ATOM 3389 O O . HIS A 1 451 ? 7.48 -1.317 1.151 1 98.12 451 HIS A O 1
ATOM 3395 N N . LEU A 1 452 ? 6.844 -3.354 0.422 1 98.62 452 LEU A N 1
ATOM 3396 C CA . LEU A 1 452 ? 8.219 -3.818 0.3 1 98.62 452 LEU A CA 1
ATOM 3397 C C . LEU A 1 452 ? 8.617 -3.961 -1.165 1 98.62 452 LEU A C 1
ATOM 3399 O O . LEU A 1 452 ? 9.805 -4.098 -1.481 1 98.62 452 LEU A O 1
ATOM 3403 N N . ASP A 1 453 ? 7.637 -3.834 -2.104 1 98.5 453 ASP A N 1
ATOM 3404 C CA . ASP A 1 453 ? 7.84 -4.055 -3.533 1 98.5 453 ASP A CA 1
ATOM 3405 C C . ASP A 1 453 ? 8.93 -3.129 -4.078 1 98.5 453 ASP A C 1
ATOM 3407 O O . ASP A 1 453 ? 9.797 -3.566 -4.836 1 98.5 453 ASP A O 1
ATOM 3411 N N . ALA A 1 454 ? 8.906 -1.895 -3.654 1 98.44 454 ALA A N 1
ATOM 3412 C CA . ALA A 1 454 ? 9.789 -0.863 -4.188 1 98.44 454 ALA A CA 1
ATOM 3413 C C . ALA A 1 454 ? 11.242 -1.126 -3.789 1 98.44 454 ALA A C 1
ATOM 3415 O O . ALA A 1 454 ? 12.172 -0.681 -4.469 1 98.44 454 ALA A O 1
ATOM 3416 N N . ILE A 1 455 ? 11.516 -1.84 -2.715 1 98.44 455 ILE A N 1
ATOM 3417 C CA . ILE A 1 455 ? 12.859 -2.152 -2.258 1 98.44 455 ILE A CA 1
ATOM 3418 C C . ILE A 1 455 ? 13.586 -2.977 -3.318 1 98.44 455 ILE A C 1
ATOM 3420 O O . ILE A 1 455 ? 14.766 -2.736 -3.602 1 98.44 455 ILE A O 1
ATOM 3424 N N . ALA A 1 456 ? 12.836 -3.883 -3.939 1 98.5 456 ALA A N 1
ATOM 3425 C CA . ALA A 1 456 ? 13.414 -4.738 -4.973 1 98.5 456 ALA A CA 1
ATOM 3426 C C . ALA A 1 456 ? 13.562 -3.98 -6.289 1 98.5 456 ALA A C 1
ATOM 3428 O O . ALA A 1 456 ? 14.43 -4.309 -7.105 1 98.5 456 ALA A O 1
ATOM 3429 N N . ARG A 1 457 ? 12.812 -2.988 -6.508 1 98.44 457 ARG A N 1
ATOM 3430 C CA . ARG A 1 457 ? 12.773 -2.289 -7.789 1 98.44 457 ARG A CA 1
ATOM 3431 C C . ARG A 1 457 ? 13.82 -1.184 -7.84 1 98.44 457 ARG A C 1
ATOM 3433 O O . ARG A 1 457 ? 14.242 -0.771 -8.922 1 98.44 457 ARG A O 1
ATOM 3440 N N . ARG A 1 458 ? 14.266 -0.692 -6.676 1 98 458 ARG A N 1
ATOM 3441 C CA . ARG A 1 458 ? 15.047 0.531 -6.562 1 98 458 ARG A CA 1
ATOM 3442 C C . ARG A 1 458 ? 16.328 0.444 -7.402 1 98 458 ARG A C 1
ATOM 3444 O O . ARG A 1 458 ? 16.672 1.392 -8.109 1 98 458 ARG A O 1
ATOM 3451 N N . PRO A 1 459 ? 17.109 -0.671 -7.383 1 98 459 PRO A N 1
ATOM 3452 C CA . PRO A 1 459 ? 18.328 -0.72 -8.195 1 98 459 PRO A CA 1
ATOM 3453 C C . PRO A 1 459 ? 18.062 -0.517 -9.68 1 98 459 PRO A C 1
ATOM 3455 O O . PRO A 1 459 ? 18.891 0.059 -10.391 1 98 459 PRO A O 1
ATOM 3458 N N . LEU A 1 460 ? 16.906 -1.017 -10.18 1 98.38 460 LEU A N 1
ATOM 3459 C CA . LEU A 1 460 ? 16.531 -0.776 -11.562 1 98.38 460 LEU A CA 1
ATOM 3460 C C . LEU A 1 460 ? 16.016 0.651 -11.75 1 98.38 460 LEU A C 1
ATOM 3462 O O . LEU A 1 460 ? 16.344 1.308 -12.742 1 98.38 460 LEU A O 1
ATOM 3466 N N . TRP A 1 461 ? 15.219 1.138 -10.797 1 98.06 461 TRP A N 1
ATOM 3467 C CA . TRP A 1 461 ? 14.672 2.488 -10.867 1 98.06 461 TRP A CA 1
ATOM 3468 C C . TRP A 1 461 ? 15.781 3.523 -10.969 1 98.06 461 TRP A C 1
ATOM 3470 O O . TRP A 1 461 ? 15.664 4.504 -11.711 1 98.06 461 TRP A O 1
ATOM 3480 N N . ASP A 1 462 ? 16.875 3.289 -10.25 1 96.12 462 ASP A N 1
ATOM 3481 C CA . ASP A 1 462 ? 18 4.211 -10.266 1 96.12 462 ASP A CA 1
ATOM 3482 C C . ASP A 1 462 ? 18.562 4.383 -11.672 1 96.12 462 ASP A C 1
ATOM 3484 O O . ASP A 1 462 ? 19.25 5.367 -11.961 1 96.12 462 ASP A O 1
ATOM 3488 N N . ALA A 1 463 ? 18.234 3.447 -12.57 1 96.19 463 ALA A N 1
ATOM 3489 C CA . ALA A 1 463 ? 18.734 3.49 -13.945 1 96.19 463 ALA A CA 1
ATOM 3490 C C . ALA A 1 463 ? 17.594 3.729 -14.93 1 96.19 463 ALA A C 1
ATOM 3492 O O . ALA A 1 463 ? 17.75 3.512 -16.141 1 96.19 463 ALA A O 1
ATOM 3493 N N . GLY A 1 464 ? 16.406 4.094 -14.445 1 96.69 464 GLY A N 1
ATOM 3494 C CA . GLY A 1 464 ? 15.273 4.383 -15.305 1 96.69 464 GLY A CA 1
ATOM 3495 C C . GLY A 1 464 ? 14.633 3.135 -15.883 1 96.69 464 GLY A C 1
ATOM 3496 O O . GLY A 1 464 ? 14.07 3.172 -16.984 1 96.69 464 GLY A O 1
ATOM 3497 N N . MET A 1 465 ? 14.859 1.982 -15.227 1 97.62 465 MET A N 1
ATOM 3498 C CA . MET A 1 465 ? 14.312 0.707 -15.68 1 97.62 465 MET A CA 1
ATOM 3499 C C . MET A 1 465 ? 13.281 0.171 -14.695 1 97.62 465 MET A C 1
ATOM 3501 O O . MET A 1 465 ? 13.305 0.522 -13.516 1 97.62 465 MET A O 1
ATOM 3505 N N . ASP A 1 466 ? 12.328 -0.625 -15.148 1 96.25 466 ASP A N 1
ATOM 3506 C CA . ASP A 1 466 ? 11.273 -1.246 -14.359 1 96.25 466 ASP A CA 1
ATOM 3507 C C . ASP A 1 466 ? 10.789 -2.541 -15.008 1 96.25 466 ASP A C 1
ATOM 3509 O O . ASP A 1 466 ? 11.375 -3.006 -15.984 1 96.25 466 ASP A O 1
ATOM 3513 N N . TYR A 1 467 ? 9.914 -3.215 -14.438 1 95.5 467 TYR A N 1
ATOM 3514 C CA . TYR A 1 467 ? 9.305 -4.41 -15.008 1 95.5 467 TYR A CA 1
ATOM 3515 C C . TYR A 1 467 ? 7.809 -4.457 -14.703 1 95.5 467 TYR A C 1
ATOM 3517 O O . TYR A 1 467 ? 7.348 -3.85 -13.742 1 95.5 467 TYR A O 1
ATOM 3525 N N . ASP A 1 468 ? 7 -5.184 -15.445 1 90.81 468 ASP A N 1
ATOM 3526 C CA . ASP A 1 468 ? 5.547 -5.066 -15.445 1 90.81 468 ASP A CA 1
ATOM 3527 C C . ASP A 1 468 ? 4.895 -6.277 -14.781 1 90.81 468 ASP A C 1
ATOM 3529 O O . ASP A 1 468 ? 3.904 -6.812 -15.289 1 90.81 468 ASP A O 1
ATOM 3533 N N . HIS A 1 469 ? 5.441 -6.82 -13.812 1 93.5 469 HIS A N 1
ATOM 3534 C CA . HIS A 1 469 ? 4.836 -7.836 -12.961 1 93.5 469 HIS A CA 1
ATOM 3535 C C . HIS A 1 469 ? 5.172 -7.598 -11.492 1 93.5 469 HIS A C 1
ATOM 3537 O O . HIS A 1 469 ? 6.051 -6.793 -11.172 1 93.5 469 HIS A O 1
ATOM 3543 N N . GLY A 1 470 ? 4.375 -8.172 -10.648 1 95.88 470 GLY A N 1
ATOM 3544 C CA . GLY A 1 470 ? 4.746 -8.102 -9.242 1 95.88 470 GLY A CA 1
ATOM 3545 C C . GLY A 1 470 ? 6.098 -8.727 -8.945 1 95.88 470 GLY A C 1
ATOM 3546 O O . GLY A 1 470 ? 6.582 -9.555 -9.711 1 95.88 470 GLY A O 1
ATOM 3547 N N . THR A 1 471 ? 6.684 -8.344 -7.824 1 98.44 471 THR A N 1
ATOM 3548 C CA . THR A 1 471 ? 8 -8.852 -7.461 1 98.44 471 THR A CA 1
ATOM 3549 C C . THR A 1 471 ? 7.898 -10.258 -6.871 1 98.44 471 THR A C 1
ATOM 3551 O O . THR A 1 471 ? 8.891 -10.984 -6.816 1 98.44 471 THR A O 1
ATOM 3554 N N . GLY A 1 472 ? 6.727 -10.516 -6.395 1 98.25 472 GLY A N 1
ATOM 3555 C CA . GLY A 1 472 ? 6.578 -11.852 -5.824 1 98.25 472 GLY A CA 1
ATOM 3556 C C . GLY A 1 472 ? 5.156 -12.164 -5.406 1 98.25 472 GLY A C 1
ATOM 3557 O O . GLY A 1 472 ? 4.32 -11.266 -5.293 1 98.25 472 GLY A O 1
ATOM 3558 N N . HIS A 1 473 ? 4.867 -13.422 -5.156 1 97.81 473 HIS A N 1
ATOM 3559 C CA . HIS A 1 473 ? 3.572 -13.961 -4.742 1 97.81 473 HIS A CA 1
ATOM 3560 C C . HIS A 1 473 ? 3.738 -15.086 -3.729 1 97.81 473 HIS A C 1
ATOM 3562 O O . HIS A 1 473 ? 4.836 -15.625 -3.572 1 97.81 473 HIS A O 1
ATOM 3568 N N . GLY A 1 474 ? 2.629 -15.352 -3.039 1 98.44 474 GLY A N 1
ATOM 3569 C CA . GLY A 1 474 ? 2.652 -16.5 -2.148 1 98.44 474 GLY A CA 1
ATOM 3570 C C . GLY A 1 474 ? 2.713 -17.828 -2.887 1 98.44 474 GLY A C 1
ATOM 3571 O O . GLY A 1 474 ? 2.354 -17.906 -4.062 1 98.44 474 GLY A O 1
ATOM 3572 N N . VAL A 1 475 ? 3.186 -18.844 -2.188 1 98.75 475 VAL A N 1
ATOM 3573 C CA . VAL A 1 475 ? 3.32 -20.172 -2.768 1 98.75 475 VAL A CA 1
ATOM 3574 C C . VAL A 1 475 ? 2.66 -21.203 -1.853 1 98.75 475 VAL A C 1
ATOM 3576 O O . VAL A 1 475 ? 2.877 -21.188 -0.638 1 98.75 475 VAL A O 1
ATOM 3579 N N . GLY A 1 476 ? 1.879 -22.016 -2.424 1 98.19 476 GLY A N 1
ATOM 3580 C CA . GLY A 1 476 ? 1.204 -23.062 -1.674 1 98.19 476 GLY A CA 1
ATOM 3581 C C . GLY A 1 476 ? 2.084 -24.281 -1.41 1 98.19 476 GLY A C 1
ATOM 3582 O O . GLY A 1 476 ? 3.158 -24.406 -2.002 1 98.19 476 GLY A O 1
ATOM 3583 N N . SER A 1 477 ? 1.735 -25.078 -0.462 1 98.31 477 SER A N 1
ATOM 3584 C CA . SER A 1 477 ? 2.365 -26.375 -0.19 1 98.31 477 SER A CA 1
ATOM 3585 C C . SER A 1 477 ? 1.645 -27.5 -0.914 1 98.31 477 SER A C 1
ATOM 3587 O O . SER A 1 477 ? 0.566 -27.922 -0.494 1 98.31 477 SER A O 1
ATOM 3589 N N . PHE A 1 478 ? 2.273 -28.016 -1.975 1 98.31 478 PHE A N 1
ATOM 3590 C CA . PHE A 1 478 ? 1.61 -28.953 -2.863 1 98.31 478 PHE A CA 1
ATOM 3591 C C . PHE A 1 478 ? 0.206 -28.484 -3.213 1 98.31 478 PHE A C 1
ATOM 3593 O O . PHE A 1 478 ? -0.77 -29.203 -3.02 1 98.31 478 PHE A O 1
ATOM 3600 N N . LEU A 1 479 ? 0.094 -27.266 -3.537 1 97.75 479 LEU A N 1
ATOM 3601 C CA . LEU A 1 479 ? -1.027 -26.469 -4.027 1 97.75 479 LEU A CA 1
ATOM 3602 C C . LEU A 1 479 ? -0.566 -25.469 -5.086 1 97.75 479 LEU A C 1
ATOM 3604 O O . LEU A 1 479 ? 0.522 -25.609 -5.648 1 97.75 479 LEU A O 1
ATOM 3608 N N . SER A 1 480 ? -1.308 -24.469 -5.324 1 96.94 480 SER A N 1
ATOM 3609 C CA . SER A 1 480 ? -0.985 -23.547 -6.406 1 96.94 480 SER A CA 1
ATOM 3610 C C . SER A 1 480 ? 0.344 -22.844 -6.148 1 96.94 480 SER A C 1
ATOM 3612 O O . SER A 1 480 ? 0.643 -22.469 -5.016 1 96.94 480 SER A O 1
ATOM 3614 N N . VAL A 1 481 ? 1.134 -22.719 -7.215 1 97.75 481 VAL A N 1
ATOM 3615 C CA . VAL A 1 481 ? 2.395 -22 -7.148 1 97.75 481 VAL A CA 1
ATOM 3616 C C . VAL A 1 481 ? 2.123 -20.516 -6.871 1 97.75 481 VAL A C 1
ATOM 3618 O O . VAL A 1 481 ? 2.977 -19.812 -6.324 1 97.75 481 VAL A O 1
ATOM 3621 N N . HIS A 1 482 ? 0.994 -20.016 -7.238 1 96.38 482 HIS A N 1
ATOM 3622 C CA . HIS A 1 482 ? 0.521 -18.688 -6.879 1 96.38 482 HIS A CA 1
ATOM 3623 C C . HIS A 1 482 ? -0.564 -18.75 -5.809 1 96.38 482 HIS A C 1
ATOM 3625 O O . HIS A 1 482 ? -1.688 -19.172 -6.086 1 96.38 482 HIS A O 1
ATOM 3631 N N . GLU A 1 483 ? -0.234 -18.422 -4.676 1 96.31 483 GLU A N 1
ATOM 3632 C CA . GLU A 1 483 ? -1.167 -18.484 -3.555 1 96.31 483 GLU A CA 1
ATOM 3633 C C . GLU A 1 483 ? -1.267 -17.141 -2.844 1 96.31 483 GLU A C 1
ATOM 3635 O O . GLU A 1 483 ? -0.25 -16.562 -2.467 1 96.31 483 GLU A O 1
ATOM 3640 N N . GLY A 1 484 ? -2.385 -16.609 -2.738 1 94.88 484 GLY A N 1
ATOM 3641 C CA . GLY A 1 484 ? -2.607 -15.422 -1.929 1 94.88 484 GLY A CA 1
ATOM 3642 C C . GLY A 1 484 ? -2.762 -15.727 -0.451 1 94.88 484 GLY A C 1
ATOM 3643 O O . GLY A 1 484 ? -2.652 -16.875 -0.035 1 94.88 484 GLY A O 1
ATOM 3644 N N . PRO A 1 485 ? -2.969 -14.781 0.372 1 96.12 485 PRO A N 1
ATOM 3645 C CA . PRO A 1 485 ? -3.367 -13.43 -0.024 1 96.12 485 PRO A CA 1
ATOM 3646 C C . PRO A 1 485 ? -2.188 -12.461 -0.09 1 96.12 485 PRO A C 1
ATOM 3648 O O . PRO A 1 485 ? -2.361 -11.297 -0.451 1 96.12 485 PRO A O 1
ATOM 3651 N N . VAL A 1 486 ? -0.96 -12.867 0.214 1 97.31 486 VAL A N 1
ATOM 3652 C CA . VAL A 1 486 ? 0.175 -11.953 0.321 1 97.31 486 VAL A CA 1
ATOM 3653 C C . VAL A 1 486 ? 0.969 -11.961 -0.983 1 97.31 486 VAL A C 1
ATOM 3655 O O . VAL A 1 486 ? 1.116 -13.008 -1.621 1 97.31 486 VAL A O 1
ATOM 3658 N N . ALA A 1 487 ? 1.433 -10.828 -1.389 1 98.06 487 ALA A N 1
ATOM 3659 C CA . ALA A 1 487 ? 2.262 -10.68 -2.582 1 98.06 487 ALA A CA 1
ATOM 3660 C C . ALA A 1 487 ? 3.131 -9.43 -2.498 1 98.06 487 ALA A C 1
ATOM 3662 O O . ALA A 1 487 ? 2.729 -8.43 -1.908 1 98.06 487 ALA A O 1
ATOM 3663 N N . PHE A 1 488 ? 4.363 -9.539 -3.021 1 98.44 488 PHE A N 1
ATOM 3664 C CA . PHE A 1 488 ? 5.16 -8.344 -3.246 1 98.44 488 PHE A CA 1
ATOM 3665 C C . PHE A 1 488 ? 4.715 -7.625 -4.516 1 98.44 488 PHE A C 1
ATOM 3667 O O . PHE A 1 488 ? 5.328 -7.789 -5.574 1 98.44 488 PHE A O 1
ATOM 3674 N N . SER A 1 489 ? 3.719 -6.805 -4.391 1 97.06 489 SER A N 1
ATOM 3675 C CA . SER A 1 489 ? 3.178 -6.047 -5.516 1 97.06 489 SER A CA 1
ATOM 3676 C C . SER A 1 489 ? 2.451 -4.793 -5.043 1 97.06 489 SER A C 1
ATOM 3678 O O . SER A 1 489 ? 1.704 -4.836 -4.062 1 97.06 489 SER A O 1
ATOM 3680 N N . ARG A 1 490 ? 2.631 -3.727 -5.73 1 93.94 490 ARG A N 1
ATOM 3681 C CA . ARG A 1 490 ? 1.954 -2.484 -5.371 1 93.94 490 ARG A CA 1
ATOM 3682 C C . ARG A 1 490 ? 0.442 -2.625 -5.508 1 93.94 490 ARG A C 1
ATOM 3684 O O . ARG A 1 490 ? -0.315 -1.919 -4.84 1 93.94 490 ARG A O 1
ATOM 3691 N N . ALA A 1 491 ? 0.025 -3.572 -6.312 1 91.31 491 ALA A N 1
ATOM 3692 C CA . ALA A 1 491 ? -1.396 -3.746 -6.602 1 91.31 491 ALA A CA 1
ATOM 3693 C C . ALA A 1 491 ? -2.053 -4.676 -5.582 1 91.31 491 ALA A C 1
ATOM 3695 O O . ALA A 1 491 ? -3.279 -4.77 -5.52 1 91.31 491 ALA A O 1
ATOM 3696 N N . ALA A 1 492 ? -1.272 -5.328 -4.754 1 94.12 492 ALA A N 1
ATOM 3697 C CA . ALA A 1 492 ? -1.806 -6.305 -3.812 1 94.12 492 ALA A CA 1
ATOM 3698 C C . ALA A 1 492 ? -2.477 -5.617 -2.627 1 94.12 492 ALA A C 1
ATOM 3700 O O . ALA A 1 492 ? -2.176 -4.461 -2.322 1 94.12 492 ALA A O 1
ATOM 3701 N N . LYS A 1 493 ? -3.463 -6.32 -2.018 1 93.62 493 LYS A N 1
ATOM 3702 C CA . LYS A 1 493 ? -3.994 -5.879 -0.732 1 93.62 493 LYS A CA 1
ATOM 3703 C C . LYS A 1 493 ? -2.908 -5.883 0.341 1 93.62 493 LYS A C 1
ATOM 3705 O O . LYS A 1 493 ? -2.053 -6.77 0.361 1 93.62 493 LYS A O 1
ATOM 3710 N N . PRO A 1 494 ? -2.939 -4.91 1.208 1 95.88 494 PRO A N 1
ATOM 3711 C CA . PRO A 1 494 ? -1.906 -4.848 2.244 1 95.88 494 PRO A CA 1
ATOM 3712 C C . PRO A 1 494 ? -2.162 -5.82 3.393 1 95.88 494 PRO A C 1
ATOM 3714 O O . PRO A 1 494 ? -2.428 -5.395 4.52 1 95.88 494 PRO A O 1
ATOM 3717 N N . VAL A 1 495 ? -1.969 -7.031 3.156 1 96.44 495 VAL A N 1
ATOM 3718 C CA . VAL A 1 495 ? -2.051 -8.078 4.168 1 96.44 495 VAL A CA 1
ATOM 3719 C C . VAL A 1 495 ? -0.693 -8.25 4.848 1 96.44 495 VAL A C 1
ATOM 3721 O O . VAL A 1 495 ? 0.314 -8.5 4.184 1 96.44 495 VAL A O 1
ATOM 3724 N N . PRO A 1 496 ? -0.628 -8.102 6.172 1 96.94 496 PRO A N 1
ATOM 3725 C CA . PRO A 1 496 ? 0.659 -8.234 6.855 1 96.94 496 PRO A CA 1
ATOM 3726 C C . PRO A 1 496 ? 1.33 -9.578 6.59 1 96.94 496 PRO A C 1
ATOM 3728 O O . PRO A 1 496 ? 0.66 -10.617 6.566 1 96.94 496 PRO A O 1
ATOM 3731 N N . ILE A 1 497 ? 2.6 -9.531 6.336 1 98.38 497 ILE A N 1
ATOM 3732 C CA . ILE A 1 497 ? 3.408 -10.742 6.188 1 98.38 497 ILE A CA 1
ATOM 3733 C C . ILE A 1 497 ? 3.576 -11.422 7.547 1 98.38 497 ILE A C 1
ATOM 3735 O O . ILE A 1 497 ? 3.787 -10.75 8.562 1 98.38 497 ILE A O 1
ATOM 3739 N N . GLU A 1 498 ? 3.473 -12.719 7.609 1 98.19 498 GLU A N 1
ATOM 3740 C CA . GLU A 1 498 ? 3.572 -13.469 8.859 1 98.19 498 GLU A CA 1
ATOM 3741 C C . GLU A 1 498 ? 4.539 -14.641 8.727 1 98.19 498 GLU A C 1
ATOM 3743 O O . GLU A 1 498 ? 4.793 -15.117 7.621 1 98.19 498 GLU A O 1
ATOM 3748 N N . GLU A 1 499 ? 5.035 -15.062 9.891 1 98.25 499 GLU A N 1
ATOM 3749 C CA . GLU A 1 499 ? 5.926 -16.219 9.93 1 98.25 499 GLU A CA 1
ATOM 3750 C C . GLU A 1 499 ? 5.273 -17.438 9.281 1 98.25 499 GLU A C 1
ATOM 3752 O O . GLU A 1 499 ? 4.078 -17.672 9.453 1 98.25 499 GLU A O 1
ATOM 3757 N N . GLY A 1 500 ? 6.047 -18.172 8.508 1 98.69 500 GLY A N 1
ATOM 3758 C CA . GLY A 1 500 ? 5.57 -19.406 7.895 1 98.69 500 GLY A CA 1
ATOM 3759 C C . GLY A 1 500 ? 5.082 -19.203 6.473 1 98.69 500 GLY A C 1
ATOM 3760 O O . GLY A 1 500 ? 4.914 -20.188 5.734 1 98.69 500 GLY A O 1
ATOM 3761 N N . MET A 1 501 ? 4.871 -18.016 6.055 1 98.88 501 MET A N 1
ATOM 3762 C CA . MET A 1 501 ? 4.48 -17.75 4.672 1 98.88 501 MET A CA 1
ATOM 3763 C C . MET A 1 501 ? 5.66 -17.984 3.727 1 98.88 501 MET A C 1
ATOM 3765 O O . MET A 1 501 ? 6.812 -17.781 4.109 1 98.88 501 MET A O 1
ATOM 3769 N N . ILE A 1 502 ? 5.457 -18.469 2.57 1 98.94 502 ILE A N 1
ATOM 3770 C CA . ILE A 1 502 ? 6.453 -18.625 1.512 1 98.94 502 ILE A CA 1
ATOM 3771 C C . ILE A 1 502 ? 6.117 -17.688 0.354 1 98.94 502 ILE A C 1
ATOM 3773 O O . ILE A 1 502 ? 4.996 -17.703 -0.161 1 98.94 502 ILE A O 1
ATOM 3777 N N . LEU A 1 503 ? 7.035 -16.859 -0.01 1 98.81 503 LEU A N 1
ATOM 3778 C CA . LEU A 1 503 ? 6.836 -15.898 -1.098 1 98.81 503 LEU A CA 1
ATOM 3779 C C . LEU A 1 503 ? 7.961 -16 -2.121 1 98.81 503 LEU A C 1
ATOM 3781 O O . LEU A 1 503 ? 9.117 -16.234 -1.76 1 98.81 503 LEU A O 1
ATOM 3785 N N . SER A 1 504 ? 7.633 -15.789 -3.359 1 98.88 504 SER A N 1
ATOM 3786 C CA . SER A 1 504 ? 8.664 -15.656 -4.379 1 98.88 504 SER A CA 1
ATOM 3787 C C . SER A 1 504 ? 9.297 -14.273 -4.348 1 98.88 504 SER A C 1
ATOM 3789 O O . SER A 1 504 ? 8.664 -13.297 -3.932 1 98.88 504 SER A O 1
ATOM 3791 N N . ASP A 1 505 ? 10.516 -14.164 -4.59 1 98.88 505 ASP A N 1
ATOM 3792 C CA . ASP A 1 505 ? 11.297 -12.969 -4.902 1 98.88 505 ASP A CA 1
ATOM 3793 C C . ASP A 1 505 ? 11.828 -13.023 -6.332 1 98.88 505 ASP A C 1
ATOM 3795 O O . ASP A 1 505 ? 12.82 -13.695 -6.602 1 98.88 505 ASP A O 1
ATOM 3799 N N . GLU A 1 506 ? 11.18 -12.258 -7.262 1 98.75 506 GLU A N 1
ATOM 3800 C CA . GLU A 1 506 ? 11.477 -12.523 -8.664 1 98.75 506 GLU A CA 1
ATOM 3801 C C . GLU A 1 506 ? 11.508 -11.234 -9.477 1 98.75 506 GLU A C 1
ATOM 3803 O O . GLU A 1 506 ? 10.844 -11.125 -10.5 1 98.75 506 GLU A O 1
ATOM 3808 N N . PRO A 1 507 ? 12.336 -10.227 -9.039 1 98.69 507 PRO A N 1
ATOM 3809 C CA . PRO A 1 507 ? 12.492 -9.055 -9.906 1 98.69 507 PRO A CA 1
ATOM 3810 C C . PRO A 1 507 ? 12.984 -9.414 -11.305 1 98.69 507 PRO A C 1
ATOM 3812 O O . PRO A 1 507 ? 13.508 -10.516 -11.516 1 98.69 507 PRO A O 1
ATOM 3815 N N . GLY A 1 508 ? 12.734 -8.5 -12.297 1 98.19 508 GLY A N 1
ATOM 3816 C CA . GLY A 1 508 ? 13.141 -8.766 -13.672 1 98.19 508 GLY A CA 1
ATOM 3817 C C . GLY A 1 508 ? 13.367 -7.508 -14.484 1 98.19 508 GLY A C 1
ATOM 3818 O O . GLY A 1 508 ? 13.289 -6.398 -13.953 1 98.19 508 GLY A O 1
ATOM 3819 N N . PHE A 1 509 ? 13.82 -7.684 -15.664 1 97.94 509 PHE A N 1
ATOM 3820 C CA . PHE A 1 509 ? 13.945 -6.68 -16.703 1 97.94 509 PHE A CA 1
ATOM 3821 C C . PHE A 1 509 ? 13.727 -7.301 -18.078 1 97.94 509 PHE A C 1
ATOM 38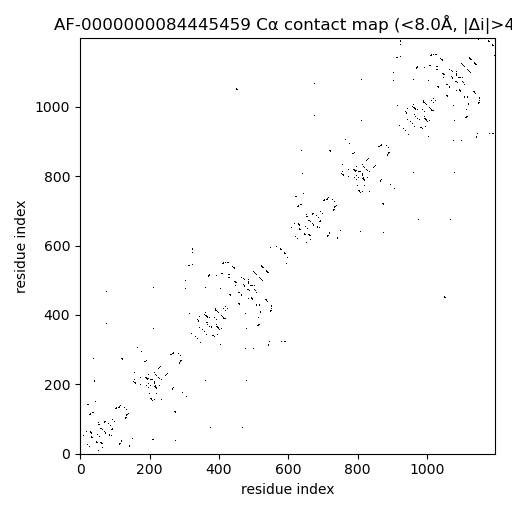23 O O . PHE A 1 509 ? 14.266 -8.375 -18.375 1 97.94 509 PHE A O 1
ATOM 3830 N N . TYR A 1 510 ? 12.953 -6.645 -18.906 1 95.88 510 TYR A N 1
ATOM 3831 C CA . TYR A 1 510 ? 12.617 -7.172 -20.219 1 95.88 510 TYR A CA 1
ATOM 3832 C C . TYR A 1 510 ? 12.805 -6.113 -21.297 1 95.88 510 TYR A C 1
ATOM 3834 O O . TYR A 1 510 ? 12.25 -5.016 -21.203 1 95.88 510 TYR A O 1
ATOM 3842 N N . LEU A 1 511 ? 13.633 -6.383 -22.203 1 94.56 511 LEU A N 1
ATOM 3843 C CA . LEU A 1 511 ? 13.859 -5.543 -23.375 1 94.56 511 LEU A CA 1
ATOM 3844 C C . LEU A 1 511 ? 13.195 -6.148 -24.609 1 94.56 511 LEU A C 1
ATOM 3846 O O . LEU A 1 511 ? 13.766 -7.043 -25.25 1 94.56 511 LEU A O 1
ATOM 3850 N N . PRO A 1 512 ? 12.047 -5.656 -24.984 1 90.38 512 PRO A N 1
ATOM 3851 C CA . PRO A 1 512 ? 11.305 -6.25 -26.094 1 90.38 512 PRO A CA 1
ATOM 3852 C C . PRO A 1 512 ? 12.164 -6.41 -27.344 1 90.38 512 PRO A C 1
ATOM 3854 O O . PRO A 1 512 ? 12.891 -5.484 -27.734 1 90.38 512 PRO A O 1
ATOM 3857 N N . GLY A 1 513 ? 12.062 -7.57 -27.969 1 91.5 513 GLY A N 1
ATOM 3858 C CA . GLY A 1 513 ? 12.773 -7.863 -29.203 1 91.5 513 GLY A CA 1
ATOM 3859 C C . GLY A 1 513 ? 14.211 -8.297 -28.969 1 91.5 513 GLY A C 1
ATOM 3860 O O . GLY A 1 513 ? 14.914 -8.664 -29.922 1 91.5 513 GLY A O 1
ATOM 3861 N N . ALA A 1 514 ? 14.641 -8.359 -27.703 1 94.81 514 ALA A N 1
ATOM 3862 C CA . ALA A 1 514 ? 16.047 -8.648 -27.469 1 94.81 514 ALA A CA 1
ATOM 3863 C C . ALA A 1 514 ? 16.219 -9.773 -26.438 1 94.81 514 ALA A C 1
ATOM 3865 O O . ALA A 1 514 ? 16.641 -10.875 -26.781 1 94.81 514 ALA A O 1
ATOM 3866 N N . TYR A 1 515 ? 15.875 -9.5 -25.109 1 96.81 515 TYR A N 1
ATOM 3867 C CA . TYR A 1 515 ? 16.047 -10.508 -24.078 1 96.81 515 TYR A CA 1
ATOM 3868 C C . TYR A 1 515 ? 15.273 -10.133 -22.812 1 96.81 515 TYR A C 1
ATOM 3870 O O . TYR A 1 515 ? 14.766 -9.016 -22.703 1 96.81 515 TYR A O 1
ATOM 3878 N N . GLY A 1 516 ? 15.086 -11.086 -21.984 1 97.12 516 GLY A N 1
ATOM 3879 C CA . GLY A 1 516 ? 14.539 -10.867 -20.656 1 97.12 516 GLY A CA 1
ATOM 3880 C C . GLY A 1 516 ? 15.422 -11.422 -19.547 1 97.12 516 GLY A C 1
ATOM 3881 O O . GLY A 1 516 ? 16.141 -12.398 -19.75 1 97.12 516 GLY A O 1
ATOM 3882 N N . ILE A 1 517 ? 15.422 -10.719 -18.438 1 98.69 517 ILE A N 1
ATOM 3883 C CA . ILE A 1 517 ? 16.125 -11.141 -17.234 1 98.69 517 ILE A CA 1
ATOM 3884 C C . ILE A 1 517 ? 15.148 -11.312 -16.078 1 98.69 517 ILE A C 1
ATOM 3886 O O . ILE A 1 517 ? 14.289 -10.461 -15.852 1 98.69 517 ILE A O 1
ATOM 3890 N N . ARG A 1 518 ? 15.156 -12.414 -15.406 1 98.69 518 ARG A N 1
ATOM 3891 C CA . ARG A 1 518 ? 14.453 -12.656 -14.148 1 98.69 518 ARG A CA 1
ATOM 3892 C C . ARG A 1 518 ? 15.258 -13.555 -13.227 1 98.69 518 ARG A C 1
ATOM 3894 O O . ARG A 1 518 ? 15.914 -14.5 -13.68 1 98.69 518 ARG A O 1
ATOM 3901 N N . ILE A 1 519 ? 15.398 -13.203 -12.055 1 98.88 519 ILE A N 1
ATOM 3902 C CA . ILE A 1 519 ? 16.047 -13.977 -11 1 98.88 519 ILE A CA 1
ATOM 3903 C C . ILE A 1 519 ? 15.047 -14.25 -9.875 1 98.88 519 ILE A C 1
ATOM 3905 O O . ILE A 1 519 ? 14.508 -13.32 -9.273 1 98.88 519 ILE A O 1
ATOM 3909 N N . GLU A 1 520 ? 14.789 -15.508 -9.617 1 98.81 520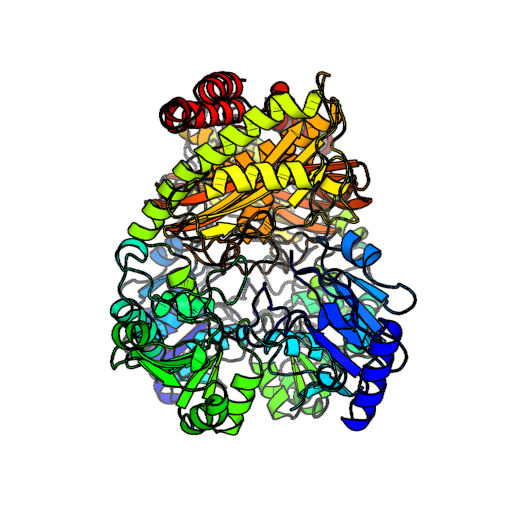 GLU A N 1
ATOM 3910 C CA . GLU A 1 520 ? 13.719 -15.82 -8.688 1 98.81 520 GLU A CA 1
ATOM 3911 C C . GLU A 1 520 ? 14.141 -16.906 -7.699 1 98.81 520 GLU A C 1
ATOM 3913 O O . GLU A 1 520 ? 14.688 -17.938 -8.102 1 98.81 520 GLU A O 1
ATOM 3918 N N . ASN A 1 521 ? 14 -16.656 -6.461 1 98.94 521 ASN A N 1
ATOM 3919 C CA . ASN A 1 521 ? 14.023 -17.641 -5.375 1 98.94 521 ASN A CA 1
ATOM 3920 C C . ASN A 1 521 ? 12.734 -17.594 -4.559 1 98.94 521 ASN A C 1
ATOM 3922 O O . ASN A 1 521 ? 12 -16.609 -4.602 1 98.94 521 ASN A O 1
ATOM 3926 N N . LEU A 1 522 ? 12.477 -18.688 -3.889 1 98.94 522 LEU A N 1
ATOM 3927 C CA . LEU A 1 522 ? 11.422 -18.688 -2.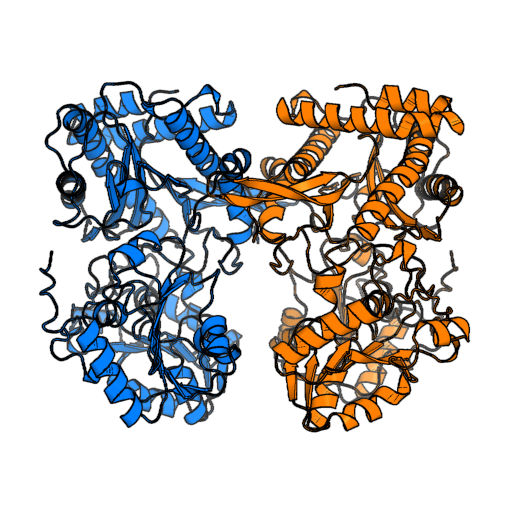877 1 98.94 522 LEU A CA 1
ATOM 3928 C C . LEU A 1 522 ? 12 -18.375 -1.497 1 98.94 522 LEU A C 1
ATOM 3930 O O . LEU A 1 522 ? 13.086 -18.844 -1.158 1 98.94 522 LEU A O 1
ATOM 3934 N N . LEU A 1 523 ? 11.258 -17.578 -0.786 1 98.94 523 LEU A N 1
ATOM 3935 C CA . LEU A 1 523 ? 11.641 -17.141 0.555 1 98.94 523 LEU A CA 1
ATOM 3936 C C . LEU A 1 523 ? 10.625 -17.625 1.589 1 98.94 523 LEU A C 1
ATOM 3938 O O . LEU A 1 523 ? 9.422 -17.5 1.39 1 98.94 523 LEU A O 1
ATOM 3942 N N . LEU A 1 524 ? 11.086 -18.203 2.672 1 98.94 524 LEU A N 1
ATOM 3943 C CA . LEU A 1 524 ? 10.273 -18.531 3.838 1 98.94 524 LEU A CA 1
ATOM 3944 C C . LEU A 1 524 ? 10.383 -17.438 4.902 1 98.94 524 LEU A C 1
ATOM 3946 O O . LEU A 1 524 ? 11.492 -17.094 5.324 1 98.94 524 LEU A O 1
ATOM 3950 N N . VAL A 1 525 ? 9.289 -16.875 5.355 1 98.88 525 VAL A N 1
ATOM 3951 C CA . VAL A 1 525 ? 9.289 -15.828 6.375 1 98.88 525 VAL A CA 1
ATOM 3952 C C . VAL A 1 525 ? 9.602 -16.438 7.738 1 98.88 525 VAL A C 1
ATOM 3954 O O . VAL A 1 525 ? 8.969 -17.422 8.156 1 98.88 525 VAL A O 1
ATOM 3957 N N . ARG A 1 526 ? 10.539 -15.898 8.367 1 98.38 526 ARG A N 1
ATOM 3958 C CA . ARG A 1 526 ? 10.953 -16.375 9.688 1 98.38 526 ARG A CA 1
ATOM 3959 C C . ARG A 1 526 ? 11.07 -15.211 10.672 1 98.38 526 ARG A C 1
ATOM 3961 O O . ARG A 1 526 ? 11.117 -14.047 10.258 1 98.38 526 ARG A O 1
ATOM 3968 N N . SER A 1 527 ? 11.086 -15.547 11.945 1 97.94 527 SER A N 1
ATOM 3969 C CA . SER A 1 527 ? 11.391 -14.539 12.961 1 97.94 527 SER A CA 1
ATOM 3970 C C . SER A 1 527 ? 12.82 -14.023 12.82 1 97.94 527 SER A C 1
ATOM 3972 O O . SER A 1 527 ? 13.742 -14.805 12.562 1 97.94 527 SER A O 1
ATOM 3974 N N . ALA A 1 528 ? 13 -12.766 12.898 1 96.69 528 ALA A N 1
ATOM 3975 C CA . ALA A 1 528 ? 14.32 -12.156 12.93 1 96.69 528 ALA A CA 1
ATOM 3976 C C . ALA A 1 528 ? 14.633 -11.594 14.312 1 96.69 528 ALA A C 1
ATOM 3978 O O . ALA A 1 528 ? 15.438 -10.672 14.445 1 96.69 528 ALA A O 1
ATOM 3979 N N . GLY A 1 529 ? 13.898 -12.141 15.266 1 95.94 529 GLY A N 1
ATOM 3980 C CA . GLY A 1 529 ? 14.109 -11.688 16.625 1 95.94 529 GLY A CA 1
ATOM 3981 C C . GLY A 1 529 ? 13.328 -10.43 16.969 1 95.94 529 GLY A C 1
ATOM 3982 O O . GLY A 1 529 ? 12.227 -10.219 16.453 1 95.94 529 GLY A O 1
ATOM 3983 N N . GLN A 1 530 ? 13.875 -9.719 18.031 1 93.19 530 GLN A N 1
ATOM 3984 C CA . GLN A 1 530 ? 13.234 -8.484 18.484 1 93.19 530 GLN A CA 1
ATOM 3985 C C . GLN A 1 530 ? 14.109 -7.27 18.188 1 93.19 530 GLN A C 1
ATOM 3987 O O . GLN A 1 530 ? 15.336 -7.34 18.297 1 93.19 530 GLN A O 1
ATOM 3992 N N . GLY A 1 531 ? 13.523 -6.227 17.719 1 89.62 531 GLY A N 1
ATOM 3993 C CA . GLY A 1 531 ? 14.258 -4.984 17.562 1 89.62 531 GLY A CA 1
ATOM 3994 C C . GLY A 1 531 ? 14.594 -4.316 18.875 1 89.62 531 GLY A C 1
ATOM 3995 O O . GLY A 1 531 ? 14.305 -4.855 19.953 1 89.62 531 GLY A O 1
ATOM 3996 N N . LEU A 1 532 ? 15.203 -3.191 18.766 1 87.69 532 LEU A N 1
ATOM 3997 C CA . LEU A 1 532 ? 15.648 -2.441 19.938 1 87.69 532 LEU A CA 1
ATOM 3998 C C . LEU A 1 532 ? 14.461 -2.049 20.797 1 87.69 532 LEU A C 1
ATOM 4000 O O . LEU A 1 532 ? 14.602 -1.914 22.016 1 87.69 532 LEU A O 1
ATOM 4004 N N . SER A 1 533 ? 13.312 -1.874 20.203 1 83.19 533 SER A N 1
ATOM 4005 C CA . SER A 1 533 ? 12.125 -1.479 20.938 1 83.19 533 SER A CA 1
ATOM 4006 C C . SER A 1 533 ? 11.422 -2.691 21.547 1 83.19 533 SER A C 1
ATOM 4008 O O . SER A 1 533 ? 10.43 -2.547 22.25 1 83.19 533 SER A O 1
ATOM 4010 N N . GLY A 1 534 ? 11.914 -3.846 21.234 1 88.88 534 GLY A N 1
ATOM 4011 C CA . GLY A 1 534 ? 11.289 -5.055 21.75 1 88.88 534 GLY A CA 1
ATOM 4012 C C . GLY A 1 534 ? 10.211 -5.602 20.828 1 88.88 534 GLY A C 1
ATOM 4013 O O . GLY A 1 534 ? 9.672 -6.684 21.062 1 88.88 534 GLY A O 1
ATOM 4014 N N . ARG A 1 535 ? 9.945 -4.953 19.844 1 90 535 ARG A N 1
ATOM 4015 C CA . ARG A 1 535 ? 8.938 -5.402 18.891 1 90 535 ARG A CA 1
ATOM 4016 C C . ARG A 1 535 ? 9.461 -6.57 18.062 1 90 535 ARG A C 1
ATOM 4018 O O . ARG A 1 535 ? 10.648 -6.625 17.734 1 90 535 ARG A O 1
ATOM 4025 N N . PRO A 1 536 ? 8.57 -7.523 17.734 1 96.06 536 PRO A N 1
ATOM 4026 C CA . PRO A 1 536 ? 9 -8.648 16.906 1 96.06 536 PRO A CA 1
ATOM 4027 C C . PRO A 1 536 ? 9.352 -8.227 15.477 1 96.06 536 PRO A C 1
ATOM 4029 O O . PRO A 1 536 ? 8.688 -7.371 14.898 1 96.06 536 PRO A O 1
ATOM 4032 N N . TRP A 1 537 ? 10.391 -8.859 14.984 1 97.69 537 TRP A N 1
ATOM 4033 C CA . TRP A 1 537 ? 10.859 -8.602 13.633 1 97.69 537 TRP A CA 1
ATOM 4034 C C . TRP A 1 537 ? 10.797 -9.867 12.781 1 97.69 537 TRP A C 1
ATOM 4036 O O . TRP A 1 537 ? 10.781 -10.984 13.32 1 97.69 537 TRP A O 1
ATOM 4046 N N . LEU A 1 538 ? 10.695 -9.656 11.484 1 98.56 538 LEU A N 1
ATOM 4047 C CA . LEU A 1 538 ? 10.648 -10.758 10.523 1 98.56 538 LEU A CA 1
ATOM 4048 C C . LEU A 1 538 ? 11.781 -10.633 9.508 1 98.56 538 LEU A C 1
ATOM 4050 O O . LEU A 1 538 ? 12.344 -9.555 9.328 1 98.56 538 LEU A O 1
ATOM 4054 N N . GLY A 1 539 ? 12.164 -11.703 8.922 1 98.38 539 GLY A N 1
ATOM 4055 C CA . GLY A 1 539 ? 13.117 -11.828 7.832 1 98.38 539 GLY A CA 1
ATOM 4056 C C . GLY A 1 539 ? 12.852 -13.031 6.949 1 98.38 539 GLY A C 1
ATOM 4057 O O . GLY A 1 539 ? 11.75 -13.594 6.961 1 98.38 539 GLY A O 1
ATOM 4058 N N . PHE A 1 540 ? 13.867 -13.406 6.137 1 98.62 540 PHE A N 1
ATOM 4059 C CA . PHE A 1 540 ? 13.617 -14.445 5.145 1 98.62 540 PHE A CA 1
ATOM 4060 C C . PHE A 1 540 ? 14.695 -15.523 5.195 1 98.62 540 PHE A C 1
ATOM 4062 O O . PHE A 1 540 ? 15.875 -15.211 5.395 1 98.62 540 PHE A O 1
ATOM 4069 N N . GLU A 1 541 ? 14.25 -16.672 5.051 1 98.56 541 GLU A N 1
ATOM 4070 C CA . GLU A 1 541 ? 15.086 -17.812 4.711 1 98.56 541 GLU A CA 1
ATOM 4071 C C . GLU A 1 541 ? 14.961 -18.172 3.232 1 98.56 541 GLU A C 1
ATOM 4073 O O . GLU A 1 541 ? 13.859 -18.422 2.744 1 98.56 541 GLU A O 1
ATOM 4078 N N . THR A 1 542 ? 16.094 -18.125 2.508 1 98.75 542 THR A N 1
ATOM 4079 C CA . THR A 1 542 ? 16.047 -18.516 1.104 1 98.75 542 THR A CA 1
ATOM 4080 C C . THR A 1 542 ? 15.906 -20.031 0.966 1 98.75 542 THR A C 1
ATOM 4082 O O . THR A 1 542 ? 16.781 -20.781 1.417 1 98.75 542 THR A O 1
ATOM 4085 N N . LEU A 1 543 ? 14.859 -20.453 0.322 1 98.94 543 LEU A N 1
ATOM 4086 C CA . LEU A 1 543 ? 14.602 -21.875 0.165 1 98.94 543 LEU A CA 1
ATOM 4087 C C . LEU A 1 543 ? 15.305 -22.422 -1.074 1 98.94 543 LEU A C 1
ATOM 4089 O O . LEU A 1 543 ? 15.836 -23.531 -1.051 1 98.94 543 LEU A O 1
ATOM 4093 N N . THR A 1 544 ? 15.273 -21.672 -2.148 1 98.88 544 THR A N 1
ATOM 4094 C CA . THR A 1 544 ? 15.805 -22.109 -3.438 1 98.88 544 THR A CA 1
ATOM 4095 C C . THR A 1 544 ? 17.312 -22.297 -3.369 1 98.88 544 THR A C 1
ATOM 4097 O O . THR A 1 544 ? 18.016 -21.484 -2.783 1 98.88 544 THR A O 1
ATOM 4100 N N . LEU A 1 545 ? 17.828 -23.344 -3.939 1 98.69 545 LEU A N 1
ATOM 4101 C CA . LEU A 1 545 ? 19.25 -23.641 -4.004 1 98.69 545 LEU A CA 1
ATOM 4102 C C . LEU A 1 545 ? 19.688 -23.859 -5.445 1 98.69 545 LEU A C 1
ATOM 4104 O O . LEU A 1 545 ? 19.75 -24.984 -5.922 1 98.69 545 LEU A O 1
ATOM 4108 N N . ALA A 1 546 ? 20.047 -22.844 -6.098 1 98.62 546 ALA A N 1
ATOM 4109 C CA . ALA A 1 546 ? 20.562 -22.859 -7.469 1 98.62 546 ALA A CA 1
ATOM 4110 C C . ALA A 1 546 ? 21.5 -21.688 -7.715 1 98.62 546 ALA A C 1
ATOM 4112 O O . ALA A 1 546 ? 21.203 -20.562 -7.32 1 98.62 546 ALA A O 1
ATOM 4113 N N . PRO A 1 547 ? 22.625 -21.922 -8.328 1 98.31 547 PRO A N 1
ATOM 4114 C CA . PRO A 1 547 ? 23.578 -20.812 -8.508 1 98.31 547 PRO A CA 1
ATOM 4115 C C . PRO A 1 547 ? 23.078 -19.75 -9.477 1 98.31 547 PRO A C 1
ATOM 4117 O O . PRO A 1 547 ? 22.219 -20.031 -10.312 1 98.31 547 PRO A O 1
ATOM 4120 N N . TYR A 1 548 ? 23.562 -18.516 -9.312 1 98.56 548 TYR A N 1
ATOM 4121 C CA . TYR A 1 548 ? 23.375 -17.438 -10.281 1 98.56 548 TYR A CA 1
ATOM 4122 C C . TYR A 1 548 ? 24.375 -17.531 -11.422 1 98.56 548 TYR A C 1
ATOM 4124 O O . TYR A 1 548 ? 25.422 -18.172 -11.289 1 98.56 548 TYR A O 1
ATOM 4132 N N . GLU A 1 549 ? 24.047 -16.984 -12.531 1 97.88 549 GLU A N 1
ATOM 4133 C CA . GLU A 1 549 ? 24.938 -17 -13.688 1 97.88 549 GLU A CA 1
ATOM 4134 C C . GLU A 1 549 ? 26.094 -16.031 -13.5 1 97.88 549 GLU A C 1
ATOM 4136 O O . GLU A 1 549 ? 25.984 -14.836 -13.797 1 97.88 549 GLU A O 1
ATOM 4141 N N . ARG A 1 550 ? 27.203 -16.531 -13.148 1 95.94 550 ARG A N 1
ATOM 4142 C CA . ARG A 1 550 ? 28.375 -15.742 -12.789 1 95.94 550 ARG A CA 1
ATOM 4143 C C . ARG A 1 550 ? 28.812 -14.859 -13.953 1 95.94 550 ARG A C 1
ATOM 4145 O O . ARG A 1 550 ? 29.234 -13.727 -13.75 1 95.94 550 ARG A O 1
ATOM 4152 N N . ARG A 1 551 ? 28.781 -15.305 -15.141 1 95.88 551 ARG A N 1
ATOM 4153 C CA . ARG A 1 551 ? 29.266 -14.617 -16.328 1 95.88 551 ARG A CA 1
ATOM 4154 C C . ARG A 1 551 ? 28.422 -13.375 -16.625 1 95.88 551 ARG A C 1
ATOM 4156 O O . ARG A 1 551 ? 28.844 -12.508 -17.406 1 95.88 551 ARG A O 1
ATOM 4163 N N . LEU A 1 552 ? 27.219 -13.328 -15.977 1 98.31 552 LEU A N 1
ATOM 4164 C CA . LEU A 1 552 ? 26.344 -12.18 -16.219 1 98.31 552 LEU A CA 1
ATOM 4165 C C . LEU A 1 552 ? 26.453 -11.172 -15.078 1 98.31 552 LEU A C 1
ATOM 4167 O O . LEU A 1 552 ? 25.891 -10.078 -15.156 1 98.31 552 LEU A O 1
ATOM 4171 N N . ILE A 1 553 ? 27.188 -11.469 -14.023 1 98.5 553 ILE A N 1
ATOM 4172 C CA . ILE A 1 553 ? 27.312 -10.578 -12.875 1 98.5 553 ILE A CA 1
ATOM 4173 C C . ILE A 1 553 ? 28.484 -9.625 -13.07 1 98.5 553 ILE A C 1
ATOM 4175 O O . ILE A 1 553 ? 29.578 -10.062 -13.43 1 98.5 553 ILE A O 1
ATOM 4179 N N . GLN A 1 554 ? 28.219 -8.398 -12.977 1 97.94 554 GLN A N 1
ATOM 4180 C CA . GLN A 1 554 ? 29.266 -7.398 -12.875 1 97.94 554 GLN A CA 1
ATOM 4181 C C . GLN A 1 554 ? 29.594 -7.082 -11.422 1 97.94 554 GLN A C 1
ATOM 4183 O O . GLN A 1 554 ? 29 -6.168 -10.836 1 97.94 554 GLN A O 1
ATOM 4188 N N . PRO A 1 555 ? 30.641 -7.688 -10.891 1 97 555 PRO A N 1
ATOM 4189 C CA . PRO A 1 555 ? 30.906 -7.562 -9.453 1 97 555 PRO A CA 1
ATOM 4190 C C . PRO A 1 555 ? 31.125 -6.113 -9.016 1 97 555 PRO A C 1
ATOM 4192 O O . PRO A 1 555 ? 30.766 -5.746 -7.895 1 97 555 PRO A O 1
ATOM 4195 N N . GLY A 1 556 ? 31.672 -5.293 -9.867 1 96.12 556 GLY A N 1
ATOM 4196 C CA . GLY A 1 556 ? 31.969 -3.904 -9.539 1 96.12 556 GLY A CA 1
ATOM 4197 C C . GLY A 1 556 ? 30.719 -3.086 -9.242 1 96.12 556 GLY A C 1
ATOM 4198 O O . GLY A 1 556 ? 30.812 -2.006 -8.648 1 96.12 556 GLY A O 1
ATOM 4199 N N . LEU A 1 557 ? 29.547 -3.59 -9.648 1 96.75 557 LEU A N 1
ATOM 4200 C CA . LEU A 1 557 ? 28.297 -2.881 -9.414 1 96.75 557 LEU A CA 1
ATOM 4201 C C . LEU A 1 557 ? 27.672 -3.293 -8.086 1 96.75 557 LEU A C 1
ATOM 4203 O O . LEU A 1 557 ? 26.75 -2.645 -7.602 1 96.75 557 LEU A O 1
ATOM 4207 N N . LEU A 1 558 ? 28.188 -4.332 -7.465 1 97.56 558 LEU A N 1
ATOM 4208 C CA . LEU A 1 558 ? 27.688 -4.785 -6.164 1 97.56 558 LEU A CA 1
ATOM 4209 C C . LEU A 1 558 ? 28.406 -4.062 -5.031 1 97.56 558 LEU A C 1
ATOM 4211 O O . LEU A 1 558 ? 29.609 -3.803 -5.117 1 97.56 558 LEU A O 1
ATOM 4215 N N . THR A 1 559 ? 27.719 -3.721 -3.984 1 94.38 559 THR A N 1
ATOM 4216 C CA . THR A 1 559 ? 28.375 -3.295 -2.754 1 94.38 559 THR A CA 1
ATOM 4217 C C . THR A 1 559 ? 29.109 -4.461 -2.105 1 94.38 559 THR A C 1
ATOM 4219 O O . THR A 1 559 ? 28.859 -5.621 -2.443 1 94.38 559 THR A O 1
ATOM 4222 N N . PRO A 1 560 ? 30 -4.188 -1.169 1 95 560 PRO A N 1
ATOM 4223 C CA . PRO A 1 560 ? 30.672 -5.285 -0.471 1 95 560 PRO A CA 1
ATOM 4224 C C . PRO A 1 560 ? 29.703 -6.23 0.226 1 95 560 PRO A C 1
ATOM 4226 O O . PRO A 1 560 ? 29.875 -7.449 0.179 1 95 560 PRO A O 1
ATOM 4229 N N . ALA A 1 561 ? 28.703 -5.707 0.8 1 95.5 561 ALA A N 1
ATOM 4230 C CA . ALA A 1 561 ? 27.719 -6.531 1.499 1 95.5 561 ALA A CA 1
ATOM 4231 C C . ALA A 1 561 ? 26.938 -7.402 0.519 1 95.5 561 ALA A C 1
ATOM 4233 O O . ALA A 1 561 ? 26.641 -8.562 0.813 1 95.5 561 ALA A O 1
ATOM 4234 N N . GLU A 1 562 ? 26.594 -6.855 -0.636 1 97.75 562 GLU A N 1
ATOM 4235 C CA . GLU A 1 562 ? 25.875 -7.609 -1.661 1 97.75 562 GLU A CA 1
ATOM 4236 C C . GLU A 1 562 ? 26.734 -8.742 -2.211 1 97.75 562 GLU A C 1
ATOM 4238 O O . GLU A 1 562 ? 26.266 -9.859 -2.396 1 97.75 562 GLU A O 1
ATOM 4243 N N . ARG A 1 563 ? 27.969 -8.43 -2.508 1 98.12 563 ARG A N 1
ATOM 4244 C CA . ARG A 1 563 ? 28.891 -9.445 -3.002 1 98.12 563 ARG A CA 1
ATOM 4245 C C . ARG A 1 563 ? 29.062 -10.578 -1.992 1 98.12 563 ARG A C 1
ATOM 4247 O O . ARG A 1 563 ? 29.062 -11.75 -2.363 1 98.12 563 ARG A O 1
ATOM 4254 N N . GLU A 1 564 ? 29.219 -10.188 -0.756 1 98.12 564 GLU A N 1
ATOM 4255 C CA . GLU A 1 564 ? 29.344 -11.188 0.301 1 98.12 564 GLU A CA 1
ATOM 4256 C C . GLU A 1 564 ? 28.094 -12.07 0.369 1 98.12 564 GLU A C 1
ATOM 4258 O O . GLU A 1 564 ? 28.203 -13.273 0.604 1 98.12 564 GLU A O 1
ATOM 4263 N N . TRP A 1 565 ? 26.969 -11.453 0.268 1 98.44 565 TRP A N 1
ATOM 4264 C CA . TRP A 1 565 ? 25.734 -12.219 0.309 1 98.44 565 TRP A CA 1
ATOM 4265 C C . TRP A 1 565 ? 25.688 -13.242 -0.82 1 98.44 565 TRP A C 1
ATOM 4267 O O . TRP A 1 565 ? 25.297 -14.398 -0.609 1 98.44 565 TRP A O 1
ATOM 4277 N N . VAL A 1 566 ? 26.062 -12.828 -2.068 1 98.69 566 VAL A N 1
ATOM 4278 C CA . VAL A 1 566 ? 26.078 -13.734 -3.213 1 98.69 566 VAL A CA 1
ATOM 4279 C C . VAL A 1 566 ? 27.047 -14.891 -2.943 1 98.69 566 VAL A C 1
ATOM 4281 O O . VAL A 1 566 ? 26.703 -16.047 -3.178 1 98.69 566 VAL A O 1
ATOM 4284 N N . ASP A 1 567 ? 28.234 -14.562 -2.443 1 98.56 567 ASP A N 1
ATOM 4285 C CA . ASP A 1 567 ? 29.25 -15.578 -2.186 1 98.56 567 ASP A CA 1
ATOM 4286 C C . ASP A 1 567 ? 28.781 -16.578 -1.132 1 98.56 567 ASP A C 1
ATOM 4288 O O . ASP A 1 567 ? 28.984 -17.781 -1.274 1 98.56 567 ASP A O 1
ATOM 4292 N N . VAL A 1 568 ? 28.172 -16.047 -0.104 1 98.56 568 VAL A N 1
ATOM 4293 C CA . VAL A 1 568 ? 27.672 -16.906 0.973 1 98.56 568 VAL A CA 1
ATOM 4294 C C . VAL A 1 568 ? 26.562 -17.812 0.45 1 98.56 568 VAL A C 1
ATOM 4296 O O . VAL A 1 568 ? 26.516 -19 0.763 1 98.56 568 VAL A O 1
ATOM 4299 N N . TYR A 1 569 ? 25.656 -17.25 -0.266 1 98.56 569 TYR A N 1
ATOM 4300 C CA . TYR A 1 569 ? 24.562 -18.031 -0.846 1 98.56 569 TYR A CA 1
ATOM 4301 C C . TYR A 1 569 ? 25.109 -19.125 -1.757 1 98.56 569 TYR A C 1
ATOM 4303 O O . TYR A 1 569 ? 24.672 -20.281 -1.666 1 98.56 569 TYR A O 1
ATOM 4311 N N . GLN A 1 570 ? 25.984 -18.797 -2.678 1 98.38 570 GLN A N 1
ATOM 4312 C CA . GLN A 1 570 ? 26.531 -19.766 -3.615 1 98.38 570 GLN A CA 1
ATOM 4313 C C . GLN A 1 570 ? 27.344 -20.844 -2.887 1 98.38 570 GLN A C 1
ATOM 4315 O O . GLN A 1 570 ? 27.297 -22.016 -3.262 1 98.38 570 GLN A O 1
ATOM 4320 N N . ALA A 1 571 ? 28.016 -20.438 -1.87 1 98.44 571 ALA A N 1
ATOM 4321 C CA . ALA A 1 571 ? 28.719 -21.422 -1.043 1 98.44 571 ALA A CA 1
ATOM 4322 C C . ALA A 1 571 ? 27.734 -22.406 -0.418 1 98.44 571 ALA A C 1
ATOM 4324 O O . ALA A 1 571 ? 28.016 -23.594 -0.32 1 98.44 571 ALA A O 1
ATOM 4325 N N . ARG A 1 572 ? 26.656 -21.906 0.053 1 98.62 572 ARG A N 1
ATOM 4326 C CA . ARG A 1 572 ? 25.609 -22.75 0.613 1 98.62 572 ARG A CA 1
ATOM 4327 C C . ARG A 1 572 ? 25.078 -23.734 -0.436 1 98.62 572 ARG A C 1
ATOM 4329 O O . ARG A 1 572 ? 24.859 -24.906 -0.147 1 98.62 572 ARG A O 1
ATOM 4336 N N . VAL A 1 573 ? 24.828 -23.219 -1.653 1 98.69 573 VAL A N 1
ATOM 4337 C CA . VAL A 1 573 ? 24.359 -24.062 -2.744 1 98.69 573 VAL A CA 1
ATOM 4338 C C . VAL A 1 573 ? 25.344 -25.203 -2.967 1 98.69 573 VAL A C 1
ATOM 4340 O O . VAL A 1 573 ? 24.938 -26.375 -3.023 1 98.69 573 VAL A O 1
ATOM 4343 N N . ALA A 1 574 ? 26.594 -24.875 -3.096 1 98.38 574 ALA A N 1
ATOM 4344 C CA . ALA A 1 574 ? 27.609 -25.891 -3.309 1 98.38 574 ALA A CA 1
ATOM 4345 C C . ALA A 1 574 ? 27.641 -26.891 -2.154 1 98.38 574 ALA A C 1
ATOM 4347 O O . ALA A 1 574 ? 27.688 -28.109 -2.375 1 98.38 574 ALA A O 1
ATOM 4348 N N . SER A 1 575 ? 27.625 -26.406 -0.967 1 98.25 575 SER A N 1
ATOM 4349 C CA . SER A 1 575 ? 27.781 -27.234 0.217 1 98.25 575 SER A CA 1
ATOM 4350 C C . SER A 1 575 ? 26.562 -28.156 0.401 1 98.25 575 SER A C 1
ATOM 4352 O O . SER A 1 575 ? 26.719 -29.312 0.792 1 98.25 575 SER A O 1
ATOM 4354 N N . GLU A 1 576 ? 25.375 -27.688 0.114 1 98.25 576 GLU A N 1
ATOM 4355 C CA . GLU A 1 576 ? 24.156 -28.438 0.416 1 98.25 576 GLU A CA 1
ATOM 4356 C C . GLU A 1 576 ? 23.766 -29.344 -0.747 1 98.25 576 GLU A C 1
ATOM 4358 O O . GLU A 1 576 ? 23.156 -30.391 -0.542 1 98.25 576 GLU A O 1
ATOM 4363 N N . VAL A 1 577 ? 24.141 -28.969 -1.998 1 98.38 577 VAL A N 1
ATOM 4364 C CA . VAL A 1 577 ? 23.625 -29.672 -3.164 1 98.38 577 VAL A CA 1
ATOM 4365 C C . VAL A 1 577 ? 24.672 -30.641 -3.697 1 98.38 577 VAL A C 1
ATOM 4367 O O . VAL A 1 577 ? 24.344 -31.719 -4.188 1 98.38 577 VAL A O 1
ATOM 4370 N N . ALA A 1 578 ? 25.953 -30.312 -3.652 1 97.56 578 ALA A N 1
ATOM 4371 C CA . ALA A 1 578 ? 27.031 -31.031 -4.328 1 97.56 578 ALA A CA 1
ATOM 4372 C C . ALA A 1 578 ? 27.109 -32.469 -3.836 1 97.56 578 ALA A C 1
ATOM 4374 O O . ALA A 1 578 ? 27.344 -33.406 -4.625 1 97.56 578 ALA A O 1
ATOM 4375 N N . PRO A 1 579 ? 26.984 -32.75 -2.5 1 97.19 579 PRO A N 1
ATOM 4376 C CA . PRO A 1 579 ? 27.094 -34.156 -2.039 1 97.19 579 PRO A CA 1
ATOM 4377 C C . PRO A 1 579 ? 26.047 -35.062 -2.672 1 97.19 579 PRO A C 1
ATOM 4379 O O . PRO A 1 579 ? 26.391 -36.125 -3.193 1 97.19 579 PRO A O 1
ATOM 4382 N N . ALA A 1 580 ? 24.781 -34.656 -2.662 1 96.62 580 ALA A N 1
ATOM 4383 C CA . ALA A 1 580 ? 23.734 -35.438 -3.277 1 96.62 580 ALA A CA 1
ATOM 4384 C C . ALA A 1 580 ? 23.922 -35.531 -4.789 1 96.62 580 ALA A C 1
ATOM 4386 O O . ALA A 1 580 ? 23.656 -36.562 -5.398 1 96.62 580 ALA A O 1
ATOM 4387 N N . LEU A 1 581 ? 24.359 -34.469 -5.375 1 97.5 581 LEU A N 1
ATOM 4388 C CA . LEU A 1 581 ? 24.609 -34.406 -6.809 1 97.5 581 LEU A CA 1
ATOM 4389 C C . LEU A 1 581 ? 25.734 -35.344 -7.207 1 97.5 581 LEU A C 1
ATOM 4391 O O . LEU A 1 581 ? 25.672 -36 -8.266 1 97.5 581 LEU A O 1
ATOM 4395 N N . ALA A 1 582 ? 26.75 -35.469 -6.438 1 97.19 582 ALA A N 1
ATOM 4396 C CA . ALA A 1 582 ? 27.922 -36.312 -6.723 1 97.19 582 ALA A CA 1
ATOM 4397 C C . ALA A 1 582 ? 27.531 -37.781 -6.816 1 97.19 582 ALA A C 1
ATOM 4399 O O . ALA A 1 582 ? 28.141 -38.562 -7.551 1 97.19 582 ALA A O 1
ATOM 4400 N N . GLU A 1 583 ? 26.484 -38.188 -6.141 1 96.38 583 GLU A N 1
ATOM 4401 C CA . GLU A 1 583 ? 26.016 -39.562 -6.145 1 96.38 583 GLU A CA 1
ATOM 4402 C C . GLU A 1 583 ? 25.406 -39.938 -7.492 1 96.38 583 GLU A C 1
ATOM 4404 O O . GLU A 1 583 ? 25.5 -41.094 -7.918 1 96.38 583 GLU A O 1
ATOM 4409 N N . VAL A 1 584 ? 24.828 -39 -8.18 1 95.12 584 VAL A N 1
ATOM 4410 C CA . VAL A 1 584 ? 24.094 -39.344 -9.383 1 95.12 584 VAL A CA 1
ATOM 4411 C C . VAL A 1 584 ? 24.781 -38.75 -10.609 1 95.12 584 VAL A C 1
ATOM 4413 O O . VAL A 1 584 ? 24.594 -39.219 -11.734 1 95.12 584 VAL A O 1
ATOM 4416 N N . ALA A 1 585 ? 25.547 -37.719 -10.367 1 97.06 585 ALA A N 1
ATOM 4417 C CA . ALA A 1 585 ? 26.234 -37.031 -11.453 1 97.06 585 ALA A CA 1
ATOM 4418 C C . ALA A 1 585 ? 27.516 -36.344 -10.961 1 97.06 585 ALA A C 1
ATOM 4420 O O . ALA A 1 585 ? 27.547 -35.125 -10.82 1 97.06 585 ALA A O 1
ATOM 4421 N N . PRO A 1 586 ? 28.578 -37.031 -10.812 1 97.44 586 PRO A N 1
ATOM 4422 C CA . PRO A 1 586 ? 29.797 -36.5 -10.227 1 97.44 586 PRO A CA 1
ATOM 4423 C C . PRO A 1 586 ? 30.359 -35.344 -11.016 1 97.44 586 PRO A C 1
ATOM 4425 O O . PRO A 1 586 ? 30.891 -34.375 -10.43 1 97.44 586 PRO A O 1
ATOM 4428 N N . GLU A 1 587 ? 30.281 -35.406 -12.289 1 97.81 587 GLU A N 1
ATOM 4429 C CA . GLU A 1 587 ? 30.797 -34.312 -13.117 1 97.81 587 GLU A CA 1
ATOM 4430 C C . GLU A 1 587 ? 30 -33.031 -12.883 1 97.81 587 GLU A C 1
ATOM 4432 O O . GLU A 1 587 ? 30.578 -31.922 -12.859 1 97.81 587 GLU A O 1
ATOM 4437 N N . ALA A 1 588 ? 28.719 -33.188 -12.758 1 98.06 588 ALA A N 1
ATOM 4438 C CA . ALA A 1 588 ? 27.859 -32.031 -12.477 1 98.06 588 ALA A CA 1
ATOM 4439 C C . ALA A 1 588 ? 28.188 -31.438 -11.109 1 98.06 588 ALA A C 1
ATOM 4441 O O . ALA A 1 588 ? 28.109 -30.219 -10.922 1 98.06 588 ALA A O 1
ATOM 4442 N N . ALA A 1 589 ? 28.531 -32.281 -10.164 1 98.38 589 ALA A N 1
ATOM 4443 C CA . ALA A 1 589 ? 28.906 -31.812 -8.836 1 98.38 589 ALA A CA 1
ATOM 4444 C C . ALA A 1 589 ? 30.172 -30.953 -8.891 1 98.38 589 ALA A C 1
ATOM 4446 O O . ALA A 1 589 ? 30.266 -29.922 -8.211 1 98.38 589 ALA A O 1
ATOM 4447 N N . ALA A 1 590 ? 31.156 -31.438 -9.664 1 97.88 590 ALA A N 1
ATOM 4448 C CA . ALA A 1 590 ? 32.375 -30.656 -9.836 1 97.88 590 ALA A CA 1
ATOM 4449 C C . ALA A 1 590 ? 32.094 -29.328 -10.508 1 97.88 590 ALA A C 1
ATOM 4451 O O . ALA A 1 590 ? 32.656 -28.297 -10.109 1 97.88 590 ALA A O 1
ATOM 4452 N N . TRP A 1 591 ? 31.312 -29.406 -11.484 1 97.88 591 TRP A N 1
ATOM 4453 C CA . TRP A 1 591 ? 30.922 -28.188 -12.188 1 97.88 591 TRP A CA 1
ATOM 4454 C C . TRP A 1 591 ? 30.234 -27.203 -11.234 1 97.88 591 TRP A C 1
ATOM 4456 O O . TRP A 1 591 ? 30.5 -26 -11.273 1 97.88 591 TRP A O 1
ATOM 4466 N N . LEU A 1 592 ? 29.297 -27.703 -10.398 1 98.5 592 LEU A N 1
ATOM 4467 C CA . LEU A 1 592 ? 28.547 -26.859 -9.477 1 98.5 592 LEU A CA 1
ATOM 4468 C C . LEU A 1 592 ? 29.469 -26.109 -8.531 1 98.5 592 LEU A C 1
ATOM 4470 O O . LEU A 1 592 ? 29.266 -24.922 -8.25 1 98.5 592 LEU A O 1
ATOM 4474 N N . ARG A 1 593 ? 30.5 -26.812 -8.008 1 97.88 593 ARG A N 1
ATOM 4475 C CA . ARG A 1 593 ? 31.453 -26.172 -7.102 1 97.88 593 ARG A CA 1
ATOM 4476 C C . ARG A 1 593 ? 32.188 -25.031 -7.793 1 97.88 593 ARG A C 1
ATOM 4478 O O . ARG A 1 593 ? 32.438 -24 -7.184 1 97.88 593 ARG A O 1
ATOM 4485 N N . ALA A 1 594 ? 32.5 -25.219 -9.016 1 97.38 594 ALA A N 1
ATOM 4486 C CA . ALA A 1 594 ? 33.188 -24.172 -9.789 1 97.38 594 ALA A CA 1
ATOM 4487 C C . ALA A 1 594 ? 32.219 -23 -10.055 1 97.38 594 ALA A C 1
ATOM 4489 O O . ALA A 1 594 ? 32.625 -21.844 -9.969 1 97.38 594 ALA A O 1
ATOM 4490 N N . ALA A 1 595 ? 30.984 -23.359 -10.406 1 97.19 595 ALA A N 1
ATOM 4491 C CA . ALA A 1 595 ? 29.984 -22.344 -10.703 1 97.19 595 ALA A CA 1
ATOM 4492 C C . ALA A 1 595 ? 29.656 -21.516 -9.469 1 97.19 595 ALA A C 1
ATOM 4494 O O . ALA A 1 595 ? 29.266 -20.344 -9.586 1 97.19 595 ALA A O 1
ATOM 4495 N N . CYS A 1 596 ? 29.859 -22.078 -8.273 1 98.12 596 CYS A N 1
ATOM 4496 C CA . CYS A 1 596 ? 29.5 -21.438 -7.02 1 98.12 596 CYS A CA 1
ATOM 4497 C C . CYS A 1 596 ? 30.719 -20.75 -6.387 1 98.12 596 CYS A C 1
ATOM 4499 O O . CYS A 1 596 ? 30.656 -20.344 -5.23 1 98.12 596 CYS A O 1
ATOM 4501 N N . ALA A 1 597 ? 31.828 -20.656 -7.109 1 97.38 597 ALA A N 1
ATOM 4502 C CA . ALA A 1 597 ? 33.031 -20.016 -6.586 1 97.38 597 ALA A CA 1
ATOM 4503 C C . ALA A 1 597 ? 32.781 -18.547 -6.27 1 97.38 597 ALA A C 1
ATOM 4505 O O . ALA A 1 597 ? 31.922 -17.906 -6.91 1 97.38 597 ALA A O 1
ATOM 4506 N N . PRO A 1 598 ? 33.469 -18 -5.328 1 97 598 PRO A N 1
ATOM 4507 C CA . PRO A 1 598 ? 33.25 -16.594 -4.957 1 97 598 PRO A CA 1
ATOM 4508 C C . PRO A 1 598 ? 33.5 -15.641 -6.129 1 97 598 PRO A C 1
ATOM 4510 O O . PRO A 1 598 ? 34.312 -15.914 -7.004 1 97 598 PRO A O 1
ATOM 4513 N N . LEU A 1 599 ? 32.781 -14.586 -6.156 1 96.94 599 LEU A N 1
ATOM 4514 C CA . LEU A 1 599 ? 32.906 -13.555 -7.184 1 96.94 599 LEU A CA 1
ATOM 4515 C C . LEU A 1 599 ? 34.219 -12.805 -7.035 1 96.94 599 LEU A C 1
ATOM 4517 O O . LEU A 1 599 ? 34.625 -12.461 -5.918 1 96.94 599 LEU A O 1
ATOM 4521 N N . MET B 1 1 ? 0.14 32.531 24.281 1 26.22 1 MET B N 1
ATOM 4522 C CA . MET B 1 1 ? -0 31.344 25.094 1 26.22 1 MET B CA 1
ATOM 4523 C C . MET B 1 1 ? -1.289 31.391 25.922 1 26.22 1 MET B C 1
ATOM 4525 O O . MET B 1 1 ? -1.392 32.156 26.875 1 26.22 1 MET B O 1
ATOM 4529 N N . SER B 1 2 ? -2.359 31.422 25.188 1 31.34 2 SER B N 1
ATOM 4530 C CA . SER B 1 2 ? -3.557 31.625 26 1 31.34 2 SER B CA 1
ATOM 4531 C C . SER B 1 2 ? -3.594 30.672 27.188 1 31.34 2 SER B C 1
ATOM 4533 O O . SER B 1 2 ? -3.301 29.484 27.047 1 31.34 2 SER B O 1
ATOM 4535 N N . ALA B 1 3 ? -3.289 31.156 28.234 1 38.12 3 ALA B N 1
ATOM 4536 C CA . ALA B 1 3 ? -3.445 30.5 29.531 1 38.12 3 ALA B CA 1
ATOM 4537 C C . ALA B 1 3 ? -4.703 29.641 29.562 1 38.12 3 ALA B C 1
ATOM 4539 O O . ALA B 1 3 ? -5.82 30.156 29.531 1 38.12 3 ALA B O 1
ATOM 4540 N N . VAL B 1 4 ? -4.668 28.422 29.062 1 43.31 4 VAL B N 1
ATOM 4541 C CA . VAL B 1 4 ? -5.809 27.516 29.188 1 43.31 4 VAL B CA 1
ATOM 4542 C C . VAL B 1 4 ? -6.23 27.438 30.656 1 43.31 4 VAL B C 1
ATOM 4544 O O . VAL B 1 4 ? -5.449 27 31.5 1 43.31 4 VAL B O 1
ATOM 4547 N N . VAL B 1 5 ? -7.098 28.266 31.125 1 43.31 5 VAL B N 1
ATOM 4548 C CA . VAL B 1 5 ? -7.715 28.156 32.438 1 43.31 5 VAL B CA 1
ATOM 4549 C C . VAL B 1 5 ? -8.156 26.719 32.688 1 43.31 5 VAL B C 1
ATOM 4551 O O . VAL B 1 5 ? -8.891 26.141 31.875 1 43.31 5 VAL B O 1
ATOM 4554 N N . PRO B 1 6 ? -7.445 26.078 33.656 1 52.34 6 PRO B N 1
ATOM 4555 C CA . PRO B 1 6 ? -7.91 24.719 34 1 52.34 6 PRO B CA 1
ATOM 4556 C C . PRO B 1 6 ? -9.422 24.656 34.188 1 52.34 6 PRO B C 1
ATOM 4558 O O . PRO B 1 6 ? -10.031 25.578 34.719 1 52.34 6 PRO B O 1
ATOM 4561 N N . PRO B 1 7 ? -10.055 23.703 33.438 1 59.22 7 PRO B N 1
ATOM 4562 C CA . PRO B 1 7 ? -11.508 23.578 33.594 1 59.22 7 PRO B CA 1
ATOM 4563 C C . PRO B 1 7 ? -11.938 23.516 35.062 1 59.22 7 PRO B C 1
ATOM 4565 O O . PRO B 1 7 ? -11.18 23.047 35.906 1 59.22 7 PRO B O 1
ATOM 4568 N N . ALA B 1 8 ? -12.961 24.125 35.438 1 68 8 ALA B N 1
ATOM 4569 C CA . ALA B 1 8 ? -13.57 24.203 36.781 1 68 8 ALA B CA 1
ATOM 4570 C C . ALA B 1 8 ? -13.812 22.812 37.344 1 68 8 ALA B C 1
ATOM 4572 O O . ALA B 1 8 ? -13.773 22.609 38.562 1 68 8 ALA B O 1
ATOM 4573 N N . SER B 1 9 ? -13.883 21.812 36.438 1 79.94 9 SER B N 1
ATOM 4574 C CA . SER B 1 9 ? -14.203 20.469 36.906 1 79.94 9 SER B CA 1
ATOM 4575 C C . SER B 1 9 ? -13.047 19.5 36.656 1 79.94 9 SER B C 1
ATOM 4577 O O . SER B 1 9 ? -12.289 19.672 35.688 1 79.94 9 SER B O 1
ATOM 4579 N N . SER B 1 10 ? -12.914 18.578 37.531 1 86.31 10 SER B N 1
ATOM 4580 C CA . SER B 1 10 ? -11.898 17.547 37.406 1 86.31 10 SER B CA 1
ATOM 4581 C C . SER B 1 10 ? -12.273 16.547 36.312 1 86.31 10 SER B C 1
ATOM 4583 O O . SER B 1 10 ? -13.445 16.453 35.938 1 86.31 10 SER B O 1
ATOM 4585 N N . PRO B 1 11 ? -11.297 15.852 35.75 1 89.5 11 PRO B N 1
ATOM 4586 C CA . PRO B 1 11 ? -11.602 14.828 34.75 1 89.5 11 PRO B CA 1
ATOM 4587 C C . PRO B 1 11 ? -12.609 13.789 35.25 1 89.5 11 PRO B C 1
ATOM 4589 O O . PRO B 1 11 ? -13.461 13.336 34.469 1 89.5 11 PRO B O 1
ATOM 4592 N N . GLY B 1 12 ? -12.477 13.43 36.5 1 92.69 12 GLY B N 1
ATOM 4593 C CA . GLY B 1 12 ? -13.438 12.5 37.062 1 92.69 12 GLY B CA 1
ATOM 4594 C C . GLY B 1 12 ? -14.859 13.031 37.094 1 92.69 12 GLY B C 1
ATOM 4595 O O . GLY B 1 12 ? -15.805 12.305 36.781 1 92.69 12 GLY B O 1
ATOM 4596 N N . GLU B 1 13 ? -14.992 14.266 37.469 1 93.81 13 GLU B N 1
ATOM 4597 C CA . GLU B 1 13 ? -16.297 14.914 37.5 1 93.81 13 GLU B CA 1
ATOM 4598 C C . GLU B 1 13 ? -16.875 15.023 36.094 1 93.81 13 GLU B C 1
ATOM 4600 O O . GLU B 1 13 ? -18.078 14.844 35.875 1 93.81 13 GLU B O 1
ATOM 4605 N N . ARG B 1 14 ? -16.047 15.328 35.156 1 95.44 14 ARG B N 1
ATOM 4606 C CA . ARG B 1 14 ? -16.484 15.445 33.781 1 95.44 14 ARG B CA 1
ATOM 4607 C C . ARG B 1 14 ? -16.969 14.109 33.219 1 95.44 14 ARG B C 1
ATOM 4609 O O . ARG B 1 14 ? -17.984 14.039 32.531 1 95.44 14 ARG B O 1
ATOM 4616 N N . LEU B 1 15 ? -16.219 13.023 33.562 1 96 15 LEU B N 1
ATOM 4617 C CA . LEU B 1 15 ? -16.594 11.68 33.156 1 96 15 LEU B CA 1
ATOM 4618 C C . LEU B 1 15 ? -17.938 11.273 33.75 1 96 15 LEU B C 1
ATOM 4620 O O . LEU B 1 15 ? -18.781 10.711 33.062 1 96 15 LEU B O 1
ATOM 4624 N N . GLU B 1 16 ? -18.141 11.609 35 1 94.56 16 GLU B N 1
ATOM 4625 C CA . GLU B 1 16 ? -19.391 11.273 35.656 1 94.56 16 GLU B CA 1
ATOM 4626 C C . GLU B 1 16 ? -20.562 12.086 35.094 1 94.56 16 GLU B C 1
ATOM 4628 O O . GLU B 1 16 ? -21.672 11.586 34.969 1 94.56 16 GLU B O 1
ATOM 4633 N N . ALA B 1 17 ? -20.312 13.312 34.844 1 94.62 17 ALA B N 1
ATOM 4634 C CA . ALA B 1 17 ? -21.344 14.148 34.25 1 94.62 17 ALA B CA 1
ATOM 4635 C C . ALA B 1 17 ? -21.797 13.578 32.906 1 94.62 17 ALA B C 1
ATOM 4637 O O . ALA B 1 17 ? -23 13.547 32.625 1 94.62 17 ALA B O 1
ATOM 4638 N N . LEU B 1 18 ? -20.828 13.156 32.062 1 96.12 18 LEU B N 1
ATOM 4639 C CA . LEU B 1 18 ? -21.172 12.539 30.766 1 96.12 18 LEU B CA 1
ATOM 4640 C C . LEU B 1 18 ? -21.984 11.266 30.984 1 96.12 18 LEU B C 1
ATOM 4642 O O . LEU B 1 18 ? -23 11.055 30.312 1 96.12 18 LEU B O 1
ATOM 4646 N N . ARG B 1 19 ? -21.609 10.422 31.953 1 96.06 19 ARG B N 1
ATOM 4647 C CA . ARG B 1 19 ? -22.312 9.172 32.219 1 96.06 19 ARG B CA 1
ATOM 4648 C C . ARG B 1 19 ? -23.766 9.438 32.625 1 96.06 19 ARG B C 1
ATOM 4650 O O . ARG B 1 19 ? -24.672 8.719 32.219 1 96.06 19 ARG B O 1
ATOM 4657 N N . ARG B 1 20 ? -23.969 10.445 33.375 1 94.5 20 ARG B N 1
ATOM 4658 C CA . ARG B 1 20 ? -25.328 10.812 33.781 1 94.5 20 ARG B CA 1
ATOM 4659 C C . ARG B 1 20 ? -26.172 11.211 32.562 1 94.5 20 ARG B C 1
ATOM 4661 O O . ARG B 1 20 ? -27.344 10.859 32.469 1 94.5 20 ARG B O 1
ATOM 4668 N N . ASN B 1 21 ? -25.594 11.891 31.703 1 95.38 21 ASN B N 1
ATOM 4669 C CA . ASN B 1 21 ? -26.297 12.367 30.5 1 95.38 21 ASN B CA 1
ATOM 4670 C C . ASN B 1 21 ? -26.609 11.227 29.547 1 95.38 21 ASN B C 1
ATOM 4672 O O . ASN B 1 21 ? -27.516 11.336 28.719 1 95.38 21 ASN B O 1
ATOM 4676 N N . LEU B 1 22 ? -25.797 10.117 29.562 1 94.94 22 LEU B N 1
ATOM 4677 C CA . LEU B 1 22 ? -26 8.984 28.656 1 94.94 22 LEU B CA 1
ATOM 4678 C C . LEU B 1 22 ? -27.344 8.312 28.922 1 94.94 22 LEU B C 1
ATOM 4680 O O . LEU B 1 22 ? -28.062 7.969 27.984 1 94.94 22 LEU B O 1
ATOM 4684 N N . ALA B 1 23 ? -27.625 8.18 30.125 1 87.5 23 ALA B N 1
ATOM 4685 C CA . ALA B 1 23 ? -28.891 7.57 30.516 1 87.5 23 ALA B CA 1
ATOM 4686 C C . ALA B 1 23 ? -30.078 8.359 29.969 1 87.5 23 ALA B C 1
ATOM 4688 O O . ALA B 1 23 ? -31.031 7.77 29.453 1 87.5 23 ALA B O 1
ATOM 4689 N N . ALA B 1 24 ? -29.969 9.562 30.031 1 89.5 24 ALA B N 1
ATOM 4690 C CA . ALA B 1 24 ? -31.031 10.445 29.531 1 89.5 24 ALA B CA 1
ATOM 4691 C C . ALA B 1 24 ? -31.172 10.344 28.016 1 89.5 24 ALA B C 1
ATOM 4693 O O . ALA B 1 24 ? -32.281 10.5 27.484 1 89.5 24 ALA B O 1
ATOM 4694 N N . ALA B 1 25 ? -30.125 10.086 27.312 1 92.62 25 ALA B N 1
ATOM 4695 C CA . ALA B 1 25 ? -30.109 10.016 25.859 1 92.62 25 ALA B CA 1
ATOM 4696 C C . ALA B 1 25 ? -30.484 8.617 25.375 1 92.62 25 ALA B C 1
ATOM 4698 O O . ALA B 1 25 ? -30.594 8.375 24.172 1 92.62 25 ALA B O 1
ATOM 4699 N N . GLY B 1 26 ? -30.656 7.652 26.281 1 93.25 26 GLY B N 1
ATOM 4700 C CA . GLY B 1 26 ? -31.094 6.309 25.938 1 93.25 26 GLY B CA 1
ATOM 4701 C C . GLY B 1 26 ? -29.984 5.441 25.375 1 93.25 26 GLY B C 1
ATOM 4702 O O . GLY B 1 26 ? -30.219 4.582 24.531 1 93.25 26 GLY B O 1
ATOM 4703 N N . VAL B 1 27 ? -28.719 5.785 25.688 1 97.44 27 VAL B N 1
ATOM 4704 C CA . VAL B 1 27 ? -27.594 4.992 25.219 1 97.44 27 VAL B CA 1
ATOM 4705 C C . VAL B 1 27 ? -26.766 4.5 26.406 1 97.44 27 VAL B C 1
ATOM 4707 O O . VAL B 1 27 ? -26.938 4.992 27.516 1 97.44 27 VAL B O 1
ATOM 4710 N N . GLU B 1 28 ? -26 3.512 26.156 1 97.06 28 GLU B N 1
ATOM 4711 C CA . GLU B 1 28 ? -25.219 2.857 27.203 1 97.06 28 GLU B CA 1
ATOM 4712 C C . GLU B 1 28 ? -23.734 3.17 27.047 1 97.06 28 GLU B C 1
ATOM 4714 O O . GLU B 1 28 ? -22.891 2.547 27.703 1 97.06 28 GLU B O 1
ATOM 4719 N N . GLY B 1 29 ? -23.406 4.051 26.25 1 97.81 29 GLY B N 1
ATOM 4720 C CA . GLY B 1 29 ? -22.062 4.52 26 1 97.81 29 GLY B CA 1
ATOM 4721 C C . GLY B 1 29 ? -21.984 5.637 24.984 1 97.81 29 GLY B C 1
ATOM 4722 O O . GLY B 1 29 ? -23 6.031 24.406 1 97.81 29 GLY B O 1
ATOM 4723 N N . PHE B 1 30 ? -20.766 6.184 24.781 1 98.19 30 PHE B N 1
ATOM 4724 C CA . PHE B 1 30 ? -20.609 7.32 23.891 1 98.19 30 PHE B CA 1
ATOM 4725 C C . PHE B 1 30 ? -19.188 7.398 23.359 1 98.19 30 PHE B C 1
ATOM 4727 O O . PHE B 1 30 ? -18.219 7.18 24.094 1 98.19 30 PHE B O 1
ATOM 4734 N N . VAL B 1 31 ? -19.094 7.633 22.047 1 98.25 31 VAL B N 1
ATOM 4735 C CA . VAL B 1 31 ? -17.812 7.816 21.391 1 98.25 31 VAL B CA 1
ATOM 4736 C C . VAL B 1 31 ? -17.469 9.305 21.312 1 98.25 31 VAL B C 1
ATOM 4738 O O . VAL B 1 31 ? -18.281 10.109 20.859 1 98.25 31 VAL B O 1
ATOM 4741 N N . VAL B 1 32 ? -16.297 9.695 21.75 1 97.81 32 VAL B N 1
ATOM 4742 C CA . VAL B 1 32 ? -15.828 11.07 21.688 1 97.81 32 VAL B CA 1
ATOM 4743 C C . VAL B 1 32 ? -14.602 11.156 20.797 1 97.81 32 VAL B C 1
ATOM 4745 O O . VAL B 1 32 ? -13.469 10.953 21.25 1 97.81 32 VAL B O 1
ATOM 4748 N N . PRO B 1 33 ? -14.82 11.531 19.562 1 96.56 33 PRO B N 1
ATOM 4749 C CA . PRO B 1 33 ? -13.664 11.695 18.672 1 96.56 33 PRO B CA 1
ATOM 4750 C C . PRO B 1 33 ? -12.906 12.992 18.938 1 96.56 33 PRO B C 1
ATOM 4752 O O . PRO B 1 33 ? -13.414 13.891 19.609 1 96.56 33 PRO B O 1
ATOM 4755 N N . ARG B 1 34 ? -11.695 13.062 18.453 1 94.81 34 ARG B N 1
ATOM 4756 C CA . ARG B 1 34 ? -10.898 14.281 18.5 1 94.81 34 ARG B CA 1
ATOM 4757 C C . ARG B 1 34 ? -11.43 15.328 17.531 1 94.81 34 ARG B C 1
ATOM 4759 O O . ARG B 1 34 ? -11.211 16.531 17.719 1 94.81 34 ARG B O 1
ATOM 4766 N N . SER B 1 35 ? -12.148 14.961 16.594 1 93.81 35 SER B N 1
ATOM 4767 C CA . SER B 1 35 ? -12.523 15.797 15.469 1 93.81 35 SER B CA 1
ATOM 4768 C C . SER B 1 35 ? -13.664 16.75 15.828 1 93.81 35 SER B C 1
ATOM 4770 O O . SER B 1 35 ? -14.422 16.484 16.766 1 93.81 35 SER B O 1
ATOM 4772 N N . ASP B 1 36 ? -13.711 17.875 15.109 1 95.69 36 ASP B N 1
ATOM 4773 C CA . ASP B 1 36 ? -14.852 18.781 15.117 1 95.69 36 ASP B CA 1
ATOM 4774 C C . ASP B 1 36 ? -15.734 18.578 13.891 1 95.69 36 ASP B C 1
ATOM 4776 O O . ASP B 1 36 ? -15.688 17.516 13.266 1 95.69 36 ASP B O 1
ATOM 4780 N N . GLU B 1 37 ? -16.625 19.516 13.625 1 96.25 37 GLU B N 1
ATOM 4781 C CA . GLU B 1 37 ? -17.609 19.359 12.555 1 96.25 37 GLU B CA 1
ATOM 4782 C C . GLU B 1 37 ? -16.938 19.484 11.188 1 96.25 37 GLU B C 1
ATOM 4784 O O . GLU B 1 37 ? -17.562 19.172 10.164 1 96.25 37 GLU B O 1
ATOM 4789 N N . TYR B 1 38 ? -15.688 19.938 11.133 1 96.81 38 TYR B N 1
ATOM 4790 C CA . TYR B 1 38 ? -14.938 20.062 9.883 1 96.81 38 TYR B CA 1
ATOM 4791 C C . TYR B 1 38 ? -13.992 18.875 9.695 1 96.81 38 TYR B C 1
ATOM 4793 O O . TYR B 1 38 ? -13.336 18.766 8.664 1 96.81 38 TYR B O 1
ATOM 4801 N N . LEU B 1 39 ? -13.914 18 10.734 1 95.12 39 LEU B N 1
ATOM 4802 C CA . LEU B 1 39 ? -13.07 16.828 10.797 1 95.12 39 LEU B CA 1
ATOM 4803 C C . LEU B 1 39 ? -11.602 17.188 10.594 1 95.12 39 LEU B C 1
ATOM 4805 O O . LEU B 1 39 ? -10.852 16.438 9.969 1 95.12 39 LEU B O 1
ATOM 4809 N N . GLY B 1 40 ? -11.266 18.359 11.023 1 89 40 GLY B N 1
ATOM 4810 C CA . GLY B 1 40 ? -9.898 18.844 10.852 1 89 40 GLY B CA 1
ATOM 4811 C C . GLY B 1 40 ? -8.938 18.266 11.875 1 89 40 GLY B C 1
ATOM 4812 O O . GLY B 1 40 ? -9.352 17.797 12.938 1 89 40 GLY B O 1
ATOM 4813 N N . GLU B 1 41 ? -7.699 18.266 11.562 1 86.38 41 GLU B N 1
ATOM 4814 C CA . GLU B 1 41 ? -6.629 17.875 12.469 1 86.38 41 GLU B CA 1
ATOM 4815 C C . GLU B 1 41 ? -6.52 18.828 13.656 1 86.38 41 GLU B C 1
ATOM 4817 O O . GLU B 1 41 ? -6.363 18.391 14.797 1 86.38 41 GLU B O 1
ATOM 4822 N N . TYR B 1 42 ? -6.605 20.141 13.32 1 87.69 42 TYR B N 1
ATOM 4823 C CA . TYR B 1 42 ? -6.617 21.172 14.344 1 87.69 42 TYR B CA 1
ATOM 4824 C C . TYR B 1 42 ? -8.039 21.625 14.641 1 87.69 42 TYR B C 1
ATOM 4826 O O . TYR B 1 42 ? -8.836 21.828 13.727 1 87.69 42 TYR B O 1
ATOM 4834 N N . VAL B 1 43 ? -8.312 21.688 15.953 1 93.25 43 VAL B N 1
ATOM 4835 C CA . VAL B 1 43 ? -9.648 22.109 16.359 1 93.25 43 VAL B CA 1
ATOM 4836 C C . VAL B 1 43 ? -9.555 23.312 17.281 1 93.25 43 VAL B C 1
ATOM 4838 O O . VAL B 1 43 ? -8.586 23.453 18.047 1 93.25 43 VAL B O 1
ATOM 4841 N N . PRO B 1 44 ? -10.492 24.25 17.141 1 95 44 PRO B N 1
ATOM 4842 C CA . PRO B 1 44 ? -10.492 25.375 18.062 1 95 44 PRO B CA 1
ATOM 4843 C C . PRO B 1 44 ? -10.812 24.969 19.5 1 95 44 PRO B C 1
ATOM 4845 O O . PRO B 1 44 ? -11.352 23.875 19.734 1 95 44 PRO B O 1
ATOM 4848 N N . GLY B 1 45 ? -10.414 25.812 20.391 1 94.06 45 GLY B N 1
ATOM 4849 C CA . GLY B 1 45 ? -10.648 25.547 21.797 1 94.06 45 GLY B CA 1
ATOM 4850 C C . GLY B 1 45 ? -12.094 25.172 22.094 1 94.06 45 GLY B C 1
ATOM 4851 O O . GLY B 1 45 ? -12.352 24.344 22.984 1 94.06 45 GLY B O 1
ATOM 4852 N N . SER B 1 46 ? -13.016 25.703 21.344 1 95.62 46 SER B N 1
ATOM 4853 C CA . SER B 1 46 ? -14.445 25.469 21.547 1 95.62 46 SER B CA 1
ATOM 4854 C C . SER B 1 46 ? -14.844 24.062 21.156 1 95.62 46 SER B C 1
ATOM 4856 O O . SER B 1 46 ? -15.93 23.594 21.5 1 95.62 46 SER B O 1
ATOM 4858 N N . ALA B 1 47 ? -13.977 23.328 20.453 1 95.94 47 ALA B N 1
ATOM 4859 C CA . ALA B 1 47 ? -14.328 22 19.922 1 95.94 47 ALA B CA 1
ATOM 4860 C C . ALA B 1 47 ? -13.406 20.922 20.484 1 95.94 47 ALA B C 1
ATOM 4862 O O . ALA B 1 47 ? -13.461 19.766 20.062 1 95.94 47 ALA B O 1
ATOM 4863 N N . GLU B 1 48 ? -12.555 21.219 21.422 1 95.31 48 GLU B N 1
ATOM 4864 C CA . GLU B 1 48 ? -11.617 20.281 22 1 95.31 48 GLU B CA 1
ATOM 4865 C C . GLU B 1 48 ? -12.305 19.375 23.016 1 95.31 48 GLU B C 1
ATOM 4867 O O . GLU B 1 48 ? -11.883 19.312 24.188 1 95.31 48 GLU B O 1
ATOM 4872 N N . ARG B 1 49 ? -13.281 18.609 22.625 1 96.19 49 ARG B N 1
ATOM 4873 C CA . ARG B 1 49 ? -14.102 17.75 23.484 1 96.19 49 ARG B CA 1
ATOM 4874 C C . ARG B 1 49 ? -13.266 16.656 24.125 1 96.19 49 ARG B C 1
ATOM 4876 O O . ARG B 1 49 ? -13.391 16.391 25.328 1 96.19 49 ARG B O 1
ATOM 4883 N N . LEU B 1 50 ? -12.43 16.031 23.328 1 96.19 50 LEU B N 1
ATOM 4884 C CA . LEU B 1 50 ? -11.594 14.969 23.859 1 96.19 50 LEU B CA 1
ATOM 4885 C C . LEU B 1 50 ? -10.672 15.484 24.953 1 96.19 50 LEU B C 1
ATOM 4887 O O . LEU B 1 50 ? -10.516 14.852 26 1 96.19 50 LEU B O 1
ATOM 4891 N N . ALA B 1 51 ? -10.055 16.656 24.672 1 93.88 51 ALA B N 1
ATOM 4892 C CA . ALA B 1 51 ? -9.156 17.266 25.656 1 93.88 51 ALA B CA 1
ATOM 4893 C C . ALA B 1 51 ? -9.914 17.641 26.922 1 93.88 51 ALA B C 1
ATOM 4895 O O . ALA B 1 51 ? -9.422 17.422 28.031 1 93.88 51 ALA B O 1
ATOM 4896 N N . TRP B 1 52 ? -11.055 18.203 26.797 1 95.25 52 TRP B N 1
ATOM 4897 C CA . TRP B 1 52 ? -11.852 18.594 27.953 1 95.25 52 TRP B CA 1
ATOM 4898 C C . TRP B 1 52 ? -12.219 17.391 28.797 1 95.25 52 TRP B C 1
ATOM 4900 O O . TRP B 1 52 ? -12.086 17.422 30.031 1 95.25 52 TRP B O 1
ATOM 4910 N N . LEU B 1 53 ? -12.578 16.312 28.156 1 96.5 53 LEU B N 1
ATOM 4911 C CA . LEU B 1 53 ? -13.086 15.125 28.828 1 96.5 53 LEU B CA 1
ATOM 4912 C C . LEU B 1 53 ? -11.953 14.359 29.5 1 96.5 53 LEU B C 1
ATOM 4914 O O . LEU B 1 53 ? -12.094 13.906 30.641 1 96.5 53 LEU B O 1
ATOM 4918 N N . THR B 1 54 ? -10.812 14.227 28.812 1 95.56 54 THR B N 1
ATOM 4919 C CA . THR B 1 54 ? -9.82 13.25 29.234 1 95.56 54 THR B CA 1
ATOM 4920 C C . THR B 1 54 ? -8.562 13.945 29.75 1 95.56 54 THR B C 1
ATOM 4922 O O . THR B 1 54 ? -7.738 13.336 30.438 1 95.56 54 THR B O 1
ATOM 4925 N N . GLY B 1 55 ? -8.344 15.164 29.297 1 92.19 55 GLY B N 1
ATOM 4926 C CA . GLY B 1 55 ? -7.086 15.852 29.516 1 92.19 55 GLY B CA 1
ATOM 4927 C C . GLY B 1 55 ? -6.078 15.633 28.406 1 92.19 55 GLY B C 1
ATOM 4928 O O . GLY B 1 55 ? -5.082 16.359 28.312 1 92.19 55 GLY B O 1
ATOM 4929 N N . PHE B 1 56 ? -6.359 14.672 27.531 1 92.62 56 PHE B N 1
ATOM 4930 C CA . PHE B 1 56 ? -5.434 14.367 26.453 1 92.62 56 PHE B CA 1
ATOM 4931 C C . PHE B 1 56 ? -5.496 15.438 25.359 1 92.62 56 PHE B C 1
ATOM 4933 O O . PHE B 1 56 ? -6.551 15.672 24.781 1 92.62 56 PHE B O 1
ATOM 4940 N N . THR B 1 57 ? -4.359 16 24.969 1 88.88 57 THR B N 1
ATOM 4941 C CA . THR B 1 57 ? -4.367 17.156 24.078 1 88.88 57 THR B CA 1
ATOM 4942 C C . THR B 1 57 ? -3.697 16.812 22.75 1 88.88 57 THR B C 1
ATOM 4944 O O . THR B 1 57 ? -3.414 17.688 21.938 1 88.88 57 THR B O 1
ATOM 4947 N N . GLY B 1 58 ? -3.414 15.516 22.547 1 87.19 58 GLY B N 1
ATOM 4948 C CA . GLY B 1 58 ? -2.848 15.125 21.266 1 87.19 58 GLY B CA 1
ATOM 4949 C C . GLY B 1 58 ? -3.791 15.344 20.094 1 87.19 58 GLY B C 1
ATOM 4950 O O . GLY B 1 58 ? -5 15.508 20.297 1 87.19 58 GLY B O 1
ATOM 4951 N N . SER B 1 59 ? -3.244 15.32 18.891 1 86.19 59 SER B N 1
ATOM 4952 C CA . SER B 1 59 ? -4.012 15.695 17.703 1 86.19 59 SER B CA 1
ATOM 4953 C C . SER B 1 59 ? -4.664 14.477 17.062 1 86.19 59 SER B C 1
ATOM 4955 O O . SER B 1 59 ? -5.219 14.57 15.961 1 86.19 59 SER B O 1
ATOM 4957 N N . ALA B 1 60 ? -4.547 13.336 17.641 1 87.19 60 ALA B N 1
ATOM 4958 C CA . ALA B 1 60 ? -5.191 12.141 17.125 1 87.19 60 ALA B CA 1
ATOM 4959 C C . ALA B 1 60 ? -5.633 11.211 18.25 1 87.19 60 ALA B C 1
ATOM 4961 O O . ALA B 1 60 ? -4.836 10.883 19.141 1 87.19 60 ALA B O 1
ATOM 4962 N N . GLY B 1 61 ? -6.867 10.844 18.203 1 91.81 61 GLY B N 1
ATOM 4963 C CA . GLY B 1 61 ? -7.379 9.945 19.234 1 91.81 61 GLY B CA 1
ATOM 4964 C C . GLY B 1 61 ? -8.891 9.984 19.359 1 91.81 61 GLY B C 1
ATOM 4965 O O . GLY B 1 61 ? -9.555 10.742 18.641 1 91.81 61 GLY B O 1
ATOM 4966 N N . LEU B 1 62 ? -9.375 9.117 20.125 1 96.44 62 LEU B N 1
ATOM 4967 C CA . LEU B 1 62 ? -10.789 9.109 20.5 1 96.44 62 LEU B CA 1
ATOM 4968 C C . LEU B 1 62 ? -10.977 8.453 21.859 1 96.44 62 LEU B C 1
ATOM 4970 O O . LEU B 1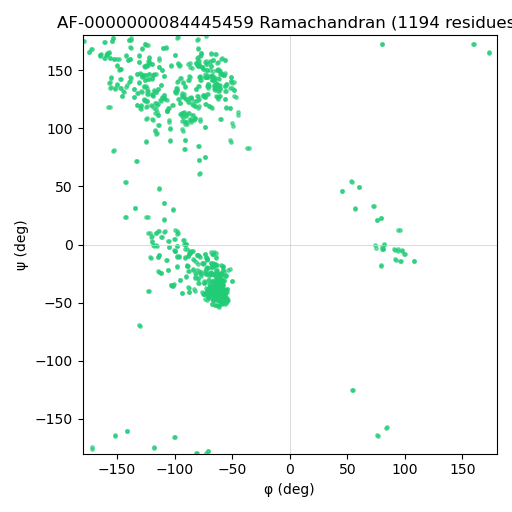 62 ? -10.07 7.785 22.359 1 96.44 62 LEU B O 1
ATOM 4974 N N . ALA B 1 63 ? -12.039 8.711 22.484 1 98 63 ALA B N 1
ATOM 4975 C CA . ALA B 1 63 ? -12.422 8.078 23.75 1 98 63 ALA B CA 1
ATOM 4976 C C . ALA B 1 63 ? -13.773 7.391 23.625 1 98 63 ALA B C 1
ATOM 4978 O O . ALA B 1 63 ? -14.625 7.809 22.844 1 98 63 ALA B O 1
ATOM 4979 N N . ILE B 1 64 ? -13.914 6.355 24.312 1 98.44 64 ILE B N 1
ATOM 4980 C CA . ILE B 1 64 ? -15.203 5.688 24.469 1 98.44 64 ILE B CA 1
ATOM 4981 C C . ILE B 1 64 ? -15.555 5.574 25.953 1 98.44 64 ILE B C 1
ATOM 4983 O O . ILE B 1 64 ? -14.734 5.129 26.75 1 98.44 64 ILE B O 1
ATOM 4987 N N . VAL B 1 65 ? -16.703 5.977 26.281 1 98.12 65 VAL B N 1
ATOM 4988 C CA . VAL B 1 65 ? -17.172 5.957 27.656 1 98.12 65 VAL B CA 1
ATOM 4989 C C . VAL B 1 65 ? -18.328 4.98 27.797 1 98.12 65 VAL B C 1
ATOM 4991 O O . VAL B 1 65 ? -19.344 5.094 27.094 1 98.12 65 VAL B O 1
ATOM 4994 N N . LEU B 1 66 ? -18.188 4 28.625 1 97.5 66 LEU B N 1
ATOM 4995 C CA . LEU B 1 66 ? -19.25 3.102 29.062 1 97.5 66 LEU B CA 1
ATOM 4996 C C . LEU B 1 66 ? -19.641 3.389 30.516 1 97.5 66 LEU B C 1
ATOM 4998 O O . LEU B 1 66 ? -18.953 4.152 31.203 1 97.5 66 LEU B O 1
ATOM 5002 N N . PRO B 1 67 ? -20.734 2.801 31.016 1 95.31 67 PRO B N 1
ATOM 5003 C CA . PRO B 1 67 ? -21.156 3.074 32.375 1 95.31 67 PRO B CA 1
ATOM 5004 C C . PRO B 1 67 ? -20.125 2.641 33.406 1 95.31 67 PRO B C 1
ATOM 5006 O O . PRO B 1 67 ? -19.938 3.32 34.438 1 95.31 67 PRO B O 1
ATOM 5009 N N . GLU B 1 68 ? -19.406 1.595 33.156 1 94.69 68 GLU B N 1
ATOM 5010 C CA . GLU B 1 68 ? -18.562 1.002 34.188 1 94.69 68 GLU B CA 1
ATOM 5011 C C . GLU B 1 68 ? -17.078 1.139 33.812 1 94.69 68 GLU B C 1
ATOM 5013 O O . GLU B 1 68 ? -16.203 0.845 34.656 1 94.69 68 GLU B O 1
ATOM 5018 N N . ARG B 1 69 ? -16.719 1.53 32.625 1 96.56 69 ARG B N 1
ATOM 5019 C CA . ARG B 1 69 ? -15.336 1.66 32.188 1 96.56 69 ARG B CA 1
ATOM 5020 C C . ARG B 1 69 ? -15.211 2.641 31.031 1 96.56 69 ARG B C 1
ATOM 5022 O O . ARG B 1 69 ? -16.203 2.99 30.391 1 96.56 69 ARG B O 1
ATOM 5029 N N . ALA B 1 70 ? -14.07 3.164 30.766 1 98.19 70 ALA B N 1
ATOM 5030 C CA . ALA B 1 70 ? -13.781 4.109 29.688 1 98.19 70 ALA B CA 1
ATOM 5031 C C . ALA B 1 70 ? -12.359 3.908 29.156 1 98.19 70 ALA B C 1
ATOM 5033 O O . ALA B 1 70 ? -11.477 3.439 29.875 1 98.19 70 ALA B O 1
ATOM 5034 N N . ALA B 1 71 ? -12.211 4.238 27.875 1 98.38 71 ALA B N 1
ATOM 5035 C CA . ALA B 1 71 ? -10.906 4.059 27.234 1 98.38 71 ALA B CA 1
ATOM 5036 C C . ALA B 1 71 ? -10.562 5.25 26.344 1 98.38 71 ALA B C 1
ATOM 5038 O O . ALA B 1 71 ? -11.453 5.879 25.766 1 98.38 71 ALA B O 1
ATOM 5039 N N . VAL B 1 72 ? -9.289 5.578 26.344 1 97.5 72 VAL B N 1
ATOM 5040 C CA . VAL B 1 72 ? -8.711 6.531 25.406 1 97.5 72 VAL B CA 1
ATOM 5041 C C . VAL B 1 72 ? -7.812 5.797 24.406 1 97.5 72 VAL B C 1
ATOM 5043 O O . VAL B 1 72 ? -6.996 4.961 24.812 1 97.5 72 VAL B O 1
ATOM 5046 N N . PHE B 1 73 ? -8.055 6.055 23.141 1 96.62 73 PHE B N 1
ATOM 5047 C CA . PHE B 1 73 ? -7.289 5.43 22.062 1 96.62 73 PHE B CA 1
ATOM 5048 C C . PHE B 1 73 ? -6.402 6.453 21.359 1 96.62 73 PHE B C 1
ATOM 5050 O O . PHE B 1 73 ? -6.879 7.508 20.938 1 96.62 73 PHE B O 1
ATOM 5057 N N . THR B 1 74 ? -5.113 6.199 21.25 1 93.56 74 THR B N 1
ATOM 5058 C CA . THR B 1 74 ? -4.188 7.059 20.516 1 93.56 74 THR B CA 1
ATOM 5059 C C . THR B 1 74 ? -3.215 6.227 19.688 1 93.56 74 THR B C 1
ATOM 5061 O O . THR B 1 74 ? -3.197 5 19.781 1 93.56 74 THR B O 1
ATOM 5064 N N . ASP B 1 75 ? -2.477 6.84 18.812 1 87.06 75 ASP B N 1
ATOM 5065 C CA . ASP B 1 75 ? -1.477 6.109 18.047 1 87.06 75 ASP B CA 1
ATOM 5066 C C . ASP B 1 75 ? -0.092 6.242 18.672 1 87.06 75 ASP B C 1
ATOM 5068 O O . ASP B 1 75 ? 0.051 6.82 19.75 1 87.06 75 ASP B O 1
ATOM 5072 N N . GLY B 1 76 ? 0.923 5.609 18.109 1 82 76 GLY B N 1
ATOM 5073 C CA . GLY B 1 76 ? 2.258 5.496 18.672 1 82 76 GLY B CA 1
ATOM 5074 C C . GLY B 1 76 ? 2.908 6.844 18.938 1 82 76 GLY B C 1
ATOM 5075 O O . GLY B 1 76 ? 3.756 6.969 19.828 1 82 76 GLY B O 1
ATOM 5076 N N . ARG B 1 77 ? 2.473 7.957 18.344 1 84.62 77 ARG B N 1
ATOM 5077 C CA . ARG B 1 77 ? 3.018 9.305 18.5 1 84.62 77 ARG B CA 1
ATOM 5078 C C . ARG B 1 77 ? 2.725 9.852 19.891 1 84.62 77 ARG B C 1
ATOM 5080 O O . ARG B 1 77 ? 3.432 10.742 20.375 1 84.62 77 ARG B O 1
ATOM 5087 N N . TYR B 1 78 ? 1.61 9.258 20.422 1 86.75 78 TYR B N 1
ATOM 5088 C CA . TYR B 1 78 ? 1.102 9.945 21.609 1 86.75 78 TYR B CA 1
ATOM 5089 C C . TYR B 1 78 ? 1.062 9.016 22.812 1 86.75 78 TYR B C 1
ATOM 5091 O O . TYR B 1 78 ? 0.456 9.336 23.828 1 86.75 78 TYR B O 1
ATOM 5099 N N . THR B 1 79 ? 1.627 7.871 22.703 1 85.38 79 THR B N 1
ATOM 5100 C CA . THR B 1 79 ? 1.573 6.902 23.797 1 85.38 79 THR B CA 1
ATOM 5101 C C . THR B 1 79 ? 2.086 7.523 25.094 1 85.38 79 THR B C 1
ATOM 5103 O O . THR B 1 79 ? 1.413 7.465 26.125 1 85.38 79 THR B O 1
ATOM 5106 N N . THR B 1 80 ? 3.234 8.156 25 1 84.31 80 THR B N 1
ATOM 5107 C CA . THR B 1 80 ? 3.836 8.766 26.188 1 84.31 80 THR B CA 1
ATOM 5108 C C . THR B 1 80 ? 3.014 9.961 26.656 1 84.31 80 THR B C 1
ATOM 5110 O O . THR B 1 80 ? 2.82 10.156 27.859 1 84.31 80 THR B O 1
ATOM 5113 N N . GLN B 1 81 ? 2.525 10.711 25.734 1 86.31 81 GLN B N 1
ATOM 5114 C CA . GLN B 1 81 ? 1.722 11.883 26.062 1 86.31 81 GLN B CA 1
ATOM 5115 C C . GLN B 1 81 ? 0.41 11.484 26.734 1 86.31 81 GLN B C 1
ATOM 5117 O O . GLN B 1 81 ? 0.002 12.086 27.719 1 86.31 81 GLN B O 1
ATOM 5122 N N . ALA B 1 82 ? -0.215 10.484 26.234 1 91.31 82 ALA B N 1
ATOM 5123 C CA . ALA B 1 82 ? -1.47 10 26.797 1 91.31 82 ALA B CA 1
ATOM 5124 C C . ALA B 1 82 ? -1.265 9.5 28.234 1 91.31 82 ALA B C 1
ATOM 5126 O O . ALA B 1 82 ? -2.102 9.742 29.109 1 91.31 82 ALA B O 1
ATOM 5127 N N . ALA B 1 83 ? -0.163 8.852 28.453 1 89.69 83 ALA B N 1
ATOM 5128 C CA . ALA B 1 83 ? 0.151 8.344 29.781 1 89.69 83 ALA B CA 1
ATOM 5129 C C . ALA B 1 83 ? 0.346 9.492 30.766 1 89.69 83 ALA B C 1
ATOM 5131 O O . ALA B 1 83 ? -0.048 9.391 31.938 1 89.69 83 ALA B O 1
ATOM 5132 N N . ALA B 1 84 ? 0.884 10.555 30.266 1 84.31 84 ALA B N 1
ATOM 5133 C CA . ALA B 1 84 ? 1.194 11.695 31.125 1 84.31 84 ALA B CA 1
ATOM 5134 C C . ALA B 1 84 ? -0.046 12.555 31.359 1 84.31 84 ALA B C 1
ATOM 5136 O O . ALA B 1 84 ? -0.162 13.203 32.406 1 84.31 84 ALA B O 1
ATOM 5137 N N . GLN B 1 85 ? -1.007 12.516 30.453 1 89.88 85 GLN B N 1
ATOM 5138 C CA . GLN B 1 85 ? -2.068 13.516 30.469 1 89.88 85 GLN B CA 1
ATOM 5139 C C . GLN B 1 85 ? -3.383 12.906 30.953 1 89.88 85 GLN B C 1
ATOM 5141 O O . GLN B 1 85 ? -4.324 13.633 31.297 1 89.88 85 GLN B O 1
ATOM 5146 N N . THR B 1 86 ? -3.447 11.602 31.016 1 94.81 86 THR B N 1
ATOM 5147 C CA . THR B 1 86 ? -4.707 10.977 31.406 1 94.81 86 THR B CA 1
ATOM 5148 C C . THR B 1 86 ? -4.539 10.156 32.688 1 94.81 86 THR B C 1
ATOM 5150 O O . THR B 1 86 ? -3.482 9.562 32.906 1 94.81 86 THR B O 1
ATOM 5153 N N . ASP B 1 87 ? -5.574 10.125 33.531 1 94.81 87 ASP B N 1
ATOM 5154 C CA . ASP B 1 87 ? -5.59 9.367 34.781 1 94.81 87 ASP B CA 1
ATOM 5155 C C . ASP B 1 87 ? -5.871 7.891 34.5 1 94.81 87 ASP B C 1
ATOM 5157 O O . ASP B 1 87 ? -6.969 7.527 34.094 1 94.81 87 ASP B O 1
ATOM 5161 N N . PRO B 1 88 ? -4.961 7.051 34.844 1 94.81 88 PRO B N 1
ATOM 5162 C CA . PRO B 1 88 ? -5.148 5.621 34.562 1 94.81 88 PRO B CA 1
ATOM 5163 C C . PRO B 1 88 ? -6.289 5.012 35.375 1 94.81 88 PRO B C 1
ATOM 5165 O O . PRO B 1 88 ? -6.773 3.928 35.062 1 94.81 88 PRO B O 1
ATOM 5168 N N . ALA B 1 89 ? -6.668 5.645 36.406 1 95.5 89 ALA B N 1
ATOM 5169 C CA . ALA B 1 89 ? -7.797 5.16 37.188 1 95.5 89 ALA B CA 1
ATOM 5170 C C . ALA B 1 89 ? -9.117 5.391 36.469 1 95.5 89 ALA B C 1
ATOM 5172 O O . ALA B 1 89 ? -10.102 4.695 36.719 1 95.5 89 ALA B O 1
ATOM 5173 N N . LEU B 1 90 ? -9.117 6.316 35.562 1 96.75 90 LEU B N 1
ATOM 5174 C CA . LEU B 1 90 ? -10.336 6.684 34.875 1 96.75 90 LEU B CA 1
ATOM 5175 C C . LEU B 1 90 ? -10.352 6.09 33.469 1 96.75 90 LEU B C 1
ATOM 5177 O O . LEU B 1 90 ? -11.422 5.809 32.906 1 96.75 90 LEU B O 1
ATOM 5181 N N . TRP B 1 91 ? -9.18 6.012 32.844 1 97.81 91 TRP B N 1
ATOM 5182 C CA . TRP B 1 91 ? -9.109 5.703 31.422 1 97.81 91 TRP B CA 1
ATOM 5183 C C . TRP B 1 91 ? -8.188 4.516 31.156 1 97.81 91 TRP B C 1
ATOM 5185 O O . TRP B 1 91 ? -7.008 4.547 31.516 1 97.81 91 TRP B O 1
ATOM 5195 N N . GLU B 1 92 ? -8.734 3.498 30.469 1 97.56 92 GLU B N 1
ATOM 5196 C CA . GLU B 1 92 ? -7.852 2.529 29.828 1 97.56 92 GLU B CA 1
ATOM 5197 C C . GLU B 1 92 ? -7.148 3.141 28.609 1 97.56 92 GLU B C 1
ATOM 5199 O O . GLU B 1 92 ? -7.777 3.832 27.812 1 97.56 92 GLU B O 1
ATOM 5204 N N . ARG B 1 93 ? -5.891 2.988 28.594 1 96.62 93 ARG B N 1
ATOM 5205 C CA . ARG B 1 93 ? -5.113 3.506 27.469 1 96.62 93 ARG B CA 1
ATOM 5206 C C . ARG B 1 93 ? -4.871 2.422 26.422 1 96.62 93 ARG B C 1
ATOM 5208 O O . ARG B 1 93 ? -4.344 1.354 26.75 1 96.62 93 ARG B O 1
ATOM 5215 N N . ARG B 1 94 ? -5.352 2.75 25.203 1 95.88 94 ARG B N 1
ATOM 5216 C CA . ARG B 1 94 ? -5.254 1.754 24.141 1 95.88 94 ARG B CA 1
ATOM 5217 C C . ARG B 1 94 ? -4.605 2.346 22.891 1 95.88 94 ARG B C 1
ATOM 5219 O O . ARG B 1 94 ? -4.723 3.545 22.625 1 95.88 94 ARG B O 1
ATOM 5226 N N . HIS B 1 95 ? -3.84 1.525 22.203 1 90.62 95 HIS B N 1
ATOM 5227 C CA . HIS B 1 95 ? -3.26 1.926 20.922 1 90.62 95 HIS B CA 1
ATOM 5228 C C . HIS B 1 95 ? -4.273 1.792 19.797 1 90.62 95 HIS B C 1
ATOM 5230 O O . HIS B 1 95 ? -4.797 0.703 19.547 1 90.62 95 HIS B O 1
ATOM 5236 N N . ILE B 1 96 ? -4.473 2.789 19.047 1 89.5 96 ILE B N 1
ATOM 5237 C CA . ILE B 1 96 ? -5.594 2.908 18.109 1 89.5 96 ILE B CA 1
ATOM 5238 C C . ILE B 1 96 ? -5.449 1.883 17 1 89.5 96 ILE B C 1
ATOM 5240 O O . ILE B 1 96 ? -6.449 1.396 16.453 1 89.5 96 ILE B O 1
ATOM 5244 N N . THR B 1 97 ? -4.238 1.521 16.594 1 82.44 97 THR B N 1
ATOM 5245 C CA . THR B 1 97 ? -4 0.569 15.516 1 82.44 97 THR B CA 1
ATOM 5246 C C . THR B 1 97 ? -3.834 -0.844 16.062 1 82.44 97 THR B C 1
ATOM 5248 O O . THR B 1 97 ? -4.383 -1.801 15.516 1 82.44 97 THR B O 1
ATOM 5251 N N . GLU B 1 98 ? -3.1 -1.005 17.188 1 82.19 98 GLU B N 1
ATOM 5252 C CA . GLU B 1 98 ? -2.799 -2.318 17.75 1 82.19 98 GLU B CA 1
ATOM 5253 C C . GLU B 1 98 ? -3.959 -2.836 18.594 1 82.19 98 GLU B C 1
ATOM 5255 O O . GLU B 1 98 ? -4.141 -4.047 18.734 1 82.19 98 GLU B O 1
ATOM 5260 N N . GLU B 1 99 ? -4.684 -1.935 19.141 1 90.81 99 GLU B N 1
ATOM 5261 C CA . GLU B 1 99 ? -5.859 -2.221 19.969 1 90.81 99 GLU B CA 1
ATOM 5262 C C . GLU B 1 99 ? -7.043 -1.352 19.562 1 90.81 99 GLU B C 1
ATOM 5264 O O . GLU B 1 99 ? -7.52 -0.532 20.344 1 90.81 99 GLU B O 1
ATOM 5269 N N . PRO B 1 100 ? -7.582 -1.688 18.406 1 92.06 100 PRO B N 1
ATOM 5270 C CA . PRO B 1 100 ? -8.586 -0.801 17.812 1 92.06 100 PRO B CA 1
ATOM 5271 C C . PRO B 1 100 ? -9.836 -0.668 18.672 1 92.06 100 PRO B C 1
ATOM 5273 O O . PRO B 1 100 ? -10.234 -1.623 19.344 1 92.06 100 PRO B O 1
ATOM 5276 N N . ALA B 1 101 ? -10.469 0.435 18.594 1 96.06 101 ALA B N 1
ATOM 5277 C CA . ALA B 1 101 ? -11.672 0.772 19.344 1 96.06 101 ALA B CA 1
ATOM 5278 C C . ALA B 1 101 ? -12.789 -0.24 19.062 1 96.06 101 ALA B C 1
ATOM 5280 O O . ALA B 1 101 ? -13.547 -0.59 19.969 1 96.06 101 ALA B O 1
ATOM 5281 N N . ALA B 1 102 ? -12.867 -0.737 17.875 1 94.19 102 ALA B N 1
ATOM 5282 C CA . ALA B 1 102 ? -13.906 -1.702 17.531 1 94.19 102 ALA B CA 1
ATOM 5283 C C . ALA B 1 102 ? -13.75 -2.994 18.312 1 94.19 102 ALA B C 1
ATOM 5285 O O . ALA B 1 102 ? -14.742 -3.6 18.734 1 94.19 102 ALA B O 1
ATOM 5286 N N . ASP B 1 103 ? -12.523 -3.418 18.516 1 92.62 103 ASP B N 1
ATOM 5287 C CA . ASP B 1 103 ? -12.258 -4.625 19.297 1 92.62 103 ASP B CA 1
ATOM 5288 C C . ASP B 1 103 ? -12.641 -4.43 20.75 1 92.62 103 ASP B C 1
ATOM 5290 O O . ASP B 1 103 ? -13.195 -5.332 21.391 1 92.62 103 ASP B O 1
ATOM 5294 N N . TRP B 1 104 ? -12.281 -3.291 21.266 1 96.19 104 TRP B N 1
ATOM 5295 C CA . TRP B 1 104 ? -12.617 -2.947 22.641 1 96.19 104 TRP B CA 1
ATOM 5296 C C . TRP B 1 104 ? -14.133 -2.936 22.844 1 96.19 104 TRP B C 1
ATOM 5298 O O . TRP B 1 104 ? -14.641 -3.449 23.844 1 96.19 104 TRP B O 1
ATOM 5308 N N . LEU B 1 105 ? -14.867 -2.41 21.891 1 96.06 105 LEU B N 1
ATOM 5309 C CA . LEU B 1 105 ? -16.328 -2.389 21.938 1 96.06 105 LEU B CA 1
ATOM 5310 C C . LEU B 1 105 ? -16.891 -3.801 21.844 1 96.06 105 LEU B C 1
ATOM 5312 O O . LEU B 1 105 ? -17.859 -4.133 22.547 1 96.06 105 LEU B O 1
ATOM 5316 N N . ARG B 1 106 ? -16.281 -4.547 20.984 1 91.56 106 ARG B N 1
ATOM 5317 C CA . ARG B 1 106 ? -16.734 -5.93 20.828 1 91.56 106 ARG B CA 1
ATOM 5318 C C . ARG B 1 106 ? -16.609 -6.68 22.156 1 91.56 106 ARG B C 1
ATOM 5320 O O . ARG B 1 106 ? -17.484 -7.488 22.5 1 91.56 106 ARG B O 1
ATOM 5327 N N . GLU B 1 107 ? -15.617 -6.473 22.906 1 93.06 107 GLU B N 1
ATOM 5328 C CA . GLU B 1 107 ? -15.352 -7.148 24.172 1 93.06 107 GLU B CA 1
ATOM 5329 C C . GLU B 1 107 ? -16.266 -6.637 25.281 1 93.06 107 GLU B C 1
ATOM 5331 O O . GLU B 1 107 ? -16.719 -7.41 26.125 1 93.06 107 GLU B O 1
ATOM 5336 N N . HIS B 1 108 ? -16.625 -5.359 25.188 1 95.38 108 HIS B N 1
ATOM 5337 C CA . HIS B 1 108 ? -17.203 -4.781 26.406 1 95.38 108 HIS B CA 1
ATOM 5338 C C . HIS B 1 108 ? -18.609 -4.254 26.141 1 95.38 108 HIS B C 1
ATOM 5340 O O . HIS B 1 108 ? -19.328 -3.928 27.094 1 95.38 108 HIS B O 1
ATOM 5346 N N . ALA B 1 109 ? -19.016 -4.176 24.875 1 94.25 109 ALA B N 1
ATOM 5347 C CA . ALA B 1 109 ? -20.266 -3.471 24.609 1 94.25 109 ALA B CA 1
ATOM 5348 C C . ALA B 1 109 ? -21.047 -4.156 23.5 1 94.25 109 ALA B C 1
ATOM 5350 O O . ALA B 1 109 ? -21.766 -3.498 22.75 1 94.25 109 ALA B O 1
ATOM 5351 N N . LYS B 1 110 ? -20.781 -5.426 23.312 1 88.06 110 LYS B N 1
ATOM 5352 C CA . LYS B 1 110 ? -21.547 -6.156 22.297 1 88.06 110 LYS B CA 1
ATOM 5353 C C . LYS B 1 110 ? -23.047 -6.07 22.562 1 88.06 110 LYS B C 1
ATOM 5355 O O . LYS B 1 110 ? -23.5 -6.348 23.672 1 88.06 110 LYS B O 1
ATOM 5360 N N . GLY B 1 111 ? -23.766 -5.602 21.516 1 89.19 111 GLY B N 1
ATOM 5361 C CA . GLY B 1 111 ? -25.219 -5.539 21.609 1 89.19 111 GLY B CA 1
ATOM 5362 C C . GLY B 1 111 ? -25.703 -4.309 22.359 1 89.19 111 GLY B C 1
ATOM 5363 O O . GLY B 1 111 ? -26.906 -4.043 22.391 1 89.19 111 GLY B O 1
ATOM 5364 N N . ARG B 1 112 ? -24.781 -3.523 22.875 1 94.88 112 ARG B N 1
ATOM 5365 C CA . ARG B 1 112 ? -25.172 -2.328 23.625 1 94.88 112 ARG B CA 1
ATOM 5366 C C . ARG B 1 112 ? -25.375 -1.146 22.688 1 94.88 112 ARG B C 1
ATOM 5368 O O . ARG B 1 112 ? -24.812 -1.1 21.594 1 94.88 112 ARG B O 1
ATOM 5375 N N . ARG B 1 113 ? -26.203 -0.252 23.094 1 97.06 113 ARG B N 1
ATOM 5376 C CA . ARG B 1 113 ? -26.453 0.977 22.344 1 97.06 113 ARG B CA 1
ATOM 5377 C C . ARG B 1 113 ? -25.391 2.029 22.656 1 97.06 113 ARG B C 1
ATOM 5379 O O . ARG B 1 113 ? -25.344 2.566 23.766 1 97.06 113 ARG B O 1
ATOM 5386 N N . ILE B 1 114 ? -24.531 2.277 21.75 1 98 114 ILE B N 1
ATOM 5387 C CA . ILE B 1 114 ? -23.438 3.24 21.906 1 98 114 ILE B CA 1
ATOM 5388 C C . ILE B 1 114 ? -23.734 4.492 21.078 1 98 114 ILE B C 1
ATOM 5390 O O . ILE B 1 114 ? -23.812 4.426 19.844 1 98 114 ILE B O 1
ATOM 5394 N N . GLY B 1 115 ? -23.922 5.617 21.719 1 98.19 115 GLY B N 1
ATOM 5395 C CA . GLY B 1 115 ? -24.203 6.867 21.031 1 98.19 115 GLY B CA 1
ATOM 5396 C C . GLY B 1 115 ? -22.984 7.492 20.391 1 98.19 115 GLY B C 1
ATOM 5397 O O . GLY B 1 115 ? -21.844 7.23 20.812 1 98.19 115 GLY B O 1
ATOM 5398 N N . TYR B 1 116 ? -23.125 8.258 19.359 1 98.06 116 TYR B N 1
ATOM 5399 C CA . TYR B 1 116 ? -22.109 9.117 18.75 1 98.06 116 TYR B CA 1
ATOM 5400 C C . TYR B 1 116 ? -22.734 10.367 18.156 1 98.06 116 TYR B C 1
ATOM 5402 O O . TYR B 1 116 ? -23.953 10.398 17.906 1 98.06 116 TYR B O 1
ATOM 5410 N N . ASP B 1 117 ? -22.031 11.43 18.109 1 97.62 117 ASP B N 1
ATOM 5411 C CA . ASP B 1 117 ? -22.453 12.641 17.406 1 97.62 117 ASP B CA 1
ATOM 5412 C C . ASP B 1 117 ? -22.141 12.539 15.906 1 97.62 117 ASP B C 1
ATOM 5414 O O . ASP B 1 117 ? -20.984 12.602 15.5 1 97.62 117 ASP B O 1
ATOM 5418 N N . PRO B 1 118 ? -23.125 12.398 15.047 1 97.94 118 PRO B N 1
ATOM 5419 C CA . PRO B 1 118 ? -22.891 12.18 13.625 1 97.94 118 PRO B CA 1
ATOM 5420 C C . PRO B 1 118 ? -22.25 13.383 12.938 1 97.94 118 PRO B C 1
ATOM 5422 O O . PRO B 1 118 ? -21.828 13.289 11.789 1 97.94 118 PRO B O 1
ATOM 5425 N N . ARG B 1 119 ? -22.125 14.531 13.609 1 97.44 119 ARG B N 1
ATOM 5426 C CA . ARG B 1 119 ? -21.5 15.727 13.047 1 97.44 119 ARG B CA 1
ATOM 5427 C C . ARG B 1 119 ? -20 15.703 13.25 1 97.44 119 ARG B C 1
ATOM 5429 O O . ARG B 1 119 ? -19.266 16.5 12.648 1 97.44 119 ARG B O 1
ATOM 5436 N N . LEU B 1 120 ? -19.547 14.688 14.023 1 97.44 120 LEU B N 1
ATOM 5437 C CA . LEU B 1 120 ? -18.141 14.734 14.422 1 97.44 120 LEU B CA 1
ATOM 5438 C C . LEU B 1 120 ? -17.391 13.516 13.898 1 97.44 120 LEU B C 1
ATOM 5440 O O . LEU B 1 120 ? -16.203 13.359 14.18 1 97.44 120 LEU B O 1
ATOM 5444 N N . MET B 1 121 ? -18.047 12.68 13.172 1 97 121 MET B N 1
ATOM 5445 C CA . MET B 1 121 ? -17.422 11.469 12.648 1 97 121 MET B CA 1
ATOM 5446 C C . MET B 1 121 ? -17.859 11.203 11.211 1 97 121 MET B C 1
ATOM 5448 O O . MET B 1 121 ? -19.016 11.406 10.867 1 97 121 MET B O 1
ATOM 5452 N N . PRO B 1 122 ? -16.938 10.781 10.438 1 97 122 PRO B N 1
ATOM 5453 C CA . PRO B 1 122 ? -17.344 10.383 9.086 1 97 122 PRO B CA 1
ATOM 5454 C C . PRO B 1 122 ? -18.016 9.016 9.055 1 97 122 PRO B C 1
ATOM 5456 O O . PRO B 1 122 ? -17.875 8.234 10 1 97 122 PRO B O 1
ATOM 5459 N N . GLU B 1 123 ? -18.656 8.719 8.016 1 95.06 123 GLU B N 1
ATOM 5460 C CA . GLU B 1 123 ? -19.359 7.441 7.879 1 95.06 123 GLU B CA 1
ATOM 5461 C C . GLU B 1 123 ? -18.391 6.266 7.969 1 95.06 123 GLU B C 1
ATOM 5463 O O . GLU B 1 123 ? -18.719 5.227 8.539 1 95.06 123 GLU B O 1
ATOM 5468 N N . SER B 1 124 ? -17.266 6.445 7.398 1 93.81 124 SER B N 1
ATOM 5469 C CA . SER B 1 124 ? -16.281 5.367 7.391 1 93.81 124 SER B CA 1
ATOM 5470 C C . SER B 1 124 ? -15.875 4.98 8.805 1 93.81 124 SER B C 1
ATOM 5472 O O . SER B 1 124 ? -15.711 3.795 9.109 1 93.81 124 SER B O 1
ATOM 5474 N N . ALA B 1 125 ? -15.68 5.922 9.656 1 94.62 125 ALA B N 1
ATOM 5475 C CA . ALA B 1 125 ? -15.312 5.66 11.047 1 94.62 125 ALA B CA 1
ATOM 5476 C C . ALA B 1 125 ? -16.453 4.984 11.797 1 94.62 125 ALA B C 1
ATOM 5478 O O . ALA B 1 125 ? -16.219 4.086 12.609 1 94.62 125 ALA B O 1
ATOM 5479 N N . VAL B 1 126 ? -17.656 5.406 11.516 1 95.69 126 VAL B N 1
ATOM 5480 C CA . VAL B 1 126 ? -18.844 4.828 12.156 1 95.69 126 VAL B CA 1
ATOM 5481 C C . VAL B 1 126 ? -18.969 3.359 11.766 1 95.69 126 VAL B C 1
ATOM 5483 O O . VAL B 1 126 ? -19.234 2.504 12.609 1 95.69 126 VAL B O 1
ATOM 5486 N N . GLU B 1 127 ? -18.781 3.135 10.508 1 90.62 127 GLU B N 1
ATOM 5487 C CA . GLU B 1 127 ? -18.891 1.771 9.992 1 90.62 127 GLU B CA 1
ATOM 5488 C C . GLU B 1 127 ? -17.859 0.854 10.641 1 90.62 127 GLU B C 1
ATOM 5490 O O . GLU B 1 127 ? -18.172 -0.289 10.984 1 90.62 127 GLU B O 1
ATOM 5495 N N . LYS B 1 128 ? -16.703 1.322 10.82 1 90.19 128 LYS B N 1
ATOM 5496 C CA . LYS B 1 128 ? -15.648 0.546 11.461 1 90.19 128 LYS B CA 1
ATOM 5497 C C . LYS B 1 128 ? -16.031 0.178 12.891 1 90.19 128 LYS B C 1
ATOM 5499 O O . LYS B 1 128 ? -15.766 -0.939 13.344 1 90.19 128 LYS B O 1
ATOM 5504 N N . LEU B 1 129 ? -16.578 1.11 13.586 1 94.31 129 LEU B N 1
ATOM 5505 C CA . LEU B 1 129 ? -17 0.851 14.961 1 94.31 129 LEU B CA 1
ATOM 5506 C C . LEU B 1 129 ? -18.188 -0.105 15 1 94.31 129 LEU B C 1
ATOM 5508 O O . LEU B 1 129 ? -18.297 -0.922 15.914 1 94.31 129 LEU B O 1
ATOM 5512 N N . ALA B 1 130 ? -18.984 0.037 14 1 88.94 130 ALA B N 1
ATOM 5513 C CA . ALA B 1 130 ? -20.188 -0.803 13.945 1 88.94 130 ALA B CA 1
ATOM 5514 C C . ALA B 1 130 ? -19.812 -2.273 13.773 1 88.94 130 ALA B C 1
ATOM 5516 O O . ALA B 1 130 ? -20.562 -3.16 14.195 1 88.94 130 ALA B O 1
ATOM 5517 N N . ALA B 1 131 ? -18.703 -2.527 13.227 1 81.19 131 ALA B N 1
ATOM 5518 C CA . ALA B 1 131 ? -18.219 -3.893 13.031 1 81.19 131 ALA B CA 1
ATOM 5519 C C . ALA B 1 131 ? -17.984 -4.59 14.367 1 81.19 131 ALA B C 1
ATOM 5521 O O . ALA B 1 131 ? -17.859 -5.816 14.414 1 81.19 131 ALA B O 1
ATOM 5522 N N . SER B 1 132 ? -18.016 -3.871 15.438 1 87.62 132 SER B N 1
ATOM 5523 C CA . SER B 1 132 ? -17.828 -4.406 16.781 1 87.62 132 SER B CA 1
ATOM 5524 C C . SER B 1 132 ? -19.031 -5.211 17.234 1 87.62 132 SER B C 1
ATOM 5526 O O . SER B 1 132 ? -18.953 -5.984 18.188 1 87.62 132 SER B O 1
ATOM 5528 N N . GLY B 1 133 ? -20.188 -5.035 16.641 1 85.69 133 GLY B N 1
ATOM 5529 C CA . GLY B 1 133 ? -21.422 -5.641 17.109 1 85.69 133 GLY B CA 1
ATOM 5530 C C . GLY B 1 133 ? -22.219 -4.738 18.016 1 85.69 133 GLY B C 1
ATOM 5531 O O . GLY B 1 133 ? -23.375 -5.051 18.359 1 85.69 133 GLY B O 1
ATOM 5532 N N . ALA B 1 134 ? -21.641 -3.613 18.344 1 92.56 134 ALA B N 1
ATOM 5533 C CA . ALA B 1 134 ? -22.422 -2.621 19.078 1 92.56 134 ALA B CA 1
ATOM 5534 C C . ALA B 1 134 ? -23.422 -1.922 18.172 1 92.56 134 ALA B C 1
ATOM 5536 O O . ALA B 1 134 ? -23.234 -1.849 16.969 1 92.56 134 ALA B O 1
ATOM 5537 N N . GLU B 1 135 ? -24.469 -1.519 18.75 1 94.31 135 GLU B N 1
ATOM 5538 C CA . GLU B 1 135 ? -25.406 -0.688 18.016 1 94.31 135 GLU B CA 1
ATOM 5539 C C . GLU B 1 135 ? -25.031 0.788 18.109 1 94.31 135 GLU B C 1
ATOM 5541 O O . GLU B 1 135 ? -25.203 1.419 19.156 1 94.31 135 GLU B O 1
ATOM 5546 N N . LEU B 1 136 ? -24.562 1.321 17.047 1 96.94 136 LEU B N 1
ATOM 5547 C CA . LEU B 1 136 ? -24.188 2.732 17.047 1 96.94 136 LEU B CA 1
ATOM 5548 C C . LEU B 1 136 ? -25.406 3.613 16.797 1 96.94 136 LEU B C 1
ATOM 5550 O O . LEU B 1 136 ? -26.094 3.465 15.789 1 96.94 136 LEU B O 1
ATOM 5554 N N . VAL B 1 137 ? -25.656 4.508 17.688 1 97.38 137 VAL B N 1
ATOM 5555 C CA . VAL B 1 137 ? -26.859 5.332 17.672 1 97.38 137 VAL B CA 1
ATOM 5556 C C . VAL B 1 137 ? -26.484 6.793 17.438 1 97.38 137 VAL B C 1
ATOM 5558 O O . VAL B 1 137 ? -25.828 7.418 18.281 1 97.38 137 VAL B O 1
ATOM 5561 N N . PRO B 1 138 ? -26.844 7.328 16.266 1 97.69 138 PRO B N 1
ATOM 5562 C CA . PRO B 1 138 ? -26.609 8.766 16.062 1 97.69 138 PRO B CA 1
ATOM 5563 C C . PRO B 1 138 ? -27.469 9.625 17 1 97.69 138 PRO B C 1
ATOM 5565 O O . PRO B 1 138 ? -28.672 9.391 17.125 1 97.69 138 PRO B O 1
ATOM 5568 N N . LEU B 1 139 ? -26.844 10.602 17.609 1 96.94 139 LEU B N 1
ATOM 5569 C CA . LEU B 1 139 ? -27.562 11.477 18.531 1 96.94 139 LEU B CA 1
ATOM 5570 C C . LEU B 1 139 ? -27.734 12.867 17.922 1 96.94 139 LEU B C 1
ATOM 5572 O O . LEU B 1 139 ? -26.844 13.383 17.266 1 96.94 139 LEU B O 1
ATOM 5576 N N . ASP B 1 140 ? -28.828 13.602 18.141 1 90.31 140 ASP B N 1
ATOM 5577 C CA . ASP B 1 140 ? -29.062 14.977 17.703 1 90.31 140 ASP B CA 1
ATOM 5578 C C . ASP B 1 140 ? -28.297 15.969 18.594 1 90.31 140 ASP B C 1
ATOM 5580 O O . ASP B 1 140 ? -27.875 17.016 18.125 1 90.31 140 ASP B O 1
ATOM 5584 N N . GLY B 1 141 ? -28.047 15.656 19.719 1 91.12 141 GLY B N 1
ATOM 5585 C CA . GLY B 1 141 ? -27.25 16.453 20.641 1 91.12 141 GLY B CA 1
ATOM 5586 C C . GLY B 1 141 ? -26.047 15.711 21.203 1 91.12 141 GLY B C 1
ATOM 5587 O O . GLY B 1 141 ? -26.016 14.477 21.172 1 91.12 141 GLY B O 1
ATOM 5588 N N . ASN B 1 142 ? -25.047 16.484 21.578 1 95.88 142 ASN B N 1
ATOM 5589 C CA . ASN B 1 142 ? -23.844 15.898 22.188 1 95.88 142 ASN B CA 1
ATOM 5590 C C . ASN B 1 142 ? -23.922 15.914 23.703 1 95.88 142 ASN B C 1
ATOM 5592 O O . ASN B 1 142 ? -23.906 16.984 24.328 1 95.88 142 ASN B O 1
ATOM 5596 N N . PRO B 1 143 ? -24.016 14.781 24.266 1 96 143 PRO B N 1
ATOM 5597 C CA . PRO B 1 143 ? -24.156 14.734 25.719 1 96 143 PRO B CA 1
ATOM 5598 C C . PRO B 1 143 ? -22.984 15.383 26.453 1 96 143 PRO B C 1
ATOM 5600 O O . PRO B 1 143 ? -23.125 15.789 27.609 1 96 143 PRO B O 1
ATOM 5603 N N . LEU B 1 144 ? -21.859 15.422 25.812 1 96 144 LEU B N 1
ATOM 5604 C CA . LEU B 1 144 ? -20.688 16.078 26.422 1 96 144 LEU B CA 1
ATOM 5605 C C . LEU B 1 144 ? -20.875 17.578 26.469 1 96 144 LEU B C 1
ATOM 5607 O O . LEU B 1 144 ? -20.516 18.234 27.453 1 96 144 LEU B O 1
ATOM 5611 N N . ASP B 1 145 ? -21.391 18.156 25.391 1 94.75 145 ASP B N 1
ATOM 5612 C CA . ASP B 1 145 ? -21.578 19.594 25.312 1 94.75 145 ASP B CA 1
ATOM 5613 C C . ASP B 1 145 ? -22.484 20.109 26.422 1 94.75 145 ASP B C 1
ATOM 5615 O O . ASP B 1 145 ? -22.297 21.219 26.922 1 94.75 145 ASP B O 1
ATOM 5619 N N . ALA B 1 146 ? -23.391 19.297 26.797 1 90.44 146 ALA B N 1
ATOM 5620 C CA . ALA B 1 146 ? -24.344 19.672 27.844 1 90.44 146 ALA B CA 1
ATOM 5621 C C . ALA B 1 146 ? -23.656 19.797 29.188 1 90.44 146 ALA B C 1
ATOM 5623 O O . ALA B 1 146 ? -24.109 20.547 30.062 1 90.44 146 ALA B O 1
ATOM 5624 N N . ALA B 1 147 ? -22.578 19.141 29.312 1 91.69 147 ALA B N 1
ATOM 5625 C CA . ALA B 1 147 ? -21.859 19.125 30.578 1 91.69 147 ALA B CA 1
ATOM 5626 C C . ALA B 1 147 ? -20.734 20.172 30.594 1 91.69 147 ALA B C 1
ATOM 5628 O O . ALA B 1 147 ? -20.172 20.469 31.641 1 91.69 147 ALA B O 1
ATOM 5629 N N . TRP B 1 148 ? -20.406 20.781 29.453 1 93.94 148 TRP B N 1
ATOM 5630 C CA . TRP B 1 148 ? -19.266 21.672 29.281 1 93.94 148 TRP B CA 1
ATOM 5631 C C . TRP B 1 148 ? -19.672 23.125 29.547 1 93.94 148 TRP B C 1
ATOM 5633 O O . TRP B 1 148 ? -19.75 23.922 28.609 1 93.94 148 TRP B O 1
ATOM 5643 N N . ALA B 1 149 ? -19.719 23.547 30.75 1 89.94 149 ALA B N 1
ATOM 5644 C CA . ALA B 1 149 ? -20.281 24.828 31.156 1 89.94 149 ALA B CA 1
ATOM 5645 C C . ALA B 1 149 ? -19.344 25.984 30.781 1 89.94 149 ALA B C 1
ATOM 5647 O O . ALA B 1 149 ? -19.797 27.094 30.5 1 89.94 149 ALA B O 1
ATOM 5648 N N . ASP B 1 150 ? -18.109 25.797 30.797 1 91.81 150 ASP B N 1
ATOM 5649 C CA . ASP B 1 150 ? -17.125 26.859 30.516 1 91.81 150 ASP B CA 1
ATOM 5650 C C . ASP B 1 150 ? -16.578 26.734 29.094 1 91.81 150 ASP B C 1
ATOM 5652 O O . ASP B 1 150 ? -15.422 27.078 28.844 1 91.81 150 ASP B O 1
ATOM 5656 N N . ARG B 1 151 ? -17.375 26.234 28.203 1 94.38 151 ARG B N 1
ATOM 5657 C CA . ARG B 1 151 ? -16.938 26.031 26.828 1 94.38 151 ARG B CA 1
ATOM 5658 C C . ARG B 1 151 ? -16.547 27.359 26.172 1 94.38 151 ARG B C 1
ATOM 5660 O O . ARG B 1 151 ? -17.344 28.297 26.172 1 94.38 151 ARG B O 1
ATOM 5667 N N . PRO B 1 152 ? -15.398 27.469 25.594 1 95.75 152 PRO B N 1
ATOM 5668 C CA . PRO B 1 152 ? -15.008 28.688 24.875 1 95.75 152 PRO B CA 1
ATOM 5669 C C . PRO B 1 152 ? -15.914 28.969 23.672 1 95.75 152 PRO B C 1
ATOM 5671 O O . PRO B 1 152 ? -16.531 28.047 23.141 1 95.75 152 PRO B O 1
ATOM 5674 N N . ALA B 1 153 ? -15.945 30.234 23.297 1 95.25 153 ALA B N 1
ATOM 5675 C CA . ALA B 1 153 ? -16.688 30.609 22.094 1 95.25 153 ALA B CA 1
ATOM 5676 C C . ALA B 1 153 ? -15.984 30.125 20.828 1 95.25 153 ALA B C 1
ATOM 5678 O O . ALA B 1 153 ? -14.75 30.078 20.781 1 95.25 153 ALA B O 1
ATOM 5679 N N . PRO B 1 154 ? -16.781 29.734 19.844 1 95.56 154 PRO B N 1
ATOM 5680 C CA . PRO B 1 154 ? -16.141 29.406 18.562 1 95.56 154 PRO B CA 1
ATOM 5681 C C . PRO B 1 154 ? -15.406 30.594 17.953 1 95.56 154 PRO B C 1
ATOM 5683 O O . PRO B 1 154 ? -15.797 31.75 18.172 1 95.56 154 PRO B O 1
ATOM 5686 N N . PRO B 1 155 ? -14.352 30.359 17.219 1 96.75 155 PRO B N 1
ATOM 5687 C CA . PRO B 1 155 ? -13.617 31.453 16.594 1 96.75 155 PRO B CA 1
ATOM 5688 C C . PRO B 1 155 ? -14.422 32.156 15.484 1 96.75 155 PRO B C 1
ATOM 5690 O O . PRO B 1 155 ? -15.172 31.484 14.766 1 96.75 155 PRO B O 1
ATOM 5693 N N . LEU B 1 156 ? -14.258 33.406 15.32 1 97.5 156 LEU B N 1
ATOM 5694 C CA . LEU B 1 156 ? -15.008 34.219 14.359 1 97.5 156 LEU B CA 1
ATOM 5695 C C . LEU B 1 156 ? -14.07 35.156 13.586 1 97.5 156 LEU B C 1
ATOM 5697 O O . LEU B 1 156 ? -14.461 36.25 13.219 1 97.5 156 LEU B O 1
ATOM 5701 N N . ALA B 1 157 ? -12.859 34.688 13.391 1 97.25 157 ALA B N 1
ATOM 5702 C CA . ALA B 1 157 ? -11.945 35.5 12.594 1 97.25 157 ALA B CA 1
ATOM 5703 C C . ALA B 1 157 ? -12.508 35.75 11.195 1 97.25 157 ALA B C 1
ATOM 5705 O O . ALA B 1 157 ? -13.133 34.875 10.609 1 97.25 157 ALA B O 1
ATOM 5706 N N . ARG B 1 158 ? -12.211 36.906 10.648 1 97.38 158 ARG B N 1
ATOM 5707 C CA . ARG B 1 158 ? -12.703 37.281 9.328 1 97.38 158 ARG B CA 1
ATOM 5708 C C . ARG B 1 158 ? -12.117 36.375 8.25 1 97.38 158 ARG B C 1
ATOM 5710 O O . ARG B 1 158 ? -10.953 35.969 8.328 1 97.38 158 ARG B O 1
ATOM 5717 N N . ALA B 1 159 ? -12.953 36.062 7.27 1 98.44 159 ALA B N 1
ATOM 5718 C CA . ALA B 1 159 ? -12.461 35.438 6.039 1 98.44 159 ALA B CA 1
ATOM 5719 C C . ALA B 1 159 ? -11.891 36.5 5.094 1 98.44 159 ALA B C 1
ATOM 5721 O O . ALA B 1 159 ? -12.477 37.562 4.926 1 98.44 159 ALA B O 1
ATOM 5722 N N . VAL B 1 160 ? -10.742 36.281 4.52 1 97.88 160 VAL B N 1
ATOM 5723 C CA . VAL B 1 160 ? -10.07 37.25 3.672 1 97.88 160 VAL B CA 1
ATOM 5724 C C . VAL B 1 160 ? -9.75 36.625 2.316 1 97.88 160 VAL B C 1
ATOM 5726 O O . VAL B 1 160 ? -9.383 35.438 2.24 1 97.88 160 VAL B O 1
ATOM 5729 N N . PRO B 1 161 ? -9.883 37.406 1.257 1 97.62 161 PRO B N 1
ATOM 5730 C CA . PRO B 1 161 ? -9.508 36.906 -0.057 1 97.62 161 PRO B CA 1
ATOM 5731 C C . PRO B 1 161 ? -8.008 36.594 -0.165 1 97.62 161 PRO B C 1
ATOM 5733 O O . PRO B 1 161 ? -7.191 37.375 0.361 1 97.62 161 PRO B O 1
ATOM 5736 N N . GLN B 1 162 ? -7.652 35.5 -0.709 1 96.56 162 GLN B N 1
ATOM 5737 C CA . GLN B 1 162 ? -6.285 35.219 -1.128 1 96.56 162 GLN B CA 1
ATOM 5738 C C . GLN B 1 162 ? -6.02 35.719 -2.541 1 96.56 162 GLN B C 1
ATOM 5740 O O . GLN B 1 162 ? -6.727 35.375 -3.484 1 96.56 162 GLN B O 1
ATOM 5745 N N . ALA B 1 163 ? -5.027 36.5 -2.709 1 94.5 163 ALA B N 1
ATOM 5746 C CA . ALA B 1 163 ? -4.746 37.156 -3.977 1 94.5 163 ALA B CA 1
ATOM 5747 C C . ALA B 1 163 ? -4.344 36.156 -5.051 1 94.5 163 ALA B C 1
ATOM 5749 O O . ALA B 1 163 ? -3.713 35.125 -4.75 1 94.5 163 ALA B O 1
ATOM 5750 N N . ALA B 1 164 ? -4.656 36.469 -6.277 1 92 164 ALA B N 1
ATOM 5751 C CA . ALA B 1 164 ? -4.352 35.594 -7.426 1 92 164 ALA B CA 1
ATOM 5752 C C . ALA B 1 164 ? -2.846 35.406 -7.578 1 92 164 ALA B C 1
ATOM 5754 O O . ALA B 1 164 ? -2.391 34.375 -8.023 1 92 164 ALA B O 1
ATOM 5755 N N . GLU B 1 165 ? -2.127 36.438 -7.176 1 93.94 165 GLU B N 1
ATOM 5756 C CA . GLU B 1 165 ? -0.671 36.375 -7.285 1 93.94 165 GLU B CA 1
ATOM 5757 C C . GLU B 1 165 ? -0.089 35.281 -6.43 1 93.94 165 GLU B C 1
ATOM 5759 O O . GLU B 1 165 ? 1.002 34.781 -6.711 1 93.94 165 GLU B O 1
ATOM 5764 N N . GLN B 1 166 ? -0.773 34.875 -5.461 1 95.31 166 GLN B N 1
ATOM 5765 C CA . GLN B 1 166 ? -0.326 33.812 -4.59 1 95.31 166 GLN B CA 1
ATOM 5766 C C . GLN B 1 166 ? -1.022 32.5 -4.941 1 95.31 166 GLN B C 1
ATOM 5768 O O . GLN B 1 166 ? -0.414 31.422 -4.875 1 95.31 166 GLN B O 1
ATOM 5773 N N . ALA B 1 167 ? -2.289 32.625 -5.355 1 96.69 167 ALA B N 1
ATOM 5774 C CA . ALA B 1 167 ? -3.092 31.422 -5.609 1 96.69 167 ALA B CA 1
ATOM 5775 C C . ALA B 1 167 ? -2.752 30.812 -6.969 1 96.69 167 ALA B C 1
ATOM 5777 O O . ALA B 1 167 ? -2.846 29.594 -7.152 1 96.69 167 ALA B O 1
ATOM 5778 N N . GLY B 1 168 ? -2.396 31.609 -7.973 1 97.62 168 GLY B N 1
ATOM 5779 C CA . GLY B 1 168 ? -1.984 31.156 -9.289 1 97.62 168 GLY B CA 1
ATOM 5780 C C . GLY B 1 168 ? -3.15 30.766 -10.18 1 97.62 168 GLY B C 1
ATOM 5781 O O . GLY B 1 168 ? -2.994 30.609 -11.391 1 97.62 168 GLY B O 1
ATOM 5782 N N . GLN B 1 169 ? -4.324 30.531 -9.656 1 97.19 169 GLN B N 1
ATOM 5783 C CA . GLN B 1 169 ? -5.535 30.141 -10.367 1 97.19 169 GLN B CA 1
ATOM 5784 C C . GLN B 1 169 ? -6.77 30.797 -9.766 1 97.19 169 GLN B C 1
ATOM 5786 O O . GLN B 1 169 ? -6.898 30.891 -8.547 1 97.19 169 GLN B O 1
ATOM 5791 N N . GLY B 1 170 ? -7.652 31.312 -10.617 1 97.25 170 GLY B N 1
ATOM 5792 C CA . GLY B 1 170 ? -8.859 31.969 -10.125 1 97.25 170 GLY B CA 1
ATOM 5793 C C . GLY B 1 170 ? -9.875 30.984 -9.555 1 97.25 170 GLY B C 1
ATOM 5794 O O . GLY B 1 170 ? -9.898 29.812 -9.938 1 97.25 170 GLY B O 1
ATOM 5795 N N . ALA B 1 171 ? -10.711 31.531 -8.656 1 97.44 171 ALA B N 1
ATOM 5796 C CA . ALA B 1 171 ? -11.742 30.719 -8.031 1 97.44 171 ALA B CA 1
ATOM 5797 C C . ALA B 1 171 ? -12.719 30.172 -9.07 1 97.44 171 ALA B C 1
ATOM 5799 O O . ALA B 1 171 ? -13.195 29.047 -8.961 1 97.44 171 ALA B O 1
ATOM 5800 N N . GLU B 1 172 ? -13.039 30.969 -10.055 1 97.25 172 GLU B N 1
ATOM 5801 C CA . GLU B 1 172 ? -13.977 30.562 -11.102 1 97.25 172 GLU B CA 1
ATOM 5802 C C . GLU B 1 172 ? -13.453 29.344 -11.859 1 97.25 172 GLU B C 1
ATOM 5804 O O . GLU B 1 172 ? -14.195 28.406 -12.109 1 97.25 172 GLU B O 1
ATOM 5809 N N . GLU B 1 173 ? -12.211 29.438 -12.234 1 97.56 173 GLU B N 1
ATOM 5810 C CA . GLU B 1 173 ? -11.594 28.312 -12.953 1 97.56 173 GLU B CA 1
ATOM 5811 C C . GLU B 1 173 ? -11.594 27.047 -12.102 1 97.56 173 GLU B C 1
ATOM 5813 O O . GLU B 1 173 ? -11.852 25.953 -12.609 1 97.56 173 GLU B O 1
ATOM 5818 N N . LYS B 1 174 ? -11.289 27.203 -10.828 1 98.25 174 LYS B N 1
ATOM 5819 C CA . LYS B 1 174 ? -11.258 26.062 -9.914 1 98.25 174 LYS B CA 1
ATOM 5820 C C . LYS B 1 174 ? -12.648 25.453 -9.766 1 98.25 174 LYS B C 1
ATOM 5822 O O . LYS B 1 174 ? -12.805 24.219 -9.836 1 98.25 174 LYS B O 1
ATOM 5827 N N . ARG B 1 175 ? -13.648 26.266 -9.57 1 98.44 175 ARG B N 1
ATOM 5828 C CA . ARG B 1 175 ? -15.023 25.797 -9.438 1 98.44 175 ARG B CA 1
ATOM 5829 C C . ARG B 1 175 ? -15.477 25.047 -10.688 1 98.44 175 ARG B C 1
ATOM 5831 O O . ARG B 1 175 ? -16.109 24 -10.586 1 98.44 175 ARG B O 1
ATOM 5838 N N . GLU B 1 176 ? -15.141 25.578 -11.781 1 98.25 176 GLU B N 1
ATOM 5839 C CA . GLU B 1 176 ? -15.547 24.953 -13.031 1 98.25 176 GLU B CA 1
ATOM 5840 C C . GLU B 1 176 ? -14.898 23.578 -13.203 1 98.25 176 GLU B C 1
ATOM 5842 O O . GLU B 1 176 ? -15.539 22.641 -13.648 1 98.25 176 GLU B O 1
ATOM 5847 N N . ALA B 1 177 ? -13.633 23.531 -12.93 1 98.06 177 ALA B N 1
ATOM 5848 C CA . ALA B 1 177 ? -12.93 22.25 -13.039 1 98.06 177 ALA B CA 1
ATOM 5849 C C . ALA B 1 177 ? -13.562 21.203 -12.125 1 98.06 177 ALA B C 1
ATOM 5851 O O . ALA B 1 177 ? -13.758 20.062 -12.531 1 98.06 177 ALA B O 1
ATOM 5852 N N . ALA B 1 178 ? -13.836 21.562 -10.883 1 98.38 178 ALA B N 1
ATOM 5853 C CA . ALA B 1 178 ? -14.461 20.641 -9.93 1 98.38 178 ALA B CA 1
ATOM 5854 C C . ALA B 1 178 ? -15.867 20.25 -10.383 1 98.38 178 ALA B C 1
ATOM 5856 O O . ALA B 1 178 ? -16.266 19.094 -10.273 1 98.38 178 ALA B O 1
ATOM 5857 N N . ALA B 1 179 ? -16.594 21.219 -10.891 1 98.5 179 ALA B N 1
ATOM 5858 C CA . ALA B 1 179 ? -17.938 20.969 -11.391 1 98.5 179 ALA B CA 1
ATOM 5859 C C . ALA B 1 179 ? -17.922 20.031 -12.594 1 98.5 179 ALA B C 1
ATOM 5861 O O . ALA B 1 179 ? -18.812 19.188 -12.734 1 98.5 179 ALA B O 1
ATOM 5862 N N . ALA B 1 180 ? -17.016 20.25 -13.438 1 97.75 180 ALA B N 1
ATOM 5863 C CA . ALA B 1 180 ? -16.875 19.391 -14.609 1 97.75 180 ALA B CA 1
ATOM 5864 C C . ALA B 1 180 ? -16.688 17.938 -14.203 1 97.75 180 ALA B C 1
ATOM 5866 O O . ALA B 1 180 ? -17.188 17.031 -14.867 1 97.75 180 ALA B O 1
ATOM 5867 N N . ALA B 1 181 ? -15.938 17.719 -13.164 1 95.56 181 ALA B N 1
ATOM 5868 C CA . ALA B 1 181 ? -15.75 16.375 -12.656 1 95.56 181 ALA B CA 1
ATOM 5869 C C . ALA B 1 181 ? -17.078 15.758 -12.203 1 95.56 181 ALA B C 1
ATOM 5871 O O . ALA B 1 181 ? -17.328 14.57 -12.414 1 95.56 181 ALA B O 1
ATOM 5872 N N . LEU B 1 182 ? -17.922 16.547 -11.586 1 97.06 182 LEU B N 1
ATOM 5873 C CA . LEU B 1 182 ? -19.234 16.094 -11.172 1 97.06 182 LEU B CA 1
ATOM 5874 C C . LEU B 1 182 ? -20.094 15.727 -12.375 1 97.06 182 LEU B C 1
ATOM 5876 O O . LEU B 1 182 ? -20.734 14.68 -12.398 1 97.06 182 LEU B O 1
ATOM 5880 N N . ARG B 1 183 ? -20.047 16.625 -13.391 1 95.62 183 ARG B N 1
ATOM 5881 C CA . ARG B 1 183 ? -20.828 16.375 -14.594 1 95.62 183 ARG B CA 1
ATOM 5882 C C . ARG B 1 183 ? -20.375 15.078 -15.266 1 95.62 183 ARG B C 1
ATOM 5884 O O . ARG B 1 183 ? -21.219 14.273 -15.68 1 95.62 183 ARG B O 1
ATOM 5891 N N . THR B 1 184 ? -19.125 14.93 -15.305 1 89.06 184 THR B N 1
ATOM 5892 C CA . THR B 1 184 ? -18.578 13.727 -15.914 1 89.06 184 THR B CA 1
ATOM 5893 C C . THR B 1 184 ? -19.062 12.477 -15.18 1 89.06 184 THR B C 1
ATOM 5895 O O . THR B 1 184 ? -19.312 11.445 -15.805 1 89.06 184 THR B O 1
ATOM 5898 N N . ALA B 1 185 ? -19.266 12.547 -13.898 1 88.5 185 ALA B N 1
ATOM 5899 C CA . ALA B 1 185 ? -19.688 11.414 -13.078 1 88.5 185 ALA B CA 1
ATOM 5900 C C . ALA B 1 185 ? -21.219 11.312 -13.016 1 88.5 185 ALA B C 1
ATOM 5902 O O . ALA B 1 185 ? -21.75 10.391 -12.406 1 88.5 185 ALA B O 1
ATOM 5903 N N . GLY B 1 186 ? -21.891 12.242 -13.594 1 90.56 186 GLY B N 1
ATOM 5904 C CA . GLY B 1 186 ? -23.344 12.258 -13.555 1 90.56 186 GLY B CA 1
ATOM 5905 C C . GLY B 1 186 ? -23.906 12.633 -12.203 1 90.56 186 GLY B C 1
ATOM 5906 O O . GLY B 1 186 ? -24.922 12.102 -11.773 1 90.56 186 GLY B O 1
ATOM 5907 N N . GLU B 1 187 ? -23.219 13.484 -11.5 1 96.19 187 GLU B N 1
ATOM 5908 C CA . GLU B 1 187 ? -23.609 13.922 -10.156 1 96.19 187 GLU B CA 1
ATOM 5909 C C . GLU B 1 187 ? -24.047 15.383 -10.156 1 96.19 187 GLU B C 1
ATOM 5911 O O . GLU B 1 187 ? -23.531 16.188 -10.945 1 96.19 187 GLU B O 1
ATOM 5916 N N . ASP B 1 188 ? -24.938 15.703 -9.258 1 98.19 188 ASP B N 1
ATOM 5917 C CA . ASP B 1 188 ? -25.547 17.031 -9.297 1 98.19 188 ASP B CA 1
ATOM 5918 C C . ASP B 1 188 ? -24.828 18 -8.367 1 98.19 188 ASP B C 1
ATOM 5920 O O . ASP B 1 188 ? -24.844 19.203 -8.594 1 98.19 188 ASP B O 1
ATOM 5924 N N . ALA B 1 189 ? -24.281 17.484 -7.293 1 98.75 189 ALA B N 1
ATOM 5925 C CA . ALA B 1 189 ? -23.641 18.344 -6.289 1 98.75 189 ALA B CA 1
ATOM 5926 C C . ALA B 1 189 ? -22.656 17.547 -5.445 1 98.75 189 ALA B C 1
ATOM 5928 O O . ALA B 1 189 ? -22.625 16.312 -5.508 1 98.75 189 ALA B O 1
ATOM 5929 N N . ALA B 1 190 ? -21.812 18.25 -4.75 1 98.88 190 ALA B N 1
ATOM 5930 C CA . ALA B 1 190 ? -20.891 17.656 -3.783 1 98.88 190 ALA B CA 1
ATOM 5931 C C . ALA B 1 190 ? -20.859 18.469 -2.488 1 98.88 190 ALA B C 1
ATOM 5933 O O . ALA B 1 190 ? -20.828 19.688 -2.516 1 98.88 190 ALA B O 1
ATOM 5934 N N . VAL B 1 191 ? -20.938 17.75 -1.371 1 98.88 191 VAL B N 1
ATOM 5935 C CA . VAL B 1 191 ? -20.766 18.406 -0.076 1 98.88 191 VAL B CA 1
ATOM 5936 C C . VAL B 1 191 ? -19.281 18.609 0.193 1 98.88 191 VAL B C 1
ATOM 5938 O O . VAL B 1 191 ? -18.484 17.672 0.12 1 98.88 191 VAL B O 1
ATOM 5941 N N . LEU B 1 192 ? -18.891 19.828 0.451 1 98.62 192 LEU B N 1
ATOM 5942 C CA . LEU B 1 192 ? -17.531 20.188 0.854 1 98.62 192 LEU B CA 1
ATOM 5943 C C . LEU B 1 192 ? -17.469 20.484 2.35 1 98.62 192 LEU B C 1
ATOM 5945 O O . LEU B 1 192 ? -17.562 21.641 2.764 1 98.62 192 LEU B O 1
ATOM 5949 N N . ALA B 1 193 ? -17.219 19.453 3.109 1 97.94 193 ALA B N 1
ATOM 5950 C CA . ALA B 1 193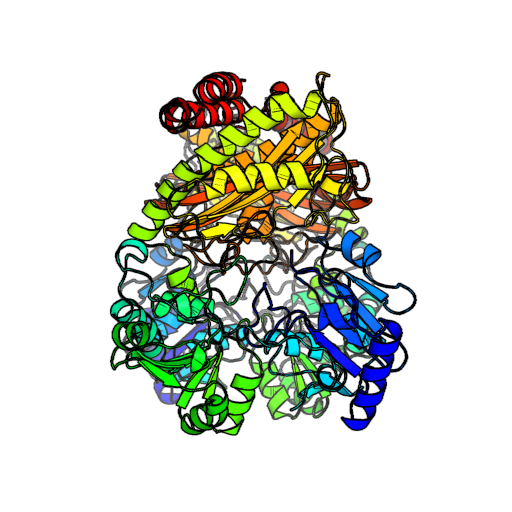 ? -17.25 19.594 4.562 1 97.94 193 ALA B CA 1
ATOM 5951 C C . ALA B 1 193 ? -15.891 20 5.109 1 97.94 193 ALA B C 1
ATOM 5953 O O . ALA B 1 193 ? -15.781 20.469 6.25 1 97.94 193 ALA B O 1
ATOM 5954 N N . ASP B 1 194 ? -14.812 19.828 4.383 1 96.56 194 ASP B N 1
ATOM 5955 C CA . ASP B 1 194 ? -13.445 20.188 4.738 1 96.56 194 ASP B CA 1
ATOM 5956 C C . ASP B 1 194 ? -13.188 21.672 4.465 1 96.56 194 ASP B C 1
ATOM 5958 O O . ASP B 1 194 ? -13.195 22.109 3.314 1 96.56 194 ASP B O 1
ATOM 5962 N N . ALA B 1 195 ? -12.859 22.391 5.473 1 97.94 195 ALA B N 1
ATOM 5963 C CA . ALA B 1 195 ? -12.648 23.828 5.328 1 97.94 195 ALA B CA 1
ATOM 5964 C C . ALA B 1 195 ? -11.484 24.125 4.387 1 97.94 195 ALA B C 1
ATOM 5966 O O . ALA B 1 195 ? -11.43 25.188 3.771 1 97.94 195 ALA B O 1
ATOM 5967 N N . HIS B 1 196 ? -10.539 23.203 4.242 1 98 196 HIS B N 1
ATOM 5968 C CA . HIS B 1 196 ? -9.445 23.391 3.295 1 98 196 HIS B CA 1
ATOM 5969 C C . HIS B 1 196 ? -9.961 23.438 1.862 1 98 196 HIS B C 1
ATOM 5971 O O . HIS B 1 196 ? -9.391 24.156 1.023 1 98 196 HIS B O 1
ATOM 5977 N N . SER B 1 197 ? -11.055 22.719 1.597 1 98.31 197 SER B N 1
ATOM 5978 C CA . SER B 1 197 ? -11.617 22.672 0.251 1 98.31 197 SER B CA 1
ATOM 5979 C C . SER B 1 197 ? -12.289 23.984 -0.113 1 98.31 197 SER B C 1
ATOM 5981 O O . SER B 1 197 ? -12.094 24.5 -1.213 1 98.31 197 SER B O 1
ATOM 5983 N N . THR B 1 198 ? -13.039 24.516 0.818 1 98.44 198 THR B N 1
ATOM 5984 C CA . THR B 1 198 ? -13.656 25.812 0.531 1 98.44 198 THR B CA 1
ATOM 5985 C C . THR B 1 198 ? -12.594 26.906 0.427 1 98.44 198 THR B C 1
ATOM 5987 O O . THR B 1 198 ? -12.68 27.781 -0.431 1 98.44 198 THR B O 1
ATOM 5990 N N . ALA B 1 199 ? -11.586 26.844 1.283 1 98.5 199 ALA B N 1
ATOM 5991 C CA . ALA B 1 199 ? -10.508 27.828 1.264 1 98.5 199 ALA B CA 1
ATOM 5992 C C . ALA B 1 199 ? -9.797 27.844 -0.086 1 98.5 199 ALA B C 1
ATOM 5994 O O . ALA B 1 199 ? -9.617 28.891 -0.692 1 98.5 199 ALA B O 1
ATOM 5995 N N . TRP B 1 200 ? -9.383 26.656 -0.559 1 98.69 200 TRP B N 1
ATOM 5996 C CA . TRP B 1 200 ? -8.641 26.562 -1.812 1 98.69 200 TRP B CA 1
ATOM 5997 C C . TRP B 1 200 ? -9.539 26.875 -3.002 1 98.69 200 TRP B C 1
ATOM 5999 O O . TRP B 1 200 ? -9.164 27.656 -3.883 1 98.69 200 TRP B O 1
ATOM 6009 N N . LEU B 1 201 ? -10.734 26.328 -3.055 1 98.69 201 LEU B N 1
ATOM 6010 C CA . LEU B 1 201 ? -11.656 26.438 -4.184 1 98.69 201 LEU B CA 1
ATOM 6011 C C . LEU B 1 201 ? -12.039 27.891 -4.434 1 98.69 201 LEU B C 1
ATOM 6013 O O . LEU B 1 201 ? -12.156 28.312 -5.582 1 98.69 201 LEU B O 1
ATOM 6017 N N . LEU B 1 202 ? -12.227 28.609 -3.299 1 98.75 202 LEU B N 1
ATOM 6018 C CA . LEU B 1 202 ? -12.773 29.953 -3.412 1 98.75 202 LEU B CA 1
ATOM 6019 C C . LEU B 1 202 ? -11.688 31 -3.188 1 98.75 202 LEU B C 1
ATOM 6021 O O . LEU B 1 202 ? -11.977 32.219 -3.16 1 98.75 202 LEU B O 1
ATOM 6025 N N . ASN B 1 203 ? -10.469 30.594 -2.998 1 98.44 203 ASN B N 1
ATOM 6026 C CA . ASN B 1 203 ? -9.359 31.5 -2.715 1 98.44 203 ASN B CA 1
ATOM 6027 C C . ASN B 1 203 ? -9.664 32.406 -1.523 1 98.44 203 ASN B C 1
ATOM 6029 O O . ASN B 1 203 ? -9.531 33.625 -1.615 1 98.44 203 ASN B O 1
ATOM 6033 N N . ILE B 1 204 ? -10.016 31.812 -0.415 1 98.56 204 ILE B N 1
ATOM 6034 C CA . ILE B 1 204 ? -10.203 32.531 0.83 1 98.56 204 ILE B CA 1
ATOM 6035 C C . ILE B 1 204 ? -9.32 31.953 1.922 1 98.56 204 ILE B C 1
ATOM 6037 O O . ILE B 1 204 ? -8.922 30.781 1.842 1 98.56 204 ILE B O 1
ATOM 6041 N N . ARG B 1 205 ? -8.945 32.688 2.889 1 98.38 205 ARG B N 1
ATOM 6042 C CA . ARG B 1 205 ? -8.188 32.281 4.074 1 98.38 205 ARG B CA 1
ATOM 6043 C C . ARG B 1 205 ? -8.758 32.938 5.328 1 98.38 205 ARG B C 1
ATOM 6045 O O . ARG B 1 205 ? -9.758 33.656 5.258 1 98.38 205 ARG B O 1
ATOM 6052 N N . GLY B 1 206 ? -8.203 32.625 6.461 1 97.69 206 GLY B N 1
ATOM 6053 C CA . GLY B 1 206 ? -8.688 33.188 7.711 1 97.69 206 GLY B CA 1
ATOM 6054 C C . GLY B 1 206 ? -7.812 32.875 8.898 1 97.69 206 GLY B C 1
ATOM 6055 O O . GLY B 1 206 ? -6.715 32.312 8.734 1 97.69 206 GLY B O 1
ATOM 6056 N N . GLY B 1 207 ? -8.242 33.25 10.086 1 97.19 207 GLY B N 1
ATOM 6057 C CA . GLY B 1 207 ? -7.453 33.094 11.297 1 97.19 207 GLY B CA 1
ATOM 6058 C C . GLY B 1 207 ? -8.18 32.312 12.375 1 97.19 207 GLY B C 1
ATOM 6059 O O . GLY B 1 207 ? -7.918 32.5 13.57 1 97.19 207 GLY B O 1
ATOM 6060 N N . ASP B 1 208 ? -9.164 31.469 11.961 1 97.56 208 ASP B N 1
ATOM 6061 C CA . ASP B 1 208 ? -9.953 30.75 12.953 1 97.56 208 ASP B CA 1
ATOM 6062 C C . ASP B 1 208 ? -9.078 29.781 13.75 1 97.56 208 ASP B C 1
ATOM 6064 O O . ASP B 1 208 ? -9.406 29.422 14.883 1 97.56 208 ASP B O 1
ATOM 6068 N N . LEU B 1 209 ? -8 29.328 13.164 1 95.56 209 LEU B N 1
ATOM 6069 C CA . LEU B 1 209 ? -7.035 28.438 13.805 1 95.56 209 LEU B CA 1
ATOM 6070 C C . LEU B 1 209 ? -5.66 29.094 13.867 1 95.56 209 LEU B C 1
ATOM 6072 O O . LEU B 1 209 ? -5.246 29.781 12.922 1 95.56 209 LEU B O 1
ATOM 6076 N N . GLU B 1 210 ? -4.938 28.906 14.898 1 91.81 210 GLU B N 1
ATOM 6077 C CA . GLU B 1 210 ? -3.693 29.625 15.172 1 91.81 210 GLU B CA 1
ATOM 6078 C C . GLU B 1 210 ? -2.633 29.297 14.125 1 91.81 210 GLU B C 1
ATOM 6080 O O . GLU B 1 210 ? -1.85 30.172 13.742 1 91.81 210 GLU B O 1
ATOM 6085 N N . ASN B 1 211 ? -2.521 28.141 13.656 1 95 211 ASN B N 1
ATOM 6086 C CA . ASN B 1 211 ? -1.396 27.734 12.82 1 95 211 ASN B CA 1
ATOM 6087 C C . ASN B 1 211 ? -1.849 27.359 11.406 1 95 211 ASN B C 1
ATOM 6089 O O . ASN B 1 211 ? -1.03 26.984 10.57 1 95 211 ASN B O 1
ATOM 6093 N N . THR B 1 212 ? -3.104 27.438 11.125 1 96.5 212 THR B N 1
ATOM 6094 C CA . THR B 1 212 ? -3.662 27.078 9.828 1 96.5 212 THR B CA 1
ATOM 6095 C C . THR B 1 212 ? -4.562 28.203 9.305 1 96.5 212 THR B C 1
ATOM 6097 O O . THR B 1 212 ? -5.57 28.531 9.93 1 96.5 212 THR B O 1
ATOM 6100 N N . PRO B 1 213 ? -4.223 28.797 8.211 1 97.38 213 PRO B N 1
ATOM 6101 C CA . PRO B 1 213 ? -4.945 29.969 7.727 1 97.38 213 PRO B CA 1
ATOM 6102 C C . PRO B 1 213 ? -6.316 29.625 7.145 1 97.38 213 PRO B C 1
ATOM 6104 O O . PRO B 1 213 ? -6.531 29.766 5.938 1 97.38 213 PRO B O 1
ATOM 6107 N N . LEU B 1 214 ? -7.25 29.344 8.031 1 97.75 214 LEU B N 1
ATOM 6108 C CA . LEU B 1 214 ? -8.578 28.922 7.602 1 97.75 214 LEU B CA 1
ATOM 6109 C C . LEU B 1 214 ? -9.656 29.828 8.195 1 97.75 214 LEU B C 1
ATOM 6111 O O . LEU B 1 214 ? -9.555 30.234 9.359 1 97.75 214 LEU B O 1
ATOM 6115 N N . ALA B 1 215 ? -10.562 30.219 7.438 1 98.12 215 ALA B N 1
ATOM 6116 C CA . ALA B 1 215 ? -11.898 30.578 7.898 1 98.12 215 ALA B CA 1
ATOM 6117 C C . ALA B 1 215 ? -12.828 29.375 7.91 1 98.12 215 ALA B C 1
ATOM 6119 O O . ALA B 1 215 ? -13.289 28.922 6.855 1 98.12 215 ALA B O 1
ATOM 6120 N N . LEU B 1 216 ? -13.094 28.828 9.039 1 98.12 216 LEU B N 1
ATOM 6121 C CA . LEU B 1 216 ? -13.875 27.594 9.133 1 98.12 216 LEU B CA 1
ATOM 6122 C C . LEU B 1 216 ? -15.227 27.766 8.438 1 98.12 216 LEU B C 1
ATOM 6124 O O . LEU B 1 216 ? -16.016 28.641 8.789 1 98.12 216 LEU B O 1
ATOM 6128 N N . SER B 1 217 ? -15.43 27 7.461 1 98.44 217 SER B N 1
ATOM 6129 C CA . SER B 1 217 ? -16.625 27.047 6.621 1 98.44 217 SER B CA 1
ATOM 6130 C C . SER B 1 217 ? -16.812 25.719 5.883 1 98.44 217 SER B C 1
ATOM 6132 O O . SER B 1 217 ? -15.93 24.859 5.891 1 98.44 217 SER B O 1
ATOM 6134 N N . GLN B 1 218 ? -17.953 25.484 5.387 1 98.62 218 GLN B N 1
ATOM 6135 C CA . GLN B 1 218 ? -18.328 24.359 4.539 1 98.62 218 GLN B CA 1
ATOM 6136 C C . GLN B 1 218 ? -19.016 24.828 3.264 1 98.62 218 GLN B C 1
ATOM 6138 O O . GLN B 1 218 ? -19.328 26.016 3.121 1 98.62 218 GLN B O 1
ATOM 6143 N N . GLY B 1 219 ? -19.172 23.938 2.332 1 98.75 219 GLY B N 1
ATOM 6144 C CA . GLY B 1 219 ? -19.75 24.359 1.071 1 98.75 219 GLY B CA 1
ATOM 6145 C C . GLY B 1 219 ? -20.562 23.281 0.378 1 98.75 219 GLY B C 1
ATOM 6146 O O . GLY B 1 219 ? -20.469 22.109 0.748 1 98.75 219 GLY B O 1
ATOM 6147 N N . LEU B 1 220 ? -21.406 23.625 -0.478 1 98.88 220 LEU B N 1
ATOM 6148 C CA . LEU B 1 220 ? -22.109 22.797 -1.442 1 98.88 220 LEU B CA 1
ATOM 6149 C C . LEU B 1 220 ? -21.797 23.219 -2.871 1 98.88 220 LEU B C 1
ATOM 6151 O O . LEU B 1 220 ? -22.172 24.312 -3.297 1 98.88 220 LEU B O 1
ATOM 6155 N N . LEU B 1 221 ? -21.031 22.422 -3.545 1 98.88 221 LEU B N 1
ATOM 6156 C CA . LEU B 1 221 ? -20.688 22.688 -4.938 1 98.88 221 LEU B CA 1
ATOM 6157 C C . LEU B 1 221 ? -21.672 22.016 -5.883 1 98.88 221 LEU B C 1
ATOM 6159 O O . LEU B 1 221 ? -21.938 20.828 -5.758 1 98.88 221 LEU B O 1
ATOM 6163 N N . ARG B 1 222 ? -22.219 22.734 -6.742 1 98.62 222 ARG B N 1
ATOM 6164 C CA . ARG B 1 222 ? -23.156 22.188 -7.711 1 98.62 222 ARG B CA 1
ATOM 6165 C C . ARG B 1 222 ? -22.484 21.938 -9.055 1 98.62 222 ARG B C 1
ATOM 6167 O O . ARG B 1 222 ? -21.453 22.547 -9.359 1 98.62 222 ARG B O 1
ATOM 6174 N N . ALA B 1 223 ? -23.109 21.141 -9.898 1 98.25 223 ALA B N 1
ATOM 6175 C CA . ALA B 1 223 ? -22.562 20.734 -11.18 1 98.25 223 ALA B CA 1
ATOM 6176 C C . ALA B 1 223 ? -22.453 21.906 -12.141 1 98.25 223 ALA B C 1
ATOM 6178 O O . ALA B 1 223 ? -21.75 21.844 -13.148 1 98.25 223 ALA B O 1
ATOM 6179 N N . ASP B 1 224 ? -23.125 23 -11.898 1 98.25 224 ASP B N 1
ATOM 6180 C CA . ASP B 1 224 ? -23.062 24.156 -12.781 1 98.25 224 ASP B CA 1
ATOM 6181 C C . ASP B 1 224 ? -21.969 25.125 -12.352 1 98.25 224 ASP B C 1
ATOM 6183 O O . ASP B 1 224 ? -21.812 26.203 -12.922 1 98.25 224 ASP B O 1
ATOM 6187 N N . GLY B 1 225 ? -21.25 24.797 -11.281 1 98.19 225 GLY B N 1
ATOM 6188 C CA . GLY B 1 225 ? -20.125 25.594 -10.859 1 98.19 225 GLY B CA 1
ATOM 6189 C C . GLY B 1 225 ? -20.469 26.578 -9.758 1 98.19 225 GLY B C 1
ATOM 6190 O O . GLY B 1 225 ? -19.578 27.234 -9.211 1 98.19 225 GLY B O 1
ATOM 6191 N N . THR B 1 226 ? -21.75 26.688 -9.375 1 98.62 226 THR B N 1
ATOM 6192 C CA . THR B 1 226 ? -22.141 27.562 -8.273 1 98.62 226 THR B CA 1
ATOM 6193 C C . THR B 1 226 ? -21.859 26.891 -6.93 1 98.62 226 THR B C 1
ATOM 6195 O O . THR B 1 226 ? -21.797 25.672 -6.84 1 98.62 226 THR B O 1
ATOM 6198 N N . VAL B 1 227 ? -21.656 27.734 -5.91 1 98.81 227 VAL B N 1
ATOM 6199 C CA . VAL B 1 227 ? -21.328 27.25 -4.578 1 98.81 227 VAL B CA 1
ATOM 6200 C C . VAL B 1 227 ? -22.203 27.953 -3.539 1 98.81 227 VAL B C 1
ATOM 6202 O O . VAL B 1 227 ? -22.422 29.156 -3.623 1 98.81 227 VAL B O 1
ATOM 6205 N N . ASP B 1 228 ? -22.828 27.219 -2.648 1 98.81 228 ASP B N 1
ATOM 6206 C CA . ASP B 1 228 ? -23.297 27.766 -1.376 1 98.81 228 ASP B CA 1
ATOM 6207 C C . ASP B 1 228 ? -22.203 27.672 -0.312 1 98.81 228 ASP B C 1
ATOM 6209 O O . ASP B 1 228 ? -21.766 26.578 0.038 1 98.81 228 ASP B O 1
ATOM 6213 N N . LEU B 1 229 ? -21.719 28.781 0.099 1 98.88 229 LEU B N 1
ATOM 6214 C CA . LEU B 1 229 ? -20.734 28.812 1.17 1 98.88 229 LEU B CA 1
ATOM 6215 C C . LEU B 1 229 ? -21.406 29.016 2.523 1 98.88 229 LEU B C 1
ATOM 6217 O O . LEU B 1 229 ? -22.031 30.047 2.764 1 98.88 229 LEU B O 1
ATOM 6221 N N . PHE B 1 230 ? -21.328 28 3.357 1 98.81 230 PHE B N 1
ATOM 6222 C CA . PHE B 1 230 ? -21.875 28.078 4.707 1 98.81 230 PHE B CA 1
ATOM 6223 C C . PHE B 1 230 ? -20.828 28.594 5.691 1 98.81 230 PHE B C 1
ATOM 6225 O O . PHE B 1 230 ? -19.922 27.844 6.086 1 98.81 230 PHE B O 1
ATOM 6232 N N . ILE B 1 231 ? -20.922 29.797 6.117 1 98.62 231 ILE B N 1
ATOM 6233 C CA . ILE B 1 231 ? -19.938 30.5 6.926 1 98.62 231 ILE B CA 1
ATOM 6234 C C . ILE B 1 231 ? -20.641 31.469 7.879 1 98.62 231 ILE B C 1
ATOM 6236 O O . ILE B 1 231 ? -21.688 32.031 7.547 1 98.62 231 ILE B O 1
ATOM 6240 N N . ALA B 1 232 ? -20.125 31.609 9.117 1 98.06 232 ALA B N 1
ATOM 6241 C CA . ALA B 1 232 ? -20.703 32.562 10.055 1 98.06 232 ALA B CA 1
ATOM 6242 C C . ALA B 1 232 ? -20.734 33.969 9.453 1 98.06 232 ALA B C 1
ATOM 6244 O O . ALA B 1 232 ? -19.719 34.5 8.984 1 98.06 232 ALA B O 1
ATOM 6245 N N . PRO B 1 233 ? -21.875 34.594 9.57 1 97.5 233 PRO B N 1
ATOM 6246 C CA . PRO B 1 233 ? -22 35.938 8.945 1 97.5 233 PRO B CA 1
ATOM 6247 C C . PRO B 1 233 ? -20.984 36.938 9.484 1 97.5 233 PRO B C 1
ATOM 6249 O O . PRO B 1 233 ? -20.547 37.812 8.75 1 97.5 233 PRO B O 1
ATOM 6252 N N . ALA B 1 234 ? -20.609 36.781 10.68 1 97.5 234 ALA B N 1
ATOM 6253 C CA . ALA B 1 234 ? -19.688 37.719 11.328 1 97.5 234 ALA B CA 1
ATOM 6254 C C . ALA B 1 234 ? -18.328 37.688 10.648 1 97.5 234 ALA B C 1
ATOM 6256 O O . ALA B 1 234 ? -17.531 38.625 10.82 1 97.5 234 ALA B O 1
ATOM 6257 N N . LYS B 1 235 ? -18.016 36.656 9.852 1 98.12 235 LYS B N 1
ATOM 6258 C CA . LYS B 1 235 ? -16.719 36.5 9.203 1 98.12 235 LYS B CA 1
ATOM 6259 C C . LYS B 1 235 ? -16.703 37.219 7.855 1 98.12 235 LYS B C 1
ATOM 6261 O O . LYS B 1 235 ? -15.633 37.344 7.238 1 98.12 235 LYS B O 1
ATOM 6266 N N . VAL B 1 236 ? -17.844 37.719 7.41 1 98.25 236 VAL B N 1
ATOM 6267 C CA . VAL B 1 236 ? -17.984 38.156 6.035 1 98.25 236 VAL B CA 1
ATOM 6268 C C . VAL B 1 236 ? -18.047 39.688 6 1 98.25 236 VAL B C 1
ATOM 6270 O O . VAL B 1 236 ? -18.875 40.312 6.68 1 98.25 236 VAL B O 1
ATOM 6273 N N . ASP B 1 237 ? -17.188 40.312 5.242 1 97.44 237 ASP B N 1
ATOM 6274 C CA . ASP B 1 237 ? -17.266 41.75 5 1 97.44 237 ASP B CA 1
ATOM 6275 C C . ASP B 1 237 ? -17.484 42.031 3.516 1 97.44 237 ASP B C 1
ATOM 6277 O O . ASP B 1 237 ? -17.734 41.125 2.727 1 97.44 237 ASP B O 1
ATOM 6281 N N . GLU B 1 238 ? -17.453 43.25 3.172 1 96.5 238 GLU B N 1
ATOM 6282 C CA . GLU B 1 238 ? -17.766 43.656 1.809 1 96.5 238 GLU B CA 1
ATOM 6283 C C . GLU B 1 238 ? -16.688 43.219 0.828 1 96.5 238 GLU B C 1
ATOM 6285 O O . GLU B 1 238 ? -16.984 42.875 -0.317 1 96.5 238 GLU B O 1
ATOM 6290 N N . ALA B 1 239 ? -15.523 43.25 1.244 1 95.81 239 ALA B N 1
ATOM 6291 C CA . ALA B 1 239 ? -14.422 42.812 0.389 1 95.81 239 ALA B CA 1
ATOM 6292 C C . ALA B 1 239 ? -14.547 41.344 0.023 1 95.81 239 ALA B C 1
ATOM 6294 O O . ALA B 1 239 ? -14.289 40.938 -1.121 1 95.81 239 ALA B O 1
ATOM 6295 N N . LEU B 1 240 ? -14.883 40.562 0.983 1 97.06 240 LEU B N 1
ATOM 6296 C CA . LEU B 1 240 ? -15.078 39.125 0.732 1 97.06 240 LEU B CA 1
ATOM 6297 C C . LEU B 1 240 ? -16.234 38.906 -0.228 1 97.06 240 LEU B C 1
ATOM 6299 O O . LEU B 1 240 ? -16.141 38.062 -1.135 1 97.06 240 LEU B O 1
ATOM 6303 N N . ARG B 1 241 ? -17.375 39.594 -0.011 1 97.31 241 ARG B N 1
ATOM 6304 C CA . ARG B 1 241 ? -18.531 39.469 -0.891 1 97.31 241 ARG B CA 1
ATOM 6305 C C . ARG B 1 241 ? -18.156 39.75 -2.338 1 97.31 241 ARG B C 1
ATOM 6307 O O . ARG B 1 241 ? -18.547 39.031 -3.25 1 97.31 241 ARG B O 1
ATOM 6314 N N . ALA B 1 242 ? -17.438 40.812 -2.443 1 96.81 242 ALA B N 1
ATOM 6315 C CA . ALA B 1 242 ? -17 41.219 -3.781 1 96.81 242 ALA B CA 1
ATOM 6316 C C . ALA B 1 242 ? -16.109 40.156 -4.402 1 96.81 242 ALA B C 1
ATOM 6318 O O . ALA B 1 242 ? -16.219 39.875 -5.598 1 96.81 242 ALA B O 1
ATOM 6319 N N . HIS B 1 243 ? -15.219 39.625 -3.648 1 96.88 243 HIS B N 1
ATOM 6320 C CA . HIS B 1 243 ? -14.289 38.594 -4.09 1 96.88 243 HIS B CA 1
ATOM 6321 C C . HIS B 1 243 ? -15.031 37.344 -4.543 1 96.88 243 HIS B C 1
ATOM 6323 O O . HIS B 1 243 ? -14.695 36.75 -5.566 1 96.88 243 HIS B O 1
ATOM 6329 N N . LEU B 1 244 ? -16.016 36.875 -3.863 1 97.56 244 LEU B N 1
ATOM 6330 C CA . LEU B 1 244 ? -16.75 35.625 -4.117 1 97.56 244 LEU B CA 1
ATOM 6331 C C . LEU B 1 244 ? -17.625 35.781 -5.355 1 97.56 244 LEU B C 1
ATOM 6333 O O . LEU B 1 244 ? -17.781 34.812 -6.117 1 97.56 244 LEU B O 1
ATOM 6337 N N . GLY B 1 245 ? -18.219 37 -5.488 1 95.94 245 GLY B N 1
ATOM 6338 C CA . GLY B 1 245 ? -19.031 37.25 -6.66 1 95.94 245 GLY B CA 1
ATOM 6339 C C . GLY B 1 245 ? -20.406 36.594 -6.582 1 95.94 245 GLY B C 1
ATOM 6340 O O . GLY B 1 245 ? -20.797 36.094 -5.531 1 95.94 245 GLY B O 1
ATOM 6341 N N . ASN B 1 246 ? -21.094 36.5 -7.684 1 94.81 246 ASN B N 1
ATOM 6342 C CA . ASN B 1 246 ? -22.5 36.125 -7.73 1 94.81 246 ASN B CA 1
ATOM 6343 C C . ASN B 1 246 ? -22.656 34.594 -7.816 1 94.81 246 ASN B C 1
ATOM 6345 O O . ASN B 1 246 ? -23.75 34.062 -7.559 1 94.81 246 ASN B O 1
ATOM 6349 N N . ALA B 1 247 ? -21.594 33.969 -8.195 1 96.19 247 ALA B N 1
ATOM 6350 C CA . ALA B 1 247 ? -21.672 32.5 -8.359 1 96.19 247 ALA B CA 1
ATOM 6351 C C . ALA B 1 247 ? -21.562 31.797 -7.012 1 96.19 247 ALA B C 1
ATOM 6353 O O . ALA B 1 247 ? -21.797 30.594 -6.918 1 96.19 247 ALA B O 1
ATOM 6354 N N . VAL B 1 248 ? -21.234 32.531 -5.953 1 98.56 248 VAL B N 1
ATOM 6355 C CA . VAL B 1 248 ? -21.141 31.984 -4.605 1 98.56 248 VAL B CA 1
ATOM 6356 C C . VAL B 1 248 ? -22.172 32.625 -3.697 1 98.56 248 VAL B C 1
ATOM 6358 O O . VAL B 1 248 ? -22.172 33.844 -3.484 1 98.56 248 VAL B O 1
ATOM 6361 N N . ALA B 1 249 ? -23.078 31.844 -3.201 1 98.44 249 ALA B N 1
ATOM 6362 C CA . ALA B 1 249 ? -24.094 32.312 -2.254 1 98.44 249 ALA B CA 1
ATOM 6363 C C . ALA B 1 249 ? -23.625 32.125 -0.814 1 98.44 249 ALA B C 1
ATOM 6365 O O . ALA B 1 249 ? -23.109 31.047 -0.458 1 98.44 249 ALA B O 1
ATOM 6366 N N . LEU B 1 250 ? -23.703 33.156 -0.003 1 98.44 250 LEU B N 1
ATOM 6367 C CA . LEU B 1 250 ? -23.375 33.094 1.416 1 98.44 250 LEU B CA 1
ATOM 6368 C C . LEU B 1 250 ? -24.578 32.625 2.232 1 98.44 250 LEU B C 1
ATOM 6370 O O . LEU B 1 250 ? -25.672 33.156 2.094 1 98.44 250 LEU B O 1
ATOM 6374 N N . ARG B 1 251 ? -24.344 31.609 3.002 1 98.38 251 ARG B N 1
ATOM 6375 C CA . ARG B 1 251 ? -25.375 31.031 3.859 1 98.38 251 ARG B CA 1
ATOM 6376 C C . ARG B 1 251 ? -24.875 30.859 5.289 1 98.38 251 ARG B C 1
ATOM 6378 O O . ARG B 1 251 ? -23.688 30.594 5.508 1 98.38 251 ARG B O 1
ATOM 6385 N N . ALA B 1 252 ? -25.781 31 6.254 1 97.94 252 ALA B N 1
ATOM 6386 C CA . ALA B 1 252 ? -25.422 30.672 7.633 1 97.94 252 ALA B CA 1
ATOM 6387 C C . ALA B 1 252 ? -25.328 29.156 7.828 1 97.94 252 ALA B C 1
ATOM 6389 O O . ALA B 1 252 ? -26.094 28.406 7.227 1 97.94 252 ALA B O 1
ATOM 6390 N N . PRO B 1 253 ? -24.422 28.75 8.703 1 97.56 253 PRO B N 1
ATOM 6391 C CA . PRO B 1 253 ? -24.266 27.312 8.938 1 97.56 253 PRO B CA 1
ATOM 6392 C C . PRO B 1 253 ? -25.562 26.641 9.359 1 97.56 253 PRO B C 1
ATOM 6394 O O . PRO B 1 253 ? -25.781 25.469 9.039 1 97.56 253 PRO B O 1
ATOM 6397 N N . GLU B 1 254 ? -26.469 27.297 9.953 1 96.88 254 GLU B N 1
ATOM 6398 C CA . GLU B 1 254 ? -27.719 26.766 10.453 1 96.88 254 GLU B CA 1
ATOM 6399 C C . GLU B 1 254 ? -28.688 26.469 9.312 1 96.88 254 GLU B C 1
ATOM 6401 O O . GLU B 1 254 ? -29.688 25.781 9.5 1 96.88 254 GLU B O 1
ATOM 6406 N N . GLU B 1 255 ? -28.344 26.875 8.148 1 98.12 255 GLU B N 1
ATOM 6407 C CA . GLU B 1 255 ? -29.219 26.719 7.004 1 98.12 255 GLU B CA 1
ATOM 6408 C C . GLU B 1 255 ? -28.969 25.391 6.293 1 98.12 255 GLU B C 1
ATOM 6410 O O . GLU B 1 255 ? -29.656 25.047 5.328 1 98.12 255 GLU B O 1
ATOM 6415 N N . TRP B 1 256 ? -28.078 24.578 6.727 1 98.06 256 TRP B N 1
ATOM 6416 C CA . TRP B 1 256 ? -27.719 23.312 6.09 1 98.06 256 TRP B CA 1
ATOM 6417 C C . TRP B 1 256 ? -28.938 22.406 5.945 1 98.06 256 TRP B C 1
ATOM 6419 O O . TRP B 1 256 ? -29.156 21.812 4.883 1 98.06 256 TRP B O 1
ATOM 6429 N N . PRO B 1 257 ? -29.781 22.25 7.039 1 97.94 257 PRO B N 1
ATOM 6430 C CA . PRO B 1 257 ? -30.922 21.328 6.898 1 97.94 257 PRO B CA 1
ATOM 6431 C C . PRO B 1 257 ? -31.828 21.688 5.723 1 97.94 257 PRO B C 1
ATOM 6433 O O . PRO B 1 257 ? -32.219 20.812 4.961 1 97.94 257 PRO B O 1
ATOM 6436 N N . GLU B 1 258 ? -32.094 22.938 5.562 1 98.06 258 GLU B N 1
ATOM 6437 C CA . GLU B 1 258 ? -32.906 23.391 4.449 1 98.06 258 GLU B CA 1
ATOM 6438 C C . GLU B 1 258 ? -32.219 23.125 3.109 1 98.06 258 GLU B C 1
ATOM 6440 O O . GLU B 1 258 ? -32.875 22.672 2.162 1 98.06 258 GLU B O 1
ATOM 6445 N N . ALA B 1 259 ? -30.984 23.453 3.039 1 98.38 259 ALA B N 1
ATOM 6446 C CA . ALA B 1 259 ? -30.234 23.25 1.806 1 98.38 259 ALA B CA 1
ATOM 6447 C C . ALA B 1 259 ? -30.219 21.781 1.398 1 98.38 259 ALA B C 1
ATOM 6449 O O . ALA B 1 259 ? -30.344 21.469 0.215 1 98.38 259 ALA B O 1
ATOM 6450 N N . LEU B 1 260 ? -30.062 20.875 2.352 1 98.56 260 LEU B N 1
ATOM 6451 C CA . LEU B 1 260 ? -30 19.438 2.072 1 98.56 260 LEU B CA 1
ATOM 6452 C C . LEU B 1 260 ? -31.359 18.906 1.638 1 98.56 260 LEU B C 1
ATOM 6454 O O . LEU B 1 260 ? -31.438 18.047 0.759 1 98.56 260 LEU B O 1
ATOM 6458 N N . ARG B 1 261 ? -32.406 19.359 2.236 1 98.06 261 ARG B N 1
ATOM 6459 C CA . ARG B 1 261 ? -33.75 18.969 1.848 1 98.06 261 ARG B CA 1
ATOM 6460 C C . ARG B 1 261 ? -34.031 19.328 0.393 1 98.06 261 ARG B C 1
ATOM 6462 O O . ARG B 1 261 ? -34.719 18.594 -0.311 1 98.06 261 ARG B O 1
ATOM 6469 N N . ALA B 1 262 ? -33.5 20.422 0.011 1 98.12 262 ALA B N 1
ATOM 6470 C CA . ALA B 1 262 ? -33.719 20.922 -1.34 1 98.12 262 ALA B CA 1
ATOM 6471 C C . ALA B 1 262 ? -33.062 20.031 -2.379 1 98.12 262 ALA B C 1
ATOM 6473 O O . ALA B 1 262 ? -33.312 20.156 -3.578 1 98.12 262 ALA B O 1
ATOM 6474 N N . LEU B 1 263 ? -32.281 19.078 -1.999 1 98.5 263 LEU B N 1
ATOM 6475 C CA . LEU B 1 263 ? -31.547 18.219 -2.918 1 98.5 263 LEU B CA 1
ATOM 6476 C C . LEU B 1 263 ? -32.281 16.906 -3.135 1 98.5 263 LEU B C 1
ATOM 6478 O O . LEU B 1 263 ? -31.703 15.945 -3.65 1 98.5 263 LEU B O 1
ATOM 6482 N N . ALA B 1 264 ? -33.5 16.828 -2.707 1 98 264 ALA B N 1
ATOM 6483 C CA . ALA B 1 264 ? -34.312 15.641 -2.941 1 98 264 ALA B CA 1
ATOM 6484 C C . ALA B 1 264 ? -34.25 15.211 -4.406 1 98 264 ALA B C 1
ATOM 6486 O O . ALA B 1 264 ? -34.375 16.047 -5.305 1 98 264 ALA B O 1
ATOM 6487 N N . GLY B 1 265 ? -34.031 13.906 -4.602 1 97.5 265 GLY B N 1
ATOM 6488 C CA . GLY B 1 265 ? -34.031 13.359 -5.949 1 97.5 265 GLY B CA 1
ATOM 6489 C C . GLY B 1 265 ? -32.75 13.594 -6.688 1 97.5 265 GLY B C 1
ATOM 6490 O O . GLY B 1 265 ? -32.562 13.133 -7.816 1 97.5 265 GLY B O 1
ATOM 6491 N N . ARG B 1 266 ? -31.797 14.305 -6.062 1 97.81 266 ARG B N 1
ATOM 6492 C CA . ARG B 1 266 ? -30.531 14.617 -6.703 1 97.81 266 ARG B CA 1
ATOM 6493 C C . ARG B 1 266 ? -29.453 13.617 -6.305 1 97.81 266 ARG B C 1
ATOM 6495 O O . ARG B 1 266 ? -29.578 12.93 -5.293 1 97.81 266 ARG B O 1
ATOM 6502 N N . ARG B 1 267 ? -28.469 13.445 -7.16 1 97.25 267 ARG B N 1
ATOM 6503 C CA . ARG B 1 267 ? -27.281 12.648 -6.855 1 97.25 267 ARG B CA 1
ATOM 6504 C C . ARG B 1 267 ? -26.188 13.508 -6.238 1 97.25 267 ARG B C 1
ATOM 6506 O O . ARG B 1 267 ? -25.641 14.391 -6.898 1 97.25 267 ARG B O 1
ATOM 6513 N N . VAL B 1 268 ? -25.922 13.297 -5 1 98.62 268 VAL B N 1
ATOM 6514 C CA . VAL B 1 268 ? -25.016 14.172 -4.258 1 98.62 268 VAL B CA 1
ATOM 6515 C C . VAL B 1 268 ? -23.781 13.383 -3.811 1 98.62 268 VAL B C 1
ATOM 6517 O O . VAL B 1 268 ? -23.906 12.359 -3.133 1 98.62 268 VAL B O 1
ATOM 6520 N N . ARG B 1 269 ? -22.594 13.844 -4.242 1 98.25 269 ARG B N 1
ATOM 6521 C CA . ARG B 1 269 ? -21.344 13.234 -3.824 1 98.25 269 ARG B CA 1
ATOM 6522 C C . ARG B 1 269 ? -21 13.609 -2.389 1 98.25 269 ARG B C 1
ATOM 6524 O O . ARG B 1 269 ? -21.062 14.789 -2.021 1 98.25 269 ARG B O 1
ATOM 6531 N N . VAL B 1 270 ? -20.703 12.641 -1.561 1 98.31 270 VAL B N 1
ATOM 6532 C CA . VAL B 1 270 ? -20.25 12.812 -0.186 1 98.31 270 VAL B CA 1
ATOM 6533 C C . VAL B 1 270 ? -18.984 11.992 0.041 1 98.31 270 VAL B C 1
ATOM 6535 O O . VAL B 1 270 ? -18.984 10.773 -0.167 1 98.31 270 VAL B O 1
ATOM 6538 N N . ASP B 1 271 ? -17.906 12.664 0.387 1 97.38 271 ASP B N 1
ATOM 6539 C CA . ASP B 1 271 ? -16.688 11.945 0.735 1 97.38 271 ASP B CA 1
ATOM 6540 C C . ASP B 1 271 ? -16.859 11.164 2.035 1 97.38 271 ASP B C 1
ATOM 6542 O O . ASP B 1 271 ? -17.047 11.758 3.1 1 97.38 271 ASP B O 1
ATOM 6546 N N . PRO B 1 272 ? -16.766 9.914 2.033 1 95.56 272 PRO B N 1
ATOM 6547 C CA . PRO B 1 272 ? -17.062 9.133 3.234 1 95.56 272 PRO B CA 1
ATOM 6548 C C . PRO B 1 272 ? -16 9.281 4.316 1 95.56 272 PRO B C 1
ATOM 6550 O O . PRO B 1 272 ? -16.234 8.914 5.469 1 95.56 272 PRO B O 1
ATOM 6553 N N . ASP B 1 273 ? -14.836 9.875 4.02 1 94.06 273 ASP B N 1
ATOM 6554 C CA . ASP B 1 273 ? -13.727 9.984 4.965 1 94.06 273 ASP B CA 1
ATOM 6555 C C . ASP B 1 273 ? -13.594 11.414 5.492 1 94.06 273 ASP B C 1
ATOM 6557 O O . ASP B 1 273 ? -13.016 11.641 6.555 1 94.06 273 ASP B O 1
ATOM 6561 N N . LEU B 1 274 ? -14.156 12.383 4.707 1 95.44 274 LEU B N 1
ATOM 6562 C CA . LEU B 1 274 ? -13.883 13.773 5.031 1 95.44 274 LEU B CA 1
ATOM 6563 C C . LEU B 1 274 ? -15.164 14.516 5.383 1 95.44 274 LEU B C 1
ATOM 6565 O O . LEU B 1 274 ? -15.141 15.711 5.688 1 95.44 274 LEU B O 1
ATOM 6569 N N . THR B 1 275 ? -16.266 13.75 5.301 1 98.12 275 THR B N 1
ATOM 6570 C CA . THR B 1 275 ? -17.562 14.391 5.57 1 98.12 275 THR B CA 1
ATOM 6571 C C . THR B 1 275 ? -18.234 13.742 6.773 1 98.12 275 THR B C 1
ATOM 6573 O O . THR B 1 275 ? -18.328 12.516 6.863 1 98.12 275 THR B O 1
ATOM 6576 N N . PRO B 1 276 ? -18.641 14.594 7.719 1 98.06 276 PRO B N 1
ATOM 6577 C CA . PRO B 1 276 ? -19.422 14.023 8.828 1 98.06 276 PRO B CA 1
ATOM 6578 C C . PRO B 1 276 ? -20.594 13.172 8.352 1 98.06 276 PRO B C 1
ATOM 6580 O O . PRO B 1 276 ? -21.266 13.523 7.379 1 98.06 276 PRO B O 1
ATOM 6583 N N . ALA B 1 277 ? -20.859 12.141 9.07 1 98 277 ALA B N 1
ATOM 6584 C CA . ALA B 1 277 ? -21.922 11.195 8.711 1 98 277 ALA B CA 1
ATOM 6585 C C . ALA B 1 277 ? -23.281 11.891 8.641 1 98 277 ALA B C 1
ATOM 6587 O O . ALA B 1 277 ? -24.156 11.461 7.887 1 98 277 ALA B O 1
ATOM 6588 N N . TRP B 1 278 ? -23.438 12.953 9.328 1 98.12 278 TRP B N 1
ATOM 6589 C CA . TRP B 1 278 ? -24.672 13.719 9.414 1 98.12 278 TRP B CA 1
ATOM 6590 C C . TRP B 1 278 ? -25.156 14.125 8.023 1 98.12 278 TRP B C 1
ATOM 6592 O O . TRP B 1 278 ? -26.359 14.07 7.742 1 98.12 278 TRP B O 1
ATOM 6602 N N . PHE B 1 279 ? -24.312 14.5 7.188 1 98.62 279 PHE B N 1
ATOM 6603 C CA . PHE B 1 279 ? -24.688 14.984 5.859 1 98.62 279 PHE B CA 1
ATOM 6604 C C . PHE B 1 279 ? -25.328 13.867 5.039 1 98.62 279 PHE B C 1
ATOM 6606 O O . PHE B 1 279 ? -26.391 14.062 4.449 1 98.62 279 PHE B O 1
ATOM 6613 N N . ALA B 1 280 ? -24.625 12.75 4.969 1 98.12 280 ALA B N 1
ATOM 6614 C CA . ALA B 1 280 ? -25.188 11.625 4.223 1 98.12 280 ALA B CA 1
ATOM 6615 C C . ALA B 1 280 ? -26.531 11.195 4.797 1 98.12 280 ALA B C 1
ATOM 6617 O O . ALA B 1 280 ? -27.469 10.898 4.047 1 98.12 280 ALA B O 1
ATOM 6618 N N . MET B 1 281 ? -26.656 11.148 6.098 1 97.19 281 MET B N 1
ATOM 6619 C CA . MET B 1 281 ? -27.906 10.781 6.777 1 97.19 281 MET B CA 1
ATOM 6620 C C . MET B 1 281 ? -29.047 11.711 6.371 1 97.19 281 MET B C 1
ATOM 6622 O O . MET B 1 281 ? -30.109 11.25 5.977 1 97.19 281 MET B O 1
ATOM 6626 N N . ARG B 1 282 ? -28.797 12.992 6.41 1 97.88 282 ARG B N 1
ATOM 6627 C CA . ARG B 1 282 ? -29.828 13.977 6.117 1 97.88 282 ARG B CA 1
ATOM 6628 C C . ARG B 1 282 ? -30.203 13.961 4.637 1 97.88 282 ARG B C 1
ATOM 6630 O O . ARG B 1 282 ? -31.359 14.164 4.281 1 97.88 282 ARG B O 1
ATOM 6637 N N . LEU B 1 283 ? -29.203 13.766 3.809 1 98.56 283 LEU B N 1
ATOM 6638 C CA . LEU B 1 283 ? -29.453 13.672 2.375 1 98.56 283 LEU B CA 1
ATOM 6639 C C . LEU B 1 283 ? -30.359 12.484 2.055 1 98.56 283 LEU B C 1
ATOM 6641 O O . LEU B 1 283 ? -31.328 12.625 1.315 1 98.56 283 LEU B O 1
ATOM 6645 N N . ARG B 1 284 ? -30.078 11.352 2.6 1 97.19 284 ARG B N 1
ATOM 6646 C CA . ARG B 1 284 ? -30.891 10.164 2.379 1 97.19 284 ARG B CA 1
ATOM 6647 C C . ARG B 1 284 ? -32.312 10.367 2.898 1 97.19 284 ARG B C 1
ATOM 6649 O O . ARG B 1 284 ? -33.281 9.992 2.236 1 97.19 284 ARG B O 1
ATOM 6656 N N . GLU B 1 285 ? -32.406 10.953 4.039 1 97.12 285 GLU B N 1
ATOM 6657 C CA . GLU B 1 285 ? -33.719 11.266 4.617 1 97.12 285 GLU B CA 1
ATOM 6658 C C . GLU B 1 285 ? -34.531 12.18 3.703 1 97.12 285 GLU B C 1
ATOM 6660 O O . GLU B 1 285 ? -35.75 12.07 3.631 1 97.12 285 GLU B O 1
ATOM 6665 N N . ALA B 1 286 ? -33.781 13.039 3.082 1 97.75 286 ALA B N 1
ATOM 6666 C CA . ALA B 1 286 ? -34.438 14.008 2.207 1 97.75 286 ALA B CA 1
ATOM 6667 C C . ALA B 1 286 ? -34.812 13.375 0.873 1 97.75 286 ALA B C 1
ATOM 6669 O O . ALA B 1 286 ? -35.562 13.969 0.08 1 97.75 286 ALA B O 1
ATOM 6670 N N . GLY B 1 287 ? -34.344 12.188 0.624 1 97.69 287 GLY B N 1
ATOM 6671 C CA . GLY B 1 287 ? -34.656 11.5 -0.614 1 97.69 287 GLY B CA 1
ATOM 6672 C C . GLY B 1 287 ? -33.625 11.688 -1.698 1 97.69 287 GLY B C 1
ATOM 6673 O O . GLY B 1 287 ? -33.875 11.391 -2.867 1 97.69 287 GLY B O 1
ATOM 6674 N N . ALA B 1 288 ? -32.469 12.227 -1.336 1 98.19 288 ALA B N 1
ATOM 6675 C CA . ALA B 1 288 ? -31.344 12.328 -2.281 1 98.19 288 ALA B CA 1
ATOM 6676 C C . ALA B 1 288 ? -30.625 10.992 -2.426 1 98.19 288 ALA B C 1
ATOM 6678 O O . ALA B 1 288 ? -30.766 10.109 -1.578 1 98.19 288 ALA B O 1
ATOM 6679 N N . THR B 1 289 ? -29.969 10.797 -3.547 1 96.25 289 THR B N 1
ATOM 6680 C CA . THR B 1 289 ? -29.062 9.672 -3.727 1 96.25 289 THR B CA 1
ATOM 6681 C C . THR B 1 289 ? -27.641 10.07 -3.342 1 96.25 289 THR B C 1
ATOM 6683 O O . THR B 1 289 ? -27.016 10.898 -4.008 1 96.25 289 THR B O 1
ATOM 6686 N N . VAL B 1 290 ? -27.172 9.469 -2.303 1 97.31 290 VAL B N 1
ATOM 6687 C CA . VAL B 1 290 ? -25.828 9.766 -1.842 1 97.31 290 VAL B CA 1
ATOM 6688 C C . VAL B 1 290 ? -24.828 8.914 -2.607 1 97.31 290 VAL B C 1
ATOM 6690 O O . VAL B 1 290 ? -24.922 7.684 -2.627 1 97.31 290 VAL B O 1
ATOM 6693 N N . VAL B 1 291 ? -23.922 9.57 -3.275 1 94.31 291 VAL B N 1
ATOM 6694 C CA . VAL B 1 291 ? -22.844 8.875 -3.977 1 94.31 291 VAL B CA 1
ATOM 6695 C C . VAL B 1 291 ? -21.531 9.039 -3.207 1 94.31 291 VAL B C 1
ATOM 6697 O O . VAL B 1 291 ? -21.062 10.164 -2.992 1 94.31 291 VAL B O 1
ATOM 6700 N N . ALA B 1 292 ? -21 7.906 -2.756 1 93.88 292 ALA B N 1
ATOM 6701 C CA . ALA B 1 292 ? -19.703 7.957 -2.092 1 93.88 292 ALA B CA 1
ATOM 6702 C C . ALA B 1 292 ? -18.594 8.281 -3.086 1 93.88 292 ALA B C 1
ATOM 6704 O O . ALA B 1 292 ? -18.422 7.582 -4.082 1 93.88 292 ALA B O 1
ATOM 6705 N N . GLY B 1 293 ? -17.906 9.375 -2.891 1 94.25 293 GLY B N 1
ATOM 6706 C CA . GLY B 1 293 ? -16.797 9.789 -3.736 1 94.25 293 GLY B CA 1
ATOM 6707 C C . GLY B 1 293 ? -15.883 10.797 -3.068 1 94.25 293 GLY B C 1
ATOM 6708 O O . GLY B 1 293 ? -16.281 11.461 -2.107 1 94.25 293 GLY B O 1
ATOM 6709 N N . GLU B 1 294 ? -14.711 10.914 -3.574 1 95.25 294 GLU B N 1
ATOM 6710 C CA . GLU B 1 294 ? -13.734 11.852 -3.018 1 95.25 294 GLU B CA 1
ATOM 6711 C C . GLU B 1 294 ? -14.156 13.297 -3.258 1 95.25 294 GLU B C 1
ATOM 6713 O O . GLU B 1 294 ? -14.711 13.617 -4.312 1 95.25 294 GLU B O 1
ATOM 6718 N N . ASP B 1 295 ? -13.836 14.102 -2.291 1 97.56 295 ASP B N 1
ATOM 6719 C CA . ASP B 1 295 ? -13.977 15.547 -2.463 1 97.56 295 ASP B CA 1
ATOM 6720 C C . ASP B 1 295 ? -13.289 16.016 -3.744 1 97.56 295 ASP B C 1
ATOM 6722 O O . ASP B 1 295 ? -12.078 15.844 -3.904 1 97.56 295 ASP B O 1
ATOM 6726 N N . PRO B 1 296 ? -14.031 16.562 -4.688 1 97.75 296 PRO B N 1
ATOM 6727 C CA . PRO B 1 296 ? -13.461 16.906 -5.996 1 97.75 296 PRO B CA 1
ATOM 6728 C C . PRO B 1 296 ? -12.391 17.984 -5.914 1 97.75 296 PRO B C 1
ATOM 6730 O O . PRO B 1 296 ? -11.695 18.25 -6.898 1 97.75 296 PRO B O 1
ATOM 6733 N N . VAL B 1 297 ? -12.203 18.578 -4.746 1 98.12 297 VAL B N 1
ATOM 6734 C CA . VAL B 1 297 ? -11.258 19.672 -4.555 1 98.12 297 VAL B CA 1
ATOM 6735 C C . VAL B 1 297 ? -9.953 19.141 -3.986 1 98.12 297 VAL B C 1
ATOM 6737 O O . VAL B 1 297 ? -8.906 19.781 -4.074 1 98.12 297 VAL B O 1
ATOM 6740 N N . ARG B 1 298 ? -9.961 17.953 -3.416 1 97.38 298 ARG B N 1
ATOM 6741 C CA . ARG B 1 298 ? -8.852 17.438 -2.617 1 97.38 298 ARG B CA 1
ATOM 6742 C C . ARG B 1 298 ? -7.625 17.172 -3.482 1 97.38 298 ARG B C 1
ATOM 6744 O O . ARG B 1 298 ? -6.535 17.672 -3.178 1 97.38 298 ARG B O 1
ATOM 6751 N N . LEU B 1 299 ? -7.738 16.438 -4.598 1 97.38 299 LEU B N 1
ATOM 6752 C CA . LEU B 1 299 ? -6.605 16.078 -5.441 1 97.38 299 LEU B CA 1
ATOM 6753 C C . LEU B 1 299 ? -6.078 17.281 -6.195 1 97.38 299 LEU B C 1
ATOM 6755 O O . LEU B 1 299 ? -4.863 17.516 -6.242 1 97.38 299 LEU B O 1
ATOM 6759 N N . PRO B 1 300 ? -6.969 18.109 -6.785 1 98 300 PRO B N 1
ATOM 6760 C CA . PRO B 1 300 ? -6.465 19.328 -7.449 1 98 300 PRO B CA 1
ATOM 6761 C C . PRO B 1 300 ? -5.684 20.234 -6.504 1 98 300 PRO B C 1
ATOM 6763 O O . PRO B 1 300 ? -4.648 20.781 -6.887 1 98 300 PRO B O 1
ATOM 6766 N N . ARG B 1 301 ? -6.176 20.344 -5.281 1 97.88 301 ARG B N 1
ATOM 6767 C CA . ARG B 1 301 ? -5.5 21.156 -4.273 1 97.88 301 ARG B CA 1
ATOM 6768 C C . ARG B 1 301 ? -4.117 20.594 -3.961 1 97.88 301 ARG B C 1
ATOM 6770 O O . ARG B 1 301 ? -3.174 21.359 -3.73 1 97.88 301 ARG B O 1
ATOM 6777 N N . ALA B 1 302 ? -3.936 19.312 -3.98 1 98.25 302 ALA B N 1
ATOM 6778 C CA . ALA B 1 302 ? -2.676 18.641 -3.648 1 98.25 302 ALA B CA 1
ATOM 6779 C C . ALA B 1 302 ? -1.646 18.844 -4.758 1 98.25 302 ALA B C 1
ATOM 6781 O O . ALA B 1 302 ? -0.441 18.719 -4.52 1 98.25 302 ALA B O 1
ATOM 6782 N N . ARG B 1 303 ? -2.074 19.078 -5.977 1 98.38 303 ARG B N 1
ATOM 6783 C CA . ARG B 1 303 ? -1.21 19.359 -7.117 1 98.38 303 ARG B CA 1
ATOM 6784 C C . ARG B 1 303 ? -0.967 20.859 -7.27 1 98.38 303 ARG B C 1
ATOM 6786 O O . ARG B 1 303 ? -1.66 21.516 -8.039 1 98.38 303 ARG B O 1
ATOM 6793 N N . LYS B 1 304 ? 0.058 21.312 -6.637 1 98.75 304 LYS B N 1
ATOM 6794 C CA . LYS B 1 304 ? 0.336 22.75 -6.668 1 98.75 304 LYS B CA 1
ATOM 6795 C C . LYS B 1 304 ? 0.601 23.234 -8.094 1 98.75 304 LYS B C 1
ATOM 6797 O O . LYS B 1 304 ? 1.332 22.578 -8.844 1 98.75 304 LYS B O 1
ATOM 6802 N N . ASN B 1 305 ? -0.035 24.328 -8.516 1 98.19 305 ASN B N 1
ATOM 6803 C CA . ASN B 1 305 ? 0.229 24.938 -9.812 1 98.19 305 ASN B CA 1
ATOM 6804 C C . ASN B 1 305 ? 1.574 25.656 -9.836 1 98.19 305 ASN B C 1
ATOM 6806 O O . ASN B 1 305 ? 2.289 25.672 -8.828 1 98.19 305 ASN B O 1
ATOM 6810 N N . ALA B 1 306 ? 1.949 26.266 -10.953 1 98.19 306 ALA B N 1
ATOM 6811 C CA . ALA B 1 306 ? 3.275 26.844 -11.141 1 98.19 306 ALA B CA 1
ATOM 6812 C C . ALA B 1 306 ? 3.52 27.984 -10.148 1 98.19 306 ALA B C 1
ATOM 6814 O O . ALA B 1 306 ? 4.629 28.141 -9.633 1 98.19 306 ALA B O 1
ATOM 6815 N N . VAL B 1 307 ? 2.541 28.781 -9.836 1 98.56 307 VAL B N 1
ATOM 6816 C CA . VAL B 1 307 ? 2.662 29.922 -8.922 1 98.56 307 VAL B CA 1
ATOM 6817 C C . VAL B 1 307 ? 2.855 29.406 -7.492 1 98.56 307 VAL B C 1
ATOM 6819 O O . VAL B 1 307 ? 3.709 29.922 -6.762 1 98.56 307 VAL B O 1
ATOM 6822 N N . GLU B 1 308 ? 2.068 28.453 -7.117 1 98.62 308 GLU B N 1
ATOM 6823 C CA . GLU B 1 308 ? 2.199 27.875 -5.785 1 98.62 308 GLU B CA 1
ATOM 6824 C C . GLU B 1 308 ? 3.562 27.203 -5.605 1 98.62 308 GLU B C 1
ATOM 6826 O O . GLU B 1 308 ? 4.16 27.297 -4.527 1 98.62 308 GLU B O 1
ATOM 6831 N N . GLN B 1 309 ? 4.051 26.531 -6.629 1 98.75 309 GLN B N 1
ATOM 6832 C CA . GLN B 1 309 ? 5.375 25.922 -6.574 1 98.75 309 GLN B CA 1
ATOM 6833 C C . GLN B 1 309 ? 6.461 26.969 -6.395 1 98.75 309 GLN B C 1
ATOM 6835 O O . GLN B 1 309 ? 7.367 26.812 -5.57 1 98.75 309 GLN B O 1
ATOM 6840 N N . ALA B 1 310 ? 6.398 28.016 -7.18 1 98.62 310 ALA B N 1
ATOM 6841 C CA . ALA B 1 310 ? 7.355 29.109 -7.051 1 98.62 310 ALA B CA 1
ATOM 6842 C C . ALA B 1 310 ? 7.266 29.75 -5.668 1 98.62 310 ALA B C 1
ATOM 6844 O O . ALA B 1 310 ? 8.289 30.125 -5.09 1 98.62 310 ALA B O 1
ATOM 6845 N N . GLY B 1 311 ? 6.043 29.922 -5.188 1 98.5 311 GLY B N 1
ATOM 6846 C CA . GLY B 1 311 ? 5.848 30.438 -3.838 1 98.5 311 GLY B CA 1
ATOM 6847 C C . GLY B 1 311 ? 6.508 29.578 -2.775 1 98.5 311 GLY B C 1
ATOM 6848 O O . GLY B 1 311 ? 7.133 30.094 -1.848 1 98.5 311 GLY B O 1
ATOM 6849 N N . ALA B 1 312 ? 6.371 28.297 -2.887 1 98.69 312 ALA B N 1
ATOM 6850 C CA . ALA B 1 312 ? 7.016 27.375 -1.95 1 98.69 312 ALA B CA 1
ATOM 6851 C C . ALA B 1 312 ? 8.531 27.547 -1.978 1 98.69 312 ALA B C 1
ATOM 6853 O O . ALA B 1 312 ? 9.18 27.578 -0.927 1 98.69 312 ALA B O 1
ATOM 6854 N N . ARG B 1 313 ? 9.133 27.656 -3.195 1 98.62 313 ARG B N 1
ATOM 6855 C CA . ARG B 1 313 ? 10.57 27.859 -3.328 1 98.62 313 ARG B CA 1
ATOM 6856 C C . ARG B 1 313 ? 11.008 29.141 -2.617 1 98.62 313 ARG B C 1
ATOM 6858 O O . ARG B 1 313 ? 11.977 29.141 -1.858 1 98.62 313 ARG B O 1
ATOM 6865 N N . THR B 1 314 ? 10.266 30.188 -2.803 1 98.25 314 THR B N 1
ATOM 6866 C CA . THR B 1 314 ? 10.617 31.469 -2.23 1 98.25 314 THR B CA 1
ATOM 6867 C C . THR B 1 314 ? 10.414 31.469 -0.719 1 98.25 314 THR B C 1
ATOM 6869 O O . THR B 1 314 ? 11.203 32.062 0.021 1 98.25 314 THR B O 1
ATOM 6872 N N . ALA B 1 315 ? 9.336 30.844 -0.309 1 98.62 315 ALA B N 1
ATOM 6873 C CA . ALA B 1 315 ? 9.078 30.734 1.124 1 98.62 315 ALA B CA 1
ATOM 6874 C C . ALA B 1 315 ? 10.203 29.984 1.83 1 98.62 315 ALA B C 1
ATOM 6876 O O . ALA B 1 315 ? 10.633 30.375 2.918 1 98.62 315 ALA B O 1
ATOM 6877 N N . HIS B 1 316 ? 10.672 28.938 1.229 1 98.75 316 HIS B N 1
ATOM 6878 C CA . HIS B 1 316 ? 11.734 28.141 1.842 1 98.75 316 HIS B CA 1
ATOM 6879 C C . HIS B 1 316 ? 13.055 28.906 1.839 1 98.75 316 HIS B C 1
ATOM 6881 O O . HIS B 1 316 ? 13.836 28.812 2.787 1 98.75 316 HIS B O 1
ATOM 6887 N N . ALA B 1 317 ? 13.305 29.625 0.767 1 98.44 317 ALA B N 1
ATOM 6888 C CA . ALA B 1 317 ? 14.5 30.469 0.729 1 98.44 317 ALA B CA 1
ATOM 6889 C C . ALA B 1 317 ? 14.461 31.516 1.835 1 98.44 317 ALA B C 1
ATOM 6891 O O . ALA B 1 317 ? 15.469 31.781 2.488 1 98.44 317 ALA B O 1
ATOM 6892 N N . ARG B 1 318 ? 13.32 32.156 2.023 1 98.06 318 ARG B N 1
ATOM 6893 C CA . ARG B 1 318 ? 13.117 33.125 3.086 1 98.06 318 ARG B CA 1
ATOM 6894 C C . ARG B 1 318 ? 13.289 32.5 4.461 1 98.06 318 ARG B C 1
ATOM 6896 O O . ARG B 1 318 ? 14.016 33.031 5.309 1 98.06 318 ARG B O 1
ATOM 6903 N N . ASP B 1 319 ? 12.68 31.359 4.684 1 98.69 319 ASP B N 1
ATOM 6904 C CA . ASP B 1 319 ? 12.75 30.656 5.957 1 98.69 319 ASP B CA 1
ATOM 6905 C C . ASP B 1 319 ? 14.18 30.219 6.27 1 98.69 319 ASP B C 1
ATOM 6907 O O . ASP B 1 319 ? 14.57 30.141 7.434 1 98.69 319 ASP B O 1
ATOM 6911 N N . ALA B 1 320 ? 14.922 29.906 5.215 1 98.75 320 ALA B N 1
ATOM 6912 C CA . ALA B 1 320 ? 16.297 29.453 5.363 1 98.75 320 ALA B CA 1
ATOM 6913 C C . ALA B 1 320 ? 17.156 30.5 6.074 1 98.75 320 ALA B C 1
ATOM 6915 O O . ALA B 1 320 ? 18.062 30.156 6.832 1 98.75 320 ALA B O 1
ATOM 6916 N N . VAL B 1 321 ? 16.875 31.703 5.855 1 98.44 321 VAL B N 1
ATOM 6917 C CA . VAL B 1 321 ? 17.594 32.781 6.504 1 98.44 321 VAL B CA 1
ATOM 6918 C C . VAL B 1 321 ? 17.344 32.75 8.008 1 98.44 321 VAL B C 1
ATOM 6920 O O . VAL B 1 321 ? 18.281 32.844 8.805 1 98.44 321 VAL B O 1
ATOM 6923 N N . ALA B 1 322 ? 16.047 32.625 8.367 1 98.56 322 ALA B N 1
ATOM 6924 C CA . ALA B 1 322 ? 15.703 32.531 9.781 1 98.56 322 ALA B CA 1
ATOM 6925 C C . ALA B 1 322 ? 16.344 31.297 10.422 1 98.56 322 ALA B C 1
ATOM 6927 O O . ALA B 1 322 ? 16.859 31.359 11.539 1 98.56 322 ALA B O 1
ATOM 6928 N N . LEU B 1 323 ? 16.312 30.172 9.758 1 98.75 323 LEU B N 1
ATOM 6929 C CA . LEU B 1 323 ? 16.875 28.922 10.258 1 98.75 323 LEU B CA 1
ATOM 6930 C C . LEU B 1 323 ? 18.375 29.047 10.469 1 98.75 323 LEU B C 1
ATOM 6932 O O . LEU B 1 323 ? 18.906 28.609 11.492 1 98.75 323 LEU B O 1
ATOM 6936 N N . ALA B 1 324 ? 19.062 29.625 9.477 1 98.69 324 ALA B N 1
ATOM 6937 C CA . ALA B 1 324 ? 20.5 29.781 9.578 1 98.69 324 ALA B CA 1
ATOM 6938 C C . ALA B 1 324 ? 20.875 30.688 10.75 1 98.69 324 ALA B C 1
ATOM 6940 O O . ALA B 1 324 ? 21.844 30.406 11.469 1 98.69 324 ALA B O 1
ATOM 6941 N N . ARG B 1 325 ? 20.156 31.781 10.953 1 98.56 325 ARG B N 1
ATOM 6942 C CA . ARG B 1 325 ? 20.391 32.656 12.094 1 98.56 325 ARG B CA 1
ATOM 6943 C C . ARG B 1 325 ? 20.188 31.922 13.414 1 98.56 325 ARG B C 1
ATOM 6945 O O . ARG B 1 325 ? 20.969 32.094 14.352 1 98.56 325 ARG B O 1
ATOM 6952 N N . PHE B 1 326 ? 19.203 31.203 13.508 1 98.69 326 PHE B N 1
ATOM 6953 C CA . PHE B 1 326 ? 18.906 30.438 14.711 1 98.69 326 PHE B CA 1
ATOM 6954 C C . PHE B 1 326 ? 20.016 29.422 14.977 1 98.69 326 PHE B C 1
ATOM 6956 O O . PHE B 1 326 ? 20.5 29.312 16.109 1 98.69 326 PHE B O 1
ATOM 6963 N N . LEU B 1 327 ? 20.328 28.594 13.898 1 98.62 327 LEU B N 1
ATOM 6964 C CA . LEU B 1 327 ? 21.344 27.562 14.055 1 98.62 327 LEU B CA 1
ATOM 6965 C C . LEU B 1 327 ? 22.672 28.156 14.492 1 98.62 327 LEU B C 1
ATOM 6967 O O . LEU B 1 327 ? 23.375 27.594 15.32 1 98.62 327 LEU B O 1
ATOM 6971 N N . HIS B 1 328 ? 23.047 29.312 13.953 1 98.25 328 HIS B N 1
ATOM 6972 C CA . HIS B 1 328 ? 24.234 30.047 14.375 1 98.25 328 HIS B CA 1
ATOM 6973 C C . HIS B 1 328 ? 24.141 30.453 15.844 1 98.25 328 HIS B C 1
ATOM 6975 O O . HIS B 1 328 ? 25.062 30.234 16.625 1 98.25 328 HIS B O 1
ATOM 6981 N N . TRP B 1 329 ? 23 31.109 16.188 1 98.25 329 TRP B N 1
ATOM 6982 C CA . TRP B 1 329 ? 22.766 31.516 17.562 1 98.25 329 TRP B CA 1
ATOM 6983 C C . TRP B 1 329 ? 22.891 30.312 18.5 1 98.25 329 TRP B C 1
ATOM 6985 O O . TRP B 1 329 ? 23.562 30.391 19.531 1 98.25 329 TRP B O 1
ATOM 6995 N N . PHE B 1 330 ? 22.25 29.203 18.141 1 97.88 330 PHE B N 1
ATOM 6996 C CA . PHE B 1 330 ? 22.203 28 18.953 1 97.88 330 PHE B CA 1
ATOM 6997 C C . PHE B 1 330 ? 23.594 27.422 19.141 1 97.88 330 PHE B C 1
ATOM 6999 O O . PHE B 1 330 ? 23.938 26.969 20.25 1 97.88 330 PHE B O 1
ATOM 7006 N N . ALA B 1 331 ? 24.375 27.406 18.078 1 95.88 331 ALA B N 1
ATOM 7007 C CA . ALA B 1 331 ? 25.734 26.875 18.125 1 95.88 331 ALA B CA 1
ATOM 7008 C C . ALA B 1 331 ? 26.578 27.625 19.156 1 95.88 331 ALA B C 1
ATOM 7010 O O . ALA B 1 331 ? 27.469 27.047 19.781 1 95.88 331 ALA B O 1
ATOM 7011 N N . GLY B 1 332 ? 26.328 28.875 19.344 1 94.69 332 GLY B N 1
ATOM 7012 C CA . GLY B 1 332 ? 27.047 29.672 20.312 1 94.69 332 GLY B CA 1
ATOM 7013 C C . GLY B 1 332 ? 26.438 29.609 21.703 1 94.69 332 GLY B C 1
ATOM 7014 O O . GLY B 1 332 ? 27.172 29.547 22.703 1 94.69 332 GLY B O 1
ATOM 7015 N N . ALA B 1 333 ? 25.156 29.578 21.797 1 95.12 333 ALA B N 1
ATOM 7016 C CA . ALA B 1 333 ? 24.438 29.734 23.062 1 95.12 333 ALA B CA 1
ATOM 7017 C C . ALA B 1 333 ? 24.359 28.422 23.828 1 95.12 333 ALA B C 1
ATOM 7019 O O . ALA B 1 333 ? 24.469 28.406 25.047 1 95.12 333 ALA B O 1
ATOM 7020 N N . ALA B 1 334 ? 24.172 27.312 23.156 1 92.31 334 ALA B N 1
ATOM 7021 C CA . ALA B 1 334 ? 23.891 26.031 23.797 1 92.31 334 ALA B CA 1
ATOM 7022 C C . ALA B 1 334 ? 25.047 25.609 24.703 1 92.31 334 ALA B C 1
ATOM 7024 O O . ALA B 1 334 ? 24.828 25.203 25.859 1 92.31 334 ALA B O 1
ATOM 7025 N N . PRO B 1 335 ? 26.328 25.734 24.234 1 90.81 335 PRO B N 1
ATOM 7026 C CA . PRO B 1 335 ? 27.438 25.297 25.078 1 90.81 335 PRO B CA 1
ATOM 7027 C C . PRO B 1 335 ? 27.609 26.172 26.312 1 90.81 335 PRO B C 1
ATOM 7029 O O . PRO B 1 335 ? 28.234 25.75 27.297 1 90.81 335 PRO B O 1
ATOM 7032 N N . GLN B 1 336 ? 27.078 27.359 26.297 1 91.69 336 GLN B N 1
ATOM 7033 C CA . GLN B 1 336 ? 27.219 28.281 27.422 1 91.69 336 GLN B CA 1
ATOM 7034 C C . GLN B 1 336 ? 26.172 28.016 28.484 1 91.69 336 GLN B C 1
ATOM 7036 O O . GLN B 1 336 ? 26.312 28.438 29.641 1 91.69 336 GLN B O 1
ATOM 7041 N N . GLY B 1 337 ? 25.156 27.375 28.031 1 91.88 337 GLY B N 1
ATOM 7042 C CA . GLY B 1 337 ? 24.062 27.125 28.969 1 91.88 337 GLY B CA 1
ATOM 7043 C C . GLY B 1 337 ? 23.156 28.328 29.141 1 91.88 337 GLY B C 1
ATOM 7044 O O . GLY B 1 337 ? 23.344 29.359 28.484 1 91.88 337 GLY B O 1
ATOM 7045 N N . GLY B 1 338 ? 22.016 28.109 29.891 1 94.25 338 GLY B N 1
ATOM 7046 C CA . GLY B 1 338 ? 21.109 29.203 30.203 1 94.25 338 GLY B CA 1
ATOM 7047 C C . GLY B 1 338 ? 19.891 29.266 29.297 1 94.25 338 GLY B C 1
ATOM 7048 O O . GLY B 1 338 ? 19.016 30.109 29.484 1 94.25 338 GLY B O 1
ATOM 7049 N N . GLN B 1 339 ? 19.906 28.453 28.281 1 96.94 339 GLN B N 1
ATOM 7050 C CA . GLN B 1 339 ? 18.75 28.391 27.391 1 96.94 339 GLN B CA 1
ATOM 7051 C C . GLN B 1 339 ? 17.828 27.234 27.766 1 96.94 339 GLN B C 1
ATOM 7053 O O . GLN B 1 339 ? 18.25 26.297 28.453 1 96.94 339 GLN B O 1
ATOM 7058 N N . SER B 1 340 ? 16.625 27.328 27.438 1 98.06 340 SER B N 1
ATOM 7059 C CA . SER B 1 340 ? 15.633 26.281 27.625 1 98.06 340 SER B CA 1
ATOM 7060 C C . SER B 1 340 ? 14.922 25.938 26.312 1 98.06 340 SER B C 1
ATOM 7062 O O . SER B 1 340 ? 15.164 26.578 25.297 1 98.06 340 SER B O 1
ATOM 7064 N N . GLU B 1 341 ? 14.117 24.891 26.375 1 98.31 341 GLU B N 1
ATOM 7065 C CA . GLU B 1 341 ? 13.328 24.5 25.219 1 98.31 341 GLU B CA 1
ATOM 7066 C C . GLU B 1 341 ? 12.461 25.656 24.719 1 98.31 341 GLU B C 1
ATOM 7068 O O . GLU B 1 341 ? 12.344 25.875 23.516 1 98.31 341 GLU B O 1
ATOM 7073 N N . ILE B 1 342 ? 11.891 26.438 25.625 1 98.06 342 ILE B N 1
ATOM 7074 C CA . ILE B 1 342 ? 11.008 27.531 25.266 1 98.06 342 ILE B CA 1
ATOM 7075 C C . ILE B 1 342 ? 11.82 28.688 24.688 1 98.06 342 ILE B C 1
ATOM 7077 O O . ILE B 1 342 ? 11.453 29.25 23.656 1 98.06 342 ILE B O 1
ATOM 7081 N N . THR B 1 343 ? 12.938 29.031 25.391 1 98.12 343 THR B N 1
ATOM 7082 C CA . THR B 1 343 ? 13.727 30.156 24.906 1 98.12 343 THR B CA 1
ATOM 7083 C C . THR B 1 343 ? 14.273 29.875 23.516 1 98.12 343 THR B C 1
ATOM 7085 O O . THR B 1 343 ? 14.383 30.781 22.688 1 98.12 343 THR B O 1
ATOM 7088 N N . ALA B 1 344 ? 14.625 28.641 23.234 1 98.38 344 ALA B N 1
ATOM 7089 C CA . ALA B 1 344 ? 15.109 28.266 21.891 1 98.38 344 ALA B CA 1
ATOM 7090 C C . ALA B 1 344 ? 14 28.391 20.859 1 98.38 344 ALA B C 1
ATOM 7092 O O . ALA B 1 344 ? 14.211 28.969 19.781 1 98.38 344 ALA B O 1
ATOM 7093 N N . ALA B 1 345 ? 12.812 27.844 21.156 1 98.19 345 ALA B N 1
ATOM 7094 C CA . ALA B 1 345 ? 11.68 27.938 20.234 1 98.19 345 ALA B CA 1
ATOM 7095 C C . ALA B 1 345 ? 11.32 29.406 19.969 1 98.19 345 ALA B C 1
ATOM 7097 O O . ALA B 1 345 ? 11.031 29.781 18.828 1 98.19 345 ALA B O 1
ATOM 7098 N N . GLU B 1 346 ? 11.352 30.203 21 1 98 346 GLU B N 1
ATOM 7099 C CA . GLU B 1 346 ? 11.016 31.609 20.875 1 98 346 GLU B CA 1
ATOM 7100 C C . GLU B 1 346 ? 12.047 32.344 20.031 1 98 346 GLU B C 1
ATOM 7102 O O . GLU B 1 346 ? 11.695 33.281 19.297 1 98 346 GLU B O 1
ATOM 7107 N N . LYS B 1 347 ? 13.289 32 20.219 1 98.44 347 LYS B N 1
ATOM 7108 C CA . LYS B 1 347 ? 14.344 32.656 19.438 1 98.44 347 LYS B CA 1
ATOM 7109 C C . LYS B 1 347 ? 14.148 32.406 17.938 1 98.44 347 LYS B C 1
ATOM 7111 O O . LYS B 1 347 ? 14.281 33.312 17.125 1 98.44 347 LYS B O 1
ATOM 7116 N N . LEU B 1 348 ? 13.875 31.156 17.547 1 98.56 348 LEU B N 1
ATOM 7117 C CA . LEU B 1 348 ? 13.609 30.844 16.141 1 98.56 348 LEU B CA 1
ATOM 7118 C C . LEU B 1 348 ? 12.391 31.594 15.633 1 98.56 348 LEU B C 1
ATOM 7120 O O . LEU B 1 348 ? 12.406 32.125 14.523 1 98.56 348 LEU B O 1
ATOM 7124 N N . LEU B 1 349 ? 11.344 31.641 16.438 1 98.44 349 LEU B N 1
ATOM 7125 C CA . LEU B 1 349 ? 10.133 32.375 16.062 1 98.44 349 LEU B CA 1
ATOM 7126 C C . LEU B 1 349 ? 10.438 33.844 15.859 1 98.44 349 LEU B C 1
ATOM 7128 O O . LEU B 1 349 ? 9.898 34.5 14.953 1 98.44 349 LEU B O 1
ATOM 7132 N N . GLU B 1 350 ? 11.266 34.375 16.75 1 98.5 350 GLU B N 1
ATOM 7133 C CA . GLU B 1 350 ? 11.68 35.781 16.641 1 98.5 350 GLU B CA 1
ATOM 7134 C C . GLU B 1 350 ? 12.328 36.062 15.281 1 98.5 350 GLU B C 1
ATOM 7136 O O . GLU B 1 350 ? 12.016 37.062 14.625 1 98.5 350 GLU B O 1
ATOM 7141 N N . PHE B 1 351 ? 13.219 35.188 14.852 1 98.56 351 PHE B N 1
ATOM 7142 C CA . PHE B 1 351 ? 13.875 35.344 13.555 1 98.56 351 PHE B CA 1
ATOM 7143 C C . PHE B 1 351 ? 12.875 35.25 12.422 1 98.56 351 PHE B C 1
ATOM 7145 O O . PHE B 1 351 ? 12.969 35.969 11.422 1 98.56 351 PHE B O 1
ATOM 7152 N N . ARG B 1 352 ? 11.867 34.344 12.477 1 98.56 352 ARG B N 1
ATOM 7153 C CA . ARG B 1 352 ? 10.867 34.156 11.43 1 98.56 352 ARG B CA 1
ATOM 7154 C C . ARG B 1 352 ? 9.93 35.375 11.359 1 98.56 352 ARG B C 1
ATOM 7156 O O . ARG B 1 352 ? 9.539 35.781 10.266 1 98.56 352 ARG B O 1
ATOM 7163 N N . ARG B 1 353 ? 9.555 35.938 12.508 1 98.12 353 ARG B N 1
ATOM 7164 C CA . ARG B 1 353 ? 8.633 37.062 12.586 1 98.12 353 ARG B CA 1
ATOM 7165 C C . ARG B 1 353 ? 9.203 38.281 11.852 1 98.12 353 ARG B C 1
ATOM 7167 O O . ARG B 1 353 ? 8.453 39.125 11.375 1 98.12 353 ARG B O 1
ATOM 7174 N N . ALA B 1 354 ? 10.469 38.312 11.75 1 97.19 354 ALA B N 1
ATOM 7175 C CA . ALA B 1 354 ? 11.133 39.438 11.125 1 97.19 354 ALA B CA 1
ATOM 7176 C C . ALA B 1 354 ? 11.117 39.344 9.602 1 97.19 354 ALA B C 1
ATOM 7178 O O . ALA B 1 354 ? 11.445 40.281 8.898 1 97.19 354 ALA B O 1
ATOM 7179 N N . LEU B 1 355 ? 10.703 38.25 9.062 1 97.44 355 LEU B N 1
ATOM 7180 C CA . LEU B 1 355 ? 10.75 38 7.625 1 97.44 355 LEU B CA 1
ATOM 7181 C C . LEU B 1 355 ? 9.492 38.531 6.945 1 97.44 355 LEU B C 1
ATOM 7183 O O . LEU B 1 355 ? 8.398 38.469 7.508 1 97.44 355 LEU B O 1
ATOM 7187 N N . PRO B 1 356 ? 9.633 39.031 5.75 1 97.06 356 PRO B N 1
ATOM 7188 C CA . PRO B 1 356 ? 8.445 39.469 5 1 97.06 356 PRO B CA 1
ATOM 7189 C C . PRO B 1 356 ? 7.469 38.312 4.746 1 97.06 356 PRO B C 1
ATOM 7191 O O . PRO B 1 356 ? 7.891 37.188 4.539 1 97.06 356 PRO B O 1
ATOM 7194 N N . LEU B 1 357 ? 6.172 38.562 4.719 1 97.25 357 LEU B N 1
ATOM 7195 C CA . LEU B 1 357 ? 5.074 37.688 4.359 1 97.25 357 LEU B CA 1
ATOM 7196 C C . LEU B 1 357 ? 4.805 36.656 5.465 1 97.25 357 LEU B C 1
ATOM 7198 O O . LEU B 1 357 ? 3.883 35.844 5.363 1 97.25 357 LEU B O 1
ATOM 7202 N N . PHE B 1 358 ? 5.641 36.719 6.578 1 98.12 358 PHE B N 1
ATOM 7203 C CA . PHE B 1 358 ? 5.391 35.812 7.691 1 98.12 358 PHE B CA 1
ATOM 7204 C C . PHE B 1 358 ? 4.012 36.062 8.297 1 98.12 358 PHE B C 1
ATOM 7206 O O . PHE B 1 358 ? 3.611 37.219 8.484 1 98.12 358 PHE B O 1
ATOM 7213 N N . ARG B 1 359 ? 3.238 35 8.617 1 97.62 359 ARG B N 1
ATOM 7214 C CA . ARG B 1 359 ? 1.906 35.156 9.203 1 97.62 359 ARG B CA 1
ATOM 7215 C C . ARG B 1 359 ? 1.813 34.438 10.539 1 97.62 359 ARG B C 1
ATOM 7217 O O . ARG B 1 359 ? 1.182 34.938 11.477 1 97.62 359 ARG B O 1
ATOM 7224 N N . ALA B 1 360 ? 2.422 33.219 10.625 1 97.5 360 ALA B N 1
ATOM 7225 C CA . ALA B 1 360 ? 2.402 32.406 11.828 1 97.5 360 ALA B CA 1
ATOM 7226 C C . ALA B 1 360 ? 3.332 31.188 11.68 1 97.5 360 ALA B C 1
ATOM 7228 O O . ALA B 1 360 ? 3.881 30.953 10.594 1 97.5 360 ALA B O 1
ATOM 7229 N N . GLU B 1 361 ? 3.574 30.516 12.789 1 97.62 361 GLU B N 1
ATOM 7230 C CA . GLU B 1 361 ? 4.129 29.172 12.672 1 97.62 361 GLU B CA 1
ATOM 7231 C C . GLU B 1 361 ? 3.133 28.219 12.008 1 97.62 361 GLU B C 1
ATOM 7233 O O . GLU B 1 361 ? 1.919 28.375 12.164 1 97.62 361 GLU B O 1
ATOM 7238 N N . SER B 1 362 ? 3.59 27.297 11.203 1 97.81 362 SER B N 1
ATOM 7239 C CA . SER B 1 362 ? 2.693 26.391 10.5 1 97.81 362 SER B CA 1
ATOM 7240 C C . SER B 1 362 ? 2.131 25.328 11.438 1 97.81 362 SER B C 1
ATOM 7242 O O . SER B 1 362 ? 1.17 24.641 11.102 1 97.81 362 SER B O 1
ATOM 7244 N N . PHE B 1 363 ? 2.672 25.109 12.602 1 95.19 363 PHE B N 1
ATOM 7245 C CA . PHE B 1 363 ? 2.266 24.297 13.742 1 95.19 363 PHE B CA 1
ATOM 7246 C C . PHE B 1 363 ? 3.066 24.672 14.984 1 95.19 363 PHE B C 1
ATOM 7248 O O . PHE B 1 363 ? 4.094 25.344 14.883 1 95.19 363 PHE B O 1
ATOM 7255 N N . PRO B 1 364 ? 2.584 24.297 16.156 1 92.69 364 PRO B N 1
ATOM 7256 C CA . PRO B 1 364 ? 3.424 24.578 17.328 1 92.69 364 PRO B CA 1
ATOM 7257 C C . PRO B 1 364 ? 4.762 23.844 17.281 1 92.69 364 PRO B C 1
ATOM 7259 O O . PRO B 1 364 ? 4.797 22.609 17.125 1 92.69 364 PRO B O 1
ATOM 7262 N N . ALA B 1 365 ? 5.855 24.562 17.438 1 96.12 365 ALA B N 1
ATOM 7263 C CA . ALA B 1 365 ? 7.191 23.984 17.312 1 96.12 365 ALA B CA 1
ATOM 7264 C C . ALA B 1 365 ? 7.418 22.875 18.344 1 96.12 365 ALA B C 1
ATOM 7266 O O . ALA B 1 365 ? 6.996 23 19.5 1 96.12 365 ALA B O 1
ATOM 7267 N N . ILE B 1 366 ? 7.934 21.812 17.922 1 96.06 366 ILE B N 1
ATOM 7268 C CA . ILE B 1 366 ? 8.477 20.797 18.828 1 96.06 366 ILE B CA 1
ATOM 7269 C C . ILE B 1 366 ? 9.922 21.141 19.172 1 96.06 366 ILE B C 1
ATOM 7271 O O . ILE B 1 366 ? 10.805 21.141 18.312 1 96.06 366 ILE B O 1
ATOM 7275 N N . SER B 1 367 ? 10.141 21.562 20.328 1 98 367 SER B N 1
ATOM 7276 C CA . SER B 1 367 ? 11.438 21.906 20.906 1 98 367 SER B CA 1
ATOM 7277 C C . SER B 1 367 ? 11.781 21 22.078 1 98 367 SER B C 1
ATOM 7279 O O . SER B 1 367 ? 11.336 21.219 23.203 1 98 367 SER B O 1
ATOM 7281 N N . GLY B 1 368 ? 12.539 19.953 21.781 1 97.44 368 GLY B N 1
ATOM 7282 C CA . GLY B 1 368 ? 12.773 18.922 22.781 1 97.44 368 GLY B CA 1
ATOM 7283 C C . GLY B 1 368 ? 14.242 18.672 23.047 1 97.44 368 GLY B C 1
ATOM 7284 O O . GLY B 1 368 ? 14.977 18.234 22.156 1 97.44 368 GLY B O 1
ATOM 7285 N N . ALA B 1 369 ? 14.727 18.891 24.312 1 97.19 369 ALA B N 1
ATOM 7286 C CA . ALA B 1 369 ? 16.094 18.609 24.75 1 97.19 369 ALA B CA 1
ATOM 7287 C C . ALA B 1 369 ? 16.156 17.281 25.484 1 97.19 369 ALA B C 1
ATOM 7289 O O . ALA B 1 369 ? 15.32 16.984 26.344 1 97.19 369 ALA B O 1
ATOM 7290 N N . GLY B 1 370 ? 17.172 16.484 25.141 1 96.19 370 GLY B N 1
ATOM 7291 C CA . GLY B 1 370 ? 17.312 15.203 25.812 1 96.19 370 GLY B CA 1
ATOM 7292 C C . GLY B 1 370 ? 16.078 14.336 25.75 1 96.19 370 GLY B C 1
ATOM 7293 O O . GLY B 1 370 ? 15.539 14.094 24.656 1 96.19 370 GLY B O 1
ATOM 7294 N N . PRO B 1 371 ? 15.57 13.891 26.922 1 94.94 371 PRO B N 1
ATOM 7295 C CA . PRO B 1 371 ? 14.445 12.961 26.953 1 94.94 371 PRO B CA 1
ATOM 7296 C C . PRO B 1 371 ? 13.195 13.523 26.281 1 94.94 371 PRO B C 1
ATOM 7298 O O . PRO B 1 371 ? 12.398 12.766 25.719 1 94.94 371 PRO B O 1
ATOM 7301 N N . ASN B 1 372 ? 13.016 14.852 26.297 1 94.94 372 ASN B N 1
ATOM 7302 C CA . ASN B 1 372 ? 11.828 15.453 25.688 1 94.94 372 ASN B CA 1
ATOM 7303 C C . ASN B 1 372 ? 11.852 15.32 24.172 1 94.94 372 ASN B C 1
ATOM 7305 O O . ASN B 1 372 ? 10.805 15.281 23.531 1 94.94 372 ASN B O 1
ATOM 7309 N N . GLY B 1 373 ? 13.047 15.203 23.625 1 95.38 373 GLY B N 1
ATOM 7310 C CA . GLY B 1 373 ? 13.18 14.984 22.203 1 95.38 373 GLY B CA 1
ATOM 7311 C C . GLY B 1 373 ? 12.688 13.617 21.75 1 95.38 373 GLY B C 1
ATOM 7312 O O . GLY B 1 373 ? 12.422 13.406 20.562 1 95.38 373 GLY B O 1
ATOM 7313 N N . ALA B 1 374 ? 12.531 12.727 22.688 1 93.81 374 ALA B N 1
ATOM 7314 C CA . ALA B 1 374 ? 12.102 11.367 22.391 1 93.81 374 ALA B CA 1
ATOM 7315 C C . ALA B 1 374 ? 10.578 11.281 22.281 1 93.81 374 ALA B C 1
ATOM 7317 O O . ALA B 1 374 ? 10.039 10.289 21.781 1 93.81 374 ALA B O 1
ATOM 7318 N N . ILE B 1 375 ? 9.945 12.328 22.703 1 90.88 375 ILE B N 1
ATOM 7319 C CA . ILE B 1 375 ? 8.492 12.406 22.547 1 90.88 375 ILE B CA 1
ATOM 7320 C C . ILE B 1 375 ? 8.156 12.93 21.156 1 90.88 375 ILE B C 1
ATOM 7322 O O . ILE B 1 375 ? 8.398 14.102 20.844 1 90.88 375 ILE B O 1
ATOM 7326 N N . VAL B 1 376 ? 7.613 12.148 20.297 1 89.5 376 VAL B N 1
ATOM 7327 C CA . VAL B 1 376 ? 7.469 12.391 18.859 1 89.5 376 VAL B CA 1
ATOM 7328 C C . VAL B 1 376 ? 6.75 13.719 18.625 1 89.5 376 VAL B C 1
ATOM 7330 O O . VAL B 1 376 ? 7.18 14.531 17.812 1 89.5 376 VAL B O 1
ATOM 7333 N N . HIS B 1 377 ? 5.664 13.977 19.281 1 88.25 377 HIS B N 1
ATOM 7334 C CA . HIS B 1 377 ? 4.914 15.219 19.125 1 88.25 377 HIS B CA 1
ATOM 7335 C C . HIS B 1 377 ? 4.961 16.062 20.406 1 88.25 377 HIS B C 1
ATOM 7337 O O . HIS B 1 377 ? 3.932 16.578 20.844 1 88.25 377 HIS B O 1
ATOM 7343 N N . TYR B 1 378 ? 6.121 16.219 20.938 1 89.56 378 TYR B N 1
ATOM 7344 C CA . TYR B 1 378 ? 6.348 17 22.141 1 89.56 378 TYR B CA 1
ATOM 7345 C C . TYR B 1 378 ? 5.977 18.453 21.938 1 89.56 378 TYR B C 1
ATOM 7347 O O . TYR B 1 378 ? 6.371 19.062 20.938 1 89.56 378 TYR B O 1
ATOM 7355 N N . ARG B 1 379 ? 5.156 18.938 22.766 1 88 379 ARG B N 1
ATOM 7356 C CA . ARG B 1 379 ? 4.906 20.375 22.859 1 88 379 ARG B CA 1
ATOM 7357 C C . ARG B 1 379 ? 5.344 20.922 24.219 1 88 379 ARG B C 1
ATOM 7359 O O . ARG B 1 379 ? 4.75 20.594 25.25 1 88 379 ARG B O 1
ATOM 7366 N N . VAL B 1 380 ? 6.316 21.734 24.172 1 90.88 380 VAL B N 1
ATOM 7367 C CA . VAL B 1 380 ? 6.871 22.266 25.406 1 90.88 380 VAL B CA 1
ATOM 7368 C C . VAL B 1 380 ? 5.891 23.266 26.016 1 90.88 380 VAL B C 1
ATOM 7370 O O . VAL B 1 380 ? 5.25 24.047 25.297 1 90.88 380 VAL B O 1
ATOM 7373 N N . THR B 1 381 ? 5.711 23.172 27.281 1 87.25 381 THR B N 1
ATOM 7374 C CA . THR B 1 381 ? 4.945 24.109 28.094 1 87.25 381 THR B CA 1
ATOM 7375 C C . THR B 1 381 ? 5.801 24.641 29.25 1 87.25 381 THR B C 1
ATOM 7377 O O . THR B 1 381 ? 6.934 24.203 29.438 1 87.25 381 THR B O 1
ATOM 7380 N N . ALA B 1 382 ? 5.234 25.609 29.906 1 89.56 382 ALA B N 1
ATOM 7381 C CA . ALA B 1 382 ? 5.949 26.156 31.047 1 89.56 382 ALA B CA 1
ATOM 7382 C C . ALA B 1 382 ? 6.262 25.078 32.062 1 89.56 382 ALA B C 1
ATOM 7384 O O . ALA B 1 382 ? 7.305 25.109 32.719 1 89.56 382 ALA B O 1
ATOM 7385 N N . GLU B 1 383 ? 5.422 24.078 32.156 1 87.38 383 GLU B N 1
ATOM 7386 C CA . GLU B 1 383 ? 5.57 23 33.156 1 87.38 383 GLU B CA 1
ATOM 7387 C C . GLU B 1 383 ? 6.617 21.984 32.688 1 87.38 383 GLU B C 1
ATOM 7389 O O . GLU B 1 383 ? 7.301 21.375 33.531 1 87.38 383 GLU B O 1
ATOM 7394 N N . THR B 1 384 ? 6.766 21.828 31.422 1 89.88 384 THR B N 1
ATOM 7395 C CA . THR B 1 384 ? 7.637 20.766 30.922 1 89.88 384 THR B CA 1
ATOM 7396 C C . THR B 1 384 ? 8.953 21.344 30.406 1 89.88 384 THR B C 1
ATOM 7398 O O . THR B 1 384 ? 9.859 20.609 30.031 1 89.88 384 THR B O 1
ATOM 7401 N N . ASP B 1 385 ? 9.117 22.656 30.438 1 95.88 385 ASP B N 1
ATOM 7402 C CA . ASP B 1 385 ? 10.258 23.359 29.859 1 95.88 385 ASP B CA 1
ATOM 7403 C C . ASP B 1 385 ? 11.562 22.906 30.516 1 95.88 385 ASP B C 1
ATOM 7405 O O . ASP B 1 385 ? 11.836 23.234 31.672 1 95.88 385 ASP B O 1
ATOM 7409 N N . ARG B 1 386 ? 12.305 22.203 29.812 1 96.06 386 ARG B N 1
ATOM 7410 C CA . ARG B 1 386 ? 13.602 21.734 30.297 1 96.06 386 ARG B CA 1
ATOM 7411 C C . ARG B 1 386 ? 14.719 22.672 29.859 1 96.06 386 ARG B C 1
ATOM 7413 O O . ARG B 1 386 ? 14.711 23.172 28.719 1 96.06 386 ARG B O 1
ATOM 7420 N N . ALA B 1 387 ? 15.656 22.828 30.75 1 97.19 387 ALA B N 1
ATOM 7421 C CA . ALA B 1 387 ? 16.891 23.469 30.328 1 97.19 387 ALA B CA 1
ATOM 7422 C C . ALA B 1 387 ? 17.609 22.641 29.281 1 97.19 387 ALA B C 1
ATOM 7424 O O . ALA B 1 387 ? 17.641 21.422 29.344 1 97.19 387 ALA B O 1
ATOM 7425 N N . ILE B 1 388 ? 18.156 23.328 28.281 1 97.81 388 ILE B N 1
ATOM 7426 C CA . ILE B 1 388 ? 19 22.656 27.312 1 97.81 388 ILE B CA 1
ATOM 7427 C C . ILE B 1 388 ? 20.391 22.422 27.906 1 97.81 388 ILE B C 1
ATOM 7429 O O . ILE B 1 388 ? 21.156 23.375 28.109 1 97.81 388 ILE B O 1
ATOM 7433 N N . GLY B 1 389 ? 20.672 21.203 28.203 1 94.75 389 GLY B N 1
ATOM 7434 C CA . GLY B 1 389 ? 21.938 20.859 28.844 1 94.75 389 GLY B CA 1
ATOM 7435 C C . GLY B 1 389 ? 23.094 20.797 27.859 1 94.75 389 GLY B C 1
ATOM 7436 O O . GLY B 1 389 ? 22.891 20.781 26.641 1 94.75 389 GLY B O 1
ATOM 7437 N N . ARG B 1 390 ? 24.281 20.734 28.484 1 92.81 390 ARG B N 1
ATOM 7438 C CA . ARG B 1 390 ? 25.469 20.5 27.656 1 92.81 390 ARG B CA 1
ATOM 7439 C C . ARG B 1 390 ? 25.594 19.031 27.266 1 92.81 390 ARG B C 1
ATOM 7441 O O . ARG B 1 390 ? 25.25 18.141 28.031 1 92.81 390 ARG B O 1
ATOM 7448 N N . ASP B 1 391 ? 26.078 18.766 26.047 1 95.12 391 ASP B N 1
ATOM 7449 C CA . ASP B 1 391 ? 26.391 17.422 25.547 1 95.12 391 ASP B CA 1
ATOM 7450 C C . ASP B 1 391 ? 25.156 16.531 25.531 1 95.12 391 ASP B C 1
ATOM 7452 O O . ASP B 1 391 ? 25.188 15.422 26.062 1 95.12 391 ASP B O 1
ATOM 7456 N N . GLU B 1 392 ? 24.141 17.047 24.984 1 96.12 392 GLU B N 1
ATOM 7457 C CA . GLU B 1 392 ? 22.938 16.266 24.734 1 96.12 392 GLU B CA 1
ATOM 7458 C C . GLU B 1 392 ? 22.328 16.594 23.375 1 96.12 392 GLU B C 1
ATOM 7460 O O . GLU B 1 392 ? 22.812 17.484 22.672 1 96.12 392 GLU B O 1
ATOM 7465 N N . CYS B 1 393 ? 21.312 15.883 23.062 1 97.19 393 CYS B N 1
ATOM 7466 C CA . CYS B 1 393 ? 20.594 16.094 21.812 1 97.19 393 CYS B CA 1
ATOM 7467 C C . CYS B 1 393 ? 19.453 17.094 21.984 1 97.19 393 CYS B C 1
ATOM 7469 O O . CYS B 1 393 ? 18.75 17.062 23 1 97.19 393 CYS B O 1
ATOM 7471 N N . TYR B 1 394 ? 19.344 17.984 21.047 1 98.12 394 TYR B N 1
ATOM 7472 C CA . TYR B 1 394 ? 18.219 18.922 20.969 1 98.12 394 TYR B CA 1
ATOM 7473 C C . TYR B 1 394 ? 17.516 18.812 19.625 1 98.12 394 TYR B C 1
ATOM 7475 O O . TYR B 1 394 ? 18.156 18.922 18.562 1 98.12 394 TYR B O 1
ATOM 7483 N N . LEU B 1 395 ? 16.219 18.547 19.641 1 98.5 395 LEU B N 1
ATOM 7484 C CA . LEU B 1 395 ? 15.414 18.406 18.438 1 98.5 395 LEU B CA 1
ATOM 7485 C C . LEU B 1 395 ? 14.469 19.594 18.281 1 98.5 395 LEU B C 1
ATOM 7487 O O . LEU B 1 395 ? 13.742 19.938 19.203 1 98.5 395 LEU B O 1
ATOM 7491 N N . ILE B 1 396 ? 14.5 20.25 17.141 1 98.56 396 ILE B N 1
ATOM 7492 C CA . ILE B 1 396 ? 13.602 21.359 16.828 1 98.56 396 ILE B CA 1
ATOM 7493 C C . ILE B 1 396 ? 12.859 21.062 15.523 1 98.56 396 ILE B C 1
ATOM 7495 O O . ILE B 1 396 ? 13.469 20.984 14.461 1 98.56 396 ILE B O 1
ATOM 7499 N N . ASP B 1 397 ? 11.617 20.781 15.602 1 98.31 397 ASP B N 1
ATOM 7500 C CA . ASP B 1 397 ? 10.664 20.609 14.508 1 98.31 397 ASP B CA 1
ATOM 7501 C C . ASP B 1 397 ? 9.719 21.797 14.414 1 98.31 397 ASP B C 1
ATOM 7503 O O . ASP B 1 397 ? 8.953 22.062 15.344 1 98.31 397 ASP B O 1
ATOM 7507 N N . SER B 1 398 ? 9.797 22.531 13.336 1 98.06 398 SER B N 1
ATOM 7508 C CA . SER B 1 398 ? 9.055 23.781 13.234 1 98.06 398 SER B CA 1
ATOM 7509 C C . SER B 1 398 ? 8.828 24.172 11.781 1 98.06 398 SER B C 1
ATOM 7511 O O . SER B 1 398 ? 9.445 23.609 10.875 1 98.06 398 SER B O 1
ATOM 7513 N N . GLY B 1 399 ? 7.969 25.062 11.539 1 98.5 399 GLY B N 1
ATOM 7514 C CA . GLY B 1 399 ? 7.68 25.625 10.234 1 98.5 399 GLY B CA 1
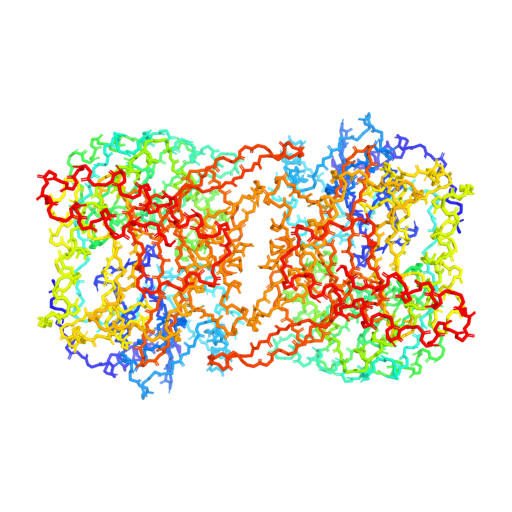ATOM 7515 C C . GLY B 1 399 ? 6.969 26.969 10.297 1 98.5 399 GLY B C 1
ATOM 7516 O O . GLY B 1 399 ? 6.676 27.469 11.383 1 98.5 399 GLY B O 1
ATOM 7517 N N . ALA B 1 400 ? 6.793 27.578 9.141 1 98.69 400 ALA B N 1
ATOM 7518 C CA . ALA B 1 400 ? 6.188 28.906 9.062 1 98.69 400 ALA B CA 1
ATOM 7519 C C . ALA B 1 400 ? 5.105 28.938 7.984 1 98.69 400 ALA B C 1
ATOM 7521 O O . ALA B 1 400 ? 5.203 28.25 6.969 1 98.69 400 ALA B O 1
ATOM 7522 N N . GLN B 1 401 ? 4.109 29.719 8.258 1 98.5 401 GLN B N 1
ATOM 7523 C CA . GLN B 1 401 ? 3.156 30.156 7.246 1 98.5 401 GLN B CA 1
ATOM 7524 C C . GLN B 1 401 ? 3.574 31.5 6.637 1 98.5 401 GLN B C 1
ATOM 7526 O O . GLN B 1 401 ? 3.631 32.5 7.332 1 98.5 401 GLN B O 1
ATOM 7531 N N . PHE B 1 402 ? 3.973 31.438 5.422 1 98.44 402 PHE B N 1
ATOM 7532 C CA . PHE B 1 402 ? 4.109 32.656 4.617 1 98.44 402 PHE B CA 1
ATOM 7533 C C . PHE B 1 402 ? 2.941 32.781 3.65 1 98.44 402 PHE B C 1
ATOM 7535 O O . PHE B 1 402 ? 2.336 31.797 3.248 1 98.44 402 PHE B O 1
ATOM 7542 N N . LEU B 1 403 ? 2.633 33.969 3.256 1 97.75 403 LEU B N 1
ATOM 7543 C CA . LEU B 1 403 ? 1.52 34.219 2.344 1 97.75 403 LEU B CA 1
ATOM 7544 C C . LEU B 1 403 ? 1.68 33.438 1.061 1 97.75 403 LEU B C 1
ATOM 7546 O O . LEU B 1 403 ? 0.689 33.062 0.417 1 97.75 403 LEU B O 1
ATOM 7550 N N . ASP B 1 404 ? 2.912 33.094 0.746 1 97.44 404 ASP B N 1
ATOM 7551 C CA . ASP B 1 404 ? 3.174 32.469 -0.54 1 97.44 404 ASP B CA 1
ATOM 7552 C C . ASP B 1 404 ? 3.6 31.016 -0.352 1 97.44 404 ASP B C 1
ATOM 7554 O O . ASP B 1 404 ? 4.023 30.359 -1.306 1 97.44 404 ASP B O 1
ATOM 7558 N N . GLY B 1 405 ? 3.547 30.516 0.878 1 97.81 405 GLY B N 1
ATOM 7559 C CA . GLY B 1 405 ? 3.898 29.109 1.042 1 97.81 405 GLY B CA 1
ATOM 7560 C C . GLY B 1 405 ? 3.973 28.688 2.494 1 97.81 405 GLY B C 1
ATOM 7561 O O . GLY B 1 405 ? 3.945 29.516 3.398 1 97.81 405 GLY B O 1
ATOM 7562 N N . THR B 1 406 ? 3.992 27.391 2.725 1 98.75 406 THR B N 1
ATOM 7563 C CA . THR B 1 406 ? 4.078 26.734 4.027 1 98.75 406 THR B CA 1
ATOM 7564 C C . THR B 1 406 ? 5.367 25.938 4.148 1 98.75 406 THR B C 1
ATOM 7566 O O . THR B 1 406 ? 5.75 25.219 3.221 1 98.75 406 THR B O 1
ATOM 7569 N N . THR B 1 407 ? 6.121 26.078 5.234 1 98.81 407 THR B N 1
ATOM 7570 C CA . THR B 1 407 ? 7.363 25.344 5.426 1 98.81 407 THR B CA 1
ATOM 7571 C C . THR B 1 407 ? 7.234 24.359 6.586 1 98.81 407 THR B C 1
ATOM 7573 O O . THR B 1 407 ? 6.297 24.453 7.383 1 98.81 407 THR B O 1
ATOM 7576 N N . ASP B 1 408 ? 7.996 23.391 6.66 1 98.81 408 ASP B N 1
ATOM 7577 C CA . ASP B 1 408 ? 8.109 22.328 7.648 1 98.81 408 ASP B CA 1
ATOM 7578 C C . ASP B 1 408 ? 9.508 21.719 7.637 1 98.81 408 ASP B C 1
ATOM 7580 O O . ASP B 1 408 ? 9.969 21.219 6.605 1 98.81 408 ASP B O 1
ATOM 7584 N N . VAL B 1 409 ? 10.234 21.812 8.773 1 98.81 409 VAL B N 1
ATOM 7585 C CA . VAL B 1 409 ? 11.625 21.359 8.812 1 98.81 409 VAL B CA 1
ATOM 7586 C C . VAL B 1 409 ? 11.977 20.875 10.219 1 98.81 409 VAL B C 1
ATOM 7588 O O . VAL B 1 409 ? 11.531 21.453 11.211 1 98.81 409 VAL B O 1
ATOM 7591 N N . THR B 1 410 ? 12.664 19.797 10.328 1 98.81 410 THR B N 1
ATOM 7592 C CA . THR B 1 410 ? 13.188 19.312 11.594 1 98.81 410 THR B CA 1
ATOM 7593 C C . THR B 1 410 ? 14.703 19.141 11.523 1 98.81 410 THR B C 1
ATOM 7595 O O . THR B 1 410 ? 15.234 18.656 10.531 1 98.81 410 THR B O 1
ATOM 7598 N N . ARG B 1 411 ? 15.422 19.641 12.516 1 98.81 411 ARG B N 1
ATOM 7599 C CA . ARG B 1 411 ? 16.844 19.375 12.711 1 98.81 411 ARG B CA 1
ATOM 7600 C C . ARG B 1 411 ? 17.109 18.859 14.125 1 98.81 411 ARG B C 1
ATOM 7602 O O . ARG B 1 411 ? 16.484 19.312 15.086 1 98.81 411 ARG B O 1
ATOM 7609 N N . THR B 1 412 ? 17.875 17.906 14.203 1 98.75 412 THR B N 1
ATOM 7610 C CA . THR B 1 412 ? 18.453 17.438 15.453 1 98.75 412 THR B CA 1
ATOM 7611 C C . THR B 1 412 ? 19.875 17.984 15.633 1 98.75 412 THR B C 1
ATOM 7613 O O . THR B 1 412 ? 20.719 17.828 14.742 1 98.75 412 THR B O 1
ATOM 7616 N N . LEU B 1 413 ? 20.141 18.547 16.797 1 98.5 413 LEU B N 1
ATOM 7617 C CA . LEU B 1 413 ? 21.391 19.281 17.031 1 98.5 413 LEU B CA 1
ATOM 7618 C C . LEU B 1 413 ? 22.125 18.734 18.25 1 98.5 413 LEU B C 1
ATOM 7620 O O . LEU B 1 413 ? 21.516 18.141 19.125 1 98.5 413 LEU B O 1
ATOM 7624 N N . TRP B 1 414 ? 23.438 18.891 18.266 1 97.75 414 TRP B N 1
ATOM 7625 C CA . TRP B 1 414 ? 24.297 18.562 19.391 1 97.75 414 TRP B CA 1
ATOM 7626 C C . TRP B 1 414 ? 24.656 19.797 20.188 1 97.75 414 TRP B C 1
ATOM 7628 O O . TRP B 1 414 ? 25.031 20.828 19.625 1 97.75 414 TRP B O 1
ATOM 7638 N N . THR B 1 415 ? 24.531 19.812 21.531 1 96.44 415 THR B N 1
ATOM 7639 C CA . THR B 1 415 ? 24.641 21.016 22.344 1 96.44 415 THR B CA 1
ATOM 7640 C C . THR B 1 415 ? 26.031 21.156 22.938 1 96.44 415 THR B C 1
ATOM 7642 O O . THR B 1 415 ? 26.328 22.109 23.656 1 96.44 415 THR B O 1
ATOM 7645 N N . GLY B 1 416 ? 26.859 20.141 22.859 1 89.06 416 GLY B N 1
ATOM 7646 C CA . GLY B 1 416 ? 28.109 20.094 23.594 1 89.06 416 GLY B CA 1
ATOM 7647 C C . GLY B 1 416 ? 29.266 20.75 22.875 1 89.06 416 GLY B C 1
ATOM 7648 O O . GLY B 1 416 ? 29.172 21.047 21.672 1 89.06 416 GLY B O 1
ATOM 7649 N N . PRO B 1 417 ? 30.188 21.125 23.797 1 89.25 417 PRO B N 1
ATOM 7650 C CA . PRO B 1 417 ? 31.5 21.297 23.172 1 89.25 417 PRO B CA 1
ATOM 7651 C C . PRO B 1 417 ? 32.25 19.984 22.969 1 89.25 417 PRO B C 1
ATOM 7653 O O . PRO B 1 417 ? 33.219 19.938 22.234 1 89.25 417 PRO B O 1
ATOM 7656 N N . GLY B 1 418 ? 31.672 18.938 23.719 1 91.25 418 GLY B N 1
ATOM 7657 C CA . GLY B 1 418 ? 32.281 17.625 23.609 1 91.25 418 GLY B CA 1
ATOM 7658 C C . GLY B 1 418 ? 31.875 16.859 22.375 1 91.25 418 GLY B C 1
ATOM 7659 O O . GLY B 1 418 ? 30.984 17.312 21.625 1 91.25 418 GLY B O 1
ATOM 7660 N N . GLU B 1 419 ? 32.5 15.75 22.297 1 94.62 419 GLU B N 1
ATOM 7661 C CA . GLU B 1 419 ? 32.156 14.891 21.172 1 94.62 419 GLU B CA 1
ATOM 7662 C C . GLU B 1 419 ? 30.844 14.125 21.422 1 94.62 419 GLU B C 1
ATOM 7664 O O . GLU B 1 419 ? 30.625 13.641 22.547 1 94.62 419 GLU B O 1
ATOM 7669 N N . ALA B 1 420 ? 29.984 14.047 20.453 1 96.69 420 ALA B N 1
ATOM 7670 C CA . ALA B 1 420 ? 28.766 13.258 20.578 1 96.69 420 ALA B CA 1
ATOM 7671 C C . ALA B 1 420 ? 29.078 11.773 20.688 1 96.69 420 ALA B C 1
ATOM 7673 O O . ALA B 1 420 ? 29.984 11.273 20.016 1 96.69 420 ALA B O 1
ATOM 7674 N N . PRO B 1 421 ? 28.359 11.008 21.5 1 96.81 421 PRO B N 1
ATOM 7675 C CA . PRO B 1 421 ? 28.578 9.57 21.625 1 96.81 421 PRO B CA 1
ATOM 7676 C C . PRO B 1 421 ? 28.469 8.836 20.281 1 96.81 421 PRO B C 1
ATOM 7678 O O . PRO B 1 421 ? 27.609 9.18 19.469 1 96.81 421 PRO B O 1
ATOM 7681 N N . ALA B 1 422 ? 29.266 7.77 20.156 1 97.31 422 ALA B N 1
ATOM 7682 C CA . ALA B 1 422 ? 29.328 7.016 18.906 1 97.31 422 ALA B CA 1
ATOM 7683 C C . ALA B 1 422 ? 27.969 6.422 18.547 1 97.31 422 ALA B C 1
ATOM 7685 O O . ALA B 1 422 ? 27.594 6.395 17.375 1 97.31 422 ALA B O 1
ATOM 7686 N N . GLU B 1 423 ? 27.25 5.957 19.516 1 97.19 423 GLU B N 1
ATOM 7687 C CA . GLU B 1 423 ? 25.953 5.336 19.281 1 97.19 423 GLU B CA 1
ATOM 7688 C C . GLU B 1 423 ? 24.938 6.352 18.766 1 97.19 423 GLU B C 1
ATOM 7690 O O . GLU B 1 423 ? 24.141 6.039 17.891 1 97.19 423 GLU B O 1
ATOM 7695 N N . LEU B 1 424 ? 24.984 7.539 19.328 1 97.69 424 LEU B N 1
ATOM 7696 C CA . LEU B 1 424 ? 24.109 8.609 18.859 1 97.69 424 LEU B CA 1
ATOM 7697 C C . LEU B 1 424 ? 24.438 8.984 17.422 1 97.69 424 LEU B C 1
ATOM 7699 O O . LEU B 1 424 ? 23.531 9.164 16.609 1 97.69 424 LEU B O 1
ATOM 7703 N N . ARG B 1 425 ? 25.703 9.086 17.109 1 98.44 425 ARG B N 1
ATOM 7704 C CA . ARG B 1 425 ? 26.125 9.43 15.758 1 98.44 425 ARG B CA 1
ATOM 7705 C C . ARG B 1 425 ? 25.703 8.352 14.766 1 98.44 425 ARG B C 1
ATOM 7707 O O . ARG B 1 425 ? 25.312 8.656 13.633 1 98.44 425 ARG B O 1
ATOM 7714 N N . GLU B 1 426 ? 25.828 7.117 15.164 1 98.44 426 GLU B N 1
ATOM 7715 C CA . GLU B 1 426 ? 25.391 6.012 14.312 1 98.44 426 GLU B CA 1
ATOM 7716 C C . GLU B 1 426 ? 23.891 6.109 14.008 1 98.44 426 GLU B C 1
ATOM 7718 O O . GLU B 1 426 ? 23.484 5.977 12.852 1 98.44 426 GLU B O 1
ATOM 7723 N N . ARG B 1 427 ? 23.125 6.316 15.016 1 98.44 427 ARG B N 1
ATOM 7724 C CA . ARG B 1 427 ? 21.672 6.371 14.859 1 98.44 427 ARG B CA 1
ATOM 7725 C C . ARG B 1 427 ? 21.25 7.59 14.039 1 98.44 427 ARG B C 1
ATOM 7727 O O . ARG B 1 427 ? 20.375 7.492 13.18 1 98.44 427 ARG B O 1
ATOM 7734 N N . TYR B 1 428 ? 21.938 8.742 14.312 1 98.81 428 TYR B N 1
ATOM 7735 C CA . TYR B 1 428 ? 21.688 9.93 13.516 1 98.81 428 TYR B CA 1
ATOM 7736 C C . TYR B 1 428 ? 21.984 9.664 12.039 1 98.81 428 TYR B C 1
ATOM 7738 O O . TYR B 1 428 ? 21.188 10.047 11.172 1 98.81 428 TYR B O 1
ATOM 7746 N N . THR B 1 429 ? 23.078 9.016 11.773 1 98.88 429 THR B N 1
ATOM 7747 C CA . THR B 1 429 ? 23.5 8.766 10.398 1 98.88 429 THR B CA 1
ATOM 7748 C C . THR B 1 429 ? 22.547 7.809 9.703 1 98.88 429 THR B C 1
ATOM 7750 O O . THR B 1 429 ? 22.266 7.953 8.508 1 98.88 429 THR B O 1
ATOM 7753 N N . ARG B 1 430 ? 22 6.848 10.367 1 98.69 430 ARG B N 1
ATOM 7754 C CA . ARG B 1 430 ? 21.031 5.93 9.781 1 98.69 430 ARG B CA 1
ATOM 7755 C C . ARG B 1 430 ? 19.734 6.652 9.422 1 98.69 430 ARG B C 1
ATOM 7757 O O . ARG B 1 430 ? 19.109 6.359 8.398 1 98.69 430 ARG B O 1
ATOM 7764 N N . VAL B 1 431 ? 19.281 7.598 10.305 1 98.88 431 VAL B N 1
ATOM 7765 C CA . VAL B 1 431 ? 18.125 8.422 9.984 1 98.88 431 VAL B CA 1
ATOM 7766 C C . VAL B 1 431 ? 18.406 9.25 8.734 1 98.88 431 VAL B C 1
ATOM 7768 O O . VAL B 1 431 ? 17.562 9.328 7.832 1 98.88 431 VAL B O 1
ATOM 7771 N N . LEU B 1 432 ? 19.578 9.82 8.68 1 98.94 432 LEU B N 1
ATOM 7772 C CA . LEU B 1 432 ? 19.984 10.625 7.531 1 98.94 432 LEU B CA 1
ATOM 7773 C C . LEU B 1 432 ? 20 9.781 6.258 1 98.94 432 LEU B C 1
ATOM 7775 O O . LEU B 1 432 ? 19.578 10.242 5.199 1 98.94 432 LEU B O 1
ATOM 7779 N N . ARG B 1 433 ? 20.547 8.555 6.367 1 98.81 433 ARG B N 1
ATOM 7780 C CA . ARG B 1 433 ? 20.547 7.656 5.219 1 98.81 433 ARG B CA 1
ATOM 7781 C C . ARG B 1 433 ? 19.141 7.387 4.715 1 98.81 433 ARG B C 1
ATOM 7783 O O . ARG B 1 433 ? 18.906 7.32 3.504 1 98.81 433 ARG B O 1
ATOM 7790 N N . GLY B 1 434 ? 18.203 7.188 5.637 1 98.81 434 GLY B N 1
ATOM 7791 C CA . GLY B 1 434 ? 16.812 7.039 5.242 1 98.81 434 GLY B CA 1
ATOM 7792 C C . GLY B 1 434 ? 16.266 8.258 4.52 1 98.81 434 GLY B C 1
ATOM 7793 O O . GLY B 1 434 ? 15.562 8.125 3.514 1 98.81 434 GLY B O 1
ATOM 7794 N N . HIS B 1 435 ? 16.594 9.398 5.055 1 98.88 435 HIS B N 1
ATOM 7795 C CA . HIS B 1 435 ? 16.203 10.664 4.445 1 98.88 435 HIS B CA 1
ATOM 7796 C C . HIS B 1 435 ? 16.734 10.773 3.021 1 98.88 435 HIS B C 1
ATOM 7798 O O . HIS B 1 435 ? 16 11.125 2.1 1 98.88 435 HIS B O 1
ATOM 7804 N N . ILE B 1 436 ? 18.016 10.461 2.838 1 98.81 436 ILE B N 1
ATOM 7805 C CA . ILE B 1 436 ? 18.688 10.547 1.541 1 98.81 436 ILE B CA 1
ATOM 7806 C C . ILE B 1 436 ? 18.047 9.547 0.572 1 98.81 436 ILE B C 1
ATOM 7808 O O . ILE B 1 436 ? 17.828 9.867 -0.601 1 98.81 436 ILE B O 1
ATOM 7812 N N . ALA B 1 437 ? 17.75 8.352 1.052 1 98.5 437 ALA B N 1
ATOM 7813 C CA . ALA B 1 437 ? 17.172 7.301 0.212 1 98.5 437 ALA B CA 1
ATOM 7814 C C . ALA B 1 437 ? 15.875 7.762 -0.444 1 98.5 437 ALA B C 1
ATOM 7816 O O . ALA B 1 437 ? 15.656 7.527 -1.634 1 98.5 437 ALA B O 1
ATOM 7817 N N . LEU B 1 438 ? 15.055 8.398 0.298 1 98.25 438 LEU B N 1
ATOM 7818 C CA . LEU B 1 438 ? 13.789 8.883 -0.235 1 98.25 438 LEU B CA 1
ATOM 7819 C C . LEU B 1 438 ? 14 10.109 -1.12 1 98.25 438 LEU B C 1
ATOM 7821 O O . LEU B 1 438 ? 13.406 10.203 -2.199 1 98.25 438 LEU B O 1
ATOM 7825 N N . ALA B 1 439 ? 14.852 11.031 -0.72 1 98.69 439 ALA B N 1
ATOM 7826 C CA . ALA B 1 439 ? 15.07 12.297 -1.421 1 98.69 439 ALA B CA 1
ATOM 7827 C C . ALA B 1 439 ? 15.648 12.055 -2.814 1 98.69 439 ALA B C 1
ATOM 7829 O O . ALA B 1 439 ? 15.406 12.836 -3.734 1 98.69 439 ALA B O 1
ATOM 7830 N N . THR B 1 440 ? 16.391 10.961 -2.973 1 98.44 440 THR B N 1
ATOM 7831 C CA . THR B 1 440 ? 17.109 10.727 -4.223 1 98.44 440 THR B CA 1
ATOM 7832 C C . THR B 1 440 ? 16.344 9.75 -5.109 1 98.44 440 THR B C 1
ATOM 7834 O O . THR B 1 440 ? 16.844 9.344 -6.168 1 98.44 440 THR B O 1
ATOM 7837 N N . LEU B 1 441 ? 15.227 9.359 -4.754 1 97.81 441 LEU B N 1
ATOM 7838 C CA . LEU B 1 441 ? 14.469 8.328 -5.449 1 97.81 441 LEU B CA 1
ATOM 7839 C C . LEU B 1 441 ? 13.953 8.844 -6.789 1 97.81 441 LEU B C 1
ATOM 7841 O O . LEU B 1 441 ? 13.492 9.984 -6.887 1 97.81 441 LEU B O 1
ATOM 7845 N N . SER B 1 442 ? 14.039 8.102 -7.848 1 97.56 442 SER B N 1
ATOM 7846 C CA . SER B 1 442 ? 13.32 8.211 -9.109 1 97.56 442 SER B CA 1
ATOM 7847 C C . SER B 1 442 ? 12.406 7.02 -9.336 1 97.56 442 SER B C 1
ATOM 7849 O O . SER B 1 442 ? 12.805 5.871 -9.117 1 97.56 442 SER B O 1
ATOM 7851 N N . PHE B 1 443 ? 11.211 7.211 -9.719 1 98 443 PHE B N 1
ATOM 7852 C CA . PHE B 1 443 ? 10.242 6.133 -9.812 1 98 443 PHE B CA 1
ATOM 7853 C C . PHE B 1 443 ? 9.219 6.41 -10.914 1 98 443 PHE B C 1
ATOM 7855 O O . PHE B 1 443 ? 9.008 7.566 -11.289 1 98 443 PHE B O 1
ATOM 7862 N N . PRO B 1 444 ? 8.625 5.391 -11.477 1 96.75 444 PRO B N 1
ATOM 7863 C CA . PRO B 1 444 ? 7.672 5.598 -12.57 1 96.75 444 PRO B CA 1
ATOM 7864 C C . PRO B 1 444 ? 6.352 6.199 -12.094 1 96.75 444 PRO B C 1
ATOM 7866 O O . PRO B 1 444 ? 5.949 5.988 -10.945 1 96.75 444 PRO B O 1
ATOM 7869 N N . LYS B 1 445 ? 5.715 6.965 -12.961 1 95.88 445 LYS B N 1
ATOM 7870 C CA . LYS B 1 445 ? 4.363 7.453 -12.688 1 95.88 445 LYS B CA 1
ATOM 7871 C C . LYS B 1 445 ? 3.436 6.316 -12.281 1 95.88 445 LYS B C 1
ATOM 7873 O O . LYS B 1 445 ? 3.562 5.195 -12.781 1 95.88 445 LYS B O 1
ATOM 7878 N N . GLY B 1 446 ? 2.578 6.582 -11.328 1 94.94 446 GLY B N 1
ATOM 7879 C CA . GLY B 1 446 ? 1.624 5.582 -10.883 1 94.94 446 GLY B CA 1
ATOM 7880 C C . GLY B 1 446 ? 1.941 5.027 -9.508 1 94.94 446 GLY B C 1
ATOM 7881 O O . GLY B 1 446 ? 1.094 4.395 -8.875 1 94.94 446 GLY B O 1
ATOM 7882 N N . VAL B 1 447 ? 3.156 5.258 -8.969 1 97.31 447 VAL B N 1
ATOM 7883 C CA . VAL B 1 447 ? 3.572 4.797 -7.645 1 97.31 447 VAL B CA 1
ATOM 7884 C C . VAL B 1 447 ? 2.971 5.699 -6.57 1 97.31 447 VAL B C 1
ATOM 7886 O O . VAL B 1 447 ? 2.857 6.91 -6.762 1 97.31 447 VAL B O 1
ATOM 7889 N N . ALA B 1 448 ? 2.549 5.09 -5.43 1 97.94 448 ALA B N 1
ATOM 7890 C CA . ALA B 1 448 ? 1.931 5.824 -4.328 1 97.94 448 ALA B CA 1
ATOM 7891 C C . ALA B 1 448 ? 2.854 5.871 -3.113 1 97.94 448 ALA B C 1
ATOM 7893 O O . ALA B 1 448 ? 3.881 5.188 -3.078 1 97.94 448 ALA B O 1
ATOM 7894 N N . GLY B 1 449 ? 2.473 6.715 -2.146 1 98.19 449 GLY B N 1
ATOM 7895 C CA . GLY B 1 449 ? 3.283 6.988 -0.971 1 98.19 449 GLY B CA 1
ATOM 7896 C C . GLY B 1 449 ? 3.562 5.75 -0.14 1 98.19 449 GLY B C 1
ATOM 7897 O O . GLY B 1 449 ? 4.703 5.512 0.268 1 98.19 449 GLY B O 1
ATOM 7898 N N . PRO B 1 450 ? 2.539 4.934 0.189 1 97.81 450 PRO B N 1
ATOM 7899 C CA . PRO B 1 450 ? 2.768 3.74 1.007 1 97.81 450 PRO B CA 1
ATOM 7900 C C . PRO B 1 450 ? 3.773 2.779 0.379 1 97.81 450 PRO B C 1
ATOM 7902 O O . PRO B 1 450 ? 4.43 2.012 1.091 1 97.81 450 PRO B O 1
ATOM 7905 N N . HIS B 1 451 ? 3.975 2.852 -0.905 1 98.12 451 HIS B N 1
ATOM 7906 C CA . HIS B 1 451 ? 4.898 1.977 -1.617 1 98.12 451 HIS B CA 1
ATOM 7907 C C . HIS B 1 451 ? 6.348 2.389 -1.375 1 98.12 451 HIS B C 1
ATOM 7909 O O . HIS B 1 451 ? 7.27 1.618 -1.646 1 98.12 451 HIS B O 1
ATOM 7915 N N . LEU B 1 452 ? 6.527 3.604 -0.889 1 98.62 452 LEU B N 1
ATOM 7916 C CA . LEU B 1 452 ? 7.871 4.176 -0.854 1 98.62 452 LEU B CA 1
ATOM 7917 C C . LEU B 1 452 ? 8.344 4.352 0.583 1 98.62 452 LEU B C 1
ATOM 7919 O O . LEU B 1 452 ? 9.531 4.582 0.823 1 98.62 452 LEU B O 1
ATOM 7923 N N . ASP B 1 453 ? 7.441 4.152 1.586 1 98.5 453 ASP B N 1
ATOM 7924 C CA . ASP B 1 453 ? 7.723 4.395 2.998 1 98.5 453 ASP B CA 1
ATOM 7925 C C . ASP B 1 453 ? 8.906 3.557 3.473 1 98.5 453 ASP B C 1
ATOM 7927 O O . ASP B 1 453 ? 9.781 4.059 4.18 1 98.5 453 ASP B O 1
ATOM 7931 N N . ALA B 1 454 ? 8.953 2.326 3.045 1 98.44 454 ALA B N 1
ATOM 7932 C CA . ALA B 1 454 ? 9.953 1.368 3.516 1 98.44 454 ALA B CA 1
ATOM 7933 C C . ALA B 1 454 ? 11.344 1.744 3.025 1 98.44 454 ALA B C 1
ATOM 7935 O O . ALA B 1 454 ? 12.344 1.381 3.646 1 98.44 454 ALA B O 1
ATOM 7936 N N . ILE B 1 455 ? 11.484 2.463 1.943 1 98.44 455 ILE B N 1
ATOM 7937 C CA . ILE B 1 455 ? 12.773 2.881 1.401 1 98.44 455 ILE B CA 1
ATOM 7938 C C . ILE B 1 455 ? 13.5 3.766 2.414 1 98.44 455 ILE B C 1
ATOM 7940 O O . ILE B 1 455 ? 14.703 3.625 2.619 1 98.44 455 ILE B O 1
ATOM 7944 N N . ALA B 1 456 ? 12.719 4.617 3.078 1 98.56 456 ALA B N 1
ATOM 7945 C CA . ALA B 1 456 ? 13.289 5.52 4.07 1 98.56 456 ALA B CA 1
ATOM 7946 C C . ALA B 1 456 ? 13.594 4.781 5.375 1 98.56 456 ALA B C 1
ATOM 7948 O O . ALA B 1 456 ? 14.484 5.18 6.129 1 98.56 456 ALA B O 1
ATOM 7949 N N . ARG B 1 457 ? 12.93 3.732 5.645 1 98.44 457 ARG B N 1
ATOM 7950 C CA . ARG B 1 457 ? 13.039 3.039 6.926 1 98.44 457 ARG B CA 1
ATOM 7951 C C . ARG B 1 457 ? 14.172 2.021 6.902 1 98.44 457 ARG B C 1
ATOM 7953 O O . ARG B 1 457 ? 14.703 1.649 7.953 1 98.44 457 ARG B O 1
ATOM 7960 N N . ARG B 1 458 ? 14.57 1.56 5.711 1 98 458 ARG B N 1
ATOM 7961 C CA . ARG B 1 458 ? 15.445 0.402 5.547 1 98 458 ARG B CA 1
ATOM 7962 C C . ARG B 1 458 ? 16.766 0.594 6.297 1 98 458 ARG B C 1
ATOM 7964 O O . ARG B 1 458 ? 17.234 -0.32 6.977 1 98 458 ARG B O 1
ATOM 7971 N N . PRO B 1 459 ? 17.453 1.771 6.227 1 98.06 459 PRO B N 1
ATOM 7972 C CA . PRO B 1 459 ? 18.719 1.919 6.953 1 98.06 459 PRO B CA 1
ATOM 7973 C C . PRO B 1 459 ? 18.562 1.701 8.453 1 98.06 459 PRO B C 1
ATOM 7975 O O . PRO B 1 459 ? 19.469 1.195 9.109 1 98.06 459 PRO B O 1
ATOM 7978 N N . LEU B 1 460 ? 17.422 2.109 9.031 1 98.38 460 LEU B N 1
ATOM 7979 C CA . LEU B 1 460 ? 17.141 1.846 10.438 1 98.38 460 LEU B CA 1
ATOM 7980 C C . LEU B 1 460 ? 16.766 0.384 10.648 1 98.38 460 LEU B C 1
ATOM 7982 O O . LEU B 1 460 ? 17.203 -0.241 11.617 1 98.38 460 LEU B O 1
ATOM 7986 N N . TRP B 1 461 ? 15.938 -0.174 9.75 1 98.06 461 TRP B N 1
ATOM 7987 C CA . TRP B 1 461 ? 15.508 -1.563 9.859 1 98.06 461 TRP B CA 1
ATOM 7988 C C . TRP B 1 461 ? 16.703 -2.506 9.891 1 98.06 461 TRP B C 1
ATOM 7990 O O . TRP B 1 461 ? 16.703 -3.49 10.633 1 98.06 461 TRP B O 1
ATOM 8000 N N . ASP B 1 462 ? 17.719 -2.189 9.102 1 96.19 462 ASP B N 1
ATOM 8001 C CA . ASP B 1 462 ? 18.922 -3.018 9.039 1 96.19 462 ASP B CA 1
ATOM 8002 C C . ASP B 1 462 ? 19.578 -3.145 10.406 1 96.19 462 ASP B C 1
ATOM 8004 O O . ASP B 1 462 ? 20.359 -4.07 10.648 1 96.19 462 ASP B O 1
ATOM 8008 N N . ALA B 1 463 ? 19.234 -2.234 11.328 1 96.25 463 ALA B N 1
ATOM 8009 C CA . ALA B 1 463 ? 19.828 -2.238 12.664 1 96.25 463 ALA B CA 1
ATOM 8010 C C . ALA B 1 463 ? 18.766 -2.561 13.727 1 96.25 463 ALA B C 1
ATOM 8012 O O . ALA B 1 463 ? 18.984 -2.324 14.914 1 96.25 463 ALA B O 1
ATOM 8013 N N . GLY B 1 464 ? 17.578 -3.016 13.312 1 96.75 464 GLY B N 1
ATOM 8014 C CA . GLY B 1 464 ? 16.531 -3.389 14.25 1 96.75 464 GLY B CA 1
ATOM 8015 C C . GLY B 1 464 ? 15.836 -2.193 14.867 1 96.75 464 GLY B C 1
ATOM 8016 O O . GLY B 1 464 ? 15.344 -2.27 16 1 96.75 464 GLY B O 1
ATOM 8017 N N . MET B 1 465 ? 15.922 -1.023 14.203 1 97.62 465 MET B N 1
ATOM 8018 C CA . MET B 1 465 ? 15.312 0.208 14.695 1 97.62 465 MET B CA 1
ATOM 8019 C C . MET B 1 465 ? 14.18 0.657 13.781 1 97.62 465 MET B C 1
ATOM 8021 O O . MET B 1 465 ? 14.156 0.31 12.602 1 97.62 465 MET B O 1
ATOM 8025 N N . ASP B 1 466 ? 13.203 1.378 14.297 1 96.25 466 ASP B N 1
ATOM 8026 C CA . ASP B 1 466 ? 12.055 1.91 13.578 1 96.25 466 ASP B CA 1
ATOM 8027 C C . ASP B 1 466 ? 11.508 3.164 14.258 1 96.25 466 ASP B C 1
ATOM 8029 O O . ASP B 1 466 ? 12.117 3.674 15.203 1 96.25 466 ASP B O 1
ATOM 8033 N N . TYR B 1 467 ? 10.547 3.766 13.742 1 95.38 467 TYR B N 1
ATOM 8034 C CA . TYR B 1 467 ? 9.883 4.91 14.359 1 95.38 467 TYR B CA 1
ATOM 8035 C C . TYR B 1 467 ? 8.375 4.84 14.156 1 95.38 467 TYR B C 1
ATOM 8037 O O . TYR B 1 467 ? 7.898 4.199 13.219 1 95.38 467 TYR B O 1
ATOM 8045 N N . ASP B 1 468 ? 7.559 5.496 14.938 1 90.88 468 ASP B N 1
ATOM 8046 C CA . ASP B 1 468 ? 6.117 5.266 15.039 1 90.88 468 ASP B CA 1
ATOM 8047 C C . ASP B 1 468 ? 5.332 6.422 14.422 1 90.88 468 ASP B C 1
ATOM 8049 O O . ASP B 1 468 ? 4.34 6.879 14.984 1 90.88 468 ASP B O 1
ATOM 8053 N N . HIS B 1 469 ? 5.77 7.004 13.422 1 93.5 469 HIS B N 1
ATOM 8054 C CA . HIS B 1 469 ? 5.027 7.965 12.609 1 93.5 469 HIS B CA 1
ATOM 8055 C C . HIS B 1 469 ? 5.289 7.75 11.125 1 93.5 469 HIS B C 1
ATOM 8057 O O . HIS B 1 469 ? 6.207 7.012 10.75 1 93.5 469 HIS B O 1
ATOM 8063 N N . GLY B 1 470 ? 4.406 8.25 10.328 1 95.88 470 GLY B N 1
ATOM 8064 C CA . GLY B 1 470 ? 4.691 8.203 8.898 1 95.88 470 GLY B CA 1
ATOM 8065 C C . GLY B 1 470 ? 5.969 8.922 8.523 1 95.88 470 GLY B C 1
ATOM 8066 O O . GLY B 1 470 ? 6.441 9.789 9.258 1 95.88 470 GLY B O 1
ATOM 8067 N N . THR B 1 471 ? 6.504 8.602 7.359 1 98.44 471 THR B N 1
ATOM 8068 C CA . THR B 1 471 ? 7.75 9.211 6.91 1 98.44 471 THR B CA 1
ATOM 8069 C C . THR B 1 471 ? 7.5 10.594 6.328 1 98.44 471 THR B C 1
ATOM 8071 O O . THR B 1 471 ? 8.43 11.398 6.199 1 98.44 471 THR B O 1
ATOM 8074 N N . GLY B 1 472 ? 6.273 10.766 5.934 1 98.25 472 GLY B N 1
ATOM 8075 C CA . GLY B 1 472 ? 5.984 12.078 5.375 1 98.25 472 GLY B CA 1
ATOM 8076 C C . GLY B 1 472 ? 4.516 12.281 5.055 1 98.25 472 GLY B C 1
ATOM 8077 O O . GLY B 1 472 ? 3.748 11.312 5 1 98.25 472 GLY B O 1
ATOM 8078 N N . HIS B 1 473 ? 4.113 13.508 4.832 1 97.81 473 HIS B N 1
ATOM 8079 C CA . HIS B 1 473 ? 2.76 13.93 4.504 1 97.81 473 HIS B CA 1
ATOM 8080 C C . HIS B 1 473 ? 2.77 15.062 3.484 1 97.81 473 HIS B C 1
ATOM 8082 O O . HIS B 1 473 ? 3.807 15.688 3.254 1 97.81 473 HIS B O 1
ATOM 8088 N N . GLY B 1 474 ? 1.595 15.258 2.865 1 98.44 474 GLY B N 1
ATOM 8089 C CA . GLY B 1 474 ? 1.469 16.406 1.979 1 98.44 474 GLY B CA 1
ATOM 8090 C C . GLY B 1 474 ? 1.47 17.734 2.717 1 98.44 474 GLY B C 1
ATOM 8091 O O . GLY B 1 474 ? 1.177 17.781 3.912 1 98.44 474 GLY B O 1
ATOM 8092 N N . VAL B 1 475 ? 1.822 18.766 1.997 1 98.75 475 VAL B N 1
ATOM 8093 C CA . VAL B 1 475 ? 1.888 20.109 2.57 1 98.75 475 VAL B CA 1
ATOM 8094 C C . VAL B 1 475 ? 1.094 21.078 1.702 1 98.75 475 VAL B C 1
ATOM 8096 O O . VAL B 1 475 ? 1.236 21.094 0.477 1 98.75 475 VAL B O 1
ATOM 8099 N N . GLY B 1 476 ? 0.284 21.828 2.324 1 98.19 476 GLY B N 1
ATOM 8100 C CA . GLY B 1 476 ? -0.518 22.828 1.621 1 98.19 476 GLY B CA 1
ATOM 8101 C C . GLY B 1 476 ? 0.246 24.094 1.303 1 98.19 476 GLY B C 1
ATOM 8102 O O . GLY B 1 476 ? 1.344 24.312 1.82 1 98.19 476 GLY B O 1
ATOM 8103 N N . SER B 1 477 ? -0.233 24.875 0.383 1 98.31 477 SER B N 1
ATOM 8104 C CA . SER B 1 477 ? 0.277 26.203 0.074 1 98.31 477 SER B CA 1
ATOM 8105 C C . SER B 1 477 ? -0.483 27.281 0.844 1 98.31 477 SER B C 1
ATOM 8107 O O . SER B 1 477 ? -1.616 27.609 0.496 1 98.31 477 SER B O 1
ATOM 8109 N N . PHE B 1 478 ? 0.173 27.844 1.865 1 98.31 478 PHE B N 1
ATOM 8110 C CA . PHE B 1 478 ? -0.503 28.734 2.799 1 98.31 478 PHE B CA 1
ATOM 8111 C C . PHE B 1 478 ? -1.84 28.156 3.238 1 98.31 478 PHE B C 1
ATOM 8113 O O . PHE B 1 478 ? -2.881 28.797 3.109 1 98.31 478 PHE B O 1
ATOM 8120 N N . LEU B 1 479 ? -1.835 26.922 3.566 1 97.75 479 LEU B N 1
ATOM 8121 C CA . LEU B 1 479 ? -2.855 26.047 4.125 1 97.75 479 LEU B CA 1
ATOM 8122 C C . LEU B 1 479 ? -2.252 25.094 5.152 1 97.75 479 LEU B C 1
ATOM 8124 O O . LEU B 1 479 ? -1.142 25.328 5.641 1 97.75 479 LEU B O 1
ATOM 8128 N N . SER B 1 480 ? -2.898 24.047 5.438 1 96.88 480 SER B N 1
ATOM 8129 C CA . SER B 1 480 ? -2.432 23.141 6.488 1 96.88 480 SER B CA 1
ATOM 8130 C C . SER B 1 480 ? -1.07 22.547 6.137 1 96.88 480 SER B C 1
ATOM 8132 O O . SER B 1 480 ? -0.818 22.203 4.984 1 96.88 480 SER B O 1
ATOM 8134 N N . VAL B 1 481 ? -0.199 22.5 7.148 1 97.69 481 VAL B N 1
ATOM 8135 C CA . VAL B 1 481 ? 1.107 21.859 6.992 1 97.69 481 VAL B CA 1
ATOM 8136 C C . VAL B 1 481 ? 0.933 20.375 6.73 1 97.69 481 VAL B C 1
ATOM 8138 O O . VAL B 1 481 ? 1.806 19.734 6.141 1 97.69 481 VAL B O 1
ATOM 8141 N N . HIS B 1 482 ? -0.136 19.781 7.16 1 96.31 482 HIS B N 1
ATOM 8142 C CA . HIS B 1 482 ? -0.526 18.422 6.824 1 96.31 482 HIS B CA 1
ATOM 8143 C C . HIS B 1 482 ? -1.676 18.406 5.824 1 96.31 482 HIS B C 1
ATOM 8145 O O . HIS B 1 482 ? -2.807 18.75 6.168 1 96.31 482 HIS B O 1
ATOM 8151 N N . GLU B 1 483 ? -1.394 18.078 4.684 1 96.25 483 GLU B N 1
ATOM 8152 C CA . GLU B 1 483 ? -2.395 18.062 3.619 1 96.25 483 GLU B CA 1
ATOM 8153 C C . GLU B 1 483 ? -2.43 16.703 2.92 1 96.25 483 GLU B C 1
ATOM 8155 O O . GLU B 1 483 ? -1.392 16.203 2.494 1 96.25 483 GLU B O 1
ATOM 8160 N N . GLY B 1 484 ? -3.516 16.094 2.875 1 94.81 484 GLY B N 1
ATOM 8161 C CA . GLY B 1 484 ? -3.695 14.883 2.082 1 94.81 484 GLY B CA 1
ATOM 8162 C C . GLY B 1 484 ? -3.963 15.172 0.617 1 94.81 484 GLY B C 1
ATOM 8163 O O . GLY B 1 484 ? -3.967 16.328 0.194 1 94.81 484 GLY B O 1
ATOM 8164 N N . PRO B 1 485 ? -4.145 14.211 -0.204 1 96.12 485 PRO B N 1
ATOM 8165 C CA . PRO B 1 485 ? -4.41 12.828 0.214 1 96.12 485 PRO B CA 1
ATOM 8166 C C . PRO B 1 485 ? -3.158 11.961 0.208 1 96.12 485 PRO B C 1
ATOM 8168 O O . PRO B 1 485 ? -3.217 10.781 0.574 1 96.12 485 PRO B O 1
ATOM 8171 N N . VAL B 1 486 ? -1.989 12.461 -0.167 1 97.31 486 VAL B N 1
ATOM 8172 C CA . VAL B 1 486 ? -0.795 11.648 -0.348 1 97.31 486 VAL B CA 1
ATOM 8173 C C . VAL B 1 486 ? 0.079 11.727 0.901 1 97.31 486 VAL B C 1
ATOM 8175 O O . VAL B 1 486 ? 0.19 12.781 1.523 1 97.31 486 VAL B O 1
ATOM 8178 N N . ALA B 1 487 ? 0.65 10.625 1.285 1 98.06 487 ALA B N 1
ATOM 8179 C CA . ALA B 1 487 ? 1.566 10.555 2.42 1 98.06 487 ALA B CA 1
ATOM 8180 C C . ALA B 1 487 ? 2.525 9.375 2.277 1 98.06 487 ALA B C 1
ATOM 8182 O O . ALA B 1 487 ? 2.17 8.344 1.705 1 98.06 487 ALA B O 1
ATOM 8183 N N . PHE B 1 488 ? 3.771 9.586 2.734 1 98.44 488 PHE B N 1
ATOM 8184 C CA . PHE B 1 488 ? 4.676 8.453 2.902 1 98.44 488 PHE B CA 1
ATOM 8185 C C . PHE B 1 488 ? 4.375 7.707 4.195 1 98.44 488 PHE B C 1
ATOM 8187 O O . PHE B 1 488 ? 5.039 7.922 5.211 1 98.44 488 PHE B O 1
ATOM 8194 N N . SER B 1 489 ? 3.441 6.812 4.133 1 97.06 489 SER B N 1
ATOM 8195 C CA . SER B 1 489 ? 3.041 6.02 5.289 1 97.06 489 SER B CA 1
ATOM 8196 C C . SER B 1 489 ? 2.389 4.707 4.859 1 97.06 489 SER B C 1
ATOM 8198 O O . SER B 1 489 ? 1.583 4.684 3.928 1 97.06 489 SER B O 1
ATOM 8200 N N . ARG B 1 490 ? 2.689 3.654 5.539 1 93.94 490 ARG B N 1
ATOM 8201 C CA . ARG B 1 490 ? 2.09 2.361 5.223 1 93.94 490 ARG B CA 1
ATOM 8202 C C . ARG B 1 490 ? 0.583 2.387 5.457 1 93.94 490 ARG B C 1
ATOM 8204 O O . ARG B 1 490 ? -0.157 1.616 4.84 1 93.94 490 ARG B O 1
ATOM 8211 N N . ALA B 1 491 ? 0.146 3.305 6.285 1 91.31 491 ALA B N 1
ATOM 8212 C CA . ALA B 1 491 ? -1.265 3.371 6.66 1 91.31 491 ALA B CA 1
ATOM 8213 C C . ALA B 1 491 ? -2.051 4.238 5.68 1 91.31 491 ALA B C 1
ATOM 8215 O O . ALA B 1 491 ? -3.285 4.238 5.695 1 91.31 491 ALA B O 1
ATOM 8216 N N . ALA B 1 492 ? -1.373 4.945 4.805 1 94.19 492 ALA B N 1
ATOM 8217 C CA . ALA B 1 492 ? -2.037 5.875 3.896 1 94.19 492 ALA B CA 1
ATOM 8218 C C . ALA B 1 492 ? -2.727 5.129 2.758 1 94.19 492 ALA B C 1
ATOM 8220 O O . ALA B 1 492 ? -2.355 4 2.434 1 94.19 492 ALA B O 1
ATOM 8221 N N . LYS B 1 493 ? -3.803 5.746 2.209 1 93.62 493 LYS B N 1
ATOM 8222 C CA . LYS B 1 493 ? -4.379 5.258 0.958 1 93.62 493 LYS B CA 1
ATOM 8223 C C . LYS B 1 493 ? -3.365 5.348 -0.181 1 93.62 493 LYS B C 1
ATOM 8225 O O . LYS B 1 493 ? -2.586 6.301 -0.254 1 93.62 493 LYS B O 1
ATOM 8230 N N . PRO B 1 494 ? -3.385 4.375 -1.054 1 95.94 494 PRO B N 1
ATOM 8231 C CA . PRO B 1 494 ? -2.418 4.387 -2.152 1 95.94 494 PRO B CA 1
ATOM 8232 C C . PRO B 1 494 ? -2.82 5.336 -3.281 1 95.94 494 PRO B C 1
ATOM 8234 O O . PRO B 1 494 ? -3.113 4.887 -4.395 1 95.94 494 PRO B O 1
ATOM 8237 N N . VAL B 1 495 ? -2.713 6.562 -3.049 1 96.5 495 VAL B N 1
ATOM 8238 C CA . VAL B 1 495 ? -2.943 7.598 -4.051 1 96.5 495 VAL B CA 1
ATOM 8239 C C . VAL B 1 495 ? -1.649 7.875 -4.816 1 96.5 495 VAL B C 1
ATOM 8241 O O . VAL B 1 495 ? -0.625 8.203 -4.215 1 96.5 495 VAL B O 1
ATOM 8244 N N . PRO B 1 496 ? -1.658 7.727 -6.137 1 96.94 496 PRO B N 1
ATOM 8245 C CA . PRO B 1 496 ? -0.432 7.965 -6.902 1 96.94 496 PRO B CA 1
ATOM 8246 C C . PRO B 1 496 ? 0.145 9.359 -6.672 1 96.94 496 PRO B C 1
ATOM 8248 O O . PRO B 1 496 ? -0.603 10.336 -6.602 1 96.94 496 PRO B O 1
ATOM 8251 N N . ILE B 1 497 ? 1.424 9.414 -6.504 1 98.38 497 ILE B N 1
ATOM 8252 C CA . ILE B 1 497 ? 2.143 10.68 -6.406 1 98.38 497 ILE B CA 1
ATOM 8253 C C . ILE B 1 497 ? 2.166 11.367 -7.77 1 98.38 497 ILE B C 1
ATOM 8255 O O . ILE B 1 497 ? 2.367 10.711 -8.797 1 98.38 497 ILE B O 1
ATOM 8259 N N . GLU B 1 498 ? 1.957 12.656 -7.824 1 98.25 498 GLU B N 1
ATOM 8260 C CA . GLU B 1 498 ? 1.914 13.406 -9.078 1 98.25 498 GLU B CA 1
ATOM 8261 C C . GLU B 1 498 ? 2.793 14.656 -9 1 98.25 498 GLU B C 1
ATOM 8263 O O . GLU B 1 498 ? 3.072 15.156 -7.914 1 98.25 498 GLU B O 1
ATOM 8268 N N . GLU B 1 499 ? 3.182 15.109 -10.195 1 98.25 499 GLU B N 1
ATOM 8269 C CA . GLU B 1 499 ? 3.971 16.344 -10.289 1 98.25 499 GLU B CA 1
ATOM 8270 C C . GLU B 1 499 ? 3.268 17.5 -9.594 1 98.25 499 GLU B C 1
ATOM 8272 O O . GLU B 1 499 ? 2.047 17.641 -9.695 1 98.25 499 GLU B O 1
ATOM 8277 N N . GLY B 1 500 ? 4.023 18.297 -8.859 1 98.69 500 GLY B N 1
ATOM 8278 C CA . GLY B 1 500 ? 3.492 19.484 -8.219 1 98.69 500 GLY B CA 1
ATOM 8279 C C . GLY B 1 500 ? 3.111 19.266 -6.77 1 98.69 500 GLY B C 1
ATOM 8280 O O . GLY B 1 500 ? 2.91 20.219 -6.02 1 98.69 500 GLY B O 1
ATOM 8281 N N . MET B 1 501 ? 3.025 18.047 -6.344 1 98.88 501 MET B N 1
ATOM 8282 C CA . MET B 1 501 ? 2.748 17.766 -4.938 1 98.88 501 MET B CA 1
ATOM 8283 C C . MET B 1 501 ? 3.959 18.078 -4.07 1 98.88 501 MET B C 1
ATOM 8285 O O . MET B 1 501 ? 5.102 17.969 -4.523 1 98.88 501 MET B O 1
ATOM 8289 N N . ILE B 1 502 ? 3.799 18.562 -2.898 1 98.94 502 ILE B N 1
ATOM 8290 C CA . ILE B 1 502 ? 4.844 18.797 -1.906 1 98.94 502 ILE B CA 1
ATOM 8291 C C . ILE B 1 502 ? 4.66 17.844 -0.731 1 98.94 502 ILE B C 1
ATOM 8293 O O . ILE B 1 502 ? 3.578 17.766 -0.142 1 98.94 502 ILE B O 1
ATOM 8297 N N . LEU B 1 503 ? 5.668 17.078 -0.427 1 98.81 503 LEU B N 1
ATOM 8298 C CA . LEU B 1 503 ? 5.617 16.109 0.665 1 98.81 503 LEU B CA 1
ATOM 8299 C C . LEU B 1 503 ? 6.793 16.297 1.614 1 98.81 503 LEU B C 1
ATOM 8301 O O . LEU B 1 503 ? 7.902 16.625 1.181 1 98.81 503 LEU B O 1
ATOM 8305 N N . SER B 1 504 ? 6.559 16.078 2.875 1 98.88 504 SER B N 1
ATOM 8306 C CA . SER B 1 504 ? 7.668 16.031 3.826 1 98.88 504 SER B CA 1
ATOM 8307 C C . SER B 1 504 ? 8.406 14.703 3.752 1 98.88 504 SER B C 1
ATOM 8309 O O . SER B 1 504 ? 7.824 13.68 3.379 1 98.88 504 SER B O 1
ATOM 8311 N N . ASP B 1 505 ? 9.641 14.688 3.92 1 98.88 505 ASP B N 1
ATOM 8312 C CA . ASP B 1 505 ? 10.531 13.562 4.176 1 98.88 505 ASP B CA 1
ATOM 8313 C C . ASP B 1 505 ? 11.148 13.656 5.566 1 98.88 505 ASP B C 1
ATOM 8315 O O . ASP B 1 505 ? 12.102 14.414 5.777 1 98.88 505 ASP B O 1
ATOM 8319 N N . GLU B 1 506 ? 10.625 12.852 6.527 1 98.75 506 GLU B N 1
ATOM 8320 C CA . GLU B 1 506 ? 10.992 13.141 7.91 1 98.75 506 GLU B CA 1
ATOM 8321 C C . GLU B 1 506 ? 11.18 11.859 8.719 1 98.75 506 GLU B C 1
ATOM 8323 O O . GLU B 1 506 ? 10.586 11.703 9.789 1 98.75 506 GLU B O 1
ATOM 8328 N N . PRO B 1 507 ? 12.055 10.914 8.227 1 98.69 507 PRO B N 1
ATOM 8329 C CA . PRO B 1 507 ? 12.359 9.766 9.078 1 98.69 507 PRO B CA 1
ATOM 8330 C C . PRO B 1 507 ? 12.906 10.172 10.445 1 98.69 507 PRO B C 1
ATOM 8332 O O . PRO B 1 507 ? 13.352 11.305 10.625 1 98.69 507 PRO B O 1
ATOM 8335 N N . GLY B 1 508 ? 12.797 9.242 11.453 1 98.19 508 GLY B N 1
ATOM 8336 C CA . GLY B 1 508 ? 13.266 9.547 12.797 1 98.19 508 GLY B CA 1
ATOM 8337 C C . GLY B 1 508 ? 13.648 8.305 13.586 1 98.19 508 GLY B C 1
ATOM 8338 O O . GLY B 1 508 ? 13.641 7.195 13.055 1 98.19 508 GLY B O 1
ATOM 8339 N N . PHE B 1 509 ? 14.156 8.523 14.734 1 97.94 509 PHE B N 1
ATOM 8340 C CA . PHE B 1 509 ? 14.422 7.527 15.773 1 97.94 509 PHE B CA 1
ATOM 8341 C C . PHE B 1 509 ? 14.25 8.133 17.156 1 97.94 509 PHE B C 1
ATOM 8343 O O . PHE B 1 509 ? 14.727 9.242 17.422 1 97.94 509 PHE B O 1
ATOM 8350 N N . TYR B 1 510 ? 13.586 7.434 18.031 1 95.81 510 TYR B N 1
ATOM 8351 C CA . TYR B 1 510 ? 13.297 7.938 19.359 1 95.81 510 TYR B CA 1
ATOM 8352 C C . TYR B 1 510 ? 13.633 6.898 20.422 1 95.81 510 TYR B C 1
ATOM 8354 O O . TYR B 1 510 ? 13.156 5.766 20.359 1 95.81 510 TYR B O 1
ATOM 8362 N N . LEU B 1 511 ? 14.492 7.238 21.281 1 94.5 511 LEU B N 1
ATOM 8363 C CA . LEU B 1 511 ? 14.852 6.422 22.438 1 94.5 511 LEU B CA 1
ATOM 8364 C C . LEU B 1 511 ? 14.234 6.977 23.703 1 94.5 511 LEU B C 1
ATOM 8366 O O . LEU B 1 511 ? 14.781 7.906 24.312 1 94.5 511 LEU B O 1
ATOM 8370 N N . PRO B 1 512 ? 13.148 6.406 24.141 1 90.25 512 PRO B N 1
ATOM 8371 C CA . PRO B 1 512 ? 12.445 6.941 25.312 1 90.25 512 PRO B CA 1
ATOM 8372 C C . PRO B 1 512 ? 13.375 7.168 26.5 1 90.25 512 PRO B C 1
ATOM 8374 O O . PRO B 1 512 ? 14.18 6.297 26.844 1 90.25 512 PRO B O 1
ATOM 8377 N N . GLY B 1 513 ? 13.227 8.32 27.141 1 91.38 513 GLY B N 1
ATOM 8378 C CA . GLY B 1 513 ? 14 8.664 28.312 1 91.38 513 GLY B CA 1
ATOM 8379 C C . GLY B 1 513 ? 15.375 9.203 28 1 91.38 513 GLY B C 1
ATOM 8380 O O . GLY B 1 513 ? 16.109 9.633 28.891 1 91.38 513 GLY B O 1
ATOM 8381 N N . ALA B 1 514 ? 15.711 9.289 26.703 1 94.75 514 ALA B N 1
ATOM 8382 C CA . ALA B 1 514 ? 17.078 9.688 26.375 1 94.75 514 ALA B CA 1
ATOM 8383 C C . ALA B 1 514 ? 17.078 10.812 25.344 1 94.75 514 ALA B C 1
ATOM 8385 O O . ALA B 1 514 ? 17.438 11.953 25.656 1 94.75 514 ALA B O 1
ATOM 8386 N N . TYR B 1 515 ? 16.688 10.516 24.047 1 96.75 515 TYR B N 1
ATOM 8387 C CA . TYR B 1 515 ? 16.703 11.539 23 1 96.75 515 TYR B CA 1
ATOM 8388 C C . TYR B 1 515 ? 15.883 11.094 21.797 1 96.75 515 TYR B C 1
ATOM 8390 O O . TYR B 1 515 ? 15.461 9.938 21.703 1 96.75 515 TYR B O 1
ATOM 8398 N N . GLY B 1 516 ? 15.555 12.031 20.969 1 97.06 516 GLY B N 1
ATOM 8399 C CA . GLY B 1 516 ? 14.945 11.766 19.672 1 97.06 516 GLY B CA 1
ATOM 8400 C C . GLY B 1 516 ? 15.703 12.383 18.516 1 97.06 516 GLY B C 1
ATOM 8401 O O . GLY B 1 516 ? 16.359 13.422 18.688 1 97.06 516 GLY B O 1
ATOM 8402 N N . ILE B 1 517 ? 15.688 11.68 17.406 1 98.69 517 ILE B N 1
ATOM 8403 C CA . ILE B 1 517 ? 16.281 12.164 16.156 1 98.69 517 ILE B CA 1
ATOM 8404 C C . ILE B 1 517 ? 15.211 12.258 15.078 1 98.69 517 ILE B C 1
ATOM 8406 O O . ILE B 1 517 ? 14.414 11.328 14.898 1 98.69 517 ILE B O 1
ATOM 8410 N N . ARG B 1 518 ? 15.094 13.344 14.398 1 98.69 518 ARG B N 1
ATOM 8411 C CA . ARG B 1 518 ? 14.281 13.523 13.195 1 98.69 518 ARG B CA 1
ATOM 8412 C C . ARG B 1 518 ? 14.961 14.477 12.219 1 98.69 518 ARG B C 1
ATOM 8414 O O . ARG B 1 518 ? 15.555 15.477 12.633 1 98.69 518 ARG B O 1
ATOM 8421 N N . ILE B 1 519 ? 15.039 14.141 11.039 1 98.88 519 ILE B N 1
ATOM 8422 C CA . ILE B 1 519 ? 15.555 14.969 9.953 1 98.88 519 ILE B CA 1
ATOM 8423 C C . ILE B 1 519 ? 14.469 15.156 8.891 1 98.88 519 ILE B C 1
ATOM 8425 O O . ILE B 1 519 ? 13.969 14.18 8.328 1 98.88 519 ILE B O 1
ATOM 8429 N N . GLU B 1 520 ? 14.109 16.391 8.656 1 98.81 520 GLU B N 1
ATOM 8430 C CA . GLU B 1 520 ? 12.953 16.609 7.797 1 98.81 520 GLU B CA 1
ATOM 8431 C C . GLU B 1 520 ? 13.227 17.719 6.789 1 98.81 520 GLU B C 1
ATOM 8433 O O . GLU B 1 520 ? 13.719 18.797 7.16 1 98.81 520 GLU B O 1
ATOM 8438 N N . ASN B 1 521 ? 13.031 17.469 5.559 1 98.94 521 ASN B N 1
ATOM 8439 C CA . ASN B 1 521 ? 12.906 18.438 4.477 1 98.94 521 ASN B CA 1
ATOM 8440 C C . ASN B 1 521 ? 11.57 18.297 3.746 1 98.94 521 ASN B C 1
ATOM 8442 O O . ASN B 1 521 ? 10.922 17.25 3.838 1 98.94 521 ASN B O 1
ATOM 8446 N N . LEU B 1 522 ? 11.18 19.359 3.096 1 98.94 522 LEU B N 1
ATOM 8447 C CA . LEU B 1 522 ? 10.07 19.266 2.154 1 98.94 522 LEU B CA 1
ATOM 8448 C C . LEU B 1 522 ? 10.578 19 0.74 1 98.94 522 LEU B C 1
ATOM 8450 O O . LEU B 1 522 ? 11.609 19.547 0.333 1 98.94 522 LEU B O 1
ATOM 8454 N N . LEU B 1 523 ? 9.859 18.156 0.076 1 98.94 523 LEU B N 1
ATOM 8455 C CA . LEU B 1 523 ? 10.18 17.75 -1.288 1 98.94 523 LEU B CA 1
ATOM 8456 C C . LEU B 1 523 ? 9.07 18.156 -2.252 1 98.94 523 LEU B C 1
ATOM 8458 O O . LEU B 1 523 ? 7.891 17.938 -1.972 1 98.94 523 LEU B O 1
ATOM 8462 N N . LEU B 1 524 ? 9.414 18.75 -3.367 1 98.94 524 LEU B N 1
ATOM 8463 C CA . LEU B 1 524 ? 8.508 19 -4.477 1 98.94 524 LEU B CA 1
ATOM 8464 C C . LEU B 1 524 ? 8.633 17.922 -5.547 1 98.94 524 LEU B C 1
ATOM 8466 O O . LEU B 1 524 ? 9.734 17.672 -6.043 1 98.94 524 LEU B O 1
ATOM 8470 N N . VAL B 1 525 ? 7.562 17.266 -5.938 1 98.88 525 VAL B N 1
ATOM 8471 C CA . VAL B 1 525 ? 7.578 16.234 -6.953 1 98.88 525 VAL B CA 1
ATOM 8472 C C . VAL B 1 525 ? 7.758 16.859 -8.336 1 98.88 525 VAL B C 1
ATOM 8474 O O . VAL B 1 525 ? 7.023 17.781 -8.703 1 98.88 525 VAL B O 1
ATOM 8477 N N . ARG B 1 526 ? 8.688 16.391 -9.016 1 98.38 526 ARG B N 1
ATOM 8478 C CA . ARG B 1 526 ? 8.984 16.891 -10.359 1 98.38 526 ARG B CA 1
ATOM 8479 C C . ARG B 1 526 ? 9.125 15.742 -11.352 1 98.38 526 ARG B C 1
ATOM 8481 O O . ARG B 1 526 ? 9.289 14.586 -10.953 1 98.38 526 ARG B O 1
ATOM 8488 N N . SER B 1 527 ? 9.023 16.078 -12.633 1 97.94 527 SER B N 1
ATOM 8489 C CA . SER B 1 527 ? 9.328 15.094 -13.672 1 97.94 527 SER B CA 1
ATOM 8490 C C . SER B 1 527 ? 10.805 14.695 -13.633 1 97.94 527 SER B C 1
ATOM 8492 O O . SER B 1 527 ? 11.672 15.547 -13.43 1 97.94 527 SER B O 1
ATOM 8494 N N . ALA B 1 528 ? 11.078 13.461 -13.719 1 96.69 528 ALA B N 1
ATOM 8495 C CA . ALA B 1 528 ? 12.445 12.953 -13.836 1 96.69 528 ALA B CA 1
ATOM 8496 C C . ALA B 1 528 ? 12.703 12.406 -15.242 1 96.69 528 ALA B C 1
ATOM 8498 O O . ALA B 1 528 ? 13.562 11.547 -15.43 1 96.69 528 ALA B O 1
ATOM 8499 N N . GLY B 1 529 ? 11.875 12.906 -16.141 1 95.88 529 GLY B N 1
ATOM 8500 C CA . GLY B 1 529 ? 12.031 12.461 -17.516 1 95.88 529 GLY B CA 1
ATOM 8501 C C . GLY B 1 529 ? 11.328 11.141 -17.797 1 95.88 529 GLY B C 1
ATOM 8502 O O . GLY B 1 529 ? 10.281 10.852 -17.219 1 95.88 529 GLY B O 1
ATOM 8503 N N . GLN B 1 530 ? 11.867 10.484 -18.906 1 93.06 530 GLN B N 1
ATOM 8504 C CA . GLN B 1 530 ? 11.297 9.203 -19.312 1 93.06 530 GLN B CA 1
ATOM 8505 C C . GLN B 1 530 ? 12.289 8.062 -19.078 1 93.06 530 GLN B C 1
ATOM 8507 O O . GLN B 1 530 ? 13.492 8.234 -19.281 1 93.06 530 GLN B O 1
ATOM 8512 N N . GLY B 1 531 ? 11.828 6.977 -18.578 1 89.44 531 GLY B N 1
ATOM 8513 C CA . GLY B 1 531 ? 12.672 5.797 -18.469 1 89.44 531 GLY B CA 1
ATOM 8514 C C . GLY B 1 531 ? 12.984 5.156 -19.797 1 89.44 531 GLY B C 1
ATOM 8515 O O . GLY B 1 531 ? 12.586 5.668 -20.844 1 89.44 531 GLY B O 1
ATOM 8516 N N . LEU B 1 532 ? 13.688 4.082 -19.719 1 87.56 532 LEU B N 1
ATOM 8517 C CA . LEU B 1 532 ? 14.109 3.365 -20.922 1 87.56 532 LEU B CA 1
ATOM 8518 C C . LEU B 1 532 ? 12.906 2.881 -21.719 1 87.56 532 LEU B C 1
ATOM 8520 O O . LEU B 1 532 ? 12.984 2.756 -22.938 1 87.56 532 LEU B O 1
ATOM 8524 N N . SER B 1 533 ? 11.828 2.604 -21.031 1 83.38 533 SER B N 1
ATOM 8525 C CA . SER B 1 533 ? 10.633 2.109 -21.703 1 83.38 533 SER B CA 1
ATOM 8526 C C . SER B 1 533 ? 9.797 3.26 -22.266 1 83.38 533 SER B C 1
ATOM 8528 O O . SER B 1 533 ? 8.773 3.031 -22.922 1 83.38 533 SER B O 1
ATOM 8530 N N . GLY B 1 534 ? 10.195 4.453 -21.984 1 88.88 534 GLY B N 1
ATOM 8531 C CA . GLY B 1 534 ? 9.438 5.602 -22.453 1 88.88 534 GLY B CA 1
ATOM 8532 C C . GLY B 1 534 ? 8.383 6.062 -21.453 1 88.88 534 GLY B C 1
ATOM 8533 O O . GLY B 1 534 ? 7.746 7.098 -21.656 1 88.88 534 GLY B O 1
ATOM 8534 N N . ARG B 1 535 ? 8.242 5.391 -20.469 1 90.19 535 ARG B N 1
ATOM 8535 C CA . ARG B 1 535 ? 7.258 5.762 -19.453 1 90.19 535 ARG B CA 1
ATOM 8536 C C . ARG B 1 535 ? 7.73 6.973 -18.656 1 90.19 535 ARG B C 1
ATOM 8538 O O . ARG B 1 535 ? 8.93 7.121 -18.391 1 90.19 535 ARG B O 1
ATOM 8545 N N . PRO B 1 536 ? 6.789 7.855 -18.266 1 96.06 536 PRO B N 1
ATOM 8546 C CA . PRO B 1 536 ? 7.176 9.016 -17.469 1 96.06 536 PRO B CA 1
ATOM 8547 C C . PRO B 1 536 ? 7.656 8.625 -16.062 1 96.06 536 PRO B C 1
ATOM 8549 O O . PRO B 1 536 ? 7.098 7.715 -15.453 1 96.06 536 PRO B O 1
ATOM 8552 N N . TRP B 1 537 ? 8.664 9.344 -15.641 1 97.69 537 TRP B N 1
ATOM 8553 C CA . TRP B 1 537 ? 9.242 9.125 -14.32 1 97.69 537 TRP B CA 1
ATOM 8554 C C . TRP B 1 537 ? 9.133 10.383 -13.469 1 97.69 537 TRP B C 1
ATOM 8556 O O . TRP B 1 537 ? 8.992 11.492 -13.992 1 97.69 537 TRP B O 1
ATOM 8566 N N . LEU B 1 538 ? 9.141 10.172 -12.164 1 98.56 538 LEU B N 1
ATOM 8567 C CA . LEU B 1 538 ? 9.078 11.266 -11.203 1 98.56 538 LEU B CA 1
ATOM 8568 C C . LEU B 1 538 ? 10.273 11.242 -10.266 1 98.56 538 LEU B C 1
ATOM 8570 O O . LEU B 1 538 ? 10.938 10.203 -10.125 1 98.56 538 LEU B O 1
ATOM 8574 N N . GLY B 1 539 ? 10.609 12.328 -9.703 1 98.38 539 GLY B N 1
ATOM 8575 C CA . GLY B 1 539 ? 11.617 12.531 -8.68 1 98.38 539 GLY B CA 1
ATOM 8576 C C . GLY B 1 539 ? 11.312 13.719 -7.773 1 98.38 539 GLY B C 1
ATOM 8577 O O . GLY B 1 539 ? 10.172 14.18 -7.715 1 98.38 539 GLY B O 1
ATOM 8578 N N . PHE B 1 540 ? 12.344 14.172 -7.012 1 98.62 540 PHE B N 1
ATOM 8579 C CA . PHE B 1 540 ? 12.07 15.188 -6.004 1 98.62 540 PHE B CA 1
ATOM 8580 C C . PHE B 1 540 ? 13.062 16.344 -6.117 1 98.62 540 PHE B C 1
ATOM 8582 O O . PHE B 1 540 ? 14.242 16.125 -6.395 1 98.62 540 PHE B O 1
ATOM 8589 N N . GLU B 1 541 ? 12.523 17.469 -5.961 1 98.56 541 GLU B N 1
ATOM 8590 C CA . GLU B 1 541 ? 13.289 18.672 -5.668 1 98.56 541 GLU B CA 1
ATOM 8591 C C . GLU B 1 541 ? 13.227 19.031 -4.184 1 98.56 541 GLU B C 1
ATOM 8593 O O . GLU B 1 541 ? 12.141 19.188 -3.625 1 98.56 541 GLU B O 1
ATOM 8598 N N . THR B 1 542 ? 14.406 19.062 -3.529 1 98.75 542 THR B N 1
ATOM 8599 C CA . THR B 1 542 ? 14.422 19.453 -2.123 1 98.75 542 THR B CA 1
ATOM 8600 C C . THR B 1 542 ? 14.172 20.953 -1.974 1 98.75 542 THR B C 1
ATOM 8602 O O . THR B 1 542 ? 14.953 21.766 -2.479 1 98.75 542 THR B O 1
ATOM 8605 N N . LEU B 1 543 ? 13.133 21.297 -1.261 1 98.94 543 LEU B N 1
ATOM 8606 C CA . LEU B 1 543 ? 12.773 22.703 -1.086 1 98.94 543 LEU B CA 1
ATOM 8607 C C . LEU B 1 543 ? 13.508 23.297 0.105 1 98.94 543 LEU B C 1
ATOM 8609 O O . LEU B 1 543 ? 13.945 24.453 0.05 1 98.94 543 LEU B O 1
ATOM 8613 N N . THR B 1 544 ? 13.617 22.547 1.184 1 98.88 544 THR B N 1
ATOM 8614 C CA . THR B 1 544 ? 14.188 23.031 2.438 1 98.88 544 THR B CA 1
ATOM 8615 C C . THR B 1 544 ? 15.672 23.344 2.271 1 98.88 544 THR B C 1
ATOM 8617 O O . THR B 1 544 ? 16.406 22.578 1.634 1 98.88 544 THR B O 1
ATOM 8620 N N . LEU B 1 545 ? 16.125 24.438 2.803 1 98.69 545 LEU B N 1
ATOM 8621 C CA . LEU B 1 545 ? 17.531 24.844 2.775 1 98.69 545 LEU B CA 1
ATOM 8622 C C . LEU B 1 545 ? 18.047 25.094 4.188 1 98.69 545 LEU B C 1
ATOM 8624 O O . LEU B 1 545 ? 18.062 26.234 4.66 1 98.69 545 LEU B O 1
ATOM 8628 N N . ALA B 1 546 ? 18.531 24.125 4.82 1 98.62 546 ALA B N 1
ATOM 8629 C CA . ALA B 1 546 ? 19.125 24.172 6.152 1 98.62 546 ALA B CA 1
ATOM 8630 C C . ALA B 1 546 ? 20.172 23.078 6.332 1 98.62 546 ALA B C 1
ATOM 8632 O O . ALA B 1 546 ? 19.938 21.922 5.953 1 98.62 546 ALA B O 1
ATOM 8633 N N . PRO B 1 547 ? 21.312 23.406 6.867 1 98.31 547 PRO B N 1
ATOM 8634 C CA . PRO B 1 547 ? 22.359 22.375 6.98 1 98.31 547 PRO B CA 1
ATOM 8635 C C . PRO B 1 547 ? 22 21.281 7.98 1 98.31 547 PRO B C 1
ATOM 8637 O O . PRO B 1 547 ? 21.188 21.5 8.875 1 98.31 547 PRO B O 1
ATOM 8640 N N . TYR B 1 548 ? 22.562 20.078 7.781 1 98.5 548 TYR B N 1
ATOM 8641 C CA . TYR B 1 548 ? 22.516 19 8.75 1 98.5 548 TYR B CA 1
ATOM 8642 C C . TYR B 1 548 ? 23.578 19.172 9.828 1 98.5 548 TYR B C 1
ATOM 8644 O O . TYR B 1 548 ? 24.562 19.906 9.625 1 98.5 548 TYR B O 1
ATOM 8652 N N . GLU B 1 549 ? 23.375 18.609 10.945 1 97.88 549 GLU B N 1
ATOM 8653 C CA . GLU B 1 549 ? 24.344 18.688 12.047 1 97.88 549 GLU B CA 1
ATOM 8654 C C . GLU B 1 549 ? 25.562 17.812 11.773 1 97.88 549 GLU B C 1
ATOM 8656 O O . GLU B 1 549 ? 25.562 16.625 12.078 1 97.88 549 GLU B O 1
ATOM 8661 N N . ARG B 1 550 ? 26.594 18.422 11.352 1 95.94 550 ARG B N 1
ATOM 8662 C CA . ARG B 1 550 ? 27.797 17.719 10.914 1 95.94 550 ARG B CA 1
ATOM 8663 C C . ARG B 1 550 ? 28.375 16.875 12.039 1 95.94 550 ARG B C 1
ATOM 8665 O O . ARG B 1 550 ? 28.891 15.773 11.805 1 95.94 550 ARG B O 1
ATOM 8672 N N . ARG B 1 551 ? 28.406 17.312 13.227 1 95.88 551 ARG B N 1
ATOM 8673 C CA . ARG B 1 551 ? 29.016 16.672 14.383 1 95.88 551 ARG B CA 1
ATOM 8674 C C . ARG B 1 551 ? 28.312 15.367 14.727 1 95.88 551 ARG B C 1
ATOM 8676 O O . ARG B 1 551 ? 28.844 14.539 15.469 1 95.88 551 ARG B O 1
ATOM 8683 N N . LEU B 1 552 ? 27.078 15.219 14.164 1 98.31 552 LEU B N 1
ATOM 8684 C CA . LEU B 1 552 ? 26.312 14.008 14.453 1 98.31 552 LEU B CA 1
ATOM 8685 C C . LEU B 1 552 ? 26.422 13.008 13.312 1 98.31 552 LEU B C 1
ATOM 8687 O O . LEU B 1 552 ? 25.953 11.867 13.43 1 98.31 552 LEU B O 1
ATOM 8691 N N . ILE B 1 553 ? 27.047 13.359 12.211 1 98.56 553 ILE B N 1
ATOM 8692 C CA . ILE B 1 553 ? 27.156 12.477 11.055 1 98.56 553 ILE B CA 1
ATOM 8693 C C . ILE B 1 553 ? 28.422 11.625 11.172 1 98.56 553 ILE B C 1
ATOM 8695 O O . ILE B 1 553 ? 29.5 12.141 11.461 1 98.56 553 ILE B O 1
ATOM 8699 N N . GLN B 1 554 ? 28.234 10.383 11.086 1 97.94 554 GLN B N 1
ATOM 8700 C CA . GLN B 1 554 ? 29.359 9.469 10.914 1 97.94 554 GLN B CA 1
ATOM 8701 C C . GLN B 1 554 ? 29.609 9.172 9.438 1 97.94 554 GLN B C 1
ATOM 8703 O O . GLN B 1 554 ? 29.062 8.211 8.891 1 97.94 554 GLN B O 1
ATOM 8708 N N . PRO B 1 555 ? 30.578 9.844 8.844 1 97.06 555 PRO B N 1
ATOM 8709 C CA . PRO B 1 555 ? 30.75 9.734 7.391 1 97.06 555 PRO B CA 1
ATOM 8710 C C . PRO B 1 555 ? 31.047 8.312 6.941 1 97.06 555 PRO B C 1
ATOM 8712 O O . PRO B 1 555 ? 30.656 7.91 5.844 1 97.06 555 PRO B O 1
ATOM 8715 N N . GLY B 1 556 ? 31.719 7.543 7.754 1 96.25 556 GLY B N 1
ATOM 8716 C CA . GLY B 1 556 ? 32.094 6.184 7.41 1 96.25 556 GLY B CA 1
ATOM 8717 C C . GLY B 1 556 ? 30.922 5.27 7.191 1 96.25 556 GLY B C 1
ATOM 8718 O O . GLY B 1 556 ? 31.047 4.199 6.594 1 96.25 556 GLY B O 1
ATOM 8719 N N . LEU B 1 557 ? 29.734 5.68 7.672 1 96.81 557 LEU B N 1
ATOM 8720 C CA . LEU B 1 557 ? 28.531 4.875 7.52 1 96.81 557 LEU B CA 1
ATOM 8721 C C . LEU B 1 557 ? 27.797 5.234 6.234 1 96.81 557 LEU B C 1
ATOM 8723 O O . LEU B 1 557 ? 26.891 4.512 5.809 1 96.81 557 LEU B O 1
ATOM 8727 N N . LEU B 1 558 ? 28.172 6.312 5.586 1 97.56 558 LEU B N 1
ATOM 8728 C CA . LEU B 1 558 ? 27.562 6.719 4.324 1 97.56 558 LEU B CA 1
ATOM 8729 C C . LEU B 1 558 ? 28.266 6.055 3.143 1 97.56 558 LEU B C 1
ATOM 8731 O O . LEU B 1 558 ? 29.484 5.898 3.148 1 97.56 558 LEU B O 1
ATOM 8735 N N . THR B 1 559 ? 27.531 5.656 2.135 1 94.44 559 THR B N 1
ATOM 8736 C CA . THR B 1 559 ? 28.141 5.281 0.862 1 94.44 559 THR B CA 1
ATOM 8737 C C . THR B 1 559 ? 28.734 6.504 0.17 1 94.44 559 THR B C 1
ATOM 8739 O O . THR B 1 559 ? 28.422 7.641 0.526 1 94.44 559 THR B O 1
ATOM 8742 N N . PRO B 1 560 ? 29.594 6.293 -0.822 1 95 560 PRO B N 1
ATOM 8743 C CA . PRO B 1 560 ? 30.125 7.441 -1.561 1 95 560 PRO B CA 1
ATOM 8744 C C . PRO B 1 560 ? 29.031 8.305 -2.189 1 95 560 PRO B C 1
ATOM 8746 O O . PRO B 1 560 ? 29.109 9.531 -2.15 1 95 560 PRO B O 1
ATOM 8749 N N . ALA B 1 561 ? 28.047 7.695 -2.697 1 95.5 561 ALA B N 1
ATOM 8750 C CA . ALA B 1 561 ? 26.953 8.438 -3.326 1 95.5 561 ALA B CA 1
ATOM 8751 C C . ALA B 1 561 ? 26.172 9.25 -2.293 1 95.5 561 ALA B C 1
ATOM 8753 O O . ALA B 1 561 ? 25.766 10.375 -2.564 1 95.5 561 ALA B O 1
ATOM 8754 N N . GLU B 1 562 ? 25.953 8.672 -1.115 1 97.81 562 GLU B N 1
ATOM 8755 C CA . GLU B 1 562 ? 25.25 9.375 -0.043 1 97.81 562 GLU B CA 1
ATOM 8756 C C . GLU B 1 562 ? 26.047 10.57 0.451 1 97.81 562 GLU B C 1
ATOM 8758 O O . GLU B 1 562 ? 25.484 11.648 0.671 1 97.81 562 GLU B O 1
ATOM 8763 N N . ARG B 1 563 ? 27.312 10.367 0.665 1 98.12 563 ARG B N 1
ATOM 8764 C CA . ARG B 1 563 ? 28.188 11.453 1.1 1 98.12 563 ARG B CA 1
ATOM 8765 C C . ARG B 1 563 ? 28.188 12.586 0.084 1 98.12 563 ARG B C 1
ATOM 8767 O O . ARG B 1 563 ? 28.125 13.766 0.457 1 98.12 563 ARG B O 1
ATOM 8774 N N . GLU B 1 564 ? 28.297 12.211 -1.168 1 98.12 564 GLU B N 1
ATOM 8775 C CA . GLU B 1 564 ? 28.266 13.211 -2.229 1 98.12 564 GLU B CA 1
ATOM 8776 C C . GLU B 1 564 ? 26.953 13.992 -2.211 1 98.12 564 GLU B C 1
ATOM 8778 O O . GLU B 1 564 ? 26.953 15.203 -2.449 1 98.12 564 GLU B O 1
ATOM 8783 N N . TRP B 1 565 ? 25.891 13.289 -2.029 1 98.44 565 TRP B N 1
ATOM 8784 C CA . TRP B 1 565 ? 24.594 13.953 -1.985 1 98.44 565 TRP B CA 1
ATOM 8785 C C . TRP B 1 565 ? 24.547 14.977 -0.852 1 98.44 565 TRP B C 1
ATOM 8787 O O . TRP B 1 565 ? 24.047 16.094 -1.031 1 98.44 565 TRP B O 1
ATOM 8797 N N . VAL B 1 566 ? 25.047 14.594 0.365 1 98.69 566 VAL B N 1
ATOM 8798 C CA . VAL B 1 566 ? 25.062 15.5 1.51 1 98.69 566 VAL B CA 1
ATOM 8799 C C . VAL B 1 566 ? 25.906 16.734 1.182 1 98.69 566 VAL B C 1
ATOM 8801 O O . VAL B 1 566 ? 25.484 17.859 1.442 1 98.69 566 VAL B O 1
ATOM 8804 N N . ASP B 1 567 ? 27.094 16.5 0.601 1 98.56 567 ASP B N 1
ATOM 8805 C CA . ASP B 1 567 ? 28 17.594 0.28 1 98.56 567 ASP B CA 1
ATOM 8806 C C . ASP B 1 567 ? 27.375 18.547 -0.735 1 98.56 567 ASP B C 1
ATOM 8808 O O . ASP B 1 567 ? 27.5 19.766 -0.603 1 98.56 567 ASP B O 1
ATOM 8812 N N . VAL B 1 568 ? 26.75 17.969 -1.727 1 98.56 568 VAL B N 1
ATOM 8813 C CA . VAL B 1 568 ? 26.125 18.781 -2.764 1 98.56 568 VAL B CA 1
ATOM 8814 C C . VAL B 1 568 ? 24.969 19.594 -2.166 1 98.56 568 VAL B C 1
ATOM 8816 O O . VAL B 1 568 ? 24.812 20.781 -2.473 1 98.56 568 VAL B O 1
ATOM 8819 N N . TYR B 1 569 ? 24.172 18.969 -1.388 1 98.56 569 TYR B N 1
ATOM 8820 C CA . TYR B 1 569 ? 23.062 19.641 -0.733 1 98.56 569 TYR B CA 1
ATOM 8821 C C . TYR B 1 569 ? 23.562 20.781 0.143 1 98.56 569 TYR B C 1
ATOM 8823 O O . TYR B 1 569 ? 23.031 21.906 0.085 1 98.56 569 TYR B O 1
ATOM 8831 N N . GLN B 1 570 ? 24.531 20.547 1.003 1 98.31 570 GLN B N 1
ATOM 8832 C CA . GLN B 1 570 ? 25.062 21.547 1.905 1 98.31 570 GLN B CA 1
ATOM 8833 C C . GLN B 1 570 ? 25.734 22.688 1.128 1 98.31 570 GLN B C 1
ATOM 8835 O O . GLN B 1 570 ? 25.609 23.859 1.507 1 98.31 570 GLN B O 1
ATOM 8840 N N . ALA B 1 571 ? 26.375 22.328 0.064 1 98.44 571 ALA B N 1
ATOM 8841 C CA . ALA B 1 571 ? 26.938 23.375 -0.804 1 98.44 571 ALA B CA 1
ATOM 8842 C C . ALA B 1 571 ? 25.828 24.266 -1.36 1 98.44 571 ALA B C 1
ATOM 8844 O O . ALA B 1 571 ? 26.016 25.484 -1.477 1 98.44 571 ALA B O 1
ATOM 8845 N N . ARG B 1 572 ? 24.766 23.688 -1.759 1 98.62 572 ARG B N 1
ATOM 8846 C CA . ARG B 1 572 ? 23.625 24.453 -2.246 1 98.62 572 ARG B CA 1
ATOM 8847 C C . ARG B 1 572 ? 23.094 25.375 -1.162 1 98.62 572 ARG B C 1
ATOM 8849 O O . ARG B 1 572 ? 22.766 26.531 -1.433 1 98.62 572 ARG B O 1
ATOM 8856 N N . VAL B 1 573 ? 22.953 24.844 0.072 1 98.69 573 VAL B N 1
ATOM 8857 C CA . VAL B 1 573 ? 22.5 25.656 1.193 1 98.69 573 VAL B CA 1
ATOM 8858 C C . VAL B 1 573 ? 23.391 26.875 1.354 1 98.69 573 VAL B C 1
ATOM 8860 O O . VAL B 1 573 ? 22.906 28 1.439 1 98.69 573 VAL B O 1
ATOM 8863 N N . ALA B 1 574 ? 24.672 26.656 1.393 1 98.38 574 ALA B N 1
ATOM 8864 C CA . ALA B 1 574 ? 25.625 27.75 1.541 1 98.38 574 ALA B CA 1
ATOM 8865 C C . ALA B 1 574 ? 25.484 28.75 0.39 1 98.38 574 ALA B C 1
ATOM 8867 O O . ALA B 1 574 ? 25.453 29.969 0.609 1 98.38 574 ALA B O 1
ATOM 8868 N N . SER B 1 575 ? 25.438 28.25 -0.801 1 98.25 575 SER B N 1
ATOM 8869 C CA . SER B 1 575 ? 25.438 29.094 -1.99 1 98.25 575 SER B CA 1
ATOM 8870 C C . SER B 1 575 ? 24.156 29.906 -2.092 1 98.25 575 SER B C 1
ATOM 8872 O O . SER B 1 575 ? 24.188 31.078 -2.49 1 98.25 575 SER B O 1
ATOM 8874 N N . GLU B 1 576 ? 23.031 29.344 -1.721 1 98.25 576 GLU B N 1
ATOM 8875 C CA . GLU B 1 576 ? 21.734 29.984 -1.938 1 98.25 576 GLU B CA 1
ATOM 8876 C C . GLU B 1 576 ? 21.344 30.859 -0.749 1 98.25 576 GLU B C 1
ATOM 8878 O O . GLU B 1 576 ? 20.656 31.859 -0.911 1 98.25 576 GLU B O 1
ATOM 8883 N N . VAL B 1 577 ? 21.844 30.531 0.473 1 98.38 577 VAL B N 1
ATOM 8884 C CA . VAL B 1 577 ? 21.344 31.203 1.672 1 98.38 577 VAL B CA 1
ATOM 8885 C C . VAL B 1 577 ? 22.359 32.25 2.139 1 98.38 577 VAL B C 1
ATOM 8887 O O . VAL B 1 577 ? 21.969 33.312 2.65 1 98.38 577 VAL B O 1
ATOM 8890 N N . ALA B 1 578 ? 23.641 32.031 2.008 1 97.62 578 ALA B N 1
ATOM 8891 C CA . ALA B 1 578 ? 24.703 32.844 2.611 1 97.62 578 ALA B CA 1
ATOM 8892 C C . ALA B 1 578 ? 24.641 34.281 2.121 1 97.62 578 ALA B C 1
ATOM 8894 O O . ALA B 1 578 ? 24.844 35.219 2.896 1 97.62 578 ALA B O 1
ATOM 8895 N N . PRO B 1 579 ? 24.391 34.531 0.8 1 97.25 579 PRO B N 1
ATOM 8896 C CA . PRO B 1 579 ? 24.359 35.906 0.336 1 97.25 579 PRO B CA 1
ATOM 8897 C C . PRO B 1 579 ? 23.297 36.75 1.039 1 97.25 579 PRO B C 1
ATOM 8899 O O . PRO B 1 579 ? 23.578 37.844 1.539 1 97.25 579 PRO B O 1
ATOM 8902 N N . ALA B 1 580 ? 22.062 36.25 1.114 1 96.69 580 ALA B N 1
ATOM 8903 C CA . ALA B 1 580 ? 20.984 36.969 1.8 1 96.69 580 ALA B CA 1
ATOM 8904 C C . ALA B 1 580 ? 21.266 37.062 3.297 1 96.69 580 ALA B C 1
ATOM 8906 O O . ALA B 1 580 ? 20.953 38.094 3.926 1 96.69 580 ALA B O 1
ATOM 8907 N N . LEU B 1 581 ? 21.828 36.031 3.848 1 97.56 581 LEU B N 1
ATOM 8908 C CA . LEU B 1 581 ? 22.172 36 5.266 1 97.56 581 LEU B CA 1
ATOM 8909 C C . LEU B 1 581 ? 23.234 37.031 5.59 1 97.56 581 LEU B C 1
ATOM 8911 O O . LEU B 1 581 ? 23.203 37.656 6.652 1 97.56 581 LEU B O 1
ATOM 8915 N N . ALA B 1 582 ? 24.203 37.25 4.754 1 97.19 582 ALA B N 1
ATOM 8916 C CA . ALA B 1 582 ? 25.312 38.188 4.965 1 97.19 582 ALA B CA 1
ATOM 8917 C C . ALA B 1 582 ? 24.812 39.625 5.09 1 97.19 582 ALA B C 1
ATOM 8919 O O . ALA B 1 582 ? 25.422 40.438 5.785 1 97.19 582 ALA B O 1
ATOM 8920 N N . GLU B 1 583 ? 23.703 39.906 4.488 1 96.38 583 GLU B N 1
ATOM 8921 C CA . GLU B 1 583 ? 23.125 41.25 4.527 1 96.38 583 GLU B CA 1
ATOM 8922 C C . GLU B 1 583 ? 22.578 41.562 5.914 1 96.38 583 GLU B C 1
ATOM 8924 O O . GLU B 1 583 ? 22.594 42.719 6.336 1 96.38 583 GLU B O 1
ATOM 8929 N N . VAL B 1 584 ? 22.125 40.594 6.633 1 95.19 584 VAL B N 1
ATOM 8930 C CA . VAL B 1 584 ? 21.438 40.875 7.887 1 95.19 584 VAL B CA 1
ATOM 8931 C C . VAL B 1 584 ? 22.266 40.344 9.062 1 95.19 584 VAL B C 1
ATOM 8933 O O . VAL B 1 584 ? 22.109 40.812 10.188 1 95.19 584 VAL B O 1
ATOM 8936 N N . ALA B 1 585 ? 23.094 39.375 8.758 1 97 585 ALA B N 1
ATOM 8937 C CA . ALA B 1 585 ? 23.906 38.75 9.797 1 97 585 ALA B CA 1
ATOM 8938 C C . ALA B 1 585 ? 25.203 38.188 9.211 1 97 585 ALA B C 1
ATOM 8940 O O . ALA B 1 585 ? 25.328 36.969 9.07 1 97 585 ALA B O 1
ATOM 8941 N N . PRO B 1 586 ? 26.188 38.969 9.008 1 97.44 586 PRO B N 1
ATOM 8942 C CA . PRO B 1 586 ? 27.406 38.5 8.336 1 97.44 586 PRO B CA 1
ATOM 8943 C C . PRO B 1 586 ? 28.125 37.375 9.086 1 97.44 586 PRO B C 1
ATOM 8945 O O . PRO B 1 586 ? 28.688 36.5 8.461 1 97.44 586 PRO B O 1
ATOM 8948 N N . GLU B 1 587 ? 28.125 37.438 10.352 1 97.81 587 GLU B N 1
ATOM 8949 C CA . GLU B 1 587 ? 28.766 36.406 11.141 1 97.81 587 GLU B CA 1
ATOM 8950 C C . GLU B 1 587 ? 28.062 35.062 10.961 1 97.81 587 GLU B C 1
ATOM 8952 O O . GLU B 1 587 ? 28.719 34.031 10.898 1 97.81 587 GLU B O 1
ATOM 8957 N N . ALA B 1 588 ? 26.766 35.125 10.914 1 98.06 588 ALA B N 1
ATOM 8958 C CA . ALA B 1 588 ? 26 33.906 10.688 1 98.06 588 ALA B CA 1
ATOM 8959 C C . ALA B 1 588 ? 26.281 33.344 9.305 1 98.06 588 ALA B C 1
ATOM 8961 O O . ALA B 1 588 ? 26.281 32.125 9.125 1 98.06 588 ALA B O 1
ATOM 8962 N N . ALA B 1 589 ? 26.484 34.188 8.336 1 98.38 589 ALA B N 1
ATOM 8963 C CA . ALA B 1 589 ? 26.797 33.75 6.984 1 98.38 589 ALA B CA 1
ATOM 8964 C C . ALA B 1 589 ? 28.125 33 6.953 1 98.38 589 ALA B C 1
ATOM 8966 O O . ALA B 1 589 ? 28.266 31.984 6.27 1 98.38 589 ALA B O 1
ATOM 8967 N N . ALA B 1 590 ? 29.125 33.562 7.668 1 97.81 590 ALA B N 1
ATOM 8968 C CA . ALA B 1 590 ? 30.422 32.906 7.758 1 97.81 590 ALA B CA 1
ATOM 8969 C C . ALA B 1 590 ? 30.297 31.547 8.445 1 97.81 590 ALA B C 1
ATOM 8971 O O . ALA B 1 590 ? 30.891 30.562 8.008 1 97.81 590 ALA B O 1
ATOM 8972 N N . TRP B 1 591 ? 29.578 31.562 9.469 1 97.88 591 TRP B N 1
ATOM 8973 C CA . TRP B 1 591 ? 29.328 30.312 10.188 1 97.88 591 TRP B CA 1
ATOM 8974 C C . TRP B 1 591 ? 28.656 29.281 9.289 1 97.88 591 TRP B C 1
ATOM 8976 O O . TRP B 1 591 ? 29.016 28.109 9.305 1 97.88 591 TRP B O 1
ATOM 8986 N N . LEU B 1 592 ? 27.625 29.688 8.508 1 98.5 592 LEU B N 1
ATOM 8987 C CA . LEU B 1 592 ? 26.875 28.797 7.637 1 98.5 592 LEU B CA 1
ATOM 8988 C C . LEU B 1 592 ? 27.797 28.125 6.629 1 98.5 592 LEU B C 1
ATOM 8990 O O . LEU B 1 592 ? 27.672 26.922 6.363 1 98.5 592 LEU B O 1
ATOM 8994 N N . ARG B 1 593 ? 28.734 28.891 6.039 1 97.88 593 ARG B N 1
ATOM 8995 C CA . ARG B 1 593 ? 29.672 28.344 5.07 1 97.88 593 ARG B CA 1
ATOM 8996 C C . ARG B 1 593 ? 30.531 27.266 5.707 1 97.88 593 ARG B C 1
ATOM 8998 O O . ARG B 1 593 ? 30.828 26.234 5.078 1 97.88 593 ARG B O 1
ATOM 9005 N N . ALA B 1 594 ? 30.922 27.469 6.906 1 97.38 594 ALA B N 1
ATOM 9006 C CA . ALA B 1 594 ? 31.719 26.484 7.625 1 97.38 594 ALA B CA 1
ATOM 9007 C C . ALA B 1 594 ? 30.891 25.234 7.953 1 97.38 594 ALA B C 1
ATOM 9009 O O . ALA B 1 594 ? 31.375 24.109 7.836 1 97.38 594 ALA B O 1
ATOM 9010 N N . ALA B 1 595 ? 29.656 25.5 8.398 1 97.19 595 ALA B N 1
ATOM 9011 C CA . ALA B 1 595 ? 28.75 24.406 8.758 1 97.19 595 ALA B CA 1
ATOM 9012 C C . ALA B 1 595 ? 28.422 23.547 7.543 1 97.19 595 ALA B C 1
ATOM 9014 O O . ALA B 1 595 ? 28.125 22.359 7.68 1 97.19 595 ALA B O 1
ATOM 9015 N N . CYS B 1 596 ? 28.484 24.125 6.332 1 98.12 596 CYS B N 1
ATOM 9016 C CA . CYS B 1 596 ? 28.094 23.453 5.102 1 98.12 596 CYS B CA 1
ATOM 9017 C C . CYS B 1 596 ? 29.312 22.875 4.391 1 98.12 596 CYS B C 1
ATOM 9019 O O . CYS B 1 596 ? 29.219 22.438 3.24 1 98.12 596 CYS B O 1
ATOM 9021 N N . ALA B 1 597 ? 30.484 22.859 5.039 1 97.38 597 ALA B N 1
ATOM 9022 C CA . ALA B 1 597 ? 31.703 22.297 4.434 1 97.38 597 ALA B CA 1
ATOM 9023 C C . ALA B 1 597 ? 31.531 20.812 4.133 1 97.38 597 ALA B C 1
ATOM 9025 O O . ALA B 1 597 ? 30.781 20.125 4.824 1 97.38 597 ALA B O 1
ATOM 9026 N N . PRO B 1 598 ? 32.188 20.312 3.146 1 97.06 598 PRO B N 1
ATOM 9027 C CA . PRO B 1 598 ? 32.094 18.906 2.785 1 97.06 598 PRO B CA 1
ATOM 9028 C C . PRO B 1 598 ? 32.469 17.969 3.932 1 97.06 598 PRO B C 1
ATOM 9030 O O . PRO B 1 598 ? 33.312 18.297 4.746 1 97.06 598 PRO B O 1
ATOM 9033 N N . LEU B 1 599 ? 31.844 16.875 4.004 1 97 599 LEU B N 1
ATOM 9034 C CA . LEU B 1 599 ? 32.125 15.859 5.016 1 97 599 LEU B CA 1
ATOM 9035 C C . LEU B 1 599 ? 33.5 15.203 4.77 1 97 599 LEU B C 1
ATOM 9037 O O . LEU B 1 599 ? 33.844 14.891 3.631 1 97 599 LEU B O 1
#

Solvent-accessible surface area (backbone atoms only — not comparable to full-atom values): 59175 Å² total; per-residue (Å²): 124,80,76,75,70,77,68,96,60,51,50,67,56,45,49,50,46,34,51,60,38,29,59,76,71,72,25,58,26,38,51,38,47,51,31,28,69,40,60,42,70,75,61,46,79,46,41,41,56,35,30,68,45,47,50,37,76,67,74,58,43,35,33,40,39,42,86,88,52,32,36,38,29,26,44,71,52,35,52,69,55,43,62,73,40,34,58,69,92,64,34,46,81,35,40,41,80,88,46,32,66,25,58,56,35,35,75,74,32,55,71,35,40,30,28,34,43,30,49,36,36,22,41,52,61,51,52,54,42,38,73,21,51,29,40,71,39,77,40,96,61,53,54,57,63,76,62,45,84,81,60,52,75,71,70,64,37,49,41,40,73,50,53,55,85,42,58,57,58,55,37,66,61,44,29,41,57,38,11,50,54,29,48,74,69,70,28,48,30,34,55,34,35,30,31,67,43,47,25,63,40,58,31,36,26,22,58,38,37,85,37,30,46,34,34,75,32,31,32,39,39,29,38,86,36,36,32,43,39,25,33,59,66,83,21,61,50,69,68,37,52,62,69,56,40,88,55,39,42,84,36,50,61,85,47,49,68,62,57,40,45,70,39,42,76,33,37,33,33,38,20,45,80,52,22,30,28,40,57,59,53,49,25,48,74,37,47,22,42,76,38,80,38,74,52,67,48,45,62,60,64,37,39,37,51,75,41,32,48,53,22,35,47,51,38,24,55,55,48,21,40,23,49,45,47,36,54,45,50,46,68,61,42,31,58,71,41,90,45,29,26,58,57,51,50,48,51,40,48,55,44,41,66,73,42,85,58,50,76,38,42,27,45,86,50,25,35,14,41,25,37,46,21,23,41,76,72,37,67,65,40,90,88,64,51,42,65,37,54,66,63,37,42,36,22,43,35,40,33,36,25,23,71,39,8,42,44,57,37,28,47,40,40,76,24,34,90,62,82,68,56,68,69,58,18,50,54,45,31,27,32,49,49,6,34,49,47,53,56,69,41,44,45,55,66,69,49,26,26,16,35,50,31,45,54,28,42,43,55,31,22,76,70,37,40,69,59,64,63,58,33,22,36,14,44,29,72,42,34,39,52,72,23,57,72,41,24,24,16,78,86,40,61,76,40,55,58,52,64,36,22,33,33,40,40,38,31,43,39,57,43,79,78,46,28,25,40,40,46,29,36,30,30,35,31,33,77,59,50,59,26,80,85,60,47,53,23,30,27,53,42,75,46,55,42,71,71,67,50,63,84,38,51,42,69,89,78,45,52,74,68,55,47,49,50,52,30,51,51,21,42,47,32,30,68,70,38,28,67,67,26,38,76,79,35,48,67,39,21,56,49,42,46,61,59,22,50,70,126,124,80,75,76,71,75,66,96,61,53,50,69,54,44,49,50,48,34,51,58,38,30,59,75,71,74,27,60,25,38,52,38,46,50,31,29,70,39,59,41,71,74,64,47,79,47,41,42,55,34,29,68,45,48,49,37,76,70,76,58,42,35,34,40,40,43,86,88,51,30,35,38,29,26,45,72,51,35,52,68,55,43,63,73,40,35,58,70,91,65,33,47,80,35,40,40,80,87,46,31,65,28,58,54,35,35,76,73,32,55,71,34,40,29,27,34,43,30,49,38,36,22,43,53,60,50,52,53,43,38,72,22,50,27,40,72,38,77,39,97,61,55,53,58,63,76,65,46,84,82,60,52,73,73,71,65,39,50,41,40,71,49,54,57,86,43,57,57,58,55,37,65,60,45,29,40,55,38,11,50,54,29,49,75,70,71,29,47,30,33,54,34,35,32,31,67,43,46,25,64,40,57,33,37,26,22,56,38,37,87,37,31,45,34,35,75,32,31,32,40,40,28,38,87,36,36,31,43,38,26,34,58,65,83,21,61,51,68,67,37,52,61,68,57,38,87,56,40,43,83,36,49,62,85,46,48,67,62,58,38,45,70,38,42,76,33,38,32,33,37,19,44,80,55,22,31,29,41,57,58,53,48,25,47,74,36,49,22,44,74,38,80,39,74,51,66,47,45,62,62,64,37,37,38,51,76,41,32,49,52,23,34,46,51,39,24,54,57,48,22,41,24,50,46,47,36,54,46,50,45,69,61,41,32,57,72,41,91,45,29,27,58,58,52,51,48,50,40,49,55,44,41,66,72,40,87,58,51,77,39,42,26,44,85,50,25,34,15,43,24,38,46,20,23,41,75,72,38,66,67,41,88,89,65,51,42,67,37,54,66,64,38,41,34,22,43,37,40,32,34,25,23,71,41,8,42,44,56,38,26,48,42,39,76,23,33,88,62,82,68,54,69,69,57,18,50,53,46,31,26,30,48,47,6,35,48,48,53,55,68,42,43,44,57,67,71,49,26,25,16,34,49,31,44,53,29,42,43,54,30,21,76,69,35,40,68,60,64,65,58,33,22,36,14,44,29,72,41,33,40,52,72,25,57,72,40,25,23,16,77,85,41,61,76,39,56,59,52,64,36,23,33,32,39,39,38,31,43,39,56,42,80,79,44,30,26,41,40,45,28,36,30,29,36,30,34,76,58,51,58,27,80,85,60,46,54,23,29,27,53,42,74,47,55,43,71,71,67,50,61,83,38,52,43,68,88,78,45,52,72,68,53,48,49,50,52,32,52,52,20,43,47,32,32,66,69,36,28,66,68,27,37,76,80,36,48,67,37,20,56,49,44,46,61,59,22,50,70,126

Sequence (1198 aa):
MSAVVPPASSPGERLEALRRNLAAAGVEGFVVPRSDEYLGEYVPGSAERLAWLTGFTGSAGLAIVLPERAAVFTDGRYTTQAAAQTDPALWERRHITEEPAADWLREHAKGRRIGYDPRLMPESAVEKLAASGAELVPLDGNPLDAAWADRPAPPLARAVPQAAEQAGQGAEEKREAAAAALRTAGEDAAVLADAHSTAWLLNIRGGDLENTPLALSQGLLRADGTVDLFIAPAKVDEALRAHLGNAVALRAPEEWPEALRALAGRRVRVDPDLTPAWFAMRLREAGATVVAGEDPVRLPRARKNAVEQAGARTAHARDAVALARFLHWFAGAAPQGGQSEITAAEKLLEFRRALPLFRAESFPAISGAGPNGAIVHYRVTAETDRAIGRDECYLIDSGAQFLDGTTDVTRTLWTGPGEAPAELRERYTRVLRGHIALATLSFPKGVAGPHLDAIARRPLWDAGMDYDHGTGHGVGSFLSVHEGPVAFSRAAKPVPIEEGMILSDEPGFYLPGAYGIRIENLLLVRSAGQGLSGRPWLGFETLTLAPYERRLIQPGLLTPAEREWVDVYQARVASEVAPALAEVAPEAAAWLRAACAPLMSAVVPPASSPGERLEALRRNLAAAGVEGFVVPRSDEYLGEYVPGSAERLAWLTGFTGSAGLAIVLPERAAVFTDGRYTTQAAAQTDPALWERRHITEEPAADWLREHAKGRRIGYDPRLMPESAVEKLAASGAELVPLDGNPLDAAWADRPAPPLARAVPQAAEQAGQGAEEKREAAAAALRTAGEDAAVLADAHSTAWLLNIRGGDLENTPLALSQGLLRADGTVDLFIAPAKVDEALRAHLGNAVALRAPEEWPEALRALAGRRVRVDPDLTPAWFAMRLREAGATVVAGEDPVRLPRARKNAVEQAGARTAHARDAVALARFLHWFAGAAPQGGQSEITAAEKLLEFRRALPLFRAESFPAISGAGPNGAIVHYRVTAETDRAIGRDECYLIDSGAQFLDGTTDVTRTLWTGPGEAPAELRERYTRVLRGHIALATLSFPKGVAGPHLDAIARRPLWDAGMDYDHGTGHGVGSFLSVHEGPVAFSRAAKPVPIEEGMILSDEPGFYLPGAYGIRIENLLLVRSAGQGLSGRPWLGFETLTLAPYERRLIQPGLLTPAEREWVDVYQARVASEVAPALAEVAPEAAAWLRAACAPL

Secondary structure (DSSP, 8-state):
-------SS-HHHHHHHHHHHHHHHT-SEEEEES--TT--SS--GGG-HHHHHH----SS-EEEE-SS-EEEEE-GGGHHHHHHHS-TTT-EEEETTTS-HHHHHHHH-TT-EEEE-TTSSBHHHHHHHHTTS-EEEE-SS-TTGGG-TTPPPPP-PPPEEPPHHHHSS-HHHHHHHHHHHHHHHT-SEEEE--HHHHHHHHTEE--SSSSS-----EEEEETTS-EEEE--GGG--HHHHHHH-TTEEEE-GGGHHHHHHTTTT-EEEE-TTTSBHHHHHHHHHHT-EEEE---TTHHHHHS--HHHHHHHHHHHHHHHHHHHHHHHHHHHHGGG---BHHHHHHHHHHHHHTSTTEEEESS--EEEEGGGGGSTT----TTT--B--SSSEEEEEE-EEETTEE--EEEEEE--SSPPPHHHHHHHHHHHHHHHHHHT--EETT-BGGGTHHHHHHHHHTTT---SS-SEEE--SSS-SSEEEEEESTTS--PBP-TT-EEEE--EEEETTTEEEE-BEEEEEEEEEE-TTS-EEEEEEE-------GGG--GGGS-HHHHHHHHHHHHHHHHHHHHHHHHH-HHHHHHHHHHTS--/-------SS-HHHHHHHHHHHHHHHT-SEEEEES--TT--SS--GGG-HHHHHH----SS-EEEE-SS-EEEEE-GGGHHHHHHHS-TTT-EEEETTTS-HHHHHHHH-TT-EEEE-TTSSBHHHHHHHHTTS-EEEE-SS-TTGGG-TTPPPPP-PPPEEPPHHHHSS-HHHHHHHHHHHHHHHT-SEEEE--HHHHHHHHTEE--SSSSS-----EEEEETTS-EEEE--GGG--HHHHHHH-TTEEEE-GGGHHHHHHTTTT-EEEE-TTTSBHHHHHHHHHHT-EEEE---TTHHHHHS--HHHHHHHHHHHHHHHHHHHHHHHHHHHHGGG---BHHHHHHHHHHHHHTSTTEEEESS--EEEEGGGGGSTT----TTT--B--SSSEEEEEE-EEETTEE--EEEEEE--SSPPPHHHHHHHHHHHHHHHHHHT--EETT-BGGGTHHHHHHHHHTTT---SS-SEEE--SSS-SSEEEEEESTTS--PBP-TT-EEEE--EEEETTTEEEE-BEEEEEEEEEE-TTS-EEEEEEE-------GGG--GGGS-HHHHHHHHHHHHHHHHHHHHHHHHH-HHHHHHHHHHTS--

Foldseek 3Di:
DPPPDPAPDDLVVLLVLLLVLCVVQVFQKEKFFCFALQRDLDDDQLRRLVCNNFVQDHSGWMKMHGNVAIEIEDAPLCQVVSVVRGDVVHYHYYHCVVGNLLCVCLVPPAQGEYEYALSGAFQVVVVSNVVSNHHYDHGPDDSSNVSRPPRDDQFQWAKAAQDCLQLVDALQVLLQQLLCVCVVVVFFKEKFSNQVLVCNNLRIFTPSDFQFGGQRWIWIRGSVSAIEIAHDPSRDDPNSDVSNPDSYHYHHNVCLLVVLLVQAPGEYEYARHRHRSVSVVSNVVSNYHYDHDDNSRAVVQQQRDPSLVVLLLVQQLQLLLLQLVLVLVLQPDLAVWDDKLVNSQVSSVVSQVVTPQFDHKNDQKQWAWWQQQLSNPRHDDPVRIDTRHAFTKIKIWTWTQGSNFIFTWIAIETRYPDAHDPVQLLQQQLLLQLLLQQQFDKFFWPFAQLNCQVSSAVSVVVVVFADGDAQKAWQGGSGHGHGDQGTNHNPHDGDTDDARGKMKGWGWGHDHNTHIGIGIWIWGKDWPAADPVRTTMIHTDTSHQYAHHPSSHDVVVDDPVSLVVNLVSLVCSLVSRLVVSCVPPVVSNVVSCVSSHRD/DPPPPQAPDDLVVLLVLLCVLCVVQVFQKEKFFCFALQRDLDDDQLRRLVCNNFVQDHSGWMKMHGNVAIEIEDAPLCQVVSVVRGDVVHYHYYHCVVGNPLCVCLVPPAQGEYEYALSGAFQVVVVSNVVSNYHYDHGPDDSSVVSRPPRDDQFQWAKAAQDCLQLVDALQVLLQQLLCVCVVVVFFKEKFSNQVLVCNNLRIFTPSDFQFGGQRWIWIRGSVSAIEIAHDPSRDDPNSDVSNPDSYHYHHNVCLLVVLLVQAPGEYEYARHRHRSVSVVSNVVSNYHYDHDDNSRAVVQQQRDPSLVVLLLVQQLQLLLLQLVLVLVLQPDLAVWDDKLVNSQVSSVVSQVPTPQWDHKNDQKQWAWWQQQLSNPRHDDPVRIDTRHAFTKIKIWTWTQGSNFIFTWIAIETRYPDAHDPVQLLQQQLLLQLLLQQQFDKFFWPFAQLNCQVSSAVSVVVVVFADGDAQKAWQGGSGHGHGDQGTNGNPHDGDTDDARGKMKGWGKGHDRNTHIGIGIWIWGKDWPAADPVRTTMIHTDTSHQYAHHPSSHDVVVDDPVSLVVNLVSLVCSLVSRLVVSCVPPVVSNVVSVVSSHRD

Radius of gyration: 31.96 Å; Cα contacts (8 Å, |Δi|>4): 2805; chains: 2; bounding box: 68×89×74 Å

Nearest PDB structures (foldseek):
  4s2t-assembly1_P  TM=9.449E-01  e=1.876E-60  Caenorhabditis elegans
  4s2t-assembly1_Q  TM=9.338E-01  e=1.195E-60  Caenorhabditis elegans
  4r60-assembly1_A  TM=7.907E-01  e=5.885E-19  Xanthomonas campestris pv. campestris str. ATCC 33913
  5cde-assembly1_B  TM=7.741E-01  e=1.357E-19  Xanthomonas campestris pv. campestris str. ATCC 33913
  5fcf-assembly1_B  TM=7.536E-01  e=7.803E-19  Xanthomonas campestris pv. campestris str. ATCC 33913